Protein AF-A0A2G3K9A7-F1 (afdb_monomer)

pLDDT: mean 75.62, std 24.05, range [20.94, 98.69]

Nearest PDB structures (foldseek):
  7vlz-assembly1_A  TM=7.792E-01  e=1.589E-30  Vibrio harveyi VHJR7
  7xeb-assembly2_B  TM=7.445E-01  e=6.586E-29  Grimontia hollisae
  6gmh-assembly1_Q  TM=1.766E-01  e=2.073E-01  Homo sapiens
  5tqb-assembly1_B  TM=2.317E-01  e=1.807E+00  Thermochaetoides thermophila DSM 1495
  7v6q-assembly1_D  TM=2.581E-01  e=4.115E+00  Homo sapiens

Solvent-accessible surface area (backbone atoms only — not comparable to full-atom values): 52782 Å² total; per-residue (Å²): 139,85,83,88,89,81,84,88,87,86,86,87,86,89,82,91,89,88,83,91,87,87,86,82,85,86,88,84,83,89,85,90,87,90,84,79,89,87,80,89,86,86,86,88,88,88,83,88,84,88,85,85,89,87,87,87,86,86,88,83,90,85,86,85,86,85,89,83,94,75,81,91,71,94,71,97,68,87,75,84,71,48,73,70,53,49,53,46,54,59,56,77,58,62,67,76,78,60,55,59,79,63,55,60,72,49,57,69,68,62,31,51,52,49,50,51,70,49,87,41,67,72,44,58,53,44,43,51,73,71,53,37,59,59,56,45,31,64,75,52,43,38,49,47,24,49,52,42,24,58,51,24,70,65,54,78,30,59,46,88,82,32,55,45,45,45,45,48,53,53,44,30,38,54,49,46,40,76,76,42,95,49,82,81,79,58,68,65,52,54,63,38,39,52,57,15,53,49,43,30,71,67,37,75,35,66,72,53,87,39,56,32,26,10,50,41,44,31,46,46,44,54,42,36,59,73,75,68,37,56,60,84,39,41,71,56,55,44,58,48,44,69,64,60,48,57,60,55,37,64,82,26,74,36,24,30,54,18,47,36,43,54,20,51,53,48,45,52,33,76,81,34,68,69,34,43,56,48,42,71,74,40,64,62,59,59,50,34,44,52,44,47,37,66,74,32,56,85,34,51,97,44,96,60,29,58,42,40,34,35,26,40,52,21,53,36,55,44,38,73,38,80,81,45,28,73,70,43,50,59,55,46,48,49,43,59,70,75,26,29,86,71,67,62,44,19,66,45,20,49,40,35,36,47,29,40,31,67,56,38,50,95,52,13,70,86,71,75,20,74,55,50,59,63,52,46,47,67,69,50,38,68,27,73,46,75,63,47,103,43,31,32,40,38,18,30,76,57,51,70,68,59,50,50,50,52,35,50,52,55,55,49,51,46,37,52,49,31,16,35,77,62,15,29,55,61,94,60,54,63,63,41,76,63,36,35,70,56,30,43,41,34,41,35,27,66,24,64,64,51,32,46,64,38,33,38,57,72,72,65,44,87,55,93,59,66,48,53,63,40,68,75,46,35,89,38,87,69,16,54,24,39,35,38,30,20,25,52,96,79,65,85,74,74,66,97,61,77,77,64,41,44,55,54,59,33,44,47,38,55,53,55,47,49,42,54,35,30,44,49,64,68,61,40,65,75,64,35,65,43,42,20,53,57,38,1,44,16,41,26,68,60,41,56,46,58,49,58,78,30,47,64,52,41,63,64,64,83,68,48,51,50,58,39,51,60,35,49,84,88,42,70,55,26,86,49,47,26,39,36,44,6,21,52,50,43,48,49,36,50,69,76,41,44,71,57,51,47,55,39,40,52,19,33,45,73,53,37,44,68,56,28,46,44,45,55,58,70,69,43,31,64,75,54,25,65,58,49,58,56,43,36,74,70,61,63,66,59,79,83,54,58,42,66,66,18,49,74,43,72,58,72,66,98,60,78,60,69,88,50,88,72,70,43,71,82,60,66,65,52,54,88,43,80,48,41,41,68,44,74,30,34,49,89,48,36,48,28,30,32,46,28,30,42,81,89,38,80,32,74,85,52,70,47,43,28,72,74,51,54,72,90,51,78,68,37,58,38,80,89,73,74,50,46,37,36,38,36,48,40,77,58,76,88,63,94,82,84,94,81,86,83,90,86,89,89,85,87,91,84,90,88,83,86,88,81,91,84,84,87,71,67,61,68,63,51,52,89,41,75,45,28,36,72,42,73,32,28,51,93,65,39,54,30,31,29,44,25,28,46,80,90,38,78,35,61,86,56,69,45,42,25,73,72,47,38,75,92,72,12,20,86,91,47,48,36,61,49,97,83,61,44,40,38,33,24,30,41,81,58,88,85,90,82,93,86,80,88,78,93,84,88,80,90,69,64,77,60,64,63,46,52,87,40,73,45,29,35,72,38,72,39,22,54,95,64,40,76,34,34,31,45,23,26,47,81,85,38,79,37,63,86,59,69,43,40,26,72,75,49,37,72,95,73,10,24,83,90,44,50,37,64,42,96,86,66,44,37,40,34,24,28,87

Mean predicted aligned error: 19.89 Å

Radius of gyration: 38.12 Å; Cα contacts (8 Å, |Δi|>4): 1360; chains: 1; bounding box: 91×110×125 Å

Structure (mmCIF, N/CA/C/O backbone):
data_AF-A0A2G3K9A7-F1
#
_entry.id   AF-A0A2G3K9A7-F1
#
loop_
_atom_site.group_PDB
_atom_site.id
_atom_site.type_symbol
_atom_site.label_atom_id
_atom_site.label_alt_id
_atom_site.label_comp_id
_atom_site.label_asym_id
_atom_site.label_entity_id
_atom_site.label_seq_id
_atom_site.pdbx_PDB_ins_code
_atom_site.Cartn_x
_atom_site.Cartn_y
_atom_site.Cartn_z
_atom_site.occupancy
_atom_site.B_iso_or_equiv
_atom_site.auth_seq_id
_atom_site.auth_comp_id
_atom_site.auth_asym_id
_atom_site.auth_atom_id
_atom_site.pdbx_PDB_model_num
ATOM 1 N N . MET A 1 1 ? -31.534 15.546 52.570 1.00 30.73 1 MET A N 1
ATOM 2 C CA . MET A 1 1 ? -32.754 16.042 53.249 1.00 30.73 1 MET A CA 1
ATOM 3 C C . MET A 1 1 ? -33.125 17.320 52.512 1.00 30.73 1 MET A C 1
ATOM 5 O O . MET A 1 1 ? -32.244 18.155 52.410 1.00 30.73 1 MET A O 1
ATOM 9 N N . GLY A 1 2 ? -34.271 17.537 51.872 1.00 30.39 2 GLY A N 1
ATOM 10 C CA . GLY A 1 2 ? -35.636 16.978 51.908 1.00 30.39 2 GLY A CA 1
ATOM 11 C C . GLY A 1 2 ? -36.551 18.179 51.564 1.00 30.39 2 GLY A C 1
ATOM 12 O O . GLY A 1 2 ? -36.185 19.294 51.914 1.00 30.39 2 GLY A O 1
ATOM 13 N N . ARG A 1 3 ? -37.680 18.094 50.851 1.00 24.80 3 ARG A N 1
ATOM 14 C CA . ARG A 1 3 ? -38.664 17.012 50.652 1.00 24.80 3 ARG A CA 1
ATOM 15 C C . ARG A 1 3 ? -38.977 16.751 49.161 1.00 24.80 3 ARG A C 1
ATOM 17 O O . ARG A 1 3 ? -38.454 17.436 48.289 1.00 24.80 3 ARG A O 1
ATOM 24 N N . LEU A 1 4 ? -39.822 15.748 48.911 1.00 28.19 4 LEU A N 1
ATOM 25 C CA . LEU A 1 4 ? -40.527 15.497 47.646 1.00 28.19 4 LEU A CA 1
ATOM 26 C C . LEU A 1 4 ? -41.823 16.338 47.574 1.00 28.19 4 LEU A C 1
ATOM 28 O O . LEU A 1 4 ? -42.189 16.951 48.577 1.00 28.19 4 LEU A O 1
ATOM 32 N N . ASP A 1 5 ? -42.483 16.338 46.403 1.00 24.70 5 ASP A N 1
ATOM 33 C CA . ASP A 1 5 ? -43.917 15.998 46.173 1.00 24.70 5 ASP A CA 1
ATOM 34 C C . ASP A 1 5 ? -44.473 16.716 44.909 1.00 24.70 5 ASP A C 1
ATOM 36 O O . ASP A 1 5 ? -44.065 17.840 44.634 1.00 24.70 5 ASP A O 1
ATOM 40 N N . LEU A 1 6 ? -45.416 16.199 44.096 1.00 24.73 6 LEU A N 1
ATOM 41 C CA . LEU A 1 6 ? -45.781 14.821 43.692 1.00 24.73 6 LEU A CA 1
ATOM 42 C C . LEU A 1 6 ? -46.757 14.880 42.464 1.00 24.73 6 LEU A C 1
ATOM 44 O O . LEU A 1 6 ? -47.371 15.916 42.244 1.00 24.73 6 LEU A O 1
ATOM 48 N N . ILE A 1 7 ? -46.981 13.753 41.756 1.00 24.89 7 ILE A N 1
ATOM 49 C CA . ILE A 1 7 ? -48.192 13.406 40.940 1.00 24.89 7 ILE A CA 1
ATOM 50 C C . ILE A 1 7 ? -48.496 14.127 39.582 1.00 24.89 7 ILE A C 1
ATOM 52 O O . ILE A 1 7 ? -48.640 15.335 39.527 1.00 24.89 7 ILE A O 1
ATOM 56 N N . CYS A 1 8 ? -48.689 13.294 38.529 1.00 20.97 8 CYS A N 1
ATOM 57 C CA . CYS A 1 8 ? -49.621 13.297 37.353 1.00 20.97 8 CYS A CA 1
ATOM 58 C C . CYS A 1 8 ? -50.022 14.610 36.593 1.00 20.97 8 CYS A C 1
ATOM 60 O O . CYS A 1 8 ? -49.942 15.705 37.116 1.00 20.97 8 CYS A O 1
ATOM 62 N N . CYS A 1 9 ? -50.525 14.611 35.340 1.00 21.78 9 CYS A N 1
ATOM 63 C CA . CYS A 1 9 ? -51.242 13.574 34.569 1.00 21.78 9 CYS A CA 1
ATOM 64 C C . CYS A 1 9 ? -51.160 13.746 33.015 1.00 21.78 9 CYS A C 1
ATOM 66 O O . CYS A 1 9 ? -50.288 14.438 32.501 1.00 21.78 9 CYS A O 1
ATOM 68 N N . ALA A 1 10 ? -52.039 13.059 32.271 1.00 23.17 10 ALA A N 1
ATOM 69 C CA . ALA A 1 10 ? -51.908 12.672 30.857 1.00 23.17 10 ALA A CA 1
ATOM 70 C C . ALA A 1 10 ? -52.479 13.609 29.750 1.00 23.17 10 ALA A C 1
ATOM 72 O O . ALA A 1 10 ? -53.419 14.361 29.976 1.00 23.17 10 ALA A O 1
ATOM 73 N N . ALA A 1 11 ? -52.003 13.345 28.517 1.00 25.02 11 ALA A N 1
ATOM 74 C CA . ALA A 1 11 ? -52.720 13.325 27.218 1.00 25.02 11 ALA A CA 1
ATOM 75 C C . ALA A 1 11 ? -53.018 14.603 26.371 1.00 25.02 11 ALA A C 1
ATOM 77 O O . ALA A 1 11 ? -53.343 15.681 26.849 1.00 25.02 11 ALA A O 1
ATOM 78 N N . PHE A 1 12 ? -52.926 14.380 25.046 1.00 24.86 12 PHE A N 1
ATOM 79 C CA . PHE A 1 12 ? -53.318 15.189 23.861 1.00 24.86 12 PHE A CA 1
ATOM 80 C C . PHE A 1 12 ? -54.860 15.139 23.603 1.00 24.86 12 PHE A C 1
ATOM 82 O O . PHE A 1 12 ? -55.479 14.302 24.265 1.00 24.86 12 PHE A O 1
ATOM 89 N N . PRO A 1 13 ? -55.513 15.891 22.650 1.00 40.19 13 PRO A N 1
ATOM 90 C CA . PRO A 1 13 ? -55.019 16.302 21.304 1.00 40.19 13 PRO A CA 1
ATOM 91 C C . PRO A 1 13 ? -55.563 17.614 20.634 1.00 40.19 13 PRO A C 1
ATOM 93 O O . PRO A 1 13 ? -56.412 18.305 21.180 1.00 40.19 13 PRO A O 1
ATOM 96 N N . ASN A 1 14 ? -55.166 17.836 19.356 1.00 27.23 14 ASN A N 1
ATOM 97 C CA . ASN A 1 14 ? -55.767 18.727 18.316 1.00 27.23 14 ASN A CA 1
ATOM 98 C C . ASN A 1 14 ? -55.571 20.271 18.467 1.00 27.23 14 ASN A C 1
ATOM 100 O O . ASN A 1 14 ? -55.387 20.752 19.573 1.00 27.23 14 ASN A O 1
ATOM 104 N N . ARG A 1 15 ? -55.583 21.124 17.409 1.00 26.80 15 ARG A N 1
ATOM 105 C CA . ARG A 1 15 ? -55.724 20.930 15.934 1.00 26.80 15 ARG A CA 1
ATOM 106 C C . ARG A 1 15 ? -55.096 22.082 15.090 1.00 26.80 15 ARG A C 1
ATOM 108 O O . ARG A 1 15 ? -55.189 23.237 15.470 1.00 26.80 15 ARG A O 1
ATOM 115 N N . THR A 1 16 ? -54.560 21.734 13.910 1.00 27.80 16 THR A N 1
ATOM 116 C CA . THR A 1 16 ? -54.443 22.483 12.616 1.00 27.80 16 THR A CA 1
ATOM 117 C C . THR A 1 16 ? -54.584 24.023 12.505 1.00 27.80 16 THR A C 1
ATOM 119 O O . THR A 1 16 ? -55.682 24.534 12.712 1.00 27.80 16 THR A O 1
ATOM 122 N N . LEU A 1 17 ? -53.553 24.681 11.930 1.00 27.47 17 LEU A N 1
ATOM 123 C CA . LEU A 1 17 ? -53.516 25.687 10.815 1.00 27.47 17 LEU A CA 1
ATOM 124 C C . LEU A 1 17 ? -52.140 26.415 10.869 1.00 27.47 17 LEU A C 1
ATOM 126 O O . LEU A 1 17 ? -51.640 26.646 11.962 1.00 27.47 17 LEU A O 1
ATOM 130 N N . LEU A 1 18 ? -51.391 26.693 9.789 1.00 27.84 18 LEU A N 1
ATOM 131 C CA . LEU A 1 18 ? -51.700 27.523 8.605 1.00 27.84 18 LEU A CA 1
ATOM 132 C C . LEU A 1 18 ? -50.930 27.086 7.319 1.00 27.84 18 LEU A C 1
ATOM 134 O O . LEU A 1 18 ? -50.279 26.045 7.295 1.00 27.84 18 LEU A O 1
ATOM 138 N N . SER A 1 19 ? -51.064 27.867 6.237 1.00 27.53 19 SER A N 1
ATOM 139 C CA . SER A 1 19 ? -50.860 27.469 4.827 1.00 27.53 19 SER A CA 1
ATOM 140 C C . SER A 1 19 ? -49.482 27.752 4.189 1.00 27.53 19 SER A C 1
ATOM 142 O O . SER A 1 19 ? -48.689 28.551 4.676 1.00 27.53 19 SER A O 1
ATOM 144 N N . ASN A 1 20 ? -49.260 27.137 3.017 1.00 26.28 20 ASN A N 1
ATOM 145 C CA . ASN A 1 20 ? -48.106 27.326 2.121 1.00 26.28 20 ASN A CA 1
ATOM 146 C C . ASN A 1 20 ? -47.880 28.783 1.667 1.00 26.28 20 ASN A C 1
ATOM 148 O O . ASN A 1 20 ? -48.836 29.458 1.287 1.00 26.28 20 ASN A O 1
ATOM 152 N N . ILE A 1 21 ? -46.610 29.169 1.482 1.00 25.84 21 ILE A N 1
ATOM 153 C CA . ILE A 1 21 ? -46.180 30.134 0.452 1.00 25.84 21 ILE A CA 1
ATOM 154 C C . ILE A 1 21 ? -44.964 29.551 -0.286 1.00 25.84 21 ILE A C 1
ATOM 156 O O . ILE A 1 21 ? -44.054 29.004 0.333 1.00 25.84 21 ILE A O 1
ATOM 160 N N . VAL A 1 22 ? -44.953 29.678 -1.616 1.00 26.94 22 VAL A N 1
ATOM 161 C CA . VAL A 1 22 ? -43.828 29.334 -2.502 1.00 26.94 22 VAL A CA 1
ATOM 162 C C . VAL A 1 22 ? -43.314 30.622 -3.138 1.00 26.94 22 VAL A C 1
ATOM 164 O O . VAL A 1 22 ? -44.114 31.395 -3.659 1.00 26.94 22 VAL A O 1
ATOM 167 N N . ILE A 1 23 ? -41.995 30.833 -3.160 1.00 26.78 23 ILE A N 1
ATOM 168 C CA . ILE A 1 23 ? -41.354 31.894 -3.953 1.00 26.78 23 ILE A CA 1
ATOM 169 C C . ILE A 1 23 ? -40.204 31.284 -4.762 1.00 26.78 23 ILE A C 1
ATOM 171 O O . ILE A 1 23 ? -39.435 30.468 -4.253 1.00 26.78 23 ILE A O 1
ATOM 175 N N . ARG A 1 24 ? -40.099 31.675 -6.037 1.00 27.41 24 ARG A N 1
ATOM 176 C CA . ARG A 1 24 ? -39.006 31.309 -6.946 1.00 27.41 24 ARG A CA 1
ATOM 177 C C . ARG A 1 24 ? -38.113 32.522 -7.241 1.00 27.41 24 ARG A C 1
ATOM 179 O O . ARG A 1 24 ? -38.629 33.573 -7.589 1.00 27.41 24 ARG A O 1
ATOM 186 N N . SER A 1 25 ? -36.805 32.254 -7.224 1.00 28.78 25 SER A N 1
ATOM 187 C CA . SER A 1 25 ? -35.758 32.742 -8.146 1.00 28.78 25 SER A CA 1
ATOM 188 C C . SER A 1 25 ? -35.370 34.233 -8.261 1.00 28.78 25 SER A C 1
ATOM 190 O O . SER A 1 25 ? -36.178 35.146 -8.175 1.00 28.78 25 SER A O 1
ATOM 192 N N . THR A 1 26 ? -34.097 34.389 -8.665 1.00 31.08 26 THR A N 1
ATOM 193 C CA . THR A 1 26 ? -33.492 35.458 -9.499 1.00 31.08 26 THR A CA 1
ATOM 194 C C . THR A 1 26 ? -33.228 36.862 -8.925 1.00 31.08 26 THR A C 1
ATOM 196 O O . THR A 1 26 ? -34.086 37.733 -8.971 1.00 31.08 26 THR A O 1
ATOM 199 N N . ALA A 1 27 ? -31.938 37.079 -8.616 1.00 29.16 27 ALA A N 1
ATOM 200 C CA . ALA A 1 27 ? -31.017 37.970 -9.357 1.00 29.16 27 ALA A CA 1
ATOM 201 C C . ALA A 1 27 ? -30.499 39.281 -8.702 1.00 29.16 27 ALA A C 1
ATOM 203 O O . ALA A 1 27 ? -31.242 40.125 -8.220 1.00 29.16 27 ALA A O 1
ATOM 204 N N . ASP A 1 28 ? -29.168 39.401 -8.795 1.00 27.97 28 ASP A N 1
ATOM 205 C CA . ASP A 1 28 ? -28.317 40.569 -9.074 1.00 27.97 28 ASP A CA 1
ATOM 206 C C . ASP A 1 28 ? -28.172 41.769 -8.107 1.00 27.97 28 ASP A C 1
ATOM 208 O O . ASP A 1 28 ? -28.838 42.794 -8.173 1.00 27.97 28 ASP A O 1
ATOM 212 N N . MET A 1 29 ? -27.093 41.657 -7.320 1.00 25.91 29 MET A N 1
ATOM 213 C CA . MET A 1 29 ? -25.921 42.555 -7.325 1.00 25.91 29 MET A CA 1
ATOM 214 C C . MET A 1 29 ? -26.053 44.076 -7.056 1.00 25.91 29 MET A C 1
ATOM 216 O O . MET A 1 29 ? -26.286 44.882 -7.946 1.00 25.91 29 MET A O 1
ATOM 220 N N . THR A 1 30 ? -25.484 44.443 -5.899 1.00 25.88 30 THR A N 1
ATOM 221 C CA . THR A 1 30 ? -24.611 45.622 -5.672 1.00 25.88 30 THR A CA 1
ATOM 222 C C . THR A 1 30 ? -25.248 47.015 -5.568 1.00 25.88 30 THR A C 1
ATOM 224 O O . THR A 1 30 ? -25.657 47.601 -6.560 1.00 25.88 30 THR A O 1
ATOM 227 N N . ILE A 1 31 ? -25.096 47.645 -4.394 1.00 27.98 31 ILE A N 1
ATOM 228 C CA . ILE A 1 31 ? -24.400 48.943 -4.260 1.00 27.98 31 ILE A CA 1
ATOM 229 C C . ILE A 1 31 ? -23.931 49.154 -2.809 1.00 27.98 31 ILE A C 1
ATOM 231 O O . ILE A 1 31 ? -24.503 48.624 -1.857 1.00 27.98 31 ILE A O 1
ATOM 235 N N . THR A 1 32 ? -22.825 49.880 -2.653 1.00 25.62 32 THR A N 1
ATOM 236 C CA . THR A 1 32 ? -22.061 50.023 -1.405 1.00 25.62 32 THR A CA 1
ATOM 237 C C . THR A 1 32 ? -22.377 51.340 -0.699 1.00 25.62 32 THR A C 1
ATOM 239 O O . THR A 1 32 ? -22.269 52.375 -1.344 1.00 25.62 32 THR A O 1
ATOM 242 N N . LEU A 1 33 ? -22.606 51.331 0.625 1.00 24.84 33 LEU A N 1
ATOM 243 C CA . LEU A 1 33 ? -21.932 52.241 1.579 1.00 24.84 33 LEU A CA 1
ATOM 244 C C . LEU A 1 33 ? -22.197 51.860 3.053 1.00 24.84 33 LEU A C 1
ATOM 246 O O . LEU A 1 33 ? -23.288 51.431 3.414 1.00 24.84 33 LEU A O 1
ATOM 250 N N . LYS A 1 34 ? -21.193 52.056 3.922 1.00 27.23 34 LYS A N 1
ATOM 251 C CA . LYS A 1 34 ? -21.300 51.929 5.389 1.00 27.23 34 LYS A CA 1
ATOM 252 C C . LYS A 1 34 ? -20.597 53.102 6.079 1.00 27.23 34 LYS A C 1
ATOM 254 O O . LYS A 1 34 ? -19.398 53.284 5.881 1.00 27.23 34 LYS A O 1
ATOM 259 N N . ARG A 1 35 ? -21.334 53.824 6.926 1.00 27.89 35 ARG A N 1
ATOM 260 C CA . ARG A 1 35 ? -20.942 54.671 8.081 1.00 27.89 35 ARG A CA 1
ATOM 261 C C . ARG A 1 35 ? -22.273 55.131 8.729 1.00 27.89 35 ARG A C 1
ATOM 263 O O . ARG A 1 35 ? -23.284 55.138 8.039 1.00 27.89 35 ARG A O 1
ATOM 270 N N . THR A 1 36 ? -22.384 55.404 10.028 1.00 27.52 36 THR A N 1
ATOM 271 C CA . THR A 1 36 ? -21.355 55.831 10.997 1.00 27.52 36 THR A CA 1
ATOM 272 C C . THR A 1 36 ? -21.679 55.336 12.421 1.00 27.52 36 THR A C 1
ATOM 274 O O . THR A 1 36 ? -22.822 55.003 12.696 1.00 27.52 36 THR A O 1
ATOM 277 N N . THR A 1 37 ? -20.667 55.347 13.298 1.00 26.89 37 THR A N 1
ATOM 278 C CA . THR A 1 37 ? -20.719 55.486 14.776 1.00 26.89 37 THR A CA 1
ATOM 279 C C . THR A 1 37 ? -21.684 54.618 15.606 1.00 26.89 37 THR A C 1
ATOM 281 O O . THR A 1 37 ? -22.896 54.787 15.563 1.00 26.89 37 THR A O 1
ATOM 284 N N . LEU A 1 38 ? -21.119 53.823 16.525 1.00 24.33 38 LEU A N 1
ATOM 285 C CA . LEU A 1 38 ? -21.811 53.323 17.720 1.00 24.33 38 LEU A CA 1
ATOM 286 C C . LEU A 1 38 ? -21.051 53.797 18.968 1.00 24.33 38 LEU A C 1
ATOM 288 O O . LEU A 1 38 ? -19.855 53.542 19.087 1.00 24.33 38 LEU A O 1
ATOM 292 N N . ALA A 1 39 ? -21.740 54.479 19.881 1.00 24.41 39 ALA A N 1
ATOM 293 C CA . ALA A 1 39 ? -21.224 54.897 21.184 1.00 24.41 39 ALA A CA 1
ATOM 294 C C . ALA A 1 39 ? -22.385 55.061 22.180 1.00 24.41 39 ALA A C 1
ATOM 296 O O . ALA A 1 39 ? -23.480 55.445 21.786 1.00 24.41 39 ALA A O 1
ATOM 297 N N . CYS A 1 40 ? -22.101 54.797 23.459 1.00 22.20 40 CYS A N 1
ATOM 298 C CA . CYS A 1 40 ? -22.968 54.998 24.627 1.00 22.20 40 CYS A CA 1
ATOM 299 C C . CYS A 1 40 ? -24.363 54.340 24.622 1.00 22.20 40 CYS A C 1
ATOM 301 O O . CYS A 1 40 ? -25.348 54.914 24.169 1.00 22.20 40 CYS A O 1
ATOM 303 N N . LEU A 1 41 ? -24.476 53.246 25.380 1.00 24.89 41 LEU A N 1
ATOM 304 C CA . LEU A 1 41 ? -25.515 53.141 26.408 1.00 24.89 41 LEU A CA 1
ATOM 305 C C . LEU A 1 41 ? -24.933 52.389 27.617 1.00 24.89 41 LEU A C 1
ATOM 307 O O . LEU A 1 41 ? -24.304 51.347 27.458 1.00 24.89 41 LEU A O 1
ATOM 311 N N . MET A 1 42 ? -25.072 52.967 28.812 1.00 26.97 42 MET A N 1
ATOM 312 C CA . MET A 1 42 ? -24.534 52.444 30.077 1.00 26.97 42 MET A CA 1
ATOM 313 C C . MET A 1 42 ? -25.675 51.974 30.982 1.00 26.97 42 MET A C 1
ATOM 315 O O . MET A 1 42 ? -26.720 52.619 30.980 1.00 26.97 42 MET A O 1
ATOM 319 N N . ALA A 1 43 ? -25.430 50.985 31.850 1.00 23.83 43 ALA A N 1
ATOM 320 C CA . ALA A 1 43 ? -25.965 50.994 33.220 1.00 23.83 43 ALA A CA 1
ATOM 321 C C . ALA A 1 43 ? -25.226 50.012 34.154 1.00 23.83 43 ALA A C 1
ATOM 323 O O . ALA A 1 43 ? -25.112 48.821 33.892 1.00 23.83 43 ALA A O 1
ATOM 324 N N . LEU A 1 44 ? -24.745 50.582 35.255 1.00 24.83 44 LEU A N 1
ATOM 325 C CA . LEU A 1 44 ? -24.063 50.017 36.423 1.00 24.83 44 LEU A CA 1
ATOM 326 C C . LEU A 1 44 ? -24.814 48.875 37.151 1.00 24.83 44 LEU A C 1
ATOM 328 O O . LEU A 1 44 ? -26.040 48.821 37.125 1.00 24.83 44 LEU A O 1
ATOM 332 N N . GLY A 1 45 ? -24.076 48.051 37.912 1.00 24.62 45 GLY A N 1
ATOM 333 C CA . GLY A 1 45 ? -24.631 47.045 38.838 1.00 24.62 45 GLY A CA 1
ATOM 334 C C . GLY A 1 45 ? -23.554 46.187 39.524 1.00 24.62 45 GLY A C 1
ATOM 335 O O . GLY A 1 45 ? -23.360 45.032 39.161 1.00 24.62 45 GLY A O 1
ATOM 336 N N . SER A 1 46 ? -22.791 46.764 40.456 1.00 25.98 46 SER A N 1
ATOM 337 C CA . SER A 1 46 ? -21.579 46.173 41.058 1.00 25.98 46 SER A CA 1
ATOM 338 C C . SER A 1 46 ? -21.815 45.399 42.366 1.00 25.98 46 SER A C 1
ATOM 340 O O . SER A 1 46 ? -22.799 45.663 43.052 1.00 25.98 46 SER A O 1
ATOM 342 N N . LEU A 1 47 ? -20.862 44.523 42.754 1.00 24.39 47 LEU A N 1
ATOM 343 C CA . LEU A 1 47 ? -20.100 44.616 44.029 1.00 24.39 47 LEU A CA 1
ATOM 344 C C . LEU A 1 47 ? -19.114 43.437 44.286 1.00 24.39 47 LEU A C 1
ATOM 346 O O . LEU A 1 47 ? -19.551 42.327 44.563 1.00 24.39 47 LEU A O 1
ATOM 350 N N . THR A 1 48 ? -17.806 43.757 44.365 1.00 28.02 48 THR A N 1
ATOM 351 C CA . THR A 1 48 ? -16.748 43.158 45.248 1.00 28.02 48 THR A CA 1
ATOM 352 C C . THR A 1 48 ? -16.365 41.656 45.125 1.00 28.02 48 THR A C 1
ATOM 354 O O . THR A 1 48 ? -17.161 40.839 44.691 1.00 28.02 48 THR A O 1
ATOM 357 N N . SER A 1 49 ? -15.142 41.192 45.450 1.00 25.86 49 SER A N 1
ATOM 358 C CA . SER A 1 49 ? -13.996 41.777 46.197 1.00 25.86 49 SER A CA 1
ATOM 359 C C . SER A 1 49 ? -12.627 41.518 45.527 1.00 25.86 49 SER A C 1
ATOM 361 O O . SER 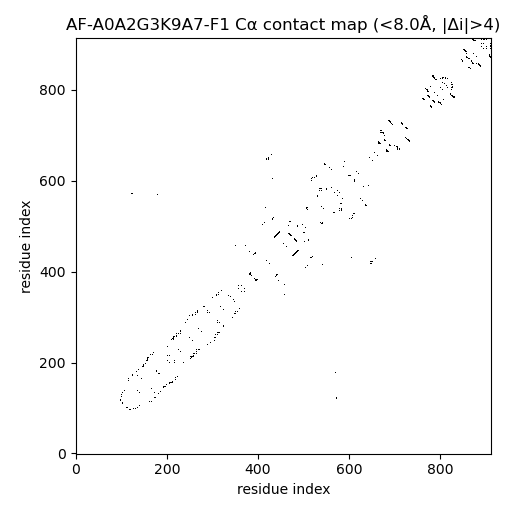A 1 49 ? -12.487 40.603 44.722 1.00 25.86 49 SER A O 1
ATOM 363 N N . ASN A 1 50 ? -11.600 42.287 45.915 1.00 24.05 50 ASN A N 1
ATOM 364 C CA . ASN A 1 50 ? -10.203 42.152 45.457 1.00 24.05 50 ASN A CA 1
ATOM 365 C C . ASN A 1 50 ? -9.400 41.076 46.219 1.00 24.05 50 ASN A C 1
ATOM 367 O O . ASN A 1 50 ? -9.686 40.826 47.388 1.00 24.05 50 ASN A O 1
ATOM 371 N N . LEU A 1 51 ? -8.280 40.621 45.635 1.00 23.66 51 LEU A N 1
ATOM 372 C CA . LEU A 1 51 ? -6.939 40.766 46.242 1.00 23.66 51 LEU A CA 1
ATOM 373 C C . LEU A 1 51 ? -5.825 40.671 45.171 1.00 23.66 51 LEU A C 1
ATOM 375 O O . LEU A 1 51 ? -6.076 40.216 44.059 1.00 23.66 51 LEU A O 1
ATOM 379 N N . ALA A 1 52 ? -4.641 41.219 45.466 1.00 23.23 52 ALA A N 1
ATOM 380 C CA . ALA A 1 52 ? -3.716 41.770 44.463 1.00 23.23 52 ALA A CA 1
ATOM 381 C C . ALA A 1 52 ? -2.555 40.856 44.002 1.00 23.23 52 ALA A C 1
ATOM 383 O O . ALA A 1 52 ? -2.143 39.941 44.711 1.00 23.23 52 ALA A O 1
ATOM 384 N N . LEU A 1 53 ? -1.975 41.204 42.842 1.00 25.95 53 LEU A N 1
ATOM 385 C CA . LEU A 1 53 ? -0.583 40.910 42.460 1.00 25.95 53 LEU A CA 1
ATOM 386 C C . LEU A 1 53 ? 0.356 42.033 42.944 1.00 25.95 53 LEU A C 1
ATOM 388 O O . LEU A 1 53 ? -0.049 43.194 42.943 1.00 25.95 53 LEU A O 1
ATOM 392 N N . ALA A 1 54 ? 1.611 41.678 43.242 1.00 24.17 54 ALA A N 1
ATOM 393 C CA . ALA A 1 54 ? 2.816 42.525 43.353 1.00 24.17 54 ALA A CA 1
ATOM 394 C C . ALA A 1 54 ? 4.035 41.570 43.524 1.00 24.17 54 ALA A C 1
ATOM 396 O O . ALA A 1 54 ? 3.827 40.470 44.037 1.00 24.17 54 ALA A O 1
ATOM 397 N N . ASP A 1 55 ? 5.303 41.836 43.177 1.00 23.22 55 ASP A N 1
ATOM 398 C CA . ASP A 1 55 ? 6.019 42.849 42.355 1.00 23.22 55 ASP A CA 1
ATOM 399 C C . ASP A 1 55 ? 7.417 42.223 42.007 1.00 23.22 55 ASP A C 1
ATOM 401 O O . ASP A 1 55 ? 7.668 41.100 42.448 1.00 23.22 55 ASP A O 1
ATOM 405 N N . VAL A 1 56 ? 8.412 42.743 41.265 1.00 22.38 56 VAL A N 1
ATOM 406 C CA . VAL A 1 56 ? 8.732 44.013 40.563 1.00 22.38 56 VAL A CA 1
ATOM 407 C C . VAL A 1 56 ? 9.500 43.650 39.264 1.00 22.38 56 VAL A C 1
ATOM 409 O O . VAL A 1 56 ? 9.989 42.525 39.149 1.00 22.38 56 VAL A O 1
ATOM 412 N N . GLY A 1 57 ? 9.722 44.578 38.316 1.00 21.94 57 GLY A N 1
ATOM 413 C CA . GLY A 1 57 ? 10.653 44.319 37.192 1.00 21.94 57 GLY A CA 1
ATOM 414 C C . GLY A 1 57 ? 10.780 45.383 36.087 1.00 21.94 57 GLY A C 1
ATOM 415 O O . GLY A 1 57 ? 10.706 45.043 34.910 1.00 21.94 57 GLY A O 1
ATOM 416 N N . LEU A 1 58 ? 10.926 46.663 36.440 1.00 21.11 58 LEU A N 1
ATOM 417 C CA . LEU A 1 58 ? 11.064 47.806 35.509 1.00 21.11 58 LEU A CA 1
ATOM 418 C C . LEU A 1 58 ? 12.521 47.949 34.943 1.00 21.11 58 LEU A C 1
ATOM 420 O O . LEU A 1 58 ? 13.397 47.216 35.394 1.00 21.11 58 LEU A O 1
ATOM 424 N N . PRO A 1 59 ? 12.840 48.896 34.023 1.00 30.58 59 PRO A N 1
ATOM 425 C CA . PRO A 1 59 ? 12.511 48.881 32.583 1.00 30.58 59 PRO A CA 1
ATOM 426 C C . PRO A 1 59 ? 13.712 49.323 31.681 1.00 30.58 59 PRO A C 1
ATOM 428 O O . PRO A 1 59 ? 14.831 49.418 32.166 1.00 30.58 59 PRO A O 1
ATOM 431 N N . GLU A 1 60 ? 13.483 49.620 30.383 1.00 23.97 60 GLU A N 1
ATOM 432 C CA . GLU A 1 60 ? 13.854 50.894 29.687 1.00 23.97 60 GLU A CA 1
ATOM 433 C C . GLU A 1 60 ? 14.180 50.807 28.164 1.00 23.97 60 GLU A C 1
ATOM 435 O O . GLU A 1 60 ? 14.992 50.003 27.727 1.00 23.97 60 GLU A O 1
ATOM 440 N N . ASN A 1 61 ? 13.605 51.767 27.409 1.00 24.31 61 ASN A N 1
ATOM 441 C CA . ASN A 1 61 ? 14.203 52.571 26.312 1.00 24.31 61 ASN A CA 1
ATOM 442 C C . ASN A 1 61 ? 14.631 51.970 24.936 1.00 24.31 61 ASN A C 1
ATOM 444 O O . ASN A 1 61 ? 15.310 50.957 24.874 1.00 24.31 61 ASN A O 1
ATOM 448 N N . THR A 1 62 ? 14.365 52.591 23.759 1.00 21.88 62 THR A N 1
ATOM 449 C CA . THR A 1 62 ? 13.344 53.593 23.311 1.00 21.88 62 THR A CA 1
ATOM 450 C C . THR A 1 62 ? 13.249 53.632 21.748 1.00 21.88 62 THR A C 1
ATOM 452 O O . THR A 1 62 ? 14.132 53.137 21.060 1.00 21.88 62 THR A O 1
ATOM 455 N N . ILE A 1 63 ? 12.233 54.331 21.202 1.00 23.44 63 ILE A N 1
ATOM 456 C CA . ILE A 1 63 ? 12.094 54.915 19.831 1.00 23.44 63 ILE A CA 1
ATOM 457 C C . ILE A 1 63 ? 11.637 54.012 18.648 1.00 23.44 63 ILE A C 1
ATOM 459 O O . ILE A 1 63 ? 12.397 53.347 17.958 1.00 23.44 63 ILE A O 1
ATOM 463 N N . GLN A 1 64 ? 10.330 54.149 18.390 1.00 21.97 64 GLN A N 1
ATOM 464 C CA . GLN A 1 64 ? 9.549 54.191 17.134 1.00 21.97 64 GLN A CA 1
ATOM 465 C C . GLN A 1 64 ? 10.183 54.034 15.730 1.00 21.97 64 GLN A C 1
ATOM 467 O O . GLN A 1 64 ? 11.154 54.701 15.388 1.00 21.97 64 GLN A O 1
ATOM 472 N N . ILE A 1 65 ? 9.376 53.443 14.827 1.00 23.81 65 ILE A N 1
ATOM 473 C CA . ILE A 1 65 ? 9.039 54.025 13.504 1.00 23.81 65 ILE A CA 1
ATOM 474 C C . ILE A 1 65 ? 7.499 54.027 13.328 1.00 23.81 65 ILE A C 1
ATOM 476 O O . ILE A 1 65 ? 6.804 53.172 13.874 1.00 23.81 65 ILE A O 1
ATOM 480 N N . HIS A 1 66 ? 6.954 55.007 12.598 1.00 23.72 66 HIS A N 1
ATOM 481 C CA . HIS A 1 66 ? 5.515 55.190 12.346 1.00 23.72 66 HIS A CA 1
ATOM 482 C C . HIS A 1 66 ? 4.970 54.391 11.138 1.00 23.72 66 HIS A C 1
ATOM 484 O O . HIS A 1 66 ? 5.549 54.429 10.058 1.00 23.72 66 HIS A O 1
ATOM 490 N N . GLY A 1 67 ? 3.746 53.861 11.286 1.00 22.75 67 GLY A N 1
ATOM 491 C CA . GLY A 1 67 ? 2.657 54.053 10.310 1.00 22.75 67 GLY A CA 1
ATOM 492 C C . GLY A 1 67 ? 2.501 53.099 9.111 1.00 22.75 67 GLY A C 1
ATOM 493 O O . GLY A 1 67 ? 3.212 53.218 8.122 1.00 22.75 67 GLY A O 1
ATOM 494 N N . ALA A 1 68 ? 1.425 52.293 9.121 1.00 23.34 68 ALA A N 1
ATOM 495 C CA . ALA A 1 68 ? 0.324 52.355 8.134 1.00 23.34 68 ALA A CA 1
ATOM 496 C C . ALA A 1 68 ? -0.666 51.182 8.303 1.00 23.34 68 ALA A C 1
ATOM 498 O O . ALA A 1 68 ? -0.299 50.021 8.140 1.00 23.34 68 ALA A O 1
ATOM 499 N N . VAL A 1 69 ? -1.953 51.468 8.533 1.00 24.86 69 VAL A N 1
ATOM 500 C CA . VAL A 1 69 ? -3.011 50.444 8.440 1.00 24.86 69 VAL A CA 1
ATOM 501 C C . VAL A 1 69 ? -3.377 50.231 6.970 1.00 24.86 69 VAL A C 1
ATOM 503 O O . VAL A 1 69 ? -3.809 51.172 6.302 1.00 24.86 69 VAL A O 1
ATOM 506 N N . LYS A 1 70 ? -3.275 48.993 6.474 1.00 25.50 70 LYS A N 1
ATOM 507 C CA . LYS A 1 70 ? -3.911 48.568 5.218 1.00 25.50 70 LYS A CA 1
ATOM 508 C C . LYS A 1 70 ? -4.721 47.288 5.406 1.00 25.50 70 LYS A C 1
ATOM 510 O O . LYS A 1 70 ? -4.410 46.440 6.233 1.00 25.50 70 LYS A O 1
ATOM 515 N N . THR A 1 71 ? -5.808 47.227 4.648 1.00 22.92 71 THR A N 1
ATOM 516 C CA . THR A 1 71 ? -6.872 46.222 4.687 1.00 22.92 71 THR A CA 1
ATOM 517 C C . THR A 1 71 ? -6.380 44.798 4.460 1.00 22.92 71 THR A C 1
ATOM 519 O O . THR A 1 71 ? -5.498 44.554 3.638 1.00 22.92 71 THR A O 1
ATOM 522 N N . ALA A 1 72 ? -7.034 43.845 5.127 1.00 27.30 72 ALA A N 1
ATOM 523 C CA . ALA A 1 72 ? -6.808 42.426 4.907 1.00 27.30 72 ALA A CA 1
ATOM 524 C C . ALA A 1 72 ? -7.102 42.027 3.449 1.00 27.30 72 ALA A C 1
ATOM 526 O O . ALA A 1 72 ? -8.223 42.181 2.959 1.00 27.30 72 ALA A O 1
ATOM 527 N N . LYS A 1 73 ? -6.100 41.445 2.790 1.00 22.42 73 LYS A N 1
ATOM 5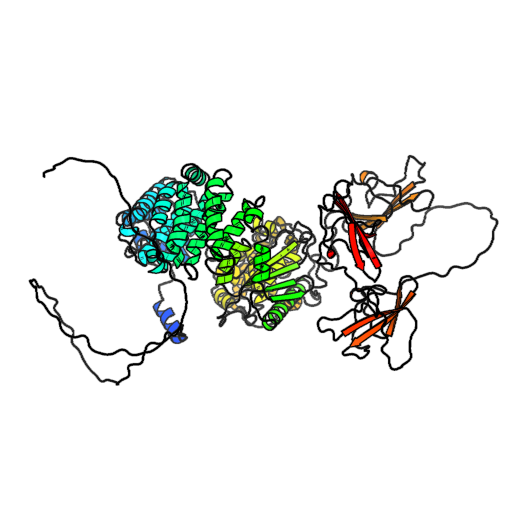28 C CA . LYS A 1 73 ? -6.296 40.433 1.751 1.00 22.42 73 LYS A CA 1
ATOM 529 C C . LYS A 1 73 ? -5.885 39.091 2.340 1.00 22.42 73 LYS A C 1
ATOM 531 O O . LYS A 1 73 ? -4.863 39.010 3.014 1.00 22.42 73 LYS A O 1
ATOM 536 N N . GLN A 1 74 ? -6.662 38.050 2.061 1.00 29.70 74 GLN A N 1
ATOM 537 C CA . GLN A 1 74 ? -6.174 36.685 2.219 1.00 29.70 74 GLN A CA 1
ATOM 538 C C . GLN A 1 74 ? -5.049 36.468 1.205 1.00 29.70 74 GLN A C 1
ATOM 540 O O . GLN A 1 74 ? -5.255 36.671 0.008 1.00 29.70 74 GLN A O 1
ATOM 545 N N . THR A 1 75 ? -3.889 36.033 1.685 1.00 21.03 75 THR A N 1
ATOM 546 C CA . THR A 1 75 ? -2.801 35.538 0.844 1.00 21.03 75 THR A CA 1
ATOM 547 C C . THR A 1 75 ? -2.341 34.220 1.445 1.00 21.03 75 THR A C 1
ATOM 549 O O . THR A 1 75 ? -1.844 34.195 2.568 1.00 21.03 75 THR A O 1
ATOM 552 N N . GLN A 1 76 ? -2.506 33.122 0.711 1.00 27.92 76 GLN A N 1
ATOM 553 C CA . GLN A 1 76 ? -1.787 31.891 1.021 1.00 27.92 76 GLN A CA 1
ATOM 554 C C . GLN A 1 76 ? -0.316 32.123 0.667 1.00 27.92 76 GLN A C 1
ATOM 556 O O . GLN A 1 76 ? 0.044 32.172 -0.507 1.00 27.92 76 GLN A O 1
ATOM 561 N N . GLN A 1 77 ? 0.526 32.297 1.681 1.00 20.94 77 GLN A N 1
ATOM 562 C CA . GLN A 1 77 ? 1.976 32.229 1.547 1.00 20.94 77 GLN A CA 1
ATOM 563 C C . GLN A 1 77 ? 2.510 31.277 2.613 1.00 20.94 77 GLN A C 1
ATOM 565 O O . GLN A 1 77 ? 2.613 31.618 3.787 1.00 20.94 77 GLN A O 1
ATOM 570 N N . SER A 1 78 ? 2.847 30.064 2.183 1.00 24.28 78 SER A N 1
ATOM 571 C CA . SER A 1 78 ? 3.768 29.192 2.903 1.00 24.28 78 SER A CA 1
ATOM 572 C C . SER A 1 78 ? 5.150 29.845 2.864 1.00 24.28 78 SER A C 1
ATOM 574 O O . SER A 1 78 ? 5.831 29.806 1.837 1.00 24.28 78 SER A O 1
ATOM 576 N N . GLU A 1 79 ? 5.537 30.527 3.942 1.00 23.14 79 GLU A N 1
ATOM 577 C CA . GLU A 1 79 ? 6.785 31.289 3.963 1.00 23.14 79 GLU A CA 1
ATOM 578 C C . GLU A 1 79 ? 8.010 30.370 3.846 1.00 23.14 79 GLU A C 1
ATOM 580 O O . GLU A 1 79 ? 8.217 29.451 4.640 1.00 23.14 79 GLU A O 1
ATOM 585 N N . ASN A 1 80 ? 8.853 30.645 2.846 1.00 29.53 80 ASN A N 1
ATOM 586 C CA . ASN A 1 80 ? 10.119 29.947 2.648 1.00 29.53 80 ASN A CA 1
ATOM 587 C C . ASN A 1 80 ? 11.106 30.311 3.769 1.00 29.53 80 ASN A C 1
ATOM 589 O O . ASN A 1 80 ? 11.828 31.308 3.681 1.00 29.53 80 ASN A O 1
ATOM 593 N N . LEU A 1 81 ? 11.164 29.482 4.813 1.00 26.11 81 LEU A N 1
ATOM 594 C CA . LEU A 1 81 ? 12.186 29.576 5.854 1.00 26.11 81 LEU A CA 1
ATOM 595 C C . LEU A 1 81 ? 13.584 29.453 5.235 1.00 26.11 81 LEU A C 1
ATOM 597 O O . LEU A 1 81 ? 13.916 28.453 4.600 1.00 26.11 81 LEU A O 1
ATOM 601 N N . SER A 1 82 ? 14.426 30.469 5.444 1.00 29.16 82 SER A N 1
ATOM 602 C CA . SER A 1 82 ? 15.802 30.449 4.933 1.00 29.16 82 SER A CA 1
ATOM 603 C C . SER A 1 82 ? 16.607 29.269 5.511 1.00 29.16 82 SER A C 1
ATOM 605 O O . SER A 1 82 ? 16.359 28.864 6.652 1.00 29.16 82 SER A O 1
ATOM 607 N N . PRO A 1 83 ? 17.651 28.770 4.820 1.00 31.12 83 PRO A N 1
ATOM 608 C CA . PRO A 1 83 ? 18.493 27.691 5.345 1.00 31.12 83 PRO A CA 1
ATOM 609 C C . PRO A 1 83 ? 19.121 27.987 6.718 1.00 31.12 83 PRO A C 1
ATOM 611 O O . PRO A 1 83 ? 19.324 27.068 7.503 1.00 31.12 83 PRO A O 1
ATOM 614 N N . LYS A 1 84 ? 19.372 29.262 7.062 1.00 29.84 84 LYS A N 1
ATOM 615 C CA . LYS A 1 84 ? 19.823 29.660 8.412 1.00 29.84 84 LYS A CA 1
ATOM 616 C C . LYS A 1 84 ? 18.712 29.608 9.468 1.00 29.84 84 LYS A C 1
ATOM 618 O O . LYS A 1 84 ? 19.016 29.352 10.630 1.00 29.84 84 LYS A O 1
ATOM 623 N N . ALA A 1 85 ? 17.453 29.828 9.088 1.00 27.47 85 ALA A N 1
ATOM 624 C CA . ALA A 1 85 ? 16.308 29.640 9.978 1.00 27.47 85 ALA A CA 1
ATOM 625 C C . ALA A 1 85 ? 16.034 28.145 10.210 1.00 27.47 85 ALA A C 1
ATOM 627 O O . ALA A 1 85 ? 15.889 27.736 11.358 1.00 27.47 85 ALA A O 1
ATOM 628 N N . MET A 1 86 ? 16.088 27.316 9.157 1.00 30.95 86 MET A N 1
ATOM 629 C CA . MET A 1 86 ? 16.049 25.853 9.299 1.00 30.95 86 MET A CA 1
ATOM 630 C C . MET A 1 86 ? 17.207 25.327 10.157 1.00 30.95 86 MET A C 1
ATOM 632 O O . MET A 1 86 ? 16.969 24.537 11.063 1.00 30.95 86 MET A O 1
ATOM 636 N N . ALA A 1 87 ? 18.440 25.798 9.941 1.00 30.89 87 ALA A N 1
ATOM 637 C CA . ALA A 1 87 ? 19.592 25.387 10.746 1.00 30.89 87 ALA A CA 1
ATOM 638 C C . ALA A 1 87 ? 19.471 25.794 12.226 1.00 30.89 87 ALA A C 1
ATOM 640 O O . ALA A 1 87 ? 19.931 25.051 13.087 1.00 30.89 87 ALA A O 1
ATOM 641 N N . ARG A 1 88 ? 18.827 26.930 12.543 1.00 28.16 88 ARG A N 1
ATOM 642 C CA . ARG A 1 88 ? 18.493 27.284 13.934 1.00 28.16 88 ARG A CA 1
ATOM 643 C C . ARG A 1 88 ? 17.373 26.416 14.501 1.00 28.16 88 ARG A C 1
ATOM 645 O O . ARG A 1 88 ? 17.563 25.871 15.575 1.00 28.16 88 ARG A O 1
ATOM 652 N N . MET A 1 89 ? 16.283 26.179 13.768 1.00 29.02 89 MET A N 1
ATOM 653 C CA . MET A 1 89 ? 15.232 25.253 14.219 1.00 29.02 89 MET A CA 1
ATOM 654 C C . MET A 1 89 ? 15.749 23.824 14.438 1.00 29.02 89 MET A C 1
ATOM 656 O O . MET A 1 89 ? 15.309 23.169 15.374 1.00 29.02 89 MET A O 1
ATOM 660 N N . MET A 1 90 ? 16.701 23.348 13.628 1.00 34.38 90 MET A N 1
ATOM 661 C CA . MET A 1 90 ? 17.345 22.040 13.816 1.00 34.38 90 MET A CA 1
ATOM 662 C C . MET A 1 90 ? 18.404 22.024 14.932 1.00 34.38 90 MET A C 1
ATOM 664 O O . MET A 1 90 ? 18.765 20.947 15.399 1.00 34.38 90 MET A O 1
ATOM 668 N N . ALA A 1 91 ? 18.891 23.189 15.373 1.00 30.12 91 ALA A N 1
ATOM 669 C CA . ALA A 1 91 ? 19.731 23.319 16.564 1.00 30.12 91 ALA A CA 1
ATOM 670 C C . ALA A 1 91 ? 18.886 23.424 17.847 1.00 30.12 91 ALA A C 1
ATOM 672 O O . ALA A 1 91 ? 19.218 22.793 18.844 1.00 30.12 91 ALA A O 1
ATOM 673 N N . ASP A 1 92 ? 17.760 24.142 17.808 1.00 27.39 92 ASP A N 1
ATOM 674 C CA . ASP A 1 92 ? 16.796 24.216 18.916 1.00 27.39 92 ASP A CA 1
ATOM 675 C C . ASP A 1 92 ? 15.965 22.921 19.054 1.00 27.39 92 ASP A C 1
ATOM 677 O O . ASP A 1 92 ? 15.412 22.652 20.117 1.00 27.39 92 ASP A O 1
ATOM 681 N N . SER A 1 93 ? 15.925 22.065 18.022 1.00 35.62 93 SER A N 1
ATOM 682 C CA . SER A 1 93 ? 15.402 20.692 18.103 1.00 35.62 93 SER A CA 1
ATOM 683 C C . SER A 1 93 ? 16.465 19.650 18.485 1.00 35.62 93 SER A C 1
ATOM 685 O O . SER A 1 93 ? 16.304 18.472 18.159 1.00 35.62 93 SER A O 1
ATOM 687 N N . ALA A 1 94 ? 17.557 20.050 19.145 1.00 32.91 94 ALA A N 1
ATOM 688 C CA . ALA A 1 94 ? 18.598 19.149 19.650 1.00 32.91 94 ALA A CA 1
ATOM 689 C C . ALA A 1 94 ? 18.168 18.391 20.927 1.00 32.91 94 ALA A C 1
ATOM 691 O O . ALA A 1 94 ? 18.911 18.319 21.906 1.00 32.91 94 ALA A O 1
ATOM 692 N N . ASP A 1 95 ? 16.972 17.797 20.905 1.00 42.91 95 ASP A N 1
ATOM 693 C CA . ASP A 1 95 ? 16.593 16.763 21.867 1.00 42.91 95 ASP A CA 1
ATOM 694 C C . ASP A 1 95 ? 17.506 15.547 21.628 1.00 42.91 95 ASP A C 1
ATOM 696 O O . ASP A 1 95 ? 17.641 15.072 20.494 1.00 42.91 95 ASP A O 1
ATOM 700 N N . THR A 1 96 ? 18.210 15.088 22.667 1.00 46.50 96 THR A N 1
ATOM 701 C CA . THR A 1 96 ? 19.251 14.056 22.529 1.00 46.50 96 THR A CA 1
ATOM 702 C C . THR A 1 96 ? 18.652 12.805 21.881 1.00 46.50 96 THR A C 1
ATOM 704 O O . THR A 1 96 ? 17.705 12.255 22.454 1.00 46.50 96 THR A O 1
ATOM 707 N N . PRO A 1 97 ? 19.193 12.309 20.742 1.00 58.59 97 PRO A N 1
ATOM 708 C CA . PRO A 1 97 ? 18.623 11.175 20.021 1.00 58.59 97 PRO A CA 1
ATOM 709 C C . PRO A 1 97 ? 18.321 10.019 20.967 1.00 58.59 97 PRO A C 1
ATOM 711 O O . PRO A 1 97 ? 19.201 9.594 21.716 1.00 58.59 97 PRO A O 1
ATOM 714 N N . CYS A 1 98 ? 17.070 9.552 20.975 1.00 74.38 98 CYS A N 1
ATOM 715 C CA . CYS A 1 98 ? 16.645 8.618 22.006 1.00 74.38 98 CYS A CA 1
ATOM 716 C C . CYS A 1 98 ? 17.388 7.279 21.898 1.00 74.38 98 CYS A C 1
ATOM 718 O O . CYS A 1 98 ? 17.134 6.481 20.994 1.00 74.38 98 CYS A O 1
ATOM 720 N N . ASP A 1 99 ? 18.293 7.050 22.847 1.00 82.38 99 ASP A N 1
ATOM 721 C CA . ASP A 1 99 ? 19.046 5.815 22.985 1.00 82.38 99 ASP A CA 1
ATOM 722 C C . ASP A 1 99 ? 18.168 4.727 23.619 1.00 82.38 99 ASP A C 1
ATOM 724 O O . ASP A 1 99 ? 17.787 4.788 24.791 1.00 82.38 99 ASP A O 1
ATOM 728 N N . VAL A 1 100 ? 17.854 3.705 22.827 1.00 83.88 100 VAL A N 1
ATOM 729 C CA . VAL A 1 100 ? 17.082 2.537 23.262 1.00 83.88 100 VAL A CA 1
ATOM 730 C C . VAL A 1 100 ? 17.855 1.739 24.320 1.00 83.88 100 VAL A C 1
ATOM 732 O O . VAL A 1 100 ? 17.240 1.219 25.253 1.00 83.88 100 VAL A O 1
ATOM 735 N N . ASP A 1 101 ? 19.190 1.710 24.246 1.00 85.75 101 ASP A N 1
ATOM 736 C CA . ASP A 1 101 ? 20.048 1.036 25.223 1.00 85.75 101 ASP A CA 1
ATOM 737 C C . ASP A 1 101 ? 20.199 1.820 26.531 1.00 85.75 101 ASP A C 1
ATOM 739 O O . ASP A 1 101 ? 20.662 1.258 27.523 1.00 85.75 101 ASP A O 1
ATOM 743 N N . GLU A 1 102 ? 19.783 3.087 26.582 1.00 86.31 102 GLU A N 1
ATOM 744 C CA . GLU A 1 102 ? 19.571 3.823 27.830 1.00 86.31 102 GLU A CA 1
ATOM 745 C C . GLU A 1 102 ? 18.266 3.353 28.501 1.00 86.31 102 GLU A C 1
ATOM 747 O O . GLU A 1 102 ? 18.242 3.076 29.702 1.00 86.31 102 GLU A O 1
ATOM 752 N N . ILE A 1 103 ? 17.184 3.201 27.724 1.00 89.06 103 ILE A N 1
ATOM 753 C CA . ILE A 1 103 ? 15.856 2.814 28.235 1.00 89.06 103 ILE A CA 1
ATOM 754 C C . ILE A 1 103 ? 15.840 1.372 28.755 1.00 89.06 103 ILE A C 1
ATOM 756 O O . ILE A 1 103 ? 15.245 1.115 29.804 1.00 89.06 103 ILE A O 1
ATOM 760 N N . THR A 1 104 ? 16.538 0.436 28.098 1.00 89.88 104 THR A N 1
ATOM 761 C CA . THR A 1 104 ? 16.608 -0.983 28.518 1.00 89.88 104 THR A CA 1
ATOM 762 C C . THR A 1 104 ? 17.152 -1.191 29.938 1.00 89.88 104 THR A C 1
ATOM 764 O O . THR A 1 104 ? 16.983 -2.284 30.490 1.00 89.88 104 THR A O 1
ATOM 767 N N . ARG A 1 105 ? 17.747 -0.164 30.563 1.00 91.31 105 ARG A N 1
ATOM 768 C CA . ARG A 1 105 ? 18.299 -0.184 31.930 1.00 91.31 105 ARG A CA 1
ATOM 769 C C . ARG A 1 105 ? 17.275 0.170 33.017 1.00 91.31 105 ARG A C 1
ATOM 771 O O . ARG A 1 105 ? 17.426 -0.291 34.143 1.00 91.31 105 ARG A O 1
ATOM 778 N N . TYR A 1 106 ? 16.231 0.939 32.702 1.00 92.19 106 TYR A N 1
ATOM 779 C CA . TYR A 1 106 ? 15.253 1.421 33.689 1.00 92.19 106 TYR A CA 1
ATOM 780 C C . TYR A 1 106 ? 14.115 0.422 33.946 1.00 92.19 106 TYR A C 1
ATOM 782 O O . TYR A 1 106 ? 13.714 -0.335 33.060 1.00 92.19 106 TYR A O 1
ATOM 790 N N . ARG A 1 107 ? 13.550 0.426 35.158 1.00 92.31 107 ARG A N 1
ATOM 791 C CA . ARG A 1 107 ? 12.430 -0.442 35.575 1.00 92.31 107 ARG A CA 1
ATOM 792 C C . ARG A 1 107 ? 11.410 0.359 36.390 1.00 92.31 107 ARG A C 1
ATOM 794 O O . ARG A 1 107 ? 11.740 1.428 36.892 1.00 92.31 107 ARG A O 1
ATOM 801 N N . GLY A 1 108 ? 10.184 -0.153 36.530 1.00 92.81 108 GLY A N 1
ATOM 802 C CA . GLY A 1 108 ? 9.154 0.428 37.400 1.00 92.81 108 GLY A CA 1
ATOM 803 C C . GLY A 1 108 ? 8.911 1.929 37.171 1.00 92.81 108 GLY A C 1
ATOM 804 O O . GLY A 1 108 ? 8.693 2.366 36.040 1.00 92.81 108 GLY A O 1
ATOM 805 N N . ARG A 1 109 ? 8.952 2.717 38.257 1.00 94.00 109 ARG A N 1
ATOM 806 C CA . ARG A 1 109 ? 8.743 4.178 38.244 1.00 94.00 109 ARG A CA 1
ATOM 807 C C . ARG A 1 109 ? 9.752 4.917 37.366 1.00 94.00 109 ARG A C 1
ATOM 809 O O . ARG A 1 109 ? 9.338 5.726 36.543 1.00 94.00 109 ARG A O 1
ATOM 816 N N . ASP A 1 110 ? 11.033 4.589 37.473 1.00 94.00 110 ASP A N 1
ATOM 817 C CA . ASP A 1 110 ? 12.100 5.257 36.726 1.00 94.00 110 ASP A CA 1
ATOM 818 C C . ASP A 1 110 ? 11.904 5.093 35.210 1.00 94.00 110 ASP A C 1
ATOM 820 O O . ASP A 1 110 ? 12.137 6.020 34.436 1.00 94.00 110 ASP A O 1
ATOM 824 N N . LEU A 1 111 ? 11.417 3.922 34.773 1.00 93.25 111 LEU A N 1
ATOM 825 C CA . LEU A 1 111 ? 11.079 3.676 33.370 1.00 93.25 111 LEU A CA 1
ATOM 826 C C . LEU A 1 111 ? 9.857 4.486 32.930 1.00 93.25 111 LEU A C 1
ATOM 828 O O . LEU A 1 111 ? 9.894 5.097 31.865 1.00 93.25 111 LEU A O 1
ATOM 832 N N . ILE A 1 112 ? 8.793 4.508 33.738 1.00 94.88 112 ILE A N 1
ATOM 833 C CA . ILE A 1 112 ? 7.598 5.331 33.490 1.00 94.88 112 ILE A CA 1
ATOM 834 C C . ILE A 1 112 ? 8.006 6.797 33.284 1.00 94.88 112 ILE A C 1
ATOM 836 O O . ILE A 1 112 ? 7.606 7.426 32.306 1.00 94.88 112 ILE A O 1
ATOM 840 N N . GLU A 1 113 ? 8.852 7.326 34.166 1.00 93.06 113 GLU A N 1
ATOM 841 C CA . GLU A 1 113 ? 9.327 8.709 34.120 1.00 93.06 113 GLU A CA 1
ATOM 842 C C . GLU A 1 113 ? 10.276 8.954 32.934 1.00 93.06 113 GLU A C 1
ATOM 844 O O . GLU A 1 113 ? 10.211 10.015 32.307 1.00 93.06 113 GLU A O 1
ATOM 849 N N . LYS A 1 114 ? 11.073 7.959 32.517 1.00 90.44 114 LYS A N 1
ATOM 850 C CA . LYS A 1 114 ? 11.885 8.026 31.287 1.00 90.44 114 LYS A CA 1
ATOM 851 C C . LYS A 1 114 ? 11.037 8.067 30.011 1.00 90.44 114 LYS A C 1
ATOM 853 O O . LYS A 1 114 ? 11.311 8.871 29.122 1.00 90.44 114 LYS A O 1
ATOM 858 N N . VAL A 1 115 ? 9.998 7.231 29.937 1.00 90.69 115 VAL A N 1
ATOM 859 C CA . VAL A 1 115 ? 9.050 7.159 28.809 1.00 90.69 115 VAL A CA 1
ATOM 860 C C . VAL A 1 115 ? 8.195 8.426 28.715 1.00 90.69 115 VAL A C 1
ATOM 862 O O . VAL A 1 115 ? 7.866 8.858 27.616 1.00 90.69 115 VAL A O 1
ATOM 865 N N . ILE A 1 116 ? 7.865 9.048 29.849 1.00 91.00 116 ILE A N 1
ATOM 866 C CA . ILE A 1 116 ? 7.151 10.331 29.912 1.00 91.00 116 ILE A CA 1
ATOM 867 C C . ILE A 1 116 ? 8.057 11.507 29.505 1.00 91.00 116 ILE A C 1
ATOM 869 O O . ILE A 1 116 ? 7.622 12.383 28.754 1.00 91.00 116 ILE A O 1
ATOM 873 N N . SER A 1 117 ? 9.311 11.539 29.964 1.00 86.06 117 SER A N 1
ATOM 874 C CA . SER A 1 117 ? 10.199 12.702 29.789 1.00 86.06 117 SER A CA 1
ATOM 875 C C . SER A 1 117 ? 10.794 12.848 28.383 1.00 86.06 117 SER A C 1
ATOM 877 O O . SER A 1 117 ? 10.742 13.946 27.836 1.00 86.06 117 SER A O 1
ATOM 879 N N . LYS A 1 118 ? 11.301 11.778 27.754 1.00 80.62 118 LYS A N 1
ATOM 880 C CA . LYS A 1 118 ? 11.876 11.840 26.389 1.00 80.62 118 LYS A CA 1
ATOM 881 C C . LYS A 1 118 ? 10.837 11.562 25.296 1.00 80.62 118 LYS A C 1
ATOM 883 O O . LYS A 1 118 ? 9.820 10.923 25.560 1.00 80.62 118 LYS A O 1
ATOM 888 N N . GLU A 1 119 ? 11.051 12.022 24.061 1.00 79.88 119 GLU A N 1
ATOM 889 C CA . GLU A 1 119 ? 10.260 11.578 22.897 1.00 79.88 119 GLU A CA 1
ATOM 890 C C . GLU A 1 119 ? 11.004 10.457 22.154 1.00 79.88 119 GLU A C 1
ATOM 892 O O . GLU A 1 119 ? 11.916 10.676 21.363 1.00 79.88 119 GLU A O 1
ATOM 897 N N . CYS A 1 120 ? 10.604 9.220 22.444 1.00 79.31 120 CYS A N 1
ATOM 898 C CA . CYS A 1 120 ? 11.303 8.003 22.018 1.00 79.31 120 CYS A CA 1
ATOM 899 C C . CYS A 1 120 ? 10.471 7.106 21.093 1.00 79.31 120 CYS A C 1
ATOM 901 O O . CYS A 1 120 ? 10.809 5.947 20.863 1.00 79.31 120 CYS A O 1
ATOM 903 N N . ARG A 1 121 ? 9.341 7.616 20.596 1.00 75.56 121 ARG A N 1
ATOM 904 C CA . ARG A 1 121 ? 8.285 6.841 19.931 1.00 75.56 121 ARG A CA 1
ATOM 905 C C . ARG A 1 121 ? 8.805 6.047 18.733 1.00 75.56 121 ARG A C 1
ATOM 907 O O . ARG A 1 121 ? 8.597 4.841 18.674 1.00 75.56 121 ARG A O 1
ATOM 914 N N . GLN A 1 122 ? 9.539 6.689 17.826 1.00 72.38 122 GLN A N 1
ATOM 915 C CA . GLN A 1 122 ? 10.080 6.021 16.634 1.00 72.38 122 GLN A CA 1
ATOM 916 C C . GLN A 1 122 ? 11.130 4.959 17.004 1.00 72.38 122 GLN A C 1
ATOM 918 O O . GLN A 1 122 ? 11.137 3.865 16.447 1.00 72.38 122 GLN A O 1
ATOM 923 N N . GLN A 1 123 ? 11.986 5.254 17.983 1.00 82.12 123 GLN A N 1
ATOM 924 C CA . GLN A 1 123 ? 13.100 4.406 18.407 1.00 82.12 123 GLN A CA 1
ATOM 925 C C . GLN A 1 123 ? 12.641 3.199 19.241 1.00 82.12 123 GLN A C 1
ATOM 927 O O . GLN A 1 123 ? 13.220 2.125 19.128 1.00 82.12 123 GLN A O 1
ATOM 932 N N . ILE A 1 124 ? 11.565 3.336 20.023 1.00 84.81 124 ILE A N 1
ATOM 933 C CA . ILE A 1 124 ? 10.973 2.243 20.811 1.00 84.81 124 ILE A CA 1
ATOM 934 C C . ILE A 1 124 ? 10.235 1.254 19.901 1.00 84.81 124 ILE A C 1
ATOM 936 O O . ILE A 1 124 ? 10.441 0.048 20.030 1.00 84.81 124 ILE A O 1
ATOM 940 N N . PHE A 1 125 ? 9.457 1.725 18.915 1.00 83.06 125 PHE A N 1
ATOM 941 C CA . PHE A 1 125 ? 9.008 0.843 17.825 1.00 83.06 125 PHE A CA 1
ATOM 942 C C . PHE A 1 125 ? 10.222 0.251 17.075 1.00 83.06 125 PHE A C 1
ATOM 944 O O . PHE A 1 125 ? 10.189 -0.918 16.701 1.00 83.06 125 PHE A O 1
ATOM 951 N N . GLY A 1 126 ? 11.306 1.029 16.956 1.00 75.25 126 GLY A N 1
ATOM 952 C CA . GLY A 1 126 ? 12.636 0.688 16.434 1.00 75.25 126 GLY A CA 1
ATOM 953 C C . GLY A 1 126 ? 13.440 -0.406 17.135 1.00 75.25 126 GLY A C 1
ATOM 954 O O . GLY A 1 126 ? 14.424 -0.863 16.555 1.00 75.25 126 GLY A O 1
ATOM 955 N N . ALA A 1 127 ? 13.055 -0.844 18.336 1.00 82.38 127 ALA A N 1
ATOM 956 C CA . ALA A 1 127 ? 13.877 -1.735 19.149 1.00 82.38 127 ALA A CA 1
ATOM 957 C C . ALA A 1 127 ? 14.220 -3.055 18.427 1.00 82.38 127 ALA A C 1
ATOM 959 O O . ALA A 1 127 ? 13.332 -3.763 17.932 1.00 82.38 127 ALA A O 1
ATOM 960 N N . SER A 1 128 ? 15.513 -3.399 18.409 1.00 80.38 128 SER A N 1
ATOM 961 C CA . SER A 1 128 ? 16.012 -4.711 17.970 1.00 80.38 128 SER A CA 1
ATOM 962 C C . SER A 1 128 ? 15.455 -5.832 18.846 1.00 80.38 128 SER A C 1
ATOM 964 O O . SER A 1 128 ? 15.066 -5.590 19.982 1.00 80.38 128 SER A O 1
ATOM 966 N N . ASP A 1 129 ? 15.438 -7.069 18.361 1.00 79.62 129 ASP A N 1
ATOM 967 C CA . ASP A 1 129 ? 14.792 -8.200 19.038 1.00 79.62 129 ASP A CA 1
ATOM 968 C C . ASP A 1 129 ? 15.299 -8.419 20.480 1.00 79.62 129 ASP A C 1
ATOM 970 O O . ASP A 1 129 ? 14.510 -8.730 21.375 1.00 79.62 129 ASP A O 1
ATOM 974 N N . ALA A 1 130 ? 16.587 -8.162 20.740 1.00 85.25 130 ALA A N 1
ATOM 975 C CA . ALA A 1 130 ? 17.171 -8.190 22.083 1.00 85.25 130 ALA A CA 1
ATOM 976 C C . ALA A 1 130 ? 16.655 -7.042 22.976 1.00 85.25 130 ALA A C 1
ATOM 978 O O . ALA A 1 130 ? 16.197 -7.284 24.092 1.00 85.25 130 ALA A O 1
ATOM 979 N N . GLN A 1 131 ? 16.663 -5.801 22.475 1.00 88.69 131 GLN A N 1
ATOM 980 C CA . GLN A 1 131 ? 16.111 -4.637 23.182 1.00 88.69 131 GLN A CA 1
ATOM 981 C C . GLN A 1 131 ? 14.603 -4.804 23.431 1.00 88.69 131 GLN A C 1
ATOM 983 O O . GLN A 1 131 ? 14.126 -4.561 24.535 1.00 88.69 131 GLN A O 1
ATOM 988 N N . ALA A 1 132 ? 13.857 -5.277 22.432 1.00 88.44 132 ALA A N 1
ATOM 989 C CA . ALA A 1 132 ? 12.421 -5.522 22.479 1.00 88.44 132 ALA A CA 1
ATOM 990 C C . ALA A 1 132 ? 12.055 -6.609 23.504 1.00 88.44 132 ALA A C 1
ATOM 992 O O . ALA A 1 132 ? 11.104 -6.432 24.263 1.00 88.44 132 ALA A O 1
ATOM 993 N N . SER A 1 133 ? 12.850 -7.681 23.594 1.00 88.50 133 SER A N 1
ATOM 994 C CA . SER A 1 133 ? 12.690 -8.730 24.615 1.00 88.50 133 SER A CA 1
ATOM 995 C C . SER A 1 133 ? 12.874 -8.211 26.047 1.00 88.50 133 SER A C 1
ATOM 997 O O . SER A 1 133 ? 12.290 -8.766 26.975 1.00 88.50 133 SER A O 1
ATOM 999 N N . ILE A 1 134 ? 13.658 -7.144 26.237 1.00 92.81 134 ILE A N 1
ATOM 1000 C CA . ILE A 1 134 ? 13.879 -6.498 27.540 1.00 92.81 134 ILE A CA 1
ATOM 1001 C C . ILE A 1 134 ? 12.787 -5.457 27.831 1.00 92.81 134 ILE A C 1
ATOM 1003 O O . ILE A 1 134 ? 12.181 -5.477 28.901 1.00 92.81 134 ILE A O 1
ATOM 1007 N N . LEU A 1 135 ? 12.527 -4.551 26.884 1.00 92.19 135 LEU A N 1
ATOM 1008 C CA . LEU A 1 135 ? 11.591 -3.428 27.022 1.00 92.19 135 LEU A CA 1
ATOM 1009 C C . LEU A 1 135 ? 10.135 -3.876 27.134 1.00 92.19 135 LEU A C 1
ATOM 1011 O O . LEU A 1 135 ? 9.365 -3.289 27.895 1.00 92.19 135 LEU A O 1
ATOM 1015 N N . PHE A 1 136 ? 9.760 -4.898 26.368 1.00 94.62 136 PHE A N 1
ATOM 1016 C CA . PHE A 1 136 ? 8.382 -5.361 26.244 1.00 94.62 136 PHE A CA 1
ATOM 1017 C C . PHE A 1 136 ? 8.151 -6.709 26.936 1.00 94.62 136 PHE A C 1
ATOM 1019 O O . PHE A 1 136 ? 7.159 -7.380 26.675 1.00 94.62 136 PHE A O 1
ATOM 1026 N N . HIS A 1 137 ? 9.028 -7.111 27.860 1.00 94.06 137 HIS A N 1
ATOM 1027 C CA . HIS A 1 137 ? 8.736 -8.225 28.762 1.00 94.06 137 HIS A CA 1
ATOM 1028 C C . HIS A 1 137 ? 7.441 -7.942 29.552 1.00 94.06 137 HIS A C 1
ATOM 1030 O O . HIS A 1 137 ? 7.210 -6.804 29.971 1.00 94.06 137 HIS A O 1
ATOM 1036 N N . GLU A 1 138 ? 6.581 -8.946 29.778 1.00 95.19 138 GLU A N 1
ATOM 1037 C CA . GLU A 1 138 ? 5.207 -8.688 30.254 1.00 95.19 138 GLU A CA 1
ATOM 1038 C C . GLU A 1 138 ? 5.156 -7.964 31.609 1.00 95.19 138 GLU A C 1
ATOM 1040 O O . GLU A 1 138 ? 4.295 -7.113 31.811 1.00 95.19 138 GLU A O 1
ATOM 1045 N N . SER A 1 139 ? 6.111 -8.212 32.513 1.00 95.75 139 SER A N 1
ATOM 1046 C CA . SER A 1 139 ? 6.210 -7.471 33.782 1.00 95.75 139 SER A CA 1
ATOM 1047 C C . SER A 1 139 ? 6.409 -5.962 33.587 1.00 95.75 139 SER A C 1
ATOM 1049 O O . SER A 1 139 ? 5.832 -5.170 34.325 1.00 95.75 139 SER A O 1
ATOM 1051 N N . ILE A 1 140 ? 7.177 -5.563 32.571 1.00 96.69 140 ILE A N 1
ATOM 1052 C CA . ILE A 1 140 ? 7.449 -4.162 32.233 1.00 96.69 140 ILE A CA 1
ATOM 1053 C C . ILE A 1 140 ? 6.213 -3.528 31.598 1.00 96.69 140 ILE A C 1
ATOM 1055 O O . ILE A 1 140 ? 5.781 -2.444 31.986 1.00 96.69 140 ILE A O 1
ATOM 1059 N N . MET A 1 141 ? 5.591 -4.254 30.667 1.00 97.44 141 MET A N 1
ATOM 1060 C CA . MET A 1 141 ? 4.332 -3.853 30.043 1.00 97.44 141 MET A CA 1
ATOM 1061 C C . MET A 1 141 ? 3.213 -3.681 31.082 1.00 97.44 141 MET A C 1
ATOM 1063 O O . MET A 1 141 ? 2.418 -2.752 30.965 1.00 97.44 141 MET A O 1
ATOM 1067 N N . LEU A 1 142 ? 3.166 -4.528 32.118 1.00 98.00 142 LEU A N 1
ATOM 1068 C CA . LEU A 1 142 ? 2.209 -4.427 33.222 1.00 98.00 142 LEU A CA 1
ATOM 1069 C C . LEU A 1 142 ? 2.408 -3.154 34.053 1.00 98.00 142 LEU A C 1
ATOM 1071 O O . LEU A 1 142 ? 1.419 -2.512 34.397 1.00 98.00 142 LEU A O 1
ATOM 1075 N N . ASP A 1 143 ? 3.645 -2.746 34.343 1.00 97.75 143 ASP A N 1
ATOM 1076 C CA . ASP A 1 143 ? 3.912 -1.502 35.081 1.00 97.75 143 ASP A CA 1
ATOM 1077 C C . ASP A 1 143 ? 3.496 -0.258 34.280 1.00 97.75 143 ASP A C 1
ATOM 1079 O O . ASP A 1 143 ? 2.805 0.618 34.809 1.00 97.75 143 ASP A O 1
ATOM 1083 N N . ILE A 1 144 ? 3.804 -0.225 32.979 1.00 98.06 144 ILE A N 1
ATOM 1084 C CA . ILE A 1 144 ? 3.329 0.831 32.071 1.00 98.06 144 ILE A CA 1
ATOM 1085 C C . ILE A 1 144 ? 1.790 0.816 31.967 1.00 98.06 144 ILE A C 1
ATOM 1087 O O . ILE A 1 144 ? 1.159 1.873 31.992 1.00 98.06 144 ILE A O 1
ATOM 1091 N N . ALA A 1 145 ? 1.161 -0.364 31.897 1.00 98.38 145 ALA A N 1
ATOM 1092 C CA . ALA A 1 145 ? -0.295 -0.508 31.825 1.00 98.38 145 ALA A CA 1
ATOM 1093 C C . ALA A 1 145 ? -1.007 -0.037 33.103 1.00 98.38 145 ALA A C 1
ATOM 1095 O O . ALA A 1 145 ? -2.056 0.603 33.011 1.00 98.38 145 ALA A O 1
ATOM 1096 N N . ARG A 1 146 ? -0.427 -0.293 34.282 1.00 98.25 146 ARG A N 1
ATOM 1097 C CA . ARG A 1 146 ? -0.933 0.184 35.581 1.00 98.25 146 ARG A CA 1
ATOM 1098 C C . ARG A 1 146 ? -0.901 1.708 35.672 1.00 98.25 146 ARG A C 1
ATOM 1100 O O . ARG A 1 146 ? -1.904 2.309 36.058 1.00 98.25 146 ARG A O 1
ATOM 1107 N N . GLU A 1 147 ? 0.200 2.346 35.271 1.00 98.00 147 GLU A N 1
ATOM 1108 C CA . GLU A 1 147 ? 0.277 3.813 35.259 1.00 98.00 147 GLU A CA 1
ATOM 1109 C C . GLU A 1 147 ? -0.657 4.416 34.202 1.00 98.00 147 GLU A C 1
ATOM 1111 O O . GLU A 1 147 ? -1.398 5.354 34.501 1.00 98.00 147 GLU A O 1
ATOM 1116 N N . TYR A 1 148 ? -0.713 3.832 32.998 1.00 98.25 148 TYR A N 1
ATOM 1117 C CA . TYR A 1 148 ? -1.684 4.221 31.974 1.00 98.25 148 TYR A CA 1
ATOM 1118 C C . TYR A 1 148 ? -3.122 4.160 32.514 1.00 98.25 148 TYR A C 1
ATOM 1120 O O . TYR A 1 148 ? -3.871 5.127 32.379 1.00 98.25 148 TYR A O 1
ATOM 1128 N N . ARG A 1 149 ? -3.498 3.070 33.198 1.00 98.12 149 ARG A N 1
ATOM 1129 C CA . ARG A 1 149 ? -4.807 2.901 33.849 1.00 98.12 149 ARG A CA 1
ATOM 1130 C C . ARG A 1 149 ? -5.054 3.957 34.937 1.00 98.12 149 ARG A C 1
ATOM 1132 O O . ARG A 1 149 ? -6.162 4.489 35.011 1.00 98.12 149 ARG A O 1
ATOM 1139 N N . ARG A 1 150 ? -4.039 4.302 35.743 1.00 97.50 150 ARG A N 1
ATOM 1140 C CA . ARG A 1 150 ? -4.115 5.341 36.791 1.00 97.50 150 ARG A CA 1
ATOM 1141 C C . ARG A 1 150 ? -4.337 6.742 36.210 1.00 97.50 150 ARG A C 1
ATOM 1143 O O . ARG A 1 150 ? -5.170 7.489 36.727 1.00 97.50 150 ARG A O 1
ATOM 1150 N N . LEU A 1 151 ? -3.626 7.097 35.139 1.00 97.38 151 LEU A N 1
ATOM 1151 C CA . LEU A 1 151 ? -3.800 8.375 34.439 1.00 97.38 151 LEU A CA 1
ATOM 1152 C C . LEU A 1 151 ? -5.142 8.427 33.691 1.00 97.38 151 LEU A C 1
ATOM 1154 O O . LEU A 1 151 ? -5.852 9.427 33.775 1.00 97.38 151 LEU A O 1
ATOM 1158 N N . ALA A 1 152 ? -5.534 7.335 33.031 1.00 97.50 152 ALA A N 1
ATOM 1159 C CA . ALA A 1 152 ? -6.799 7.215 32.306 1.00 97.50 152 ALA A CA 1
ATOM 1160 C C . ALA A 1 152 ? -8.033 7.396 33.208 1.00 97.50 152 ALA A C 1
ATOM 1162 O O . ALA A 1 152 ? -9.009 8.018 32.791 1.00 97.50 152 ALA A O 1
ATOM 1163 N N . ALA A 1 153 ? -7.976 6.917 34.456 1.00 96.19 153 ALA A N 1
ATOM 1164 C CA . ALA A 1 153 ? -9.037 7.117 35.446 1.00 96.19 153 ALA A CA 1
ATOM 1165 C C . ALA A 1 153 ? -9.247 8.596 35.839 1.00 96.19 153 ALA A C 1
ATOM 1167 O O . ALA A 1 153 ? -10.334 8.969 36.270 1.00 96.19 153 ALA A O 1
ATOM 1168 N N . ASN A 1 154 ? -8.226 9.440 35.663 1.00 95.06 154 ASN A N 1
ATOM 1169 C CA . ASN A 1 154 ? -8.234 10.866 36.005 1.00 95.06 154 ASN A CA 1
ATOM 1170 C C . ASN A 1 154 ? -8.224 11.761 34.749 1.00 95.06 154 ASN A C 1
ATOM 1172 O O . ASN A 1 154 ? -7.792 12.912 34.795 1.00 95.06 154 ASN A O 1
ATOM 1176 N N . TYR A 1 155 ? -8.663 11.228 33.603 1.00 96.50 155 TYR A N 1
ATOM 1177 C CA . TYR A 1 155 ? -8.467 11.874 32.310 1.00 96.50 155 TYR A CA 1
ATOM 1178 C C . TYR A 1 155 ? -9.188 13.229 32.184 1.00 96.50 155 TYR A C 1
ATOM 1180 O O . TYR A 1 155 ? -10.419 13.313 32.246 1.00 96.50 155 TYR A O 1
ATOM 1188 N N . ASN A 1 156 ? -8.410 14.292 31.956 1.00 94.38 156 ASN A N 1
ATOM 1189 C CA . ASN A 1 156 ? -8.830 15.699 31.995 1.00 94.38 156 ASN A CA 1
ATOM 1190 C C . ASN A 1 156 ? -9.041 16.350 30.610 1.00 94.38 156 ASN A C 1
ATOM 1192 O O . ASN A 1 156 ? -9.345 17.538 30.550 1.00 94.38 156 ASN A O 1
ATOM 1196 N N . SER A 1 157 ? -8.931 15.589 29.511 1.00 93.94 157 SER A N 1
ATOM 1197 C CA . SER A 1 157 ? -8.928 16.048 28.102 1.00 93.94 157 SER A CA 1
ATOM 1198 C C . SER A 1 157 ? -7.669 16.756 27.597 1.00 93.94 157 SER A C 1
ATOM 1200 O O . SER A 1 157 ? -7.662 17.224 26.461 1.00 93.94 157 SER A O 1
ATOM 1202 N N . THR A 1 158 ? -6.594 16.827 28.377 1.00 92.56 158 THR A N 1
ATOM 1203 C CA . THR A 1 158 ? -5.295 17.303 27.882 1.00 92.56 158 THR A CA 1
ATOM 1204 C C . THR A 1 158 ? -4.370 16.111 27.607 1.00 92.56 158 THR A C 1
ATOM 1206 O O . THR A 1 158 ? -4.788 14.950 27.660 1.00 92.56 158 THR A O 1
ATOM 1209 N N . ASN A 1 159 ? -3.111 16.398 27.280 1.00 93.31 159 ASN A N 1
ATOM 1210 C CA . ASN A 1 159 ? -2.021 15.423 27.308 1.00 93.31 159 ASN A CA 1
ATOM 1211 C C . ASN A 1 159 ? -0.871 15.912 28.218 1.00 93.31 159 ASN A C 1
ATOM 1213 O O . ASN A 1 159 ? 0.284 15.553 28.026 1.00 93.31 159 ASN A O 1
ATOM 1217 N N . GLU A 1 160 ? -1.169 16.757 29.215 1.00 94.25 160 GLU A N 1
ATOM 1218 C CA . GLU A 1 160 ? -0.162 17.317 30.139 1.00 94.25 160 GLU A CA 1
ATOM 1219 C C . GLU A 1 160 ? 0.592 16.208 30.888 1.00 94.25 160 GLU A C 1
ATOM 1221 O O . GLU A 1 160 ? 1.801 16.287 31.081 1.00 94.25 160 GLU A O 1
ATOM 1226 N N . THR A 1 161 ? -0.110 15.121 31.219 1.00 94.06 161 THR A N 1
ATOM 1227 C CA . THR A 1 161 ? 0.430 13.920 31.872 1.00 94.06 161 THR A CA 1
ATOM 1228 C C . THR A 1 161 ? 1.228 12.995 30.942 1.00 94.06 161 THR A C 1
ATOM 1230 O O . THR A 1 161 ? 1.666 11.938 31.392 1.00 94.06 161 THR A O 1
ATOM 1233 N N . GLN A 1 162 ? 1.403 13.354 29.661 1.00 94.31 162 GLN A N 1
ATOM 1234 C CA . GLN A 1 162 ? 2.061 12.542 28.621 1.00 94.31 162 GLN A CA 1
ATOM 1235 C C . GLN A 1 162 ? 1.485 11.115 28.509 1.00 94.31 162 GLN A C 1
ATOM 1237 O O . GLN A 1 162 ? 2.197 10.150 28.217 1.00 94.31 162 GLN A O 1
ATOM 1242 N N . ILE A 1 163 ? 0.180 10.960 28.764 1.00 95.88 163 ILE A N 1
ATOM 1243 C CA . ILE A 1 163 ? -0.499 9.658 28.740 1.00 95.88 163 ILE A CA 1
ATOM 1244 C C . ILE A 1 163 ? -0.423 8.999 27.353 1.00 95.88 163 ILE A C 1
ATOM 1246 O O . ILE A 1 163 ? -0.394 7.769 27.272 1.00 95.88 163 ILE A O 1
ATOM 1250 N N . ASP A 1 164 ? -0.320 9.781 26.271 1.00 93.12 164 ASP A N 1
ATOM 1251 C CA . ASP A 1 164 ? -0.114 9.237 24.926 1.00 93.12 164 ASP A CA 1
ATOM 1252 C C . ASP A 1 164 ? 1.219 8.475 24.801 1.00 93.12 164 ASP A C 1
ATOM 1254 O O . ASP A 1 164 ? 1.244 7.419 24.178 1.00 93.12 164 ASP A O 1
ATOM 1258 N N . LYS A 1 165 ? 2.306 8.918 25.448 1.00 93.31 165 LYS A N 1
ATOM 1259 C CA . LYS A 1 165 ? 3.600 8.212 25.412 1.00 93.31 165 LYS A CA 1
ATOM 1260 C C . LYS A 1 165 ? 3.518 6.828 26.055 1.00 93.31 165 LYS A C 1
ATOM 1262 O O . LYS A 1 165 ? 4.075 5.870 25.518 1.00 93.31 165 LYS A O 1
ATOM 1267 N N . LEU A 1 166 ? 2.755 6.686 27.146 1.00 96.00 166 LEU A N 1
ATOM 1268 C CA . LEU A 1 166 ? 2.465 5.372 27.736 1.00 96.00 166 LEU A CA 1
ATOM 1269 C C . LEU A 1 166 ? 1.606 4.509 26.795 1.00 96.00 166 LEU A C 1
ATOM 1271 O O . LEU A 1 166 ? 1.861 3.312 26.659 1.00 96.00 166 LEU A O 1
ATOM 1275 N N . GLN A 1 167 ? 0.624 5.102 26.100 1.00 94.81 167 GLN A N 1
ATOM 1276 C CA . GLN A 1 167 ? -0.142 4.387 25.071 1.00 94.81 167 GLN A CA 1
ATOM 1277 C C . GLN A 1 167 ? 0.755 3.912 23.925 1.00 94.81 167 GLN A C 1
ATOM 1279 O O . GLN A 1 167 ? 0.631 2.764 23.506 1.00 94.81 167 GLN A O 1
ATOM 1284 N N . GLU A 1 168 ? 1.677 4.741 23.438 1.00 90.69 168 GLU A N 1
ATOM 1285 C CA . GLU A 1 168 ? 2.593 4.359 22.364 1.00 90.69 168 GLU A CA 1
ATOM 1286 C C . GLU A 1 168 ? 3.590 3.283 22.798 1.00 90.69 168 GLU A C 1
ATOM 1288 O O . GLU A 1 168 ? 3.844 2.375 22.013 1.00 90.69 168 GLU A O 1
ATOM 1293 N N . TYR A 1 169 ? 4.096 3.313 24.036 1.00 94.88 169 TYR A N 1
ATOM 1294 C CA . TYR A 1 169 ? 4.952 2.245 24.572 1.00 94.88 169 TYR A CA 1
ATOM 1295 C C . TYR A 1 169 ? 4.215 0.897 24.594 1.00 94.88 169 TYR A C 1
ATOM 1297 O O . TYR A 1 169 ? 4.720 -0.116 24.108 1.00 94.88 169 TYR A O 1
ATOM 1305 N N . LEU A 1 170 ? 2.975 0.890 25.092 1.00 96.19 170 LEU A N 1
ATOM 1306 C CA . LEU A 1 170 ? 2.123 -0.301 25.097 1.00 96.19 170 LEU A CA 1
ATOM 1307 C C . LEU A 1 170 ? 1.779 -0.760 23.668 1.00 96.19 170 LEU A C 1
ATOM 1309 O O . LEU A 1 170 ? 1.797 -1.957 23.378 1.00 96.19 170 LEU A O 1
ATOM 1313 N N . ARG A 1 171 ? 1.522 0.177 22.745 1.00 93.25 171 ARG A N 1
ATOM 1314 C CA . ARG A 1 171 ? 1.304 -0.137 21.325 1.00 93.25 171 ARG A CA 1
ATOM 1315 C C . ARG A 1 171 ? 2.560 -0.713 20.674 1.00 93.25 171 ARG A C 1
ATOM 1317 O O . ARG A 1 171 ? 2.418 -1.619 19.859 1.00 93.25 171 ARG A O 1
ATOM 1324 N N . ALA A 1 172 ? 3.752 -0.234 21.030 1.00 90.62 172 ALA A N 1
ATOM 1325 C CA . ALA A 1 172 ? 5.021 -0.765 20.543 1.00 90.62 172 ALA A CA 1
ATOM 1326 C C . ALA A 1 172 ? 5.207 -2.217 20.993 1.00 90.62 172 ALA A C 1
ATOM 1328 O O . ALA A 1 172 ? 5.454 -3.078 20.155 1.00 90.62 172 ALA A O 1
ATOM 1329 N N . GLY A 1 173 ? 4.982 -2.529 22.273 1.00 92.25 173 GLY A N 1
ATOM 1330 C CA . GLY A 1 173 ? 5.105 -3.901 22.770 1.00 92.25 173 GLY A CA 1
ATOM 1331 C C . GLY A 1 173 ? 4.112 -4.883 22.139 1.00 92.25 173 GLY A C 1
ATOM 1332 O O . GLY A 1 173 ? 4.503 -6.000 21.799 1.00 92.25 173 GLY A O 1
ATOM 1333 N N . TYR A 1 174 ? 2.853 -4.485 21.912 1.00 90.88 174 TYR A N 1
ATOM 1334 C CA . TYR A 1 174 ? 1.888 -5.310 21.162 1.00 90.88 174 TYR A CA 1
ATOM 1335 C C . TYR A 1 174 ? 2.213 -5.392 19.657 1.00 90.88 174 TYR A C 1
ATOM 1337 O O . TYR A 1 174 ? 2.011 -6.438 19.045 1.00 90.88 174 TYR A O 1
ATOM 1345 N N . TYR A 1 175 ? 2.764 -4.337 19.050 1.00 86.81 175 TYR A N 1
ATOM 1346 C CA . TYR A 1 175 ? 3.230 -4.363 17.658 1.00 86.81 175 TYR A CA 1
ATOM 1347 C C . TYR A 1 175 ? 4.435 -5.296 17.471 1.00 86.81 175 TYR A C 1
ATOM 1349 O O . TYR A 1 175 ? 4.431 -6.133 16.570 1.00 86.81 175 TYR A O 1
ATOM 1357 N N . ARG A 1 176 ? 5.452 -5.206 18.340 1.00 84.31 176 ARG A N 1
ATOM 1358 C CA . ARG A 1 176 ? 6.641 -6.071 18.283 1.00 84.31 176 ARG A CA 1
ATOM 1359 C C . ARG A 1 176 ? 6.309 -7.521 18.640 1.00 84.31 176 ARG A C 1
ATOM 1361 O O . ARG A 1 176 ? 6.889 -8.407 18.037 1.00 84.31 176 ARG A O 1
ATOM 1368 N N . GLN A 1 177 ? 5.308 -7.787 19.482 1.00 86.69 177 GLN A N 1
ATOM 1369 C CA . GLN A 1 177 ? 4.776 -9.146 19.679 1.00 86.69 177 GLN A CA 1
ATOM 1370 C C . GLN A 1 177 ? 4.121 -9.750 18.429 1.00 86.69 177 GLN A C 1
ATOM 1372 O O . GLN A 1 177 ? 4.190 -10.957 18.231 1.00 86.69 177 GLN A O 1
ATOM 1377 N N . ASN A 1 178 ? 3.477 -8.934 17.595 1.00 73.19 178 ASN A N 1
ATOM 1378 C CA . ASN A 1 178 ? 2.834 -9.414 16.370 1.00 73.19 178 ASN A CA 1
ATOM 1379 C C . ASN A 1 178 ? 3.791 -9.451 15.159 1.00 73.19 178 ASN A C 1
ATOM 1381 O O . ASN A 1 178 ? 3.446 -10.051 14.147 1.00 73.19 178 ASN A O 1
ATOM 1385 N N . THR A 1 179 ? 4.966 -8.811 15.246 1.00 68.25 179 THR A N 1
ATOM 1386 C CA . THR A 1 179 ? 5.973 -8.734 14.160 1.00 68.25 179 THR A CA 1
ATOM 1387 C C . THR A 1 179 ? 7.282 -9.475 14.453 1.00 68.25 179 THR A C 1
ATOM 1389 O O . THR A 1 179 ? 8.087 -9.655 13.544 1.00 68.25 179 THR A O 1
ATOM 1392 N N . LEU A 1 180 ? 7.500 -9.926 15.692 1.00 63.38 180 LEU A N 1
ATOM 1393 C CA . LEU A 1 180 ? 8.629 -10.754 16.129 1.00 63.38 180 LEU A CA 1
ATOM 1394 C C . LEU A 1 180 ? 8.123 -11.979 16.897 1.00 63.38 180 LEU A C 1
ATOM 1396 O O . LEU A 1 180 ? 7.035 -11.961 17.465 1.00 63.38 180 LEU A O 1
ATOM 1400 N N . ASN A 1 181 ? 8.977 -12.992 17.049 1.00 59.94 181 ASN A N 1
ATOM 1401 C CA . ASN A 1 181 ? 8.722 -14.167 17.892 1.00 59.94 181 ASN A CA 1
ATOM 1402 C C . ASN A 1 181 ? 8.863 -13.878 19.410 1.00 59.94 181 ASN A C 1
ATOM 1404 O O . ASN A 1 181 ? 9.453 -14.674 20.141 1.00 59.94 181 ASN A O 1
ATOM 1408 N N . LEU A 1 182 ? 8.352 -12.741 19.903 1.00 77.50 182 LEU A N 1
ATOM 1409 C CA . LEU A 1 182 ? 8.276 -12.485 21.347 1.00 77.50 182 LEU A CA 1
ATOM 1410 C C . LEU A 1 182 ? 7.203 -13.385 21.995 1.00 77.50 182 LEU A C 1
ATOM 1412 O O . LEU A 1 182 ? 6.203 -13.710 21.348 1.00 77.50 182 LEU A O 1
ATOM 1416 N N . PRO A 1 183 ? 7.343 -13.754 23.285 1.00 84.56 183 PRO A N 1
ATOM 1417 C CA . PRO A 1 183 ? 6.297 -14.465 24.014 1.00 84.56 183 PRO A CA 1
ATOM 1418 C C . PRO A 1 183 ? 4.959 -13.721 23.949 1.00 84.56 183 PRO A C 1
ATOM 1420 O O . PRO A 1 183 ? 4.917 -12.502 24.122 1.00 84.56 183 PRO A O 1
ATOM 1423 N N . LYS A 1 184 ? 3.864 -14.455 23.718 1.00 90.69 184 LYS A N 1
ATOM 1424 C CA . LYS A 1 184 ? 2.504 -13.900 23.680 1.00 90.69 184 LYS A CA 1
ATOM 1425 C C . LYS A 1 184 ? 2.066 -13.446 25.075 1.00 90.69 184 LYS A C 1
ATOM 1427 O O . LYS A 1 184 ? 2.178 -14.222 26.021 1.00 90.69 184 LYS A O 1
ATOM 1432 N N . TYR A 1 185 ? 1.505 -12.240 25.187 1.00 94.25 185 TYR A N 1
ATOM 1433 C CA . TYR A 1 185 ? 1.070 -11.702 26.476 1.00 94.25 185 TYR A CA 1
ATOM 1434 C C . TYR A 1 185 ? -0.123 -12.476 27.024 1.00 94.25 185 TYR A C 1
ATOM 1436 O O . TYR A 1 185 ? -1.044 -12.849 26.287 1.00 94.25 185 TYR A O 1
ATOM 1444 N N . SER A 1 186 ? -0.134 -12.658 28.339 1.00 94.69 186 SER A N 1
ATOM 1445 C CA . SER A 1 186 ? -1.282 -13.189 29.051 1.00 94.69 186 SER A CA 1
ATOM 1446 C C . SER A 1 186 ? -2.465 -12.213 29.001 1.00 94.69 186 SER A C 1
ATOM 1448 O O . SER A 1 186 ? -2.335 -11.009 28.750 1.00 94.69 186 SER A O 1
ATOM 1450 N N . ASN A 1 187 ? -3.657 -12.723 29.318 1.00 94.31 187 ASN A N 1
ATOM 1451 C CA . ASN A 1 187 ? -4.833 -11.870 29.484 1.00 94.31 187 ASN A CA 1
ATOM 1452 C C . ASN A 1 187 ? -4.680 -10.871 30.650 1.00 94.31 187 ASN A C 1
ATOM 1454 O O . ASN A 1 187 ? -5.438 -9.909 30.703 1.00 94.31 187 ASN A O 1
ATOM 1458 N N . THR A 1 188 ? -3.702 -11.039 31.550 1.00 96.19 188 THR A N 1
ATOM 1459 C CA . THR A 1 188 ? -3.438 -10.113 32.666 1.00 96.19 188 THR A CA 1
ATOM 1460 C C . THR A 1 188 ? -3.081 -8.718 32.158 1.00 96.19 188 THR A C 1
ATOM 1462 O O . THR A 1 188 ? -3.712 -7.748 32.569 1.00 96.19 188 THR A O 1
ATOM 1465 N N . LEU A 1 189 ? -2.145 -8.607 31.205 1.00 97.00 189 LEU A N 1
ATOM 1466 C CA . LEU A 1 189 ? -1.776 -7.318 30.612 1.00 97.00 189 LEU A CA 1
ATOM 1467 C C . LEU A 1 189 ? -2.966 -6.652 29.907 1.00 97.00 189 LEU A C 1
ATOM 1469 O O . LEU A 1 189 ? -3.259 -5.478 30.137 1.00 97.00 189 LEU A O 1
ATOM 1473 N N . LYS A 1 190 ? -3.709 -7.422 29.104 1.00 95.56 190 LYS A N 1
ATOM 1474 C CA . LYS A 1 190 ? -4.945 -6.960 28.453 1.00 95.56 190 LYS A CA 1
ATOM 1475 C C . LYS A 1 190 ? -5.962 -6.436 29.480 1.00 95.56 190 LYS A C 1
ATOM 1477 O O . LYS A 1 190 ? -6.543 -5.370 29.272 1.00 95.56 190 LYS A O 1
ATOM 1482 N N . ASN A 1 191 ? -6.131 -7.141 30.597 1.00 95.50 191 ASN A N 1
ATOM 1483 C CA . ASN A 1 191 ? -7.054 -6.789 31.676 1.00 95.50 191 ASN A CA 1
ATOM 1484 C C . ASN A 1 191 ? -6.630 -5.549 32.486 1.00 95.50 191 ASN A C 1
ATOM 1486 O O . ASN A 1 191 ? -7.479 -4.979 33.165 1.00 95.50 191 ASN A O 1
ATOM 1490 N N . GLU A 1 192 ? -5.379 -5.086 32.395 1.00 97.31 192 GLU A N 1
ATOM 1491 C CA . GLU A 1 192 ? -4.966 -3.776 32.926 1.00 97.31 192 GLU A CA 1
ATOM 1492 C C . GLU A 1 192 ? -5.245 -2.634 31.934 1.00 97.31 192 GLU A C 1
ATOM 1494 O O . GLU A 1 192 ? -5.762 -1.580 32.315 1.00 97.31 192 GLU A O 1
ATOM 1499 N N . ILE A 1 193 ? -4.975 -2.842 30.639 1.00 98.06 193 ILE A N 1
ATOM 1500 C CA . ILE A 1 193 ? -5.121 -1.791 29.615 1.00 98.06 193 ILE A CA 1
ATOM 1501 C C . ILE A 1 193 ? -6.601 -1.507 29.297 1.00 98.06 193 ILE A C 1
ATOM 1503 O O . ILE A 1 193 ? -7.004 -0.346 29.166 1.00 98.06 193 ILE A O 1
ATOM 1507 N N . VAL A 1 194 ? -7.435 -2.549 29.187 1.00 97.94 194 VAL A N 1
ATOM 1508 C CA . VAL A 1 194 ? -8.848 -2.433 28.772 1.00 97.94 194 VAL A CA 1
ATOM 1509 C C . VAL A 1 194 ? -9.701 -1.570 29.723 1.00 97.94 194 VAL A C 1
ATOM 1511 O O . VAL A 1 194 ? -10.447 -0.724 29.219 1.00 97.94 194 VAL A O 1
ATOM 1514 N N . PRO A 1 195 ? -9.609 -1.685 31.065 1.00 97.69 195 PRO A N 1
ATOM 1515 C CA . PRO A 1 195 ? -10.296 -0.772 31.982 1.00 97.69 195 PRO A CA 1
ATOM 1516 C C . PRO A 1 195 ? -9.853 0.689 31.842 1.00 97.69 195 PRO A C 1
ATOM 1518 O O . PRO A 1 195 ? -10.699 1.579 31.929 1.00 97.69 195 PRO A O 1
ATOM 1521 N N . GLY A 1 196 ? -8.563 0.940 31.580 1.00 97.44 196 GLY A N 1
ATOM 1522 C CA . GLY A 1 196 ? -8.035 2.284 31.321 1.00 97.44 196 GLY A CA 1
ATOM 1523 C C . GLY A 1 196 ? -8.663 2.905 30.072 1.00 97.44 196 GLY A C 1
ATOM 1524 O O . GLY A 1 196 ? -9.310 3.948 30.160 1.00 97.44 196 GLY A O 1
ATOM 1525 N N . LEU A 1 197 ? -8.582 2.204 28.934 1.00 98.00 197 LEU A N 1
ATOM 1526 C CA . LEU A 1 197 ? -9.236 2.602 27.678 1.00 98.00 197 LEU A CA 1
ATOM 1527 C C . LEU A 1 197 ? -10.738 2.863 27.865 1.00 98.00 197 LEU A C 1
ATOM 1529 O O . LEU A 1 197 ? -11.270 3.847 27.352 1.00 98.00 197 LEU A O 1
ATOM 1533 N N . ARG A 1 198 ? -11.434 1.992 28.608 1.00 98.19 198 ARG A N 1
ATOM 1534 C CA . ARG A 1 198 ? -12.874 2.112 28.875 1.00 98.19 198 ARG A CA 1
ATOM 1535 C C . ARG A 1 198 ? -13.196 3.362 29.693 1.00 98.19 198 ARG A C 1
ATOM 1537 O O . ARG A 1 198 ? -14.076 4.124 29.298 1.00 98.19 198 ARG A O 1
ATOM 1544 N N . SER A 1 199 ? -12.488 3.593 30.797 1.00 97.00 199 SER A N 1
ATOM 1545 C CA . SER A 1 199 ? -12.669 4.783 31.639 1.00 97.00 199 SER A CA 1
ATOM 1546 C C . SER A 1 199 ? -12.427 6.071 30.841 1.00 97.00 199 SER A C 1
ATOM 1548 O O . SER A 1 199 ? -13.302 6.935 30.776 1.00 97.00 199 SER A O 1
ATOM 1550 N N . LEU A 1 200 ? -11.304 6.138 30.119 1.00 97.25 200 LEU A N 1
ATOM 1551 C CA . LEU A 1 200 ? -10.924 7.277 29.285 1.00 97.25 200 LEU A CA 1
ATOM 1552 C C . LEU A 1 200 ? -11.989 7.597 28.228 1.00 97.25 200 LEU A C 1
ATOM 1554 O O . LEU A 1 200 ? -12.471 8.726 28.160 1.00 97.25 200 LEU A O 1
ATOM 1558 N N . LEU A 1 201 ? -12.397 6.605 27.431 1.00 97.62 201 LEU A N 1
ATOM 1559 C CA . LEU A 1 201 ? -13.329 6.806 26.317 1.00 97.62 201 LEU A CA 1
ATOM 1560 C C . LEU A 1 201 ? -14.779 7.054 26.759 1.00 97.62 201 LEU A C 1
ATOM 1562 O O . LEU A 1 201 ? -15.541 7.650 25.998 1.00 97.62 201 LEU A O 1
ATOM 1566 N N . THR A 1 202 ? -15.171 6.627 27.963 1.00 96.81 202 THR A N 1
ATOM 1567 C CA . THR A 1 202 ? -16.501 6.929 28.529 1.00 96.81 202 THR A CA 1
ATOM 1568 C C . THR A 1 202 ? -16.557 8.259 29.287 1.00 96.81 202 THR A C 1
ATOM 1570 O O . THR A 1 202 ? -17.641 8.825 29.419 1.00 96.81 202 THR A O 1
ATOM 1573 N N . SER A 1 203 ? -15.417 8.802 29.733 1.00 95.62 203 SER A N 1
ATOM 1574 C CA . SER A 1 203 ? -15.343 10.085 30.445 1.00 95.62 203 SER A CA 1
ATOM 1575 C C . SER A 1 203 ? -15.895 11.248 29.614 1.00 95.62 203 SER A C 1
ATOM 1577 O O . SER A 1 203 ? -15.551 11.401 28.439 1.00 95.62 203 SER A O 1
ATOM 1579 N N . ASN A 1 204 ? -16.677 12.138 30.236 1.00 95.06 204 ASN A N 1
ATOM 1580 C CA . ASN A 1 204 ? -17.180 13.366 29.600 1.00 95.06 204 ASN A CA 1
ATOM 1581 C C . ASN A 1 204 ? -16.052 14.261 29.060 1.00 95.06 204 ASN A C 1
ATOM 1583 O O . ASN A 1 204 ? -16.230 14.928 28.041 1.00 95.06 204 ASN A O 1
ATOM 1587 N N . ASN A 1 205 ? -14.872 14.235 29.687 1.00 96.12 205 ASN A N 1
ATOM 1588 C CA . ASN A 1 205 ? -13.714 14.999 29.229 1.00 96.12 205 ASN A CA 1
ATOM 1589 C C . ASN A 1 205 ? -13.242 14.551 27.837 1.00 96.12 205 ASN A C 1
ATOM 1591 O O . ASN A 1 205 ? -12.845 15.385 27.033 1.00 96.12 205 ASN A O 1
ATOM 1595 N N . SER A 1 206 ? -13.416 13.277 27.477 1.00 96.06 206 SER A N 1
ATOM 1596 C CA . SER A 1 206 ? -13.072 12.758 26.145 1.00 96.06 206 SER A CA 1
ATOM 1597 C C . SER A 1 206 ? -13.976 13.266 25.000 1.00 96.06 206 SER A C 1
ATOM 1599 O O . SER A 1 206 ? -13.848 12.809 23.862 1.00 96.06 206 SER A O 1
ATOM 1601 N N . ARG A 1 207 ? -14.902 14.195 25.286 1.00 94.88 207 ARG A N 1
ATOM 1602 C CA . ARG A 1 207 ? -15.717 14.946 24.312 1.00 94.88 207 ARG A CA 1
ATOM 1603 C C . ARG A 1 207 ? -15.302 16.421 24.178 1.00 94.88 207 ARG A C 1
ATOM 1605 O O . ARG A 1 207 ? -15.881 17.132 23.365 1.00 94.88 207 ARG A O 1
ATOM 1612 N N . ARG A 1 208 ? -14.351 16.906 24.988 1.00 95.81 208 ARG A N 1
ATOM 1613 C CA . ARG A 1 208 ? -13.885 18.303 24.952 1.00 95.81 208 ARG A CA 1
ATOM 1614 C C . ARG A 1 208 ? -13.008 18.555 23.725 1.00 95.81 208 ARG A C 1
ATOM 1616 O O . ARG A 1 208 ? -12.316 17.658 23.248 1.00 95.81 208 ARG A O 1
ATOM 1623 N N . ILE A 1 209 ? -13.017 19.794 23.249 1.00 95.88 209 ILE A N 1
ATOM 1624 C CA . ILE A 1 209 ? -12.153 20.248 22.160 1.00 95.88 209 ILE A CA 1
ATOM 1625 C C . ILE A 1 209 ? -10.788 20.627 22.743 1.00 95.88 209 ILE A C 1
ATOM 1627 O O . ILE A 1 209 ? -10.698 21.541 23.560 1.00 95.88 209 ILE A O 1
ATOM 1631 N N . SER A 1 210 ? -9.743 19.895 22.353 1.00 94.94 210 SER A N 1
ATOM 1632 C CA . SER A 1 210 ? -8.337 20.263 22.559 1.00 94.94 210 SER A CA 1
ATOM 1633 C C . SER A 1 210 ? -7.429 19.420 21.653 1.00 94.94 210 SER A C 1
ATOM 1635 O O . SER A 1 210 ? -7.745 18.264 21.341 1.00 94.94 210 SER A O 1
ATOM 1637 N N . GLN A 1 211 ? -6.256 19.948 21.298 1.00 93.31 211 GLN A N 1
ATOM 1638 C CA . GLN A 1 211 ? -5.220 19.185 20.600 1.00 93.31 211 GLN A CA 1
ATOM 1639 C C . GLN A 1 211 ? -4.826 17.891 21.343 1.00 93.31 211 GLN A C 1
ATOM 1641 O O . GLN A 1 211 ? -4.653 16.837 20.721 1.00 93.31 211 GLN A O 1
ATOM 1646 N N . GLY A 1 212 ? -4.710 17.961 22.675 1.00 95.00 212 GLY A N 1
ATOM 1647 C CA . GLY A 1 212 ? -4.327 16.835 23.533 1.00 95.00 212 GLY A CA 1
ATOM 1648 C C . GLY A 1 212 ? -5.366 15.711 23.554 1.00 95.00 212 GLY A C 1
ATOM 1649 O O . GLY A 1 212 ? -4.997 14.538 23.499 1.00 95.00 212 GLY A O 1
ATOM 1650 N N . ASN A 1 213 ? -6.663 16.041 23.529 1.00 97.06 213 ASN A N 1
ATOM 1651 C CA . ASN A 1 213 ? -7.725 15.038 23.416 1.00 97.06 213 ASN A CA 1
ATOM 1652 C C . ASN A 1 213 ? -7.625 14.282 22.086 1.00 97.06 213 ASN A C 1
ATOM 1654 O O . ASN A 1 213 ? -7.703 13.056 22.064 1.00 97.06 213 ASN A O 1
ATOM 1658 N N . GLY A 1 214 ? -7.328 14.979 20.986 1.00 96.19 214 GLY A N 1
ATOM 1659 C CA . GLY A 1 214 ? -7.110 14.342 19.686 1.00 96.19 214 GLY A CA 1
ATOM 1660 C C . GLY A 1 214 ? -5.936 13.354 19.662 1.00 96.19 214 GLY A C 1
ATOM 1661 O O . GLY A 1 214 ? -6.056 12.264 19.101 1.00 96.19 214 GLY A O 1
ATOM 1662 N N . GLN A 1 215 ? -4.817 13.692 20.314 1.00 93.50 215 GLN A N 1
ATOM 1663 C CA . GLN A 1 215 ? -3.656 12.797 20.440 1.00 93.50 215 GLN A CA 1
ATOM 1664 C C . GLN A 1 215 ? -4.024 11.502 21.185 1.00 93.50 215 GLN A C 1
ATOM 1666 O O . GLN A 1 215 ? -3.845 10.401 20.657 1.00 93.50 215 GLN A O 1
ATOM 1671 N N . VAL A 1 216 ? -4.599 11.635 22.382 1.00 97.44 216 VAL A N 1
ATOM 1672 C CA . VAL A 1 216 ? -4.896 10.509 23.282 1.00 97.44 216 VAL A CA 1
ATOM 1673 C C . VAL A 1 216 ? -6.055 9.647 22.762 1.00 97.44 216 VAL A C 1
ATOM 1675 O O . VAL A 1 216 ? -6.042 8.421 22.897 1.00 97.44 216 VAL A O 1
ATOM 1678 N N . LEU A 1 217 ? -7.049 10.235 22.091 1.00 97.94 217 LEU A N 1
ATOM 1679 C CA . LEU A 1 217 ? -8.104 9.472 21.416 1.00 97.94 217 LEU A CA 1
ATOM 1680 C C . LEU A 1 217 ? -7.558 8.665 20.231 1.00 97.94 217 LEU A C 1
ATOM 1682 O O . LEU A 1 217 ? -7.885 7.485 20.105 1.00 97.94 217 LEU A O 1
ATOM 1686 N N . ALA A 1 218 ? -6.680 9.247 19.407 1.00 95.50 218 ALA A N 1
ATOM 1687 C CA . ALA A 1 218 ? -6.049 8.527 18.300 1.00 95.50 218 ALA A CA 1
ATOM 1688 C C . ALA A 1 218 ? -5.197 7.338 18.790 1.00 95.50 218 ALA A C 1
ATOM 1690 O O . ALA A 1 218 ? -5.275 6.253 18.209 1.00 95.50 218 ALA A O 1
ATOM 1691 N N . GLY A 1 219 ? -4.438 7.506 19.880 1.00 93.38 219 GLY A N 1
ATOM 1692 C CA . GLY A 1 219 ? -3.729 6.408 20.549 1.00 93.38 219 GLY A CA 1
ATOM 1693 C C . GLY A 1 219 ? -4.684 5.322 21.063 1.00 93.38 219 GLY A C 1
ATOM 1694 O O . GLY A 1 219 ? -4.477 4.132 20.810 1.00 93.38 219 GLY A O 1
ATOM 1695 N N . SER A 1 220 ? -5.792 5.731 21.691 1.00 97.50 220 SER A N 1
ATOM 1696 C CA . SER A 1 220 ? -6.822 4.829 22.230 1.00 97.50 220 SER A CA 1
ATOM 1697 C C . SER A 1 220 ? -7.491 3.959 21.157 1.00 97.50 220 SER A C 1
ATOM 1699 O O . SER A 1 220 ? -7.611 2.746 21.338 1.00 97.50 220 SER A O 1
ATOM 1701 N N . TYR A 1 221 ? -7.898 4.533 20.020 1.00 97.25 221 TYR A N 1
ATOM 1702 C CA . TYR A 1 221 ? -8.544 3.771 18.941 1.00 97.25 221 TYR A CA 1
ATOM 1703 C C . TYR A 1 221 ? -7.574 2.793 18.258 1.00 97.25 221 TYR A C 1
ATOM 1705 O O . TYR A 1 221 ? -7.936 1.642 18.005 1.00 97.25 221 TYR A O 1
ATOM 1713 N N . LYS A 1 222 ? -6.309 3.191 18.057 1.00 92.62 222 LYS A N 1
ATOM 1714 C CA . LYS A 1 222 ? -5.251 2.286 17.569 1.00 92.62 222 LYS A CA 1
ATOM 1715 C C . LYS A 1 222 ? -4.985 1.131 18.536 1.00 92.62 222 LYS A C 1
ATOM 1717 O O . LYS A 1 222 ? -4.770 0.004 18.093 1.00 92.62 222 LYS A O 1
ATOM 1722 N N . MET A 1 223 ? -5.031 1.388 19.845 1.00 94.50 223 MET A N 1
ATOM 1723 C CA . MET A 1 223 ? -4.878 0.352 20.868 1.00 94.50 223 MET A CA 1
ATOM 1724 C C . MET A 1 223 ? -6.016 -0.680 20.817 1.00 94.50 223 MET A C 1
ATOM 1726 O O . MET A 1 223 ? -5.744 -1.876 20.851 1.00 94.50 223 MET A O 1
ATOM 1730 N N . ILE A 1 224 ? -7.276 -0.251 20.663 1.00 96.06 224 ILE A N 1
ATOM 1731 C CA . ILE A 1 224 ? -8.429 -1.169 20.536 1.00 96.06 224 ILE A CA 1
ATOM 1732 C C . ILE A 1 224 ? -8.233 -2.148 19.370 1.00 96.06 224 ILE A C 1
ATOM 1734 O O . ILE A 1 224 ? -8.517 -3.339 19.519 1.00 96.06 224 ILE A O 1
ATOM 1738 N N . HIS A 1 225 ? -7.704 -1.677 18.235 1.00 89.12 225 HIS A N 1
ATOM 1739 C CA . HIS A 1 225 ? -7.357 -2.561 17.124 1.00 89.12 225 HIS A CA 1
ATOM 1740 C C . HIS A 1 225 ? -6.225 -3.537 17.490 1.00 89.12 225 HIS A C 1
ATOM 1742 O O . HIS A 1 225 ? -6.399 -4.740 17.296 1.00 89.12 225 HIS A O 1
ATOM 1748 N N . LEU A 1 226 ? -5.098 -3.044 18.018 1.00 89.06 226 LEU A N 1
ATOM 1749 C CA . LEU A 1 226 ? -3.909 -3.857 18.322 1.00 89.06 226 LEU A CA 1
ATOM 1750 C C . LEU A 1 226 ? -4.157 -4.932 19.393 1.00 89.06 226 LEU A C 1
ATOM 1752 O O . LEU A 1 226 ? -3.584 -6.014 19.313 1.00 89.06 226 LEU A O 1
ATOM 1756 N N . LEU A 1 227 ? -5.040 -4.666 20.361 1.00 92.06 227 LEU A N 1
ATOM 1757 C CA . LEU A 1 227 ? -5.455 -5.644 21.373 1.00 92.06 227 LEU A CA 1
ATOM 1758 C C . LEU A 1 227 ? -6.460 -6.689 20.839 1.00 92.06 227 LEU A C 1
ATOM 1760 O O . LEU A 1 227 ? -6.732 -7.674 21.530 1.00 92.06 227 LEU A O 1
ATOM 1764 N N . GLY A 1 228 ? -7.045 -6.478 19.653 1.00 91.25 228 GLY A N 1
ATOM 1765 C CA . GLY A 1 228 ? -8.140 -7.295 19.111 1.00 91.25 228 GLY A CA 1
ATOM 1766 C C . GLY A 1 228 ? -9.501 -7.045 19.779 1.00 91.25 228 GLY A C 1
ATOM 1767 O O . GLY A 1 228 ? -10.369 -7.909 19.753 1.00 91.25 228 GLY A O 1
ATOM 1768 N N . GLU A 1 229 ? -9.704 -5.878 20.396 1.00 95.12 229 GLU A N 1
ATOM 1769 C CA . GLU A 1 229 ? -10.807 -5.613 21.337 1.00 95.12 229 GLU A CA 1
ATOM 1770 C C . GLU A 1 229 ? -12.053 -4.959 20.706 1.00 95.12 229 GLU A C 1
ATOM 1772 O O . GLU A 1 229 ? -12.942 -4.487 21.418 1.00 95.12 229 GLU A O 1
ATOM 1777 N N . ILE A 1 230 ? -12.156 -4.941 19.371 1.00 95.69 230 ILE A N 1
ATOM 1778 C CA . ILE A 1 230 ? -13.247 -4.285 18.621 1.00 95.69 230 ILE A CA 1
ATOM 1779 C C . ILE A 1 230 ? -14.632 -4.738 19.117 1.00 95.69 230 ILE A C 1
ATOM 1781 O O . ILE A 1 230 ? -15.489 -3.896 19.380 1.00 95.69 230 ILE A O 1
ATOM 1785 N N . THR A 1 231 ? -14.833 -6.040 19.343 1.00 96.94 231 THR A N 1
ATOM 1786 C CA . THR A 1 231 ? -16.078 -6.616 19.888 1.00 96.94 231 THR A CA 1
ATOM 1787 C C . THR A 1 231 ? -16.456 -6.019 21.252 1.00 96.94 231 THR A C 1
ATOM 1789 O O . THR A 1 231 ? -17.604 -5.634 21.466 1.00 96.94 231 THR A O 1
ATOM 1792 N N . ASN A 1 232 ? -15.486 -5.875 22.161 1.00 96.19 232 ASN A N 1
ATOM 1793 C CA . ASN A 1 232 ? -15.702 -5.416 23.540 1.00 96.19 232 ASN A CA 1
ATOM 1794 C C . ASN A 1 232 ? -15.834 -3.888 23.664 1.00 96.19 232 ASN A C 1
ATOM 1796 O O . ASN A 1 232 ? -16.341 -3.383 24.676 1.00 96.19 232 ASN A O 1
ATOM 1800 N N . PHE A 1 233 ? -15.380 -3.145 22.652 1.00 97.62 233 PHE A N 1
ATOM 1801 C CA . PHE A 1 233 ? -15.508 -1.689 22.559 1.00 97.62 233 PHE A CA 1
ATOM 1802 C C . PHE A 1 233 ? -16.612 -1.227 21.606 1.00 97.62 233 PHE A C 1
ATOM 1804 O O . PHE A 1 233 ? -16.900 -0.033 21.588 1.00 97.62 233 PHE A O 1
ATOM 1811 N N . LEU A 1 234 ? -17.284 -2.127 20.880 1.00 96.25 234 LEU A N 1
ATOM 1812 C CA . LEU A 1 234 ? -18.320 -1.775 19.904 1.00 96.25 234 LEU A CA 1
ATOM 1813 C C . LEU A 1 234 ? -19.383 -0.795 20.454 1.00 96.25 234 LEU A C 1
ATOM 1815 O O . LEU A 1 234 ? -19.609 0.229 19.807 1.00 96.25 234 LEU A O 1
ATOM 1819 N N . PRO A 1 235 ? -19.952 -0.977 21.669 1.00 96.44 235 PRO A N 1
ATOM 1820 C CA . PRO A 1 235 ? -20.913 -0.018 22.229 1.00 96.44 235 PRO A CA 1
ATOM 1821 C C . PRO A 1 235 ? -20.324 1.382 22.482 1.00 96.44 235 PRO A C 1
ATOM 1823 O O . PRO A 1 235 ? -21.034 2.380 22.386 1.00 96.44 235 PRO A O 1
ATOM 1826 N N . ILE A 1 236 ? -19.022 1.468 22.779 1.00 97.19 236 ILE A N 1
ATOM 1827 C CA . ILE A 1 236 ? -18.298 2.733 22.982 1.00 97.19 236 ILE A CA 1
ATOM 1828 C C . ILE A 1 236 ? -17.990 3.387 21.633 1.00 97.19 236 ILE A C 1
ATOM 1830 O O . ILE A 1 236 ? -18.174 4.591 21.500 1.00 97.19 236 ILE A O 1
ATOM 1834 N N . ILE A 1 237 ? -17.585 2.604 20.626 1.00 95.62 237 ILE A N 1
ATOM 1835 C CA . ILE A 1 237 ? -17.382 3.066 19.242 1.00 95.62 237 ILE A CA 1
ATOM 1836 C C . ILE A 1 237 ? -18.680 3.695 18.714 1.00 95.62 237 ILE A C 1
ATOM 1838 O O . ILE A 1 237 ? -18.662 4.828 18.240 1.00 95.62 237 ILE A O 1
ATOM 1842 N N . LYS A 1 238 ? -19.820 3.019 18.907 1.00 95.31 238 LYS A N 1
ATOM 1843 C CA . LYS A 1 238 ? -21.158 3.528 18.567 1.00 95.31 238 LYS A CA 1
ATOM 1844 C C . LYS A 1 238 ? -21.475 4.845 19.280 1.00 95.31 238 LYS A C 1
ATOM 1846 O O . LYS A 1 238 ? -21.689 5.859 18.626 1.00 95.31 238 LYS A O 1
ATOM 1851 N N . ALA A 1 239 ? -21.400 4.865 20.613 1.00 95.44 239 ALA A N 1
ATOM 1852 C CA . ALA A 1 239 ? -21.681 6.062 21.410 1.00 95.44 239 ALA A CA 1
ATOM 1853 C C . ALA A 1 239 ? -20.724 7.240 21.121 1.00 95.44 239 ALA A C 1
ATOM 1855 O O . ALA A 1 239 ? -21.098 8.398 21.311 1.00 95.44 239 ALA A O 1
ATOM 1856 N N . LYS A 1 240 ? -19.497 6.964 20.658 1.00 95.44 240 LYS A N 1
ATOM 1857 C CA . LYS A 1 240 ? -18.552 7.977 20.170 1.00 95.44 240 LYS A CA 1
ATOM 1858 C C . LYS A 1 240 ? -18.952 8.535 18.810 1.00 95.44 240 LYS A C 1
ATOM 1860 O O . LYS A 1 240 ? -18.886 9.743 18.633 1.00 95.44 240 LYS A O 1
ATOM 1865 N N . MET A 1 241 ? -19.383 7.684 17.885 1.00 92.88 241 MET A N 1
ATOM 1866 C CA . MET A 1 241 ? -19.822 8.096 16.552 1.00 92.88 241 MET A CA 1
ATOM 1867 C C . MET A 1 241 ? -21.161 8.841 16.556 1.00 92.88 241 MET A C 1
ATOM 1869 O O . MET A 1 241 ? -21.283 9.850 15.874 1.00 92.88 241 MET A O 1
ATOM 1873 N N . ASP A 1 242 ? -22.141 8.407 17.354 1.00 92.12 242 ASP A N 1
ATOM 1874 C CA . ASP A 1 242 ? -23.405 9.145 17.526 1.00 92.12 242 ASP A CA 1
ATOM 1875 C C . ASP A 1 242 ? -23.195 10.494 18.247 1.00 92.12 242 ASP A C 1
ATOM 1877 O O . ASP A 1 242 ? -24.022 11.397 18.136 1.00 92.12 242 ASP A O 1
ATOM 1881 N N . GLY A 1 243 ? -22.100 10.629 19.007 1.00 91.56 243 GLY A N 1
ATOM 1882 C CA . GLY A 1 243 ? -21.785 11.799 19.830 1.00 91.56 243 GLY A CA 1
ATOM 1883 C C . GLY A 1 243 ? -20.708 12.742 19.282 1.00 91.56 243 GLY A C 1
ATOM 1884 O O . GLY A 1 243 ? -20.400 13.723 19.962 1.00 91.56 243 GLY A O 1
ATOM 1885 N N . VAL A 1 244 ? -20.111 12.467 18.116 1.00 93.50 244 VAL A N 1
ATOM 1886 C CA . VAL A 1 244 ? -19.112 13.356 17.498 1.00 93.50 244 VAL A CA 1
ATOM 1887 C C . VAL A 1 244 ? -19.802 14.424 16.650 1.00 93.50 244 VAL A C 1
ATOM 1889 O O . VAL A 1 244 ? -20.783 14.154 15.961 1.00 93.50 244 VAL A O 1
ATOM 1892 N N . THR A 1 245 ? -19.298 15.656 16.702 1.00 95.25 245 THR A N 1
ATOM 1893 C CA . THR A 1 245 ? -19.849 16.789 15.949 1.00 95.25 245 THR A CA 1
ATOM 1894 C C . THR A 1 245 ? -18.880 17.260 14.870 1.00 95.25 245 THR A C 1
ATOM 1896 O O . THR A 1 245 ? -17.664 17.117 14.999 1.00 95.25 245 THR A O 1
ATOM 1899 N N . THR A 1 246 ? -19.414 17.893 13.824 1.00 95.19 246 THR A N 1
ATOM 1900 C CA . THR A 1 246 ? -18.615 18.613 12.819 1.00 95.19 246 THR A CA 1
ATOM 1901 C C . THR A 1 246 ? -17.651 19.617 13.455 1.00 95.19 246 THR A C 1
ATOM 1903 O O . THR A 1 246 ? -16.523 19.739 12.989 1.00 95.19 246 THR A O 1
ATOM 1906 N N . GLU A 1 247 ? -18.069 20.306 14.524 1.00 95.56 247 GLU A N 1
ATOM 1907 C CA . GLU A 1 247 ? -17.202 21.230 15.262 1.00 95.56 247 GLU A CA 1
ATOM 1908 C C . GLU A 1 247 ? -16.013 20.484 15.875 1.00 95.56 247 GLU A C 1
ATOM 1910 O O . GLU A 1 247 ? -14.877 20.792 15.544 1.00 95.56 247 GLU A O 1
ATOM 1915 N N . PHE A 1 248 ? -16.262 19.422 16.653 1.00 95.94 248 PHE A N 1
ATOM 1916 C CA . PHE A 1 248 ? -15.209 18.595 17.255 1.00 95.94 248 PHE A CA 1
ATOM 1917 C C . PHE A 1 248 ? -14.191 18.080 16.225 1.00 95.94 248 PHE A C 1
ATOM 1919 O O . PHE A 1 248 ? -13.006 18.002 16.528 1.00 95.94 248 PHE A O 1
ATOM 1926 N N . ILE A 1 249 ? -14.636 17.741 15.012 1.00 95.56 249 ILE A N 1
ATOM 1927 C CA . ILE A 1 249 ? -13.751 17.324 13.916 1.00 95.56 249 ILE A CA 1
ATOM 1928 C C . ILE A 1 249 ? -12.911 18.503 13.396 1.00 95.56 249 ILE A C 1
ATOM 1930 O O . ILE A 1 249 ? -11.726 18.325 13.126 1.00 95.56 249 ILE A O 1
ATOM 1934 N N . ARG A 1 250 ? -13.508 19.693 13.257 1.00 93.50 250 ARG A N 1
ATOM 1935 C CA . ARG A 1 250 ? -12.886 20.876 12.639 1.00 93.50 250 ARG A CA 1
ATOM 1936 C C . ARG A 1 250 ? -11.950 21.669 13.540 1.00 93.50 250 ARG A C 1
ATOM 1938 O O . ARG A 1 250 ? -10.989 22.221 13.015 1.00 93.50 250 ARG A O 1
ATOM 1945 N N . SER A 1 251 ? -12.220 21.780 14.842 1.00 91.38 251 SER A N 1
ATOM 1946 C CA . SER A 1 251 ? -11.498 22.746 15.686 1.00 91.38 251 SER A CA 1
ATOM 1947 C C . SER A 1 251 ? -9.995 22.443 15.811 1.00 91.38 251 SER A C 1
ATOM 1949 O O . SER A 1 251 ? -9.213 23.348 16.080 1.00 91.38 251 SER A O 1
ATOM 1951 N N . GLU A 1 252 ? -9.585 21.178 15.646 1.00 90.00 252 GLU A N 1
ATOM 1952 C CA . GLU A 1 252 ? -8.204 20.708 15.819 1.00 90.00 252 GLU A CA 1
ATOM 1953 C C . GLU A 1 252 ? -7.888 19.552 14.858 1.00 90.00 252 GLU A C 1
ATOM 1955 O O . GLU A 1 252 ? -8.556 18.512 14.880 1.00 90.00 252 GLU A O 1
ATOM 1960 N N . SER A 1 253 ? -6.783 19.642 14.114 1.00 89.56 253 SER A N 1
ATOM 1961 C CA . SER A 1 253 ? -6.335 18.568 13.205 1.00 89.56 253 SER A CA 1
ATOM 1962 C C . SER A 1 253 ? -6.087 17.232 13.922 1.00 89.56 253 SER A C 1
ATOM 1964 O O . SER A 1 253 ? -6.285 16.157 13.354 1.00 89.56 253 SER A O 1
ATOM 1966 N N . ARG A 1 254 ? -5.721 17.266 15.213 1.00 91.25 254 ARG A N 1
ATOM 1967 C CA . ARG A 1 254 ? -5.593 16.057 16.043 1.00 91.25 254 ARG A CA 1
ATOM 1968 C C . ARG A 1 254 ? -6.947 15.406 16.352 1.00 91.25 254 ARG A C 1
ATOM 1970 O O . ARG A 1 254 ? -6.988 14.179 16.444 1.00 91.25 254 ARG A O 1
ATOM 1977 N N . LEU A 1 255 ? -8.032 16.176 16.498 1.00 96.00 255 LEU A N 1
ATOM 1978 C CA . LEU A 1 255 ? -9.381 15.645 16.747 1.00 96.00 255 LEU A CA 1
ATOM 1979 C C . LEU A 1 255 ? -9.975 15.028 15.477 1.00 96.00 255 LEU A C 1
ATOM 1981 O O . LEU A 1 255 ? -10.490 13.908 15.546 1.00 96.00 255 LEU A O 1
ATOM 1985 N N . SER A 1 256 ? -9.803 15.682 14.323 1.00 94.50 256 SER A N 1
ATOM 1986 C CA . SER A 1 256 ? -10.048 15.090 12.998 1.00 94.50 256 SER A CA 1
ATOM 1987 C C . SER A 1 256 ? -9.339 13.740 12.846 1.00 94.50 256 SER A C 1
ATOM 1989 O O . SER A 1 256 ? -9.996 12.707 12.724 1.00 94.50 256 SER A O 1
ATOM 1991 N N . ASN A 1 257 ? -8.012 13.712 13.003 1.00 91.19 257 ASN A N 1
ATOM 1992 C CA . ASN A 1 257 ? -7.199 12.496 12.944 1.00 91.19 257 ASN A CA 1
ATOM 1993 C C . ASN A 1 257 ? -7.673 11.409 13.938 1.00 91.19 257 ASN A C 1
ATOM 1995 O O . ASN A 1 257 ? -7.658 10.222 13.616 1.00 91.19 257 ASN A O 1
ATOM 1999 N N . SER A 1 258 ? -8.151 11.784 15.131 1.00 96.25 258 SER A N 1
ATOM 2000 C CA . SER A 1 258 ? -8.753 10.828 16.074 1.00 96.25 258 SER A CA 1
ATOM 2001 C C . SER A 1 258 ? -10.085 10.252 15.579 1.00 96.25 258 SER A C 1
ATOM 2003 O O . SER A 1 258 ? -10.360 9.071 15.779 1.00 96.25 258 SER A O 1
ATOM 2005 N N . THR A 1 259 ? -10.886 11.059 14.881 1.00 96.25 259 THR A N 1
ATOM 2006 C CA . THR A 1 259 ? -12.180 10.655 14.319 1.00 96.25 259 THR A CA 1
ATOM 2007 C C . THR A 1 259 ? -11.995 9.804 13.060 1.00 96.25 259 THR A C 1
ATOM 2009 O O . THR A 1 259 ? -12.734 8.844 12.862 1.00 96.25 259 THR A O 1
ATOM 2012 N N . TYR A 1 260 ? -10.945 10.057 12.272 1.00 93.69 260 TYR A N 1
ATOM 2013 C CA . TYR A 1 260 ? -10.505 9.165 11.196 1.00 93.69 260 TYR A CA 1
ATOM 2014 C C . TYR A 1 260 ? -10.179 7.757 11.737 1.00 93.69 260 TYR A C 1
ATOM 2016 O O . TYR A 1 260 ? -10.712 6.771 11.235 1.00 93.69 260 TYR A O 1
ATOM 2024 N N . TYR A 1 261 ? -9.418 7.630 12.835 1.00 93.94 261 TYR A N 1
ATOM 2025 C CA . TYR A 1 261 ? -9.157 6.305 13.431 1.00 93.94 261 TYR A CA 1
ATOM 2026 C C . TYR A 1 261 ? -10.393 5.654 14.070 1.00 93.94 261 TYR A C 1
ATOM 2028 O O . TYR A 1 261 ? -10.484 4.426 14.103 1.00 93.94 261 TYR A O 1
ATOM 2036 N N . LEU A 1 262 ? -11.368 6.441 14.535 1.00 95.50 262 LEU A N 1
ATOM 2037 C CA . LEU A 1 262 ? -12.683 5.922 14.924 1.00 95.50 262 LEU A CA 1
ATOM 2038 C C . LEU A 1 262 ? -13.444 5.358 13.707 1.00 95.50 262 LEU A C 1
ATOM 2040 O O . LEU A 1 262 ? -14.080 4.312 13.828 1.00 95.50 262 LEU A O 1
ATOM 2044 N N . ALA A 1 263 ? -13.334 5.997 12.537 1.00 92.81 263 ALA A N 1
ATOM 2045 C CA . ALA A 1 263 ? -13.929 5.518 11.291 1.00 92.81 263 ALA A CA 1
ATOM 2046 C C . ALA A 1 263 ? -13.220 4.266 10.730 1.00 92.81 263 ALA A C 1
ATOM 2048 O O . ALA A 1 263 ? -13.889 3.319 10.312 1.00 92.81 263 ALA A O 1
ATOM 2049 N N . GLU A 1 264 ? -11.886 4.176 10.805 1.00 89.75 264 GLU A N 1
ATOM 2050 C CA . GLU A 1 264 ? -11.154 2.947 10.454 1.00 89.75 264 GLU A CA 1
ATOM 2051 C C . GLU A 1 264 ? -11.626 1.725 11.262 1.00 89.75 264 GLU A C 1
ATOM 2053 O O . GLU A 1 264 ? -11.714 0.619 10.721 1.00 89.75 264 GLU A O 1
ATOM 2058 N N . LEU A 1 265 ? -11.946 1.894 12.555 1.00 92.75 265 LEU A N 1
ATOM 2059 C CA . LEU A 1 265 ? -12.445 0.790 13.385 1.00 92.75 265 LEU A CA 1
ATOM 2060 C C . LEU A 1 265 ? -13.744 0.187 12.827 1.00 92.75 265 LEU A C 1
ATOM 2062 O O . LEU A 1 265 ? -13.923 -1.025 12.944 1.00 92.75 265 LEU A O 1
ATOM 2066 N N . ILE A 1 266 ? -14.597 0.981 12.162 1.00 90.38 266 ILE A N 1
ATOM 2067 C CA . ILE A 1 266 ? -15.813 0.502 11.480 1.00 90.38 266 ILE A CA 1
ATOM 2068 C C . ILE A 1 266 ? -15.448 -0.509 10.394 1.00 90.38 266 ILE A C 1
ATOM 2070 O O . ILE A 1 266 ? -16.015 -1.598 10.323 1.00 90.38 266 ILE A O 1
ATOM 2074 N N . GLN A 1 267 ? -14.483 -0.164 9.540 1.00 88.00 267 GLN A N 1
ATOM 2075 C CA . GLN A 1 267 ? -14.078 -1.012 8.420 1.00 88.00 267 GLN A CA 1
ATOM 2076 C C . GLN A 1 267 ? -13.544 -2.361 8.904 1.00 88.00 267 GLN A C 1
ATOM 2078 O O . GLN A 1 267 ? -13.822 -3.402 8.302 1.00 88.00 267 GLN A O 1
ATOM 2083 N N . ARG A 1 268 ? -12.807 -2.331 10.022 1.00 90.44 268 ARG A N 1
ATOM 2084 C CA . ARG A 1 268 ? -12.197 -3.501 10.660 1.00 90.44 268 ARG A CA 1
ATOM 2085 C C . ARG A 1 268 ? -13.236 -4.441 11.292 1.00 90.44 268 ARG A C 1
ATOM 2087 O O . ARG A 1 268 ? -12.921 -5.618 11.438 1.00 90.44 268 ARG A O 1
ATOM 2094 N N . ILE A 1 269 ? -14.477 -3.996 11.564 1.00 93.06 269 ILE A N 1
ATOM 2095 C CA . ILE A 1 269 ? -15.583 -4.860 12.044 1.00 93.06 269 ILE A CA 1
ATOM 2096 C C . ILE A 1 269 ? -15.762 -6.079 11.137 1.00 93.06 269 ILE A C 1
ATOM 2098 O O . ILE A 1 269 ? -15.922 -7.183 11.646 1.00 93.06 269 ILE A O 1
ATOM 2102 N N . LYS A 1 270 ? -15.689 -5.911 9.807 1.00 90.81 270 LYS A N 1
ATOM 2103 C CA . LYS A 1 270 ? -15.927 -7.010 8.851 1.00 90.81 270 LYS A CA 1
ATOM 2104 C C . LYS A 1 270 ? -14.962 -8.192 9.035 1.00 90.81 270 LYS A C 1
ATOM 2106 O O . LYS A 1 270 ? -15.313 -9.323 8.722 1.00 90.81 270 LYS A O 1
ATOM 2111 N N . ASN A 1 271 ? -13.764 -7.919 9.557 1.00 91.50 271 ASN A N 1
ATOM 2112 C CA . ASN A 1 271 ? -12.705 -8.900 9.792 1.00 91.50 271 ASN A CA 1
ATOM 2113 C C . ASN A 1 271 ? -12.815 -9.564 11.183 1.00 91.50 271 ASN A C 1
ATOM 2115 O O . ASN A 1 271 ? -11.966 -10.379 11.534 1.00 91.50 271 ASN A O 1
ATOM 2119 N N . VAL A 1 272 ? -13.823 -9.207 11.991 1.00 95.25 272 VAL A N 1
ATOM 2120 C CA . VAL A 1 272 ? -14.023 -9.686 13.368 1.00 95.25 272 VAL A CA 1
ATOM 2121 C C . VAL A 1 272 ? -15.413 -10.334 13.476 1.00 95.25 272 VAL A C 1
ATOM 2123 O O . VAL A 1 272 ? -16.399 -9.628 13.709 1.00 95.25 272 VAL A O 1
ATOM 2126 N N . PRO A 1 273 ? -15.530 -11.669 13.312 1.00 95.12 273 PRO A N 1
ATOM 2127 C CA . PRO A 1 273 ? -16.820 -12.362 13.234 1.00 95.12 273 PRO A CA 1
ATOM 2128 C C . PRO A 1 273 ? -17.775 -12.078 14.401 1.00 95.12 273 PRO A C 1
ATOM 2130 O O . PRO A 1 273 ? -18.966 -11.876 14.172 1.00 95.12 273 PRO A O 1
ATOM 2133 N N . ASP A 1 274 ? -17.266 -11.969 15.632 1.00 96.75 274 ASP A N 1
ATOM 2134 C CA . ASP A 1 274 ? -18.089 -11.666 16.811 1.00 96.75 274 ASP A CA 1
ATOM 2135 C C . ASP A 1 274 ? -18.679 -10.249 16.773 1.00 96.75 274 ASP A C 1
ATOM 2137 O O . ASP A 1 274 ? -19.827 -10.036 17.169 1.00 96.75 274 ASP A O 1
ATOM 2141 N N . ALA A 1 275 ? -17.930 -9.274 16.249 1.00 96.12 275 ALA A N 1
ATOM 2142 C CA . ALA A 1 275 ? -18.416 -7.911 16.067 1.00 96.12 275 ALA A CA 1
ATOM 2143 C C . ALA A 1 275 ? -19.477 -7.855 14.953 1.00 96.12 275 ALA A C 1
ATOM 2145 O O . ALA A 1 275 ? -20.525 -7.236 15.144 1.00 96.12 275 ALA A O 1
ATOM 2146 N N . VAL A 1 276 ? -19.279 -8.582 13.843 1.00 95.81 276 VAL A N 1
ATOM 2147 C CA . VAL A 1 276 ? -20.320 -8.772 12.813 1.00 95.81 276 VAL A CA 1
ATOM 2148 C C . VAL A 1 276 ? -21.567 -9.432 13.413 1.00 95.81 276 VAL A C 1
ATOM 2150 O O . VAL A 1 276 ? -22.683 -9.002 13.126 1.00 95.81 276 VAL A O 1
ATOM 2153 N N . ALA A 1 277 ? -21.411 -10.427 14.290 1.00 96.44 277 ALA A N 1
ATOM 2154 C CA . ALA A 1 277 ? -22.525 -11.088 14.968 1.00 96.44 277 ALA A CA 1
ATOM 2155 C C . ALA A 1 277 ? -23.282 -10.160 15.941 1.00 96.44 277 ALA A C 1
ATOM 2157 O O . ALA A 1 277 ? -24.480 -10.351 16.146 1.00 96.44 277 ALA A O 1
ATOM 2158 N N . ILE A 1 278 ? -22.632 -9.137 16.512 1.00 96.56 278 ILE A N 1
ATOM 2159 C CA . ILE A 1 278 ? -23.318 -8.069 17.258 1.00 96.56 278 ILE A CA 1
ATOM 2160 C C . ILE A 1 278 ? -24.096 -7.155 16.300 1.00 96.56 278 ILE A C 1
ATOM 2162 O O . ILE A 1 278 ? -25.281 -6.929 16.534 1.00 96.56 278 ILE A O 1
ATOM 2166 N N . VAL A 1 279 ? -23.492 -6.690 15.198 1.00 96.19 279 VAL A N 1
ATOM 2167 C CA . VAL A 1 279 ? -24.173 -5.828 14.203 1.00 96.19 279 VAL A CA 1
ATOM 2168 C C . VAL A 1 279 ? -25.363 -6.543 13.540 1.00 96.19 279 VAL A C 1
ATOM 2170 O O . VAL A 1 279 ? -26.378 -5.914 13.258 1.00 96.19 279 VAL A O 1
ATOM 2173 N N . LYS A 1 280 ? -25.299 -7.872 13.366 1.00 95.50 280 LYS A N 1
ATOM 2174 C CA . LYS A 1 280 ? -26.431 -8.712 12.920 1.00 95.50 280 LYS A CA 1
ATOM 2175 C C . LYS A 1 280 ? -27.606 -8.751 13.906 1.00 95.50 280 LYS A C 1
ATOM 2177 O O . LYS A 1 280 ? -28.726 -9.008 13.479 1.00 95.50 280 LYS A O 1
ATOM 2182 N N . ARG A 1 281 ? -27.370 -8.519 15.203 1.00 95.81 281 ARG A N 1
ATOM 2183 C CA . ARG A 1 281 ? -28.415 -8.484 16.248 1.00 95.81 281 ARG A CA 1
ATOM 2184 C C . ARG A 1 281 ? -28.914 -7.070 16.557 1.00 95.81 281 ARG A C 1
ATOM 2186 O O . ARG A 1 281 ? -30.053 -6.918 16.978 1.00 95.81 281 ARG A O 1
ATOM 2193 N N . ASP A 1 282 ? -28.082 -6.053 16.344 1.00 96.00 282 ASP A N 1
ATOM 2194 C CA . ASP A 1 282 ? -28.439 -4.639 16.471 1.00 96.00 282 ASP A CA 1
ATOM 2195 C C . ASP A 1 282 ? -28.083 -3.890 15.179 1.00 96.00 282 ASP A C 1
ATOM 2197 O O . ASP A 1 282 ? -26.970 -3.399 14.995 1.00 96.00 282 ASP A O 1
ATOM 2201 N N . THR A 1 283 ? -29.046 -3.743 14.274 1.00 94.31 283 THR A N 1
ATOM 2202 C CA . THR A 1 283 ? -28.799 -3.062 12.993 1.00 94.31 283 THR A CA 1
ATOM 2203 C C . THR A 1 283 ? -28.622 -1.547 13.159 1.00 94.31 283 THR A C 1
ATOM 2205 O O . THR A 1 283 ? -28.197 -0.865 12.225 1.00 94.31 283 THR A O 1
ATOM 2208 N N . SER A 1 284 ? -28.870 -0.983 14.351 1.00 94.81 284 SER A N 1
ATOM 2209 C CA . SER A 1 284 ? -28.691 0.453 14.586 1.00 94.81 284 SER A CA 1
ATOM 2210 C C . SER A 1 284 ? -27.224 0.896 14.646 1.00 94.81 284 SER A C 1
ATOM 2212 O O . SER A 1 284 ? -26.971 2.079 14.446 1.00 94.81 284 SER A O 1
ATOM 2214 N N . TYR A 1 285 ? -26.251 -0.022 14.762 1.00 94.88 285 TYR A N 1
ATOM 2215 C CA . TYR A 1 285 ? -24.842 0.290 14.457 1.00 94.88 285 TYR A CA 1
ATOM 2216 C C . TYR A 1 285 ? -24.675 0.837 13.024 1.00 94.88 285 TYR A C 1
ATOM 2218 O O . TYR A 1 285 ? -23.965 1.817 12.817 1.00 94.88 285 TYR A O 1
ATOM 2226 N N . LEU A 1 286 ? -25.392 0.284 12.035 1.00 94.50 286 LEU A N 1
ATOM 2227 C CA . LEU A 1 286 ? -25.367 0.787 10.651 1.00 94.50 286 LEU A CA 1
ATOM 2228 C C . LEU A 1 286 ? -25.945 2.210 10.558 1.00 94.50 286 LEU A C 1
ATOM 2230 O O . LEU A 1 286 ? -25.459 3.046 9.796 1.00 94.50 286 LEU A O 1
ATOM 2234 N N . LYS A 1 287 ? -26.970 2.502 11.368 1.00 92.38 287 LYS A N 1
ATOM 2235 C CA . LYS A 1 287 ? -27.618 3.821 11.431 1.00 92.38 287 LYS A CA 1
ATOM 2236 C C . LYS A 1 287 ? -26.664 4.859 12.026 1.00 92.38 287 LYS A C 1
ATOM 2238 O O . LYS A 1 287 ? -26.522 5.922 11.439 1.00 92.38 287 LYS A O 1
ATOM 2243 N N . THR A 1 288 ? -25.925 4.519 13.083 1.00 93.00 288 THR A N 1
ATOM 2244 C CA . THR A 1 288 ? -24.825 5.337 13.625 1.00 93.00 288 THR A CA 1
ATOM 2245 C C . THR A 1 288 ? -23.772 5.678 12.560 1.00 93.00 288 THR A C 1
ATOM 2247 O O . THR A 1 288 ? -23.367 6.833 12.434 1.00 93.00 288 THR A O 1
ATOM 2250 N N . PHE A 1 289 ? -23.365 4.709 11.729 1.00 89.62 289 PHE A N 1
ATOM 2251 C CA . PHE A 1 289 ? -22.377 4.951 10.666 1.00 89.62 289 PHE A CA 1
ATOM 2252 C C . PHE A 1 289 ? -22.920 5.883 9.566 1.00 89.62 289 PHE A C 1
ATOM 2254 O O . PHE A 1 289 ? -22.205 6.763 9.091 1.00 89.62 289 PHE A O 1
ATOM 2261 N N . SER A 1 290 ? -24.200 5.746 9.203 1.00 93.69 290 SER A N 1
ATOM 2262 C CA . SER A 1 290 ? -24.886 6.654 8.269 1.00 93.69 290 SER A CA 1
ATOM 2263 C C . SER A 1 290 ? -25.104 8.056 8.858 1.00 93.69 290 SER A C 1
ATOM 2265 O O . SER A 1 290 ? -24.985 9.054 8.146 1.00 93.69 290 SER A O 1
ATOM 2267 N N . ASN A 1 291 ? -25.374 8.149 10.162 1.00 94.12 291 ASN A N 1
ATOM 2268 C CA . ASN A 1 291 ? -25.575 9.412 10.866 1.00 94.12 291 ASN A CA 1
ATOM 2269 C C . ASN A 1 291 ? -24.299 10.258 10.909 1.00 94.12 291 ASN A C 1
ATOM 2271 O O . ASN A 1 291 ? -24.404 11.463 10.719 1.00 94.12 291 ASN A O 1
ATOM 2275 N N . LEU A 1 292 ? -23.108 9.666 11.081 1.00 94.25 292 LEU A N 1
ATOM 2276 C CA . LEU A 1 292 ? -21.845 10.418 10.989 1.00 94.25 292 LEU A CA 1
ATOM 2277 C C . LEU A 1 292 ? -21.730 11.151 9.643 1.00 94.25 292 LEU A C 1
ATOM 2279 O O . LEU A 1 292 ? -21.418 12.340 9.610 1.00 94.25 292 LEU A O 1
ATOM 2283 N N . ILE A 1 293 ? -22.046 10.451 8.550 1.00 94.62 293 ILE A N 1
ATOM 2284 C CA . ILE A 1 293 ? -22.017 10.995 7.188 1.00 94.62 293 ILE A CA 1
ATOM 2285 C C . ILE A 1 293 ? -23.024 12.144 7.047 1.00 94.62 293 ILE A C 1
ATOM 2287 O O . ILE A 1 293 ? -22.643 13.252 6.685 1.00 94.62 293 ILE A O 1
ATOM 2291 N N . ARG A 1 294 ? -24.295 11.901 7.390 1.00 94.00 294 ARG A N 1
ATOM 2292 C CA . ARG A 1 294 ? -25.393 12.871 7.215 1.00 94.00 294 ARG A CA 1
ATOM 2293 C C . ARG A 1 294 ? -25.273 14.091 8.137 1.00 94.00 294 ARG A C 1
ATOM 2295 O O . ARG A 1 294 ? -25.541 15.210 7.717 1.00 94.00 294 ARG A O 1
ATOM 2302 N N . ASN A 1 295 ? -24.824 13.902 9.377 1.00 94.94 295 ASN A N 1
ATOM 2303 C CA . ASN A 1 295 ? -24.661 14.985 10.353 1.00 94.94 295 ASN A CA 1
ATOM 2304 C C . ASN A 1 295 ? -23.397 15.826 10.105 1.00 94.94 295 ASN A C 1
ATOM 2306 O O . ASN A 1 295 ? -23.285 16.916 10.661 1.00 94.94 295 ASN A O 1
ATOM 2310 N N . SER A 1 296 ? -22.452 15.331 9.296 1.00 95.75 296 SER A N 1
ATOM 2311 C CA . SER A 1 296 ? -21.216 16.039 8.937 1.00 95.75 296 SER A CA 1
ATOM 2312 C C . SER A 1 296 ? -21.068 16.297 7.433 1.00 95.75 296 SER A C 1
ATOM 2314 O O . SER A 1 296 ? -19.964 16.573 6.974 1.00 95.75 296 SER A O 1
ATOM 2316 N N . GLU A 1 297 ? -22.179 16.324 6.686 1.00 95.56 297 GLU A N 1
ATOM 2317 C CA . GLU A 1 297 ? -22.269 16.687 5.255 1.00 95.56 297 GLU A CA 1
ATOM 2318 C C . GLU A 1 297 ? -21.502 17.975 4.884 1.00 95.56 297 GLU A C 1
ATOM 2320 O O . GLU A 1 297 ? -21.015 18.119 3.764 1.00 95.56 297 GLU A O 1
ATOM 2325 N N . SER A 1 298 ? -21.330 18.911 5.823 1.00 95.75 298 SER A N 1
ATOM 2326 C CA . SER A 1 298 ? -20.551 20.133 5.581 1.00 95.75 298 SER A CA 1
ATOM 2327 C C . SER A 1 298 ? -19.030 19.925 5.490 1.00 95.75 298 SER A C 1
ATOM 2329 O O . SER A 1 298 ? -18.341 20.872 5.121 1.00 95.75 298 SER A O 1
ATOM 2331 N N . LEU A 1 299 ? -18.487 18.750 5.843 1.00 95.06 299 LEU A N 1
ATOM 2332 C CA . LEU A 1 299 ? -17.063 18.408 5.660 1.00 95.06 299 LEU A CA 1
ATOM 2333 C C . LEU A 1 299 ? -16.719 18.047 4.205 1.00 95.06 299 LEU A C 1
ATOM 2335 O O . LEU A 1 299 ? -15.536 17.993 3.870 1.00 95.06 299 LEU A O 1
ATOM 2339 N N . ILE A 1 300 ? -17.725 17.810 3.359 1.00 94.06 300 ILE A N 1
ATOM 2340 C CA . ILE A 1 300 ? -17.558 17.517 1.932 1.00 94.06 300 ILE A CA 1
ATOM 2341 C C . ILE A 1 300 ? -16.882 18.704 1.232 1.00 94.06 300 ILE A C 1
ATOM 2343 O O . ILE A 1 300 ? -17.237 19.858 1.474 1.00 94.06 300 ILE A O 1
ATOM 2347 N N . GLY A 1 301 ? -15.894 18.422 0.382 1.00 86.81 301 GLY A N 1
ATOM 2348 C CA . GLY A 1 301 ? -15.033 19.433 -0.235 1.00 86.81 301 GLY A CA 1
ATOM 2349 C C . GLY A 1 301 ? -13.981 20.029 0.710 1.00 86.81 301 GLY A C 1
ATOM 2350 O O . GLY A 1 301 ? -13.487 21.125 0.453 1.00 86.81 301 GLY A O 1
ATOM 2351 N N . THR A 1 302 ? -13.644 19.346 1.811 1.00 89.62 302 THR A N 1
ATOM 2352 C CA . THR A 1 302 ? -12.541 19.723 2.714 1.00 89.62 302 THR A CA 1
ATOM 2353 C C . THR A 1 302 ? -11.624 18.532 2.993 1.00 89.62 302 THR A C 1
ATOM 2355 O O . THR A 1 302 ? -12.042 17.385 2.845 1.00 89.62 302 THR A O 1
ATOM 2358 N N . GLU A 1 303 ? -10.412 18.791 3.499 1.00 83.25 303 GLU A N 1
ATOM 2359 C CA . GLU A 1 303 ? -9.425 17.771 3.921 1.00 83.25 303 GLU A CA 1
ATOM 2360 C C . GLU A 1 303 ? -9.999 16.681 4.859 1.00 83.25 303 GLU A C 1
ATOM 2362 O O . GLU A 1 303 ? -9.451 15.587 4.973 1.00 83.25 303 GLU A O 1
ATOM 2367 N N . ASN A 1 304 ? -11.119 16.976 5.529 1.00 90.38 304 ASN A N 1
ATOM 2368 C CA . ASN A 1 304 ? -11.776 16.119 6.510 1.00 90.38 304 ASN A CA 1
ATOM 2369 C C . ASN A 1 304 ? -12.885 15.225 5.910 1.00 90.38 304 ASN A C 1
ATOM 2371 O O . ASN A 1 304 ? -13.472 14.428 6.644 1.00 90.38 304 ASN A O 1
ATOM 2375 N N . GLU A 1 305 ? -13.180 15.315 4.604 1.00 90.69 305 GLU A N 1
ATOM 2376 C CA . GLU A 1 305 ? -14.188 14.463 3.942 1.00 90.69 305 GLU A CA 1
ATOM 2377 C C . GLU A 1 305 ? -13.837 12.967 4.029 1.00 90.69 305 GLU A C 1
ATOM 2379 O O . GLU A 1 305 ? -14.738 12.129 4.082 1.00 90.69 305 GLU A O 1
ATOM 2384 N N . GLU A 1 306 ? -12.548 12.622 4.139 1.00 85.38 306 GLU A N 1
ATOM 2385 C CA . GLU A 1 306 ? -12.079 11.237 4.293 1.00 85.38 306 GLU A CA 1
ATOM 2386 C C . GLU A 1 306 ? -12.779 10.503 5.450 1.00 85.38 306 GLU A C 1
ATOM 2388 O O . GLU A 1 306 ? -13.123 9.334 5.332 1.00 85.38 306 GLU A O 1
ATOM 2393 N N . ILE A 1 307 ? -13.101 11.198 6.547 1.00 92.25 307 ILE A N 1
ATOM 2394 C CA . ILE A 1 307 ? -13.824 10.619 7.693 1.00 92.25 307 ILE A CA 1
ATOM 2395 C C . ILE A 1 307 ? -15.206 10.078 7.271 1.00 92.25 307 ILE A C 1
ATOM 2397 O O . ILE A 1 307 ? -15.667 9.056 7.788 1.00 92.25 307 ILE A O 1
ATOM 2401 N N . LEU A 1 308 ? -15.864 10.740 6.314 1.00 93.69 308 LEU A N 1
ATOM 2402 C CA . LEU A 1 308 ? -17.163 10.333 5.771 1.00 93.69 308 LEU A CA 1
ATOM 2403 C C . LEU A 1 308 ? -17.005 9.202 4.747 1.00 93.69 308 LEU A C 1
ATOM 2405 O O . LEU A 1 308 ? -17.827 8.282 4.705 1.00 93.69 308 LEU A O 1
ATOM 2409 N N . VAL A 1 309 ? -15.933 9.251 3.950 1.00 90.81 309 VAL A N 1
ATOM 2410 C CA . VAL A 1 309 ? -15.558 8.186 3.009 1.00 90.81 309 VAL A CA 1
ATOM 2411 C C . VAL A 1 309 ? -15.293 6.890 3.766 1.00 90.81 309 VAL A C 1
ATOM 2413 O O . VAL A 1 309 ? -15.881 5.872 3.422 1.00 90.81 309 VAL A O 1
ATOM 2416 N N . GLU A 1 310 ? -14.524 6.915 4.853 1.00 88.88 310 GLU A N 1
ATOM 2417 C CA . GLU A 1 310 ? -14.189 5.714 5.627 1.00 88.88 310 GLU A CA 1
ATOM 2418 C C . GLU A 1 310 ? -15.399 5.124 6.368 1.00 88.88 310 GLU A C 1
ATOM 2420 O O . GLU A 1 310 ? -15.542 3.900 6.467 1.00 88.88 310 GLU A O 1
ATOM 2425 N N . ALA A 1 311 ? -16.346 5.968 6.792 1.00 93.44 311 ALA A N 1
ATOM 2426 C CA . ALA A 1 311 ? -17.654 5.513 7.261 1.00 93.44 311 ALA A CA 1
ATOM 2427 C C . ALA A 1 311 ? -18.470 4.835 6.139 1.00 93.44 311 ALA A C 1
ATOM 2429 O O . ALA A 1 311 ? -19.096 3.797 6.374 1.00 93.44 311 ALA A O 1
ATOM 2430 N N . MET A 1 312 ? -18.418 5.355 4.905 1.00 94.62 312 MET A N 1
ATOM 2431 C CA . MET A 1 312 ? -19.049 4.740 3.728 1.00 94.62 312 MET A CA 1
ATOM 2432 C C . MET A 1 312 ? -18.335 3.451 3.283 1.00 94.62 312 MET A C 1
ATOM 2434 O O . MET A 1 312 ? -18.990 2.490 2.878 1.00 94.62 312 MET A O 1
ATOM 2438 N N . VAL A 1 313 ? -17.008 3.367 3.419 1.00 91.38 313 VAL A N 1
ATOM 2439 C CA . VAL A 1 313 ? -16.240 2.132 3.219 1.00 91.38 313 VAL A CA 1
ATOM 2440 C C . VAL A 1 313 ? -16.677 1.077 4.236 1.00 91.38 313 VAL A C 1
ATOM 2442 O O . VAL A 1 313 ? -16.934 -0.066 3.846 1.00 91.38 313 VAL A O 1
ATOM 2445 N N . GLY A 1 314 ? -16.822 1.458 5.509 1.00 91.38 314 GLY A N 1
ATOM 2446 C CA . GLY A 1 314 ? -17.326 0.606 6.587 1.00 91.38 314 GLY A CA 1
ATOM 2447 C C . GLY A 1 314 ? -18.739 0.078 6.326 1.00 91.38 314 GLY A C 1
ATOM 2448 O O . GLY A 1 314 ? -18.955 -1.133 6.360 1.00 91.38 314 GLY A O 1
ATOM 2449 N N . LEU A 1 315 ? -19.679 0.963 5.978 1.00 95.19 315 LEU A N 1
ATOM 2450 C CA . LEU A 1 315 ? -21.045 0.606 5.569 1.00 95.19 315 LEU A CA 1
ATOM 2451 C C . LEU A 1 315 ? -21.062 -0.325 4.354 1.00 95.19 315 LEU A C 1
ATOM 2453 O O . LEU A 1 315 ? -21.650 -1.404 4.401 1.00 95.19 315 LEU A O 1
ATOM 2457 N N . GLY A 1 316 ? -20.380 0.056 3.275 1.00 94.25 316 GLY A N 1
ATOM 2458 C CA . GLY A 1 316 ? -20.347 -0.711 2.035 1.00 94.25 316 GLY A CA 1
ATOM 2459 C C . GLY A 1 316 ? -19.678 -2.078 2.179 1.00 94.25 316 GLY A C 1
ATOM 2460 O O . GLY A 1 316 ? -20.013 -2.995 1.436 1.00 94.25 316 GLY A O 1
ATOM 2461 N N . ASN A 1 317 ? -18.776 -2.254 3.149 1.00 92.88 317 ASN A N 1
ATOM 2462 C CA . ASN A 1 317 ? -18.220 -3.559 3.511 1.00 92.88 317 ASN A CA 1
ATOM 2463 C C . ASN A 1 317 ? -19.261 -4.494 4.160 1.00 92.88 317 ASN A C 1
ATOM 2465 O O . ASN A 1 317 ? -19.136 -5.707 4.030 1.00 92.88 317 ASN A O 1
ATOM 2469 N N . MET A 1 318 ? -20.310 -3.976 4.810 1.00 95.38 318 MET A N 1
ATOM 2470 C CA . MET A 1 318 ? -21.362 -4.812 5.415 1.00 95.38 318 MET A CA 1
ATOM 2471 C C . MET A 1 318 ? -22.288 -5.472 4.374 1.00 95.38 318 MET A C 1
ATOM 2473 O O . MET A 1 318 ? -22.979 -6.430 4.712 1.00 95.38 318 MET A O 1
ATOM 2477 N N . LEU A 1 319 ? -22.263 -5.036 3.104 1.00 95.00 319 LEU A N 1
ATOM 2478 C CA . LEU A 1 319 ? -22.952 -5.709 1.984 1.00 95.00 319 LEU A CA 1
ATOM 2479 C C . LEU A 1 319 ? -22.436 -7.136 1.712 1.00 95.00 319 LEU A C 1
ATOM 2481 O O . LEU A 1 319 ? -23.112 -7.907 1.032 1.00 95.00 319 LEU A O 1
ATOM 2485 N N . GLU A 1 320 ? -21.243 -7.470 2.213 1.00 92.12 320 GLU A N 1
ATOM 2486 C CA . GLU A 1 320 ? -20.620 -8.799 2.135 1.00 92.12 320 GLU A CA 1
ATOM 2487 C C . GLU A 1 320 ? -21.373 -9.838 2.999 1.00 92.12 320 GLU A C 1
ATOM 2489 O O . GLU A 1 320 ? -21.364 -11.029 2.700 1.00 92.12 320 GLU A O 1
ATOM 2494 N N . SER A 1 321 ? -22.104 -9.380 4.025 1.00 93.12 321 SER A N 1
ATOM 2495 C CA . SER A 1 321 ? -23.009 -10.184 4.854 1.00 93.12 321 SER A CA 1
ATOM 2496 C C . SER A 1 321 ? -24.406 -10.238 4.227 1.00 93.12 321 SER A C 1
ATOM 2498 O O . SER A 1 321 ? -25.078 -9.212 4.096 1.00 93.12 321 SER A O 1
ATOM 2500 N N . THR A 1 322 ? -24.873 -11.436 3.865 1.00 91.25 322 THR A N 1
ATOM 2501 C CA . THR A 1 322 ? -26.193 -11.648 3.243 1.00 91.25 322 THR A CA 1
ATOM 2502 C C . THR A 1 322 ? -27.346 -11.198 4.135 1.00 91.25 322 THR A C 1
ATOM 2504 O O . THR A 1 322 ? -28.351 -10.713 3.617 1.00 91.25 322 THR A O 1
ATOM 2507 N N . GLU A 1 323 ? -27.198 -11.304 5.456 1.00 93.69 323 GLU A N 1
ATOM 2508 C CA . GLU A 1 323 ? -28.228 -10.930 6.427 1.00 93.69 323 GLU A CA 1
ATOM 2509 C C . GLU A 1 323 ? -28.278 -9.413 6.664 1.00 93.69 323 GLU A C 1
ATOM 2511 O O . GLU A 1 323 ? -29.358 -8.839 6.761 1.00 93.69 323 GLU A O 1
ATOM 2516 N N . LEU A 1 324 ? -27.121 -8.735 6.690 1.00 95.50 324 LEU A N 1
ATOM 2517 C CA . LEU A 1 324 ? -27.070 -7.269 6.833 1.00 95.50 324 LEU A CA 1
ATOM 2518 C C . LEU A 1 324 ? -27.472 -6.541 5.545 1.00 95.50 324 LEU A C 1
ATOM 2520 O O . LEU A 1 324 ? -27.899 -5.388 5.588 1.00 95.50 324 LEU A O 1
ATOM 2524 N N . LYS A 1 325 ? -27.355 -7.202 4.390 1.00 94.69 325 LYS A N 1
ATOM 2525 C CA . LYS A 1 325 ? -27.557 -6.597 3.071 1.00 94.69 325 LYS A CA 1
ATOM 2526 C C . LYS A 1 325 ? -28.909 -5.894 2.905 1.00 94.69 325 LYS A C 1
ATOM 2528 O O . LYS A 1 325 ? -28.952 -4.849 2.259 1.00 94.69 325 LYS A O 1
ATOM 2533 N N . GLN A 1 326 ? -29.989 -6.405 3.501 1.00 93.12 326 GLN A N 1
ATOM 2534 C CA . GLN A 1 326 ? -31.311 -5.762 3.424 1.00 93.12 326 GLN A CA 1
ATOM 2535 C C . GLN A 1 326 ? -31.378 -4.421 4.177 1.00 93.12 326 GLN A C 1
ATOM 2537 O O . GLN A 1 326 ? -32.042 -3.505 3.704 1.00 93.12 326 GLN A O 1
ATOM 2542 N N . GLU A 1 327 ? -30.643 -4.273 5.282 1.00 95.69 327 GLU A N 1
ATOM 2543 C CA . GLU A 1 327 ? -30.563 -3.032 6.073 1.00 95.69 327 GLU A CA 1
ATOM 2544 C C . GLU A 1 327 ? -29.564 -2.029 5.476 1.00 95.69 327 GLU A C 1
ATOM 2546 O O . GLU A 1 327 ? -29.760 -0.816 5.553 1.00 95.69 327 GLU A O 1
ATOM 2551 N N . VAL A 1 328 ? -28.487 -2.526 4.856 1.00 97.00 328 VAL A N 1
ATOM 2552 C CA . VAL A 1 328 ? -27.437 -1.691 4.252 1.00 97.00 328 VAL A CA 1
ATOM 2553 C C . VAL A 1 328 ? -27.883 -1.116 2.903 1.00 97.00 328 VAL A C 1
ATOM 2555 O O . VAL A 1 328 ? -27.631 0.055 2.631 1.00 97.00 328 VAL A O 1
ATOM 2558 N N . LEU A 1 329 ? -28.573 -1.890 2.052 1.00 96.75 329 LEU A N 1
ATOM 2559 C CA . LEU A 1 329 ? -28.974 -1.440 0.708 1.00 96.75 329 LEU A CA 1
ATOM 2560 C C . LEU A 1 329 ? -29.770 -0.113 0.684 1.00 96.75 329 LEU A C 1
ATOM 2562 O O . LEU A 1 329 ? -29.455 0.716 -0.171 1.00 96.75 329 LEU A O 1
ATOM 2566 N N . PRO A 1 330 ? -30.739 0.156 1.585 1.00 96.50 330 PRO A N 1
ATOM 2567 C CA . PRO A 1 330 ? -31.391 1.464 1.691 1.00 96.50 330 PRO A CA 1
ATOM 2568 C C . PRO A 1 330 ? -30.421 2.621 1.968 1.00 96.50 330 PRO A C 1
ATOM 2570 O O . PRO A 1 330 ? -30.547 3.671 1.345 1.00 96.50 330 PRO A O 1
ATOM 2573 N N . ILE A 1 331 ? -29.423 2.420 2.839 1.00 97.06 331 ILE A N 1
ATOM 2574 C CA . ILE A 1 331 ? -28.410 3.437 3.177 1.00 97.06 331 ILE A CA 1
ATOM 2575 C C . ILE A 1 331 ? -27.548 3.756 1.949 1.00 97.06 331 ILE A C 1
ATOM 2577 O O . ILE A 1 331 ? -27.323 4.921 1.628 1.00 97.06 331 ILE A O 1
ATOM 2581 N N . MET A 1 332 ? -27.117 2.724 1.216 1.00 97.62 332 MET A N 1
ATOM 2582 C CA . MET A 1 332 ? -26.342 2.912 -0.016 1.00 97.62 332 MET A CA 1
ATOM 2583 C C . MET A 1 332 ? -27.168 3.626 -1.101 1.00 97.62 332 MET A C 1
ATOM 2585 O O . MET A 1 332 ? -26.622 4.418 -1.861 1.00 97.62 332 MET A O 1
ATOM 2589 N N . ARG A 1 333 ? -28.485 3.380 -1.168 1.00 97.06 333 ARG A N 1
ATOM 2590 C CA . ARG A 1 333 ? -29.397 4.042 -2.119 1.00 97.06 333 ARG A CA 1
ATOM 2591 C C . ARG A 1 333 ? -29.663 5.509 -1.765 1.00 97.06 333 ARG A C 1
ATOM 2593 O O . ARG A 1 333 ? -29.683 6.321 -2.683 1.00 97.06 333 ARG A O 1
ATOM 2600 N N . ASP A 1 334 ? -29.806 5.863 -0.483 1.00 96.31 334 ASP A N 1
ATOM 2601 C CA . ASP A 1 334 ? -29.845 7.275 -0.054 1.00 96.31 334 ASP A CA 1
ATOM 2602 C C . ASP A 1 334 ? -28.544 7.983 -0.452 1.00 96.31 334 ASP A C 1
ATOM 2604 O O . ASP A 1 334 ? -28.604 9.021 -1.099 1.00 96.31 334 ASP A O 1
ATOM 2608 N N . ALA A 1 335 ? -27.375 7.379 -0.207 1.00 96.56 335 ALA A N 1
ATOM 2609 C CA . ALA A 1 335 ? -26.093 7.953 -0.623 1.00 96.56 335 ALA A CA 1
ATOM 2610 C C . ALA A 1 335 ? -25.983 8.171 -2.148 1.00 96.56 335 ALA A C 1
ATOM 2612 O O . ALA A 1 335 ? -25.509 9.223 -2.576 1.00 96.56 335 ALA A O 1
ATOM 2613 N N . LEU A 1 336 ? -26.462 7.230 -2.975 1.00 97.31 336 LEU A N 1
ATOM 2614 C CA . LEU A 1 336 ? -26.476 7.394 -4.438 1.00 97.31 336 LEU A CA 1
ATOM 2615 C C . LEU A 1 336 ? -27.467 8.457 -4.952 1.00 97.31 336 LEU A C 1
ATOM 2617 O O . LEU A 1 336 ? -27.319 8.899 -6.091 1.00 97.31 336 LEU A O 1
ATOM 2621 N N . ALA A 1 337 ? -28.470 8.838 -4.154 1.00 96.56 337 ALA A N 1
ATOM 2622 C CA . ALA A 1 337 ? -29.464 9.862 -4.494 1.00 96.56 337 ALA A CA 1
ATOM 2623 C C . ALA A 1 337 ? -29.160 11.243 -3.876 1.00 96.56 337 ALA A C 1
ATOM 2625 O O . ALA A 1 337 ? -29.621 12.262 -4.386 1.00 96.56 337 ALA A O 1
ATOM 2626 N N . ARG A 1 338 ? -28.408 11.264 -2.770 1.00 96.38 338 ARG A N 1
ATOM 2627 C CA . ARG A 1 338 ? -27.992 12.439 -1.988 1.00 96.38 338 ARG A CA 1
ATOM 2628 C C . ARG A 1 338 ? -26.748 13.118 -2.556 1.00 96.38 338 ARG A C 1
ATOM 2630 O O . ARG A 1 338 ? -26.664 14.342 -2.549 1.00 96.38 338 ARG A O 1
ATOM 2637 N N . TYR A 1 339 ? -25.798 12.317 -3.023 1.00 95.94 339 TYR A N 1
ATOM 2638 C CA . TYR A 1 339 ? -24.537 12.770 -3.608 1.00 95.94 339 TYR A CA 1
ATOM 2639 C C . TYR A 1 339 ? -24.554 12.585 -5.129 1.00 95.94 339 TYR A C 1
ATOM 2641 O O . TYR A 1 339 ? -25.441 11.923 -5.672 1.00 95.94 339 TYR A O 1
ATOM 2649 N N . SER A 1 340 ? -23.576 13.152 -5.833 1.00 92.81 340 SER A N 1
ATOM 2650 C CA . SER A 1 340 ? -23.469 13.055 -7.292 1.00 92.81 340 SER A CA 1
ATOM 2651 C C . SER A 1 340 ? -22.181 12.361 -7.732 1.00 92.81 340 SER A C 1
ATOM 2653 O O . SER A 1 340 ? -21.132 12.550 -7.138 1.00 92.81 340 SER A O 1
ATOM 2655 N N . PHE A 1 341 ? -22.234 11.588 -8.821 1.00 89.00 341 PHE A N 1
ATOM 2656 C CA . PHE A 1 341 ? -21.064 10.896 -9.395 1.00 89.00 341 PHE A CA 1
ATOM 2657 C C . PHE A 1 341 ? -19.909 11.837 -9.807 1.00 89.00 341 PHE A C 1
ATOM 2659 O O . PHE A 1 341 ? -18.760 11.411 -9.870 1.00 89.00 341 PHE A O 1
ATOM 2666 N N . GLN A 1 342 ? -20.213 13.107 -10.079 1.00 83.25 342 GLN A N 1
ATOM 2667 C CA . GLN A 1 342 ? -19.247 14.202 -10.183 1.00 83.25 342 GLN A CA 1
ATOM 2668 C C . GLN A 1 342 ? -19.840 15.402 -9.437 1.00 83.25 342 GLN A C 1
ATOM 2670 O O . GLN A 1 342 ? -21.013 15.725 -9.659 1.00 83.25 342 GLN A O 1
ATOM 2675 N N . GLY A 1 343 ? -19.078 16.050 -8.553 1.00 87.00 343 GLY A N 1
ATOM 2676 C CA . GLY A 1 343 ? -19.553 17.192 -7.764 1.00 87.00 343 GLY A CA 1
ATOM 2677 C C . GLY A 1 343 ? -19.785 16.860 -6.287 1.00 87.00 343 GLY A C 1
ATOM 2678 O O . GLY A 1 343 ? -18.903 16.330 -5.621 1.00 87.00 343 GLY A O 1
ATOM 2679 N N . TYR A 1 344 ? -20.942 17.240 -5.736 1.00 93.69 344 TYR A N 1
ATOM 2680 C CA . TYR A 1 344 ? -21.165 17.195 -4.289 1.00 93.69 344 TYR A CA 1
ATOM 2681 C C . TYR A 1 344 ? -21.152 15.761 -3.734 1.00 93.69 344 TYR A C 1
ATOM 2683 O O . TYR A 1 344 ? -22.029 14.950 -4.040 1.00 93.69 344 TYR A O 1
ATOM 2691 N N . GLY A 1 345 ? -20.158 15.475 -2.888 1.00 91.69 345 GLY A N 1
ATOM 2692 C CA . GLY A 1 345 ? -19.961 14.179 -2.240 1.00 91.69 345 GLY A CA 1
ATOM 2693 C C . GLY A 1 345 ? -19.548 13.066 -3.201 1.00 91.69 345 GLY A C 1
ATOM 2694 O O . GLY A 1 345 ? -19.850 11.901 -2.931 1.00 91.69 345 GLY A O 1
ATOM 2695 N N . ASP A 1 346 ? -18.894 13.386 -4.324 1.00 89.69 346 ASP A N 1
ATOM 2696 C CA . ASP A 1 346 ? -18.529 12.385 -5.334 1.00 89.69 346 ASP A CA 1
ATOM 2697 C C . ASP A 1 346 ? -17.651 11.255 -4.781 1.00 89.69 346 ASP A C 1
ATOM 2699 O O . ASP A 1 346 ? -17.885 10.091 -5.106 1.00 89.69 346 ASP A O 1
ATOM 2703 N N . ARG A 1 347 ? -16.761 11.545 -3.828 1.00 87.06 347 ARG A N 1
ATOM 2704 C CA . ARG A 1 347 ? -15.993 10.556 -3.049 1.00 87.06 347 ARG A CA 1
ATOM 2705 C C . ARG A 1 347 ? -16.892 9.513 -2.385 1.00 87.06 347 ARG A C 1
ATOM 2707 O O . ARG A 1 347 ? -16.654 8.305 -2.489 1.00 87.06 347 ARG A O 1
ATOM 2714 N N . ILE A 1 348 ? -17.947 9.980 -1.720 1.00 92.81 348 ILE A N 1
ATOM 2715 C CA . ILE A 1 348 ? -18.919 9.153 -0.998 1.00 92.81 348 ILE A CA 1
ATOM 2716 C C . ILE A 1 348 ? -19.791 8.384 -2.000 1.00 92.81 348 ILE A C 1
ATOM 2718 O O . ILE A 1 348 ? -20.009 7.183 -1.823 1.00 92.81 348 ILE A O 1
ATOM 2722 N N . TRP A 1 349 ? -20.225 9.035 -3.087 1.00 95.06 349 TRP A N 1
ATOM 2723 C CA . TRP A 1 349 ? -21.006 8.418 -4.164 1.00 95.06 349 TRP A CA 1
ATOM 2724 C C . TRP A 1 349 ? -20.242 7.285 -4.853 1.00 95.06 349 TRP A C 1
ATOM 2726 O O . TRP A 1 349 ? -20.746 6.170 -4.968 1.00 95.06 349 TRP A O 1
ATOM 2736 N N . ILE A 1 350 ? -19.004 7.549 -5.278 1.00 92.25 350 ILE A N 1
ATOM 2737 C CA . ILE A 1 350 ? -18.121 6.608 -5.976 1.00 92.25 350 ILE A CA 1
ATOM 2738 C C . ILE A 1 350 ? -17.801 5.423 -5.064 1.00 92.25 350 ILE A C 1
ATOM 2740 O O . ILE A 1 350 ? -17.926 4.273 -5.490 1.00 92.25 350 ILE A O 1
ATOM 2744 N N . THR A 1 351 ? -17.501 5.677 -3.787 1.00 91.81 351 THR A N 1
ATOM 2745 C CA . THR A 1 351 ? -17.319 4.620 -2.781 1.00 91.81 351 THR A CA 1
ATOM 2746 C C . THR A 1 351 ? -18.577 3.762 -2.641 1.00 91.81 351 THR A C 1
ATOM 2748 O O . THR A 1 351 ? -18.492 2.535 -2.732 1.00 91.81 351 THR A O 1
ATOM 2751 N N . ALA A 1 352 ? -19.758 4.370 -2.489 1.00 95.56 352 ALA A N 1
ATOM 2752 C CA . ALA A 1 352 ? -21.018 3.639 -2.380 1.00 95.56 352 ALA A CA 1
ATOM 2753 C C . ALA A 1 352 ? -21.304 2.790 -3.633 1.00 95.56 352 ALA A C 1
ATOM 2755 O O . ALA A 1 352 ? -21.608 1.596 -3.533 1.00 95.56 352 ALA A O 1
ATOM 2756 N N . ALA A 1 353 ? -21.136 3.383 -4.816 1.00 95.75 353 ALA A N 1
ATOM 2757 C CA . ALA A 1 353 ? -21.361 2.753 -6.108 1.00 95.75 353 ALA A CA 1
ATOM 2758 C C . ALA A 1 353 ? -20.420 1.569 -6.359 1.00 95.75 353 ALA A C 1
ATOM 2760 O O . ALA A 1 353 ? -20.866 0.518 -6.816 1.00 95.75 353 ALA A O 1
ATOM 2761 N N . LEU A 1 354 ? -19.136 1.692 -6.017 1.00 92.75 354 LEU A N 1
ATOM 2762 C CA . LEU A 1 354 ? -18.150 0.620 -6.176 1.00 92.75 354 LEU A CA 1
ATOM 2763 C C . LEU A 1 354 ? -18.367 -0.521 -5.175 1.00 92.75 354 LEU A C 1
ATOM 2765 O O . LEU A 1 354 ? -18.238 -1.688 -5.549 1.00 92.75 354 LEU A O 1
ATOM 2769 N N . LYS A 1 355 ? -18.772 -0.225 -3.933 1.00 93.31 355 LYS A N 1
ATOM 2770 C CA . LYS A 1 355 ? -19.151 -1.255 -2.948 1.00 93.31 355 LYS A CA 1
ATOM 2771 C C . LYS A 1 355 ? -20.406 -2.017 -3.392 1.00 93.31 355 LYS A C 1
ATOM 2773 O O . LYS A 1 355 ? -20.420 -3.245 -3.314 1.00 93.31 355 LYS A O 1
ATOM 2778 N N . LEU A 1 356 ? -21.407 -1.326 -3.947 1.00 96.31 356 LEU A N 1
ATOM 2779 C CA . LEU A 1 356 ? -22.574 -1.951 -4.584 1.00 96.31 356 LEU A CA 1
ATOM 2780 C C . LEU A 1 356 ? -22.189 -2.778 -5.821 1.00 96.31 356 LEU A C 1
ATOM 2782 O O . LEU A 1 356 ? -22.631 -3.917 -5.953 1.00 96.31 356 LEU A O 1
ATOM 2786 N N . ASN A 1 357 ? -21.326 -2.260 -6.699 1.00 93.81 357 ASN A N 1
ATOM 2787 C CA . ASN A 1 357 ? -20.853 -2.986 -7.882 1.00 93.81 357 ASN A CA 1
ATOM 2788 C C . ASN A 1 357 ? -20.064 -4.255 -7.496 1.00 93.81 357 ASN A C 1
ATOM 2790 O O . ASN A 1 357 ? -20.149 -5.261 -8.193 1.00 93.81 357 ASN A O 1
ATOM 2794 N N . ARG A 1 358 ? -19.337 -4.238 -6.369 1.00 91.12 358 ARG A N 1
ATOM 2795 C CA . ARG A 1 358 ? -18.557 -5.377 -5.855 1.00 91.12 358 ARG A CA 1
ATOM 2796 C C . ARG A 1 358 ? -19.423 -6.427 -5.152 1.00 91.12 358 ARG A C 1
ATOM 2798 O O . ARG A 1 358 ? -19.374 -7.596 -5.521 1.00 91.12 358 ARG A O 1
ATOM 2805 N N . TYR A 1 359 ? -20.219 -6.025 -4.161 1.00 93.38 359 TYR A N 1
ATOM 2806 C CA . TYR A 1 359 ? -20.950 -6.947 -3.276 1.00 93.38 359 TYR A CA 1
ATOM 2807 C C . TYR A 1 359 ? -22.421 -7.176 -3.679 1.00 93.38 359 TYR A C 1
ATOM 2809 O O . TYR A 1 359 ? -23.098 -8.055 -3.140 1.00 93.38 359 TYR A O 1
ATOM 2817 N N . ASP A 1 360 ? -22.942 -6.424 -4.652 1.00 94.81 360 ASP A N 1
ATOM 2818 C CA . ASP A 1 360 ? -24.272 -6.622 -5.238 1.00 94.81 360 ASP A CA 1
ATOM 2819 C C . ASP A 1 360 ? -24.256 -6.610 -6.778 1.00 94.81 360 ASP A C 1
ATOM 2821 O O . ASP A 1 360 ? -25.214 -6.182 -7.420 1.00 94.81 360 ASP A O 1
ATOM 2825 N N . LYS A 1 361 ? -23.174 -7.132 -7.386 1.00 93.25 361 LYS A N 1
ATOM 2826 C CA . LYS A 1 361 ? -22.946 -7.140 -8.847 1.00 93.25 361 LYS A CA 1
ATOM 2827 C C . LYS A 1 361 ? -24.153 -7.619 -9.664 1.00 93.25 361 LYS A C 1
ATOM 2829 O O . LYS A 1 361 ? -24.421 -7.063 -10.720 1.00 93.25 361 LYS A O 1
ATOM 2834 N N . LYS A 1 362 ? -24.918 -8.606 -9.177 1.00 95.06 362 LYS A N 1
ATOM 2835 C CA . LYS A 1 362 ? -26.122 -9.121 -9.865 1.00 95.06 362 LYS A CA 1
ATOM 2836 C C . LYS A 1 362 ? -27.229 -8.068 -10.046 1.00 95.06 362 LYS A C 1
ATOM 2838 O O . LYS A 1 362 ? -28.010 -8.187 -10.981 1.00 95.06 362 LYS A O 1
ATOM 2843 N N . ASN A 1 363 ? -27.271 -7.045 -9.191 1.00 95.62 363 ASN A N 1
ATOM 2844 C CA . ASN A 1 363 ? -28.270 -5.975 -9.193 1.00 95.62 363 ASN A CA 1
ATOM 2845 C C . ASN A 1 363 ? -27.686 -4.605 -9.594 1.00 95.62 363 ASN A C 1
ATOM 2847 O O . ASN A 1 363 ? -28.397 -3.602 -9.519 1.00 95.62 363 ASN A O 1
ATOM 2851 N N . CYS A 1 364 ? -26.420 -4.528 -10.036 1.00 95.69 364 CYS A N 1
ATOM 2852 C CA . CYS A 1 364 ? -25.725 -3.259 -10.312 1.00 95.69 364 CYS A CA 1
ATOM 2853 C C . CYS A 1 364 ? -26.445 -2.346 -11.324 1.00 95.69 364 CYS A C 1
ATOM 2855 O O . CYS A 1 364 ? -26.254 -1.129 -11.309 1.00 95.69 364 CYS A O 1
ATOM 2857 N N . SER A 1 365 ? -27.287 -2.919 -12.188 1.00 96.62 365 SER A N 1
ATOM 2858 C CA . SER A 1 365 ? -28.097 -2.204 -13.177 1.00 96.62 365 SER A CA 1
ATOM 2859 C C . SER A 1 365 ? -29.217 -1.397 -12.523 1.00 96.62 365 SER A C 1
ATOM 2861 O O . SER A 1 365 ? -29.458 -0.263 -12.925 1.00 96.62 365 SER A O 1
ATOM 2863 N N . SER A 1 366 ? -29.834 -1.923 -11.459 1.00 96.25 366 SER A N 1
ATOM 2864 C CA . SER A 1 366 ? -30.890 -1.238 -10.694 1.00 96.25 366 SER A CA 1
ATOM 2865 C C . SER A 1 366 ? -30.399 -0.007 -9.921 1.00 96.25 366 SER A C 1
ATOM 2867 O O . SER A 1 366 ? -31.207 0.814 -9.499 1.00 96.25 366 SER A O 1
ATOM 2869 N N . TYR A 1 367 ? -29.079 0.140 -9.768 1.00 95.44 367 TYR A N 1
ATOM 2870 C CA . TYR A 1 367 ? -28.433 1.300 -9.144 1.00 95.44 367 TYR A CA 1
ATOM 2871 C C . TYR A 1 367 ? -27.718 2.202 -10.162 1.00 95.44 367 TYR A C 1
ATOM 2873 O O . TYR A 1 367 ? -27.190 3.239 -9.780 1.00 95.44 367 TYR A O 1
ATOM 2881 N N . ASN A 1 368 ? -27.661 1.799 -11.439 1.00 94.88 368 ASN A N 1
ATOM 2882 C CA . ASN A 1 368 ? -26.803 2.400 -12.463 1.00 94.88 368 ASN A CA 1
ATOM 2883 C C . ASN A 1 368 ? -25.315 2.487 -12.037 1.00 94.88 368 ASN A C 1
ATOM 2885 O O . ASN A 1 368 ? -24.698 3.554 -12.093 1.00 94.88 368 ASN A O 1
ATOM 2889 N N . VAL A 1 369 ? -24.728 1.362 -11.595 1.00 95.81 369 VAL A N 1
ATOM 2890 C CA . VAL A 1 369 ? -23.319 1.287 -11.132 1.00 95.81 369 VAL A CA 1
ATOM 2891 C C . VAL A 1 369 ? -22.486 0.156 -11.750 1.00 95.81 369 VAL A C 1
ATOM 2893 O O . VAL A 1 369 ? -21.343 -0.032 -11.345 1.00 95.81 369 VAL A O 1
ATOM 2896 N N . CYS A 1 370 ? -23.008 -0.618 -12.710 1.00 94.75 370 CYS A N 1
ATOM 2897 C CA . CYS A 1 370 ? -22.291 -1.782 -13.266 1.00 94.75 370 CYS A CA 1
ATOM 2898 C C . CYS A 1 370 ? -20.904 -1.458 -13.842 1.00 94.75 370 CYS A C 1
ATOM 2900 O O . CYS A 1 370 ? -19.988 -2.276 -13.725 1.00 94.75 370 CYS A O 1
ATOM 2902 N N . ASP A 1 371 ? -20.808 -0.277 -14.441 1.00 92.62 371 ASP A N 1
ATOM 2903 C CA . ASP A 1 371 ? -19.734 0.307 -15.246 1.00 92.62 371 ASP A CA 1
ATOM 2904 C C . ASP A 1 371 ? -19.133 1.567 -14.580 1.00 92.62 371 ASP A C 1
ATOM 2906 O O . ASP A 1 371 ? -18.584 2.443 -15.247 1.00 92.62 371 ASP A O 1
ATOM 2910 N N . VAL A 1 372 ? -19.319 1.732 -13.261 1.00 91.81 372 VAL A N 1
ATOM 2911 C CA . VAL A 1 372 ? -18.939 2.970 -12.554 1.00 91.81 372 VAL A CA 1
ATOM 2912 C C . VAL A 1 372 ? -17.440 3.271 -12.639 1.00 91.81 372 VAL A C 1
ATOM 2914 O O . VAL A 1 372 ? -17.064 4.437 -12.753 1.00 91.81 372 VAL A O 1
ATOM 2917 N N . LYS A 1 373 ? -16.587 2.239 -12.625 1.00 89.94 373 LYS A N 1
ATOM 2918 C CA . LYS A 1 373 ? -15.133 2.397 -12.738 1.00 89.94 373 LYS A CA 1
ATOM 2919 C C . LYS A 1 373 ? -14.764 2.875 -14.142 1.00 89.94 373 LYS A C 1
ATOM 2921 O O . LYS A 1 373 ? -14.022 3.834 -14.291 1.00 89.94 373 LYS A O 1
ATOM 2926 N N . GLU A 1 374 ? -15.356 2.258 -15.152 1.00 90.94 374 GLU A N 1
ATOM 2927 C CA . GLU A 1 374 ? -15.134 2.522 -16.567 1.00 90.94 374 GLU A CA 1
ATOM 2928 C C . GLU A 1 374 ? -15.638 3.924 -16.962 1.00 90.94 374 GLU A C 1
ATOM 2930 O O . GLU A 1 374 ? -14.989 4.634 -17.735 1.00 90.94 374 GLU A O 1
ATOM 2935 N N . ARG A 1 375 ? -16.764 4.371 -16.382 1.00 91.38 375 ARG A N 1
ATOM 2936 C CA . ARG A 1 375 ? -17.233 5.763 -16.483 1.00 91.38 375 ARG A CA 1
ATOM 2937 C C . ARG A 1 375 ? -16.311 6.746 -15.772 1.00 91.38 375 ARG A C 1
ATOM 2939 O O . ARG A 1 375 ? -16.065 7.814 -16.326 1.00 91.38 375 ARG A O 1
ATOM 2946 N N . TRP A 1 376 ? -15.814 6.408 -14.581 1.00 90.69 376 TRP A N 1
ATOM 2947 C CA . TRP A 1 376 ? -14.870 7.252 -13.845 1.00 90.69 376 TRP A CA 1
ATOM 2948 C C . TRP A 1 376 ? -13.562 7.418 -14.627 1.00 90.69 376 TRP A C 1
ATOM 2950 O O . TRP A 1 376 ? -13.153 8.544 -14.893 1.00 90.69 376 TRP A O 1
ATOM 2960 N N . GLU A 1 377 ? -12.971 6.318 -15.101 1.00 90.75 377 GLU A N 1
ATOM 2961 C CA . GLU A 1 377 ? -11.746 6.324 -15.910 1.00 90.75 377 GLU A CA 1
ATOM 2962 C C . GLU A 1 377 ? -11.919 7.196 -17.156 1.00 90.75 377 GLU A C 1
ATOM 2964 O O . GLU A 1 377 ? -11.117 8.095 -17.392 1.00 90.75 377 GLU A O 1
ATOM 2969 N N . LYS A 1 378 ? -13.016 7.015 -17.901 1.00 89.81 378 LYS A N 1
ATOM 2970 C CA . LYS A 1 378 ? -13.310 7.793 -19.113 1.00 89.81 378 LYS A CA 1
ATOM 2971 C C . LYS A 1 378 ? -13.486 9.301 -18.872 1.00 89.81 378 LYS A C 1
ATOM 2973 O O . LYS A 1 378 ? -13.261 10.078 -19.799 1.00 89.81 378 LYS A O 1
ATOM 2978 N N . LEU A 1 379 ? -13.954 9.716 -17.693 1.00 87.69 379 LEU A N 1
ATOM 2979 C CA . LEU A 1 379 ? -14.289 11.119 -17.402 1.00 87.69 379 LEU A CA 1
ATOM 2980 C C . LEU A 1 379 ? -13.225 11.852 -16.580 1.00 87.69 379 LEU A C 1
ATOM 2982 O O . LEU A 1 379 ? -13.180 13.078 -16.638 1.00 87.69 379 LEU A O 1
ATOM 2986 N N . ILE A 1 380 ? -12.381 11.127 -15.842 1.00 88.06 380 ILE A N 1
ATOM 2987 C CA . ILE A 1 380 ? -11.329 11.705 -14.999 1.00 88.06 380 ILE A CA 1
ATOM 2988 C C . ILE A 1 380 ? -9.937 11.517 -15.613 1.00 88.06 380 ILE A C 1
ATOM 2990 O O . ILE A 1 380 ? -9.127 12.436 -15.526 1.00 88.06 380 ILE A O 1
ATOM 2994 N N . LEU A 1 381 ? -9.654 10.403 -16.301 1.00 92.25 381 LEU A N 1
ATOM 2995 C CA . LEU A 1 381 ? -8.387 10.196 -17.020 1.00 92.25 381 LEU A CA 1
ATOM 2996 C C . LEU A 1 381 ? -8.479 10.772 -18.443 1.00 92.25 381 LEU A C 1
ATOM 2998 O O . LEU A 1 381 ? -8.450 10.059 -19.445 1.00 92.25 381 LEU A O 1
ATOM 3002 N N . THR A 1 382 ? -8.656 12.091 -18.512 1.00 90.69 382 THR A N 1
ATOM 3003 C CA . THR A 1 382 ? -8.947 12.855 -19.736 1.00 90.69 382 THR A CA 1
ATOM 3004 C C . THR A 1 382 ? -7.842 12.827 -20.790 1.00 90.69 382 THR A C 1
ATOM 3006 O O . THR A 1 382 ? -8.106 13.127 -21.955 1.00 90.69 382 THR A O 1
ATOM 3009 N N . ASN A 1 383 ? -6.608 12.498 -20.406 1.00 92.38 383 ASN A N 1
ATOM 3010 C CA . ASN A 1 383 ? -5.435 12.558 -21.268 1.00 92.38 383 ASN A CA 1
ATOM 3011 C C . ASN A 1 383 ? -4.744 11.187 -21.286 1.00 92.38 383 ASN A C 1
ATOM 3013 O O . ASN A 1 383 ? -4.636 10.514 -20.266 1.00 92.38 383 ASN A O 1
ATOM 3017 N N . GLN A 1 384 ? -4.284 10.738 -22.455 1.00 92.00 384 GLN A N 1
ATOM 3018 C CA . GLN A 1 384 ? -3.602 9.448 -22.592 1.00 92.00 384 GLN A CA 1
ATOM 3019 C C . GLN A 1 384 ? -2.477 9.516 -23.619 1.00 92.00 384 GLN A C 1
ATOM 3021 O O . GLN A 1 384 ? -2.582 10.243 -24.607 1.00 92.00 384 GLN A O 1
ATOM 3026 N N . ARG A 1 385 ? -1.425 8.719 -23.417 1.00 91.56 385 ARG A N 1
ATOM 3027 C CA . ARG A 1 385 ? -0.307 8.607 -24.359 1.00 91.56 385 ARG A CA 1
ATOM 3028 C C . ARG A 1 385 ? 0.280 7.201 -24.358 1.00 91.56 385 ARG A C 1
ATOM 3030 O O . ARG A 1 385 ? 0.642 6.678 -23.308 1.00 91.56 385 ARG A O 1
ATOM 3037 N N . ASN A 1 386 ? 0.417 6.610 -25.540 1.00 91.56 386 ASN A N 1
ATOM 3038 C CA . ASN A 1 386 ? 1.174 5.372 -25.713 1.00 91.56 386 ASN A CA 1
ATOM 3039 C C . ASN A 1 386 ? 2.669 5.724 -25.761 1.00 91.56 386 ASN A C 1
ATOM 3041 O O . ASN A 1 386 ? 3.081 6.550 -26.575 1.00 91.56 386 ASN A O 1
ATOM 3045 N N . CYS A 1 387 ? 3.471 5.108 -24.897 1.00 88.75 387 CYS A N 1
ATOM 3046 C CA . CYS A 1 387 ? 4.930 5.220 -24.906 1.00 88.75 387 CYS A CA 1
ATOM 3047 C C . CYS A 1 387 ? 5.554 4.114 -25.773 1.00 88.75 387 CYS A C 1
ATOM 3049 O O . CYS A 1 387 ? 6.483 4.364 -26.533 1.00 88.75 387 CYS A O 1
ATOM 3051 N N . ALA A 1 388 ? 4.993 2.905 -25.699 1.00 82.62 388 ALA A N 1
ATOM 3052 C CA . ALA A 1 388 ? 5.337 1.742 -26.516 1.00 82.62 388 ALA A CA 1
ATOM 3053 C C . ALA A 1 388 ? 4.044 0.992 -26.908 1.00 82.62 388 ALA A C 1
ATOM 3055 O O . ALA A 1 388 ? 2.989 1.287 -26.341 1.00 82.62 388 ALA A O 1
ATOM 3056 N N . PRO A 1 389 ? 4.080 -0.006 -27.816 1.00 77.12 389 PRO A N 1
ATOM 3057 C CA . PRO A 1 389 ? 2.891 -0.790 -28.181 1.00 77.12 389 PRO A CA 1
ATOM 3058 C C . PRO A 1 389 ? 2.173 -1.452 -26.990 1.00 77.12 389 PRO A C 1
ATOM 3060 O O . PRO A 1 389 ? 0.974 -1.699 -27.059 1.00 77.12 389 PRO A O 1
ATOM 3063 N N . ASN A 1 390 ? 2.904 -1.709 -25.901 1.00 77.06 390 ASN A N 1
ATOM 3064 C CA . ASN A 1 390 ? 2.435 -2.326 -24.661 1.00 77.06 390 ASN A CA 1
ATOM 3065 C C . ASN A 1 390 ? 2.688 -1.462 -23.403 1.00 77.06 390 ASN A C 1
ATOM 3067 O O . ASN A 1 390 ? 2.633 -1.984 -22.294 1.00 77.06 390 ASN A O 1
ATOM 3071 N N . ILE A 1 391 ? 2.989 -0.165 -23.535 1.00 87.56 391 ILE A N 1
ATOM 3072 C CA . ILE A 1 391 ? 3.163 0.749 -22.389 1.00 87.56 391 ILE A CA 1
ATOM 3073 C C . ILE A 1 391 ? 2.403 2.037 -22.686 1.00 87.56 391 ILE A C 1
ATOM 3075 O O . ILE A 1 391 ? 2.723 2.725 -23.658 1.00 87.56 391 ILE A O 1
ATOM 3079 N N . LYS A 1 392 ? 1.426 2.389 -21.847 1.00 92.94 392 LYS A N 1
ATOM 3080 C CA . LYS A 1 392 ? 0.663 3.638 -21.976 1.00 92.94 392 LYS A CA 1
ATOM 3081 C C . LYS A 1 392 ? 0.443 4.318 -20.628 1.00 92.94 392 LYS A C 1
ATOM 3083 O O . LYS A 1 392 ? 0.284 3.654 -19.606 1.00 92.94 392 LYS A O 1
ATOM 3088 N N . ILE A 1 393 ? 0.380 5.644 -20.661 1.00 93.50 393 ILE A N 1
ATOM 3089 C CA . ILE A 1 393 ? -0.022 6.487 -19.537 1.00 93.50 393 ILE A CA 1
ATOM 3090 C C . ILE A 1 393 ? -1.473 6.924 -19.768 1.00 93.50 393 ILE A C 1
ATOM 3092 O O . ILE A 1 393 ? -1.811 7.395 -20.855 1.00 93.50 393 ILE A O 1
ATOM 3096 N N . LEU A 1 394 ? -2.312 6.771 -18.747 1.00 94.50 394 LEU A N 1
ATOM 3097 C CA . LEU A 1 394 ? -3.662 7.318 -18.623 1.00 94.50 394 LEU A CA 1
ATOM 3098 C C . LEU A 1 394 ? -3.626 8.335 -17.478 1.00 94.50 394 LEU A C 1
ATOM 3100 O O . LEU A 1 394 ? -3.158 8.005 -16.389 1.00 94.50 394 LEU A O 1
ATOM 3104 N N . SER A 1 395 ? -4.064 9.570 -17.702 1.00 93.00 395 SER A N 1
ATOM 3105 C CA . SER A 1 395 ? -3.776 10.672 -16.786 1.00 93.00 395 SER A CA 1
ATOM 3106 C C . SER A 1 395 ? -4.912 11.670 -16.618 1.00 93.00 395 SER A C 1
ATOM 3108 O O . SER A 1 395 ? -5.685 11.970 -17.530 1.00 93.00 395 SER A O 1
ATOM 3110 N N . GLN A 1 396 ? -4.974 12.219 -15.412 1.00 90.88 396 GLN A N 1
ATOM 3111 C CA . GLN A 1 396 ? -5.940 13.222 -15.004 1.00 90.88 396 GLN A CA 1
ATOM 3112 C C . GLN A 1 396 ? -5.408 14.623 -15.331 1.00 90.88 396 GLN A C 1
ATOM 3114 O O . GLN A 1 396 ? -4.626 15.191 -14.574 1.00 90.88 396 GLN A O 1
ATOM 3119 N N . GLY A 1 397 ? -5.804 15.181 -16.478 1.00 82.44 397 GLY A N 1
ATOM 3120 C CA . GLY A 1 397 ? -5.500 16.571 -16.852 1.00 82.44 397 GLY A CA 1
ATOM 3121 C C . GLY A 1 397 ? -4.035 16.905 -17.181 1.00 82.44 397 GLY A C 1
ATOM 3122 O O . GLY A 1 397 ? -3.703 18.085 -17.283 1.00 82.44 397 GLY A O 1
ATOM 3123 N N . PHE A 1 398 ? -3.146 15.920 -17.356 1.00 84.50 398 PHE A N 1
ATOM 3124 C CA . PHE A 1 398 ? -1.753 16.187 -17.747 1.00 84.50 398 PHE A CA 1
ATOM 3125 C C . PHE A 1 398 ? -1.657 16.739 -19.179 1.00 84.50 398 PHE A C 1
ATOM 3127 O O . PHE A 1 398 ? -2.345 16.276 -20.091 1.00 84.50 398 PHE A O 1
ATOM 3134 N N . SER A 1 399 ? -0.724 17.669 -19.399 1.00 86.75 399 SER A N 1
ATOM 3135 C CA . SER A 1 399 ? -0.376 18.150 -20.740 1.00 86.75 399 SER A CA 1
ATOM 3136 C C . SER A 1 399 ? 0.314 17.058 -21.574 1.00 86.75 399 SER A C 1
ATOM 3138 O O . SER A 1 399 ? 1.018 16.199 -21.037 1.00 86.75 399 SER A O 1
ATOM 3140 N N . ASP A 1 400 ? 0.179 17.114 -22.904 1.00 86.88 400 ASP A N 1
ATOM 3141 C CA . ASP A 1 400 ? 0.903 16.191 -23.795 1.00 86.88 400 ASP A CA 1
ATOM 3142 C C . ASP A 1 400 ? 2.431 16.363 -23.700 1.00 86.88 400 ASP A C 1
ATOM 3144 O O . ASP A 1 400 ? 3.170 15.394 -23.849 1.00 86.88 400 ASP A O 1
ATOM 3148 N N . ALA A 1 401 ? 2.920 17.557 -23.345 1.00 86.25 401 ALA A N 1
ATOM 3149 C CA . ALA A 1 401 ? 4.334 17.777 -23.040 1.00 86.25 401 ALA A CA 1
ATOM 3150 C C . ALA A 1 401 ? 4.784 16.967 -21.808 1.00 86.25 401 ALA A C 1
ATOM 3152 O O . ALA A 1 401 ? 5.783 16.250 -21.878 1.00 86.25 401 ALA A O 1
ATOM 3153 N N . ASN A 1 402 ? 4.013 16.995 -20.712 1.00 86.12 402 ASN A N 1
ATOM 3154 C CA . ASN A 1 402 ? 4.328 16.224 -19.506 1.00 86.12 402 ASN A CA 1
ATOM 3155 C C . ASN A 1 402 ? 4.245 14.711 -19.770 1.00 86.12 402 ASN A C 1
ATOM 3157 O O . ASN A 1 402 ? 5.076 13.948 -19.276 1.00 86.12 402 ASN A O 1
ATOM 3161 N N . LEU A 1 403 ? 3.265 14.265 -20.566 1.00 88.19 403 LEU A N 1
ATOM 3162 C CA . LEU A 1 403 ? 3.137 12.861 -20.973 1.00 88.19 403 LEU A CA 1
ATOM 3163 C C . LEU A 1 403 ? 4.246 12.425 -21.937 1.00 88.19 403 LEU A C 1
ATOM 3165 O O . LEU A 1 403 ? 4.704 11.287 -21.862 1.00 88.19 403 LEU A O 1
ATOM 3169 N N . THR A 1 404 ? 4.703 13.316 -22.818 1.00 89.88 404 THR A N 1
ATOM 3170 C CA . THR A 1 404 ? 5.845 13.083 -23.710 1.00 89.88 404 THR A CA 1
ATOM 3171 C C . THR A 1 404 ? 7.121 12.866 -22.908 1.00 89.88 404 THR A C 1
ATOM 3173 O O . THR A 1 404 ? 7.807 11.869 -23.128 1.00 89.88 404 THR A O 1
ATOM 3176 N N . GLU A 1 405 ? 7.397 13.737 -21.938 1.00 87.44 405 GLU A N 1
ATOM 3177 C CA . GLU A 1 405 ? 8.563 13.621 -21.059 1.00 87.44 405 GLU A CA 1
ATOM 3178 C C . GLU A 1 405 ? 8.480 12.384 -20.152 1.00 87.44 405 GLU A C 1
ATOM 3180 O O . GLU A 1 405 ? 9.442 11.627 -20.047 1.00 87.44 405 GLU A O 1
ATOM 3185 N N . SER A 1 406 ? 7.308 12.097 -19.576 1.00 89.00 406 SER A N 1
ATOM 3186 C CA . SER A 1 406 ? 7.104 10.878 -18.779 1.00 89.00 406 SER A CA 1
ATOM 3187 C C . SER A 1 406 ? 7.324 9.611 -19.616 1.00 89.00 406 SER A C 1
ATOM 3189 O O . SER A 1 406 ? 8.010 8.695 -19.174 1.00 89.00 406 SER A O 1
ATOM 3191 N N . CYS A 1 407 ? 6.828 9.562 -20.859 1.00 91.31 407 CYS A N 1
ATOM 3192 C CA . CYS A 1 407 ? 7.127 8.455 -21.772 1.00 91.31 407 CYS A CA 1
ATOM 3193 C C . CYS A 1 407 ? 8.622 8.346 -22.112 1.00 91.31 407 CYS A C 1
ATOM 3195 O O . CYS A 1 407 ? 9.119 7.229 -22.235 1.00 91.31 407 CYS A O 1
ATOM 3197 N N . ARG A 1 408 ? 9.338 9.468 -22.275 1.00 91.00 408 ARG A N 1
ATOM 3198 C CA . ARG A 1 408 ? 10.786 9.470 -22.539 1.00 91.00 408 ARG A CA 1
ATOM 3199 C C . ARG A 1 408 ? 11.548 8.818 -21.381 1.00 91.00 408 ARG A C 1
ATOM 3201 O O . ARG A 1 408 ? 12.313 7.889 -21.618 1.00 91.00 408 ARG A O 1
ATOM 3208 N N . LEU A 1 409 ? 11.266 9.245 -20.149 1.00 89.44 409 LEU A N 1
ATOM 3209 C CA . LEU A 1 409 ? 11.880 8.718 -18.925 1.00 89.44 409 LEU A CA 1
ATOM 3210 C C . LEU A 1 409 ? 11.637 7.207 -18.755 1.00 89.44 409 LEU A C 1
ATOM 3212 O O . LEU A 1 409 ? 12.584 6.458 -18.530 1.00 89.44 409 LEU A O 1
ATOM 3216 N N . LEU A 1 410 ? 10.397 6.736 -18.950 1.00 91.50 410 LEU A N 1
ATOM 3217 C CA . LEU A 1 410 ? 10.063 5.304 -18.875 1.00 91.50 410 LEU A CA 1
ATOM 3218 C C . LEU A 1 410 ? 10.858 4.464 -19.893 1.00 91.50 410 LEU A C 1
ATOM 3220 O O . LEU A 1 410 ? 11.364 3.395 -19.562 1.00 91.50 410 LEU A O 1
ATOM 3224 N N . LEU A 1 411 ? 10.992 4.937 -21.136 1.00 92.25 411 LEU A N 1
ATOM 3225 C CA . LEU A 1 411 ? 11.734 4.219 -22.182 1.00 92.25 411 LEU A CA 1
ATOM 3226 C C . LEU A 1 411 ? 13.254 4.247 -21.954 1.00 92.25 411 LEU A C 1
ATOM 3228 O O . LEU A 1 411 ? 13.942 3.278 -22.287 1.00 92.25 411 LEU A O 1
ATOM 3232 N N . GLU A 1 412 ? 13.780 5.328 -21.378 1.00 92.12 412 GLU A N 1
ATOM 3233 C CA . GLU A 1 412 ? 15.193 5.442 -21.013 1.00 92.12 412 GLU A CA 1
ATOM 3234 C C . GLU A 1 412 ? 15.559 4.523 -19.844 1.00 92.12 412 GLU A C 1
ATOM 3236 O O . GLU A 1 412 ? 16.549 3.803 -19.955 1.00 92.12 412 GLU A O 1
ATOM 3241 N N . GLU A 1 413 ? 14.739 4.435 -18.791 1.00 92.12 413 GLU A N 1
ATOM 3242 C CA . GLU A 1 413 ? 14.958 3.462 -17.710 1.00 92.12 413 GLU A CA 1
ATOM 3243 C C . GLU A 1 413 ? 14.739 2.012 -18.173 1.00 92.12 413 GLU A C 1
ATOM 3245 O O . GLU A 1 413 ? 15.489 1.125 -17.763 1.00 92.12 413 GLU A O 1
ATOM 3250 N N . HIS A 1 414 ? 13.809 1.741 -19.105 1.00 93.50 414 HIS A N 1
ATOM 3251 C CA . HIS A 1 414 ? 13.664 0.398 -19.700 1.00 93.50 414 HIS A CA 1
ATOM 3252 C C . HIS A 1 414 ? 14.963 -0.036 -20.386 1.00 93.50 414 HIS A C 1
ATOM 3254 O O . HIS A 1 414 ? 15.454 -1.146 -20.169 1.00 93.50 414 HIS A O 1
ATOM 3260 N N . ARG A 1 415 ? 15.547 0.869 -21.179 1.00 93.44 415 ARG A N 1
ATOM 3261 C CA . ARG A 1 415 ? 16.828 0.676 -21.864 1.00 93.44 415 ARG A CA 1
ATOM 3262 C C . ARG A 1 415 ? 17.989 0.554 -20.872 1.00 93.44 415 ARG A C 1
ATOM 3264 O O . ARG A 1 415 ? 18.790 -0.367 -21.016 1.00 93.44 415 ARG A O 1
ATOM 3271 N N . LEU A 1 416 ? 18.066 1.427 -19.864 1.00 93.62 416 LEU A N 1
ATOM 3272 C CA . LEU A 1 416 ? 19.090 1.395 -18.812 1.00 93.62 416 LEU A CA 1
ATOM 3273 C C . LEU A 1 416 ? 19.096 0.038 -18.098 1.00 93.62 416 LEU A C 1
ATOM 3275 O O . LEU A 1 416 ? 20.150 -0.584 -17.935 1.00 93.62 416 LEU A O 1
ATOM 3279 N N . PHE A 1 417 ? 17.910 -0.444 -17.726 1.00 94.69 417 PHE A N 1
ATOM 3280 C CA . PHE A 1 417 ? 17.719 -1.717 -17.051 1.00 94.69 417 PHE A CA 1
ATOM 3281 C C . PHE A 1 417 ? 18.161 -2.899 -17.923 1.00 94.69 417 PHE A C 1
ATOM 3283 O O . PHE A 1 417 ? 19.043 -3.658 -17.516 1.00 94.69 417 PHE A O 1
ATOM 3290 N N . THR A 1 418 ? 17.632 -3.056 -19.145 1.00 90.75 418 THR A N 1
ATOM 3291 C CA . THR A 1 418 ? 17.965 -4.237 -19.970 1.00 90.75 418 THR A CA 1
ATOM 3292 C C . THR A 1 418 ? 19.413 -4.237 -20.457 1.00 90.75 418 THR A C 1
ATOM 3294 O O . THR A 1 418 ? 20.019 -5.308 -20.561 1.00 90.75 418 THR A O 1
ATOM 3297 N N . GLN A 1 419 ? 20.010 -3.063 -20.695 1.00 90.00 419 GLN A N 1
ATOM 3298 C CA . GLN A 1 419 ? 21.425 -2.964 -21.053 1.00 90.00 419 GLN A CA 1
ATOM 3299 C C . GLN A 1 419 ? 22.345 -3.283 -19.861 1.00 90.00 419 GLN A C 1
ATOM 3301 O O . GLN A 1 419 ? 23.377 -3.920 -20.062 1.00 90.00 419 GLN A O 1
ATOM 3306 N N . SER A 1 420 ? 21.964 -2.937 -18.626 1.00 90.56 420 SER A N 1
ATOM 3307 C CA . SER A 1 420 ? 22.748 -3.252 -17.415 1.00 90.56 420 SER A CA 1
ATOM 3308 C C . SER A 1 420 ? 22.600 -4.701 -16.939 1.00 90.56 420 SER A C 1
ATOM 3310 O O . SER A 1 420 ? 23.555 -5.301 -16.437 1.00 90.56 420 SER A O 1
ATOM 3312 N N . MET A 1 421 ? 21.398 -5.270 -17.074 1.00 87.50 421 MET A N 1
ATOM 3313 C CA . MET A 1 421 ? 21.106 -6.646 -16.662 1.00 87.50 421 MET A CA 1
ATOM 3314 C C . MET A 1 421 ? 21.601 -7.669 -17.687 1.00 87.50 421 MET A C 1
ATOM 3316 O O . MET A 1 421 ? 22.209 -8.664 -17.304 1.00 87.50 421 MET A O 1
ATOM 3320 N N . PHE A 1 422 ? 21.365 -7.420 -18.980 1.00 83.25 422 PHE A N 1
ATOM 3321 C CA . PHE A 1 422 ? 21.519 -8.426 -20.041 1.00 83.25 422 PHE A CA 1
ATOM 3322 C C . PHE A 1 422 ? 22.479 -8.011 -21.165 1.00 83.25 422 PHE A C 1
ATOM 3324 O O . PHE A 1 422 ? 22.786 -8.818 -22.043 1.00 83.25 422 PHE A O 1
ATOM 3331 N N . GLY A 1 423 ? 22.897 -6.741 -21.195 1.00 82.38 423 GLY A N 1
ATOM 3332 C CA . GLY A 1 423 ? 23.604 -6.152 -22.333 1.00 82.38 423 GLY A CA 1
ATOM 3333 C C . GLY A 1 423 ? 22.725 -5.889 -23.560 1.00 82.38 423 GLY A C 1
ATOM 3334 O O . GLY A 1 423 ? 23.257 -5.513 -24.607 1.00 82.38 423 GLY A O 1
ATOM 3335 N N . LEU A 1 424 ? 21.404 -6.071 -23.442 1.00 82.31 424 LEU A N 1
ATOM 3336 C CA . LEU A 1 424 ? 20.450 -6.103 -24.552 1.00 82.31 424 LEU A CA 1
ATOM 3337 C C . LEU A 1 424 ? 19.575 -4.847 -24.636 1.00 82.31 424 LEU A C 1
ATOM 3339 O O . LEU A 1 424 ? 19.238 -4.210 -23.639 1.00 82.31 424 LEU A O 1
ATOM 3343 N N . GLU A 1 425 ? 19.138 -4.544 -25.856 1.00 82.19 425 GLU A N 1
ATOM 3344 C CA . GLU A 1 425 ? 18.019 -3.632 -26.103 1.00 82.19 425 GLU A CA 1
ATOM 3345 C C . GLU A 1 425 ? 16.695 -4.238 -25.597 1.00 82.19 425 GLU A C 1
ATOM 3347 O O . GLU A 1 425 ? 16.523 -5.458 -25.704 1.00 82.19 425 GLU A O 1
ATOM 3352 N N . PRO A 1 426 ? 15.720 -3.429 -25.137 1.00 82.25 426 PRO A N 1
ATOM 3353 C CA . PRO A 1 426 ? 14.427 -3.923 -24.651 1.00 82.25 426 PRO A CA 1
ATOM 3354 C C . PRO A 1 426 ? 13.680 -4.857 -25.612 1.00 82.25 426 PRO A C 1
ATOM 3356 O O . PRO A 1 426 ? 13.022 -5.796 -25.176 1.00 82.25 426 PRO A O 1
ATOM 3359 N N . SER A 1 427 ? 13.823 -4.642 -26.924 1.00 77.75 427 SER A N 1
ATOM 3360 C CA . SER A 1 427 ? 13.227 -5.466 -27.987 1.00 77.75 427 SER A CA 1
ATOM 3361 C C . SER A 1 427 ? 13.919 -6.816 -28.225 1.00 77.75 427 SER A C 1
ATOM 3363 O O . SER A 1 427 ? 13.443 -7.602 -29.042 1.00 77.75 427 SER A O 1
ATOM 3365 N N . LYS A 1 428 ? 15.037 -7.085 -27.539 1.00 74.12 428 LYS A N 1
ATOM 3366 C CA . LYS A 1 428 ? 15.774 -8.360 -27.566 1.00 74.12 428 LYS A CA 1
ATOM 3367 C C . LYS A 1 428 ? 15.746 -9.105 -26.227 1.00 74.12 428 LYS A C 1
ATOM 3369 O O . LYS A 1 428 ? 16.067 -10.287 -26.197 1.00 74.12 428 LYS A O 1
ATOM 3374 N N . ALA A 1 429 ? 15.407 -8.430 -25.129 1.00 74.44 429 ALA A N 1
ATOM 3375 C CA . ALA A 1 429 ? 15.337 -9.043 -23.807 1.00 74.44 429 ALA A CA 1
ATOM 3376 C C . ALA A 1 429 ? 14.076 -9.918 -23.677 1.00 74.44 429 ALA A C 1
ATOM 3378 O O . ALA A 1 429 ? 12.958 -9.450 -23.899 1.00 74.44 429 ALA A O 1
ATOM 3379 N N . ASN A 1 430 ? 14.251 -11.185 -23.298 1.00 69.38 430 ASN A N 1
ATOM 3380 C CA . ASN A 1 430 ? 13.153 -12.140 -23.156 1.00 69.38 430 ASN A CA 1
ATOM 3381 C C . ASN A 1 430 ? 12.409 -11.952 -21.822 1.00 69.38 430 ASN A C 1
ATOM 3383 O O . ASN A 1 430 ? 12.996 -12.090 -20.752 1.00 69.38 430 ASN A O 1
ATOM 3387 N N . ILE A 1 431 ? 11.105 -11.669 -21.892 1.00 77.69 431 ILE A N 1
ATOM 3388 C CA . ILE A 1 431 ? 10.198 -11.644 -20.732 1.00 77.69 431 ILE A CA 1
ATOM 3389 C C . ILE A 1 431 ? 9.983 -13.071 -20.207 1.00 77.69 431 ILE A C 1
ATOM 3391 O O . ILE A 1 431 ? 9.863 -14.018 -20.985 1.00 77.69 431 ILE A O 1
ATOM 3395 N N . ILE A 1 432 ? 9.867 -13.214 -18.886 1.00 69.69 432 ILE A N 1
ATOM 3396 C CA . ILE A 1 432 ? 9.530 -14.467 -18.207 1.00 69.69 432 ILE A CA 1
ATOM 3397 C C . ILE A 1 432 ? 8.182 -15.013 -18.733 1.00 69.69 432 ILE A C 1
ATOM 3399 O O . ILE A 1 432 ? 7.144 -14.371 -18.532 1.00 69.69 432 ILE A O 1
ATOM 3403 N N . PRO A 1 433 ? 8.139 -16.213 -19.354 1.00 56.72 433 PRO A N 1
ATOM 3404 C CA . PRO A 1 433 ? 6.933 -16.709 -20.026 1.00 56.72 433 PRO A CA 1
ATOM 3405 C C . PRO A 1 433 ? 5.699 -16.867 -19.125 1.00 56.72 433 PRO A C 1
ATOM 3407 O O . PRO A 1 433 ? 4.571 -16.781 -19.604 1.00 56.72 433 PRO A O 1
ATOM 3410 N N . THR A 1 434 ? 5.885 -17.071 -17.816 1.00 57.47 434 THR A N 1
ATOM 3411 C CA . THR A 1 434 ? 4.799 -17.278 -16.840 1.00 57.47 434 THR A CA 1
ATOM 3412 C C . THR A 1 434 ? 4.063 -16.003 -16.415 1.00 57.47 434 THR A C 1
ATOM 3414 O O . THR A 1 434 ? 3.198 -16.093 -15.551 1.00 57.47 434 THR A O 1
ATOM 3417 N N . LYS A 1 435 ? 4.386 -14.832 -16.987 1.00 62.00 435 LYS A N 1
ATOM 3418 C CA . LYS A 1 435 ? 3.779 -13.532 -16.626 1.00 62.00 435 LYS A CA 1
ATOM 3419 C C . LYS A 1 435 ? 2.531 -13.154 -17.426 1.00 62.00 435 LYS A C 1
ATOM 3421 O O . LYS A 1 435 ? 1.837 -12.211 -17.043 1.00 62.00 435 LYS A O 1
ATOM 3426 N N . PHE A 1 436 ? 2.325 -13.792 -18.585 1.00 65.19 436 PHE A N 1
ATOM 3427 C CA . PHE A 1 436 ? 1.294 -13.452 -19.582 1.00 65.19 436 PHE A CA 1
ATOM 3428 C C . PHE A 1 436 ? 1.149 -11.938 -19.877 1.00 65.19 436 PHE A C 1
ATOM 3430 O O . PHE A 1 436 ? 0.059 -11.445 -20.174 1.00 65.19 436 PHE A O 1
ATOM 3437 N N . ASN A 1 437 ? 2.263 -11.202 -19.786 1.00 69.25 437 ASN A N 1
ATOM 3438 C CA . ASN A 1 437 ? 2.298 -9.743 -19.718 1.00 69.25 437 ASN A CA 1
ATOM 3439 C C . ASN A 1 437 ? 1.930 -9.081 -21.056 1.00 69.25 437 ASN A C 1
ATOM 3441 O O . ASN A 1 437 ? 2.762 -8.969 -21.957 1.00 69.25 437 ASN A O 1
ATOM 3445 N N . ALA A 1 438 ? 0.696 -8.592 -21.151 1.00 70.38 438 ALA A N 1
ATOM 3446 C CA . ALA A 1 438 ? 0.192 -7.819 -22.280 1.00 70.38 438 ALA A CA 1
ATOM 3447 C C . ALA A 1 438 ? 0.624 -6.343 -22.245 1.00 70.38 438 ALA A C 1
ATOM 3449 O O . ALA A 1 438 ? 0.580 -5.683 -23.282 1.00 70.38 438 ALA A O 1
ATOM 3450 N N . GLY A 1 439 ? 1.063 -5.822 -21.091 1.00 82.19 439 GLY A N 1
ATOM 3451 C CA . GLY A 1 439 ? 1.632 -4.478 -20.992 1.00 82.19 439 GLY A CA 1
ATOM 3452 C C . GLY A 1 439 ? 1.527 -3.812 -19.622 1.00 82.19 439 GLY A C 1
ATOM 3453 O O . GLY A 1 439 ? 1.130 -4.438 -18.639 1.00 82.19 439 GLY A O 1
ATOM 3454 N N . LEU A 1 440 ? 1.857 -2.518 -19.601 1.00 91.81 440 LEU A N 1
ATOM 3455 C CA . LEU A 1 440 ? 1.743 -1.613 -18.458 1.00 91.81 440 LEU A CA 1
ATOM 3456 C C . LEU A 1 440 ? 0.737 -0.486 -18.734 1.00 91.81 440 LEU A C 1
ATOM 3458 O O . LEU A 1 440 ? 0.831 0.230 -19.736 1.00 91.81 440 LEU A O 1
ATOM 3462 N N . GLU A 1 441 ? -0.176 -0.292 -17.788 1.00 94.50 441 GLU A N 1
ATOM 3463 C CA . GLU A 1 441 ? -1.017 0.896 -17.646 1.00 94.50 441 GLU A CA 1
ATOM 3464 C C . GLU A 1 441 ? -0.497 1.762 -16.491 1.00 94.50 441 GLU A C 1
ATOM 3466 O O . GLU A 1 441 ? -0.624 1.391 -15.325 1.00 94.50 441 GLU A O 1
ATOM 3471 N N . VAL A 1 442 ? 0.078 2.925 -16.806 1.00 94.75 442 VAL A N 1
ATOM 3472 C CA . VAL A 1 442 ? 0.431 3.935 -15.797 1.00 94.75 442 VAL A CA 1
ATOM 3473 C C . VAL A 1 442 ? -0.779 4.838 -15.569 1.00 94.75 442 VAL A C 1
ATOM 3475 O O . VAL A 1 442 ? -1.224 5.506 -16.499 1.00 94.75 442 VAL A O 1
ATOM 3478 N N . ILE A 1 443 ? -1.315 4.867 -14.351 1.00 94.81 443 ILE A N 1
ATOM 3479 C CA . ILE A 1 443 ? -2.445 5.704 -13.938 1.00 94.81 443 ILE A CA 1
ATOM 3480 C C . ILE A 1 443 ? -1.901 6.917 -13.177 1.00 94.81 443 ILE A C 1
ATOM 3482 O O . ILE A 1 443 ? -1.484 6.801 -12.026 1.00 94.81 443 ILE A O 1
ATOM 3486 N N . ALA A 1 444 ? -1.897 8.075 -13.831 1.00 92.62 444 ALA A N 1
ATOM 3487 C CA . ALA A 1 444 ? -1.343 9.327 -13.326 1.00 92.62 444 ALA A CA 1
ATOM 3488 C C . ALA A 1 444 ? -2.445 10.262 -12.792 1.00 92.62 444 ALA A C 1
ATOM 3490 O O . ALA A 1 444 ? -3.129 10.945 -13.560 1.00 92.62 444 ALA A O 1
ATOM 3491 N N . PHE A 1 445 ? -2.609 10.308 -11.471 1.00 91.25 445 PHE A N 1
ATOM 3492 C CA . PHE A 1 445 ? -3.519 11.230 -10.784 1.00 91.25 445 PHE A CA 1
ATOM 3493 C C . PHE A 1 445 ? -2.949 12.659 -10.760 1.00 91.25 445 PHE A C 1
ATOM 3495 O O . PHE A 1 445 ? -1.730 12.853 -10.727 1.00 91.25 445 PHE A O 1
ATOM 3502 N N . LYS A 1 446 ? -3.819 13.679 -10.753 1.00 87.12 446 LYS A N 1
ATOM 3503 C CA . LYS A 1 446 ? -3.391 15.093 -10.827 1.00 87.12 446 LYS A CA 1
ATOM 3504 C C . LYS A 1 446 ? -2.725 15.610 -9.548 1.00 87.12 446 LYS A C 1
ATOM 3506 O O . LYS A 1 446 ? -2.157 16.690 -9.585 1.00 87.12 446 LYS A O 1
ATOM 3511 N N . SER A 1 447 ? -2.847 14.895 -8.429 1.00 83.75 447 SER A N 1
ATOM 3512 C CA . SER A 1 447 ? -2.288 15.283 -7.131 1.00 83.75 447 SER A CA 1
ATOM 3513 C C . SER A 1 447 ? -2.195 14.085 -6.174 1.00 83.75 447 SER A C 1
ATOM 3515 O O . SER A 1 447 ? -2.794 13.029 -6.412 1.00 83.75 447 SER A O 1
ATOM 3517 N N . LEU A 1 448 ? -1.495 14.264 -5.048 1.00 83.69 448 LEU A N 1
ATOM 3518 C CA . LEU A 1 448 ? -1.514 13.323 -3.919 1.00 83.69 448 LEU A CA 1
ATOM 3519 C C . LEU A 1 448 ? -2.906 13.203 -3.262 1.00 83.69 448 LEU A C 1
ATOM 3521 O O . LEU A 1 448 ? -3.218 12.161 -2.683 1.00 83.69 448 LEU A O 1
ATOM 3525 N N . GLU A 1 449 ? -3.742 14.242 -3.328 1.00 79.75 449 GLU A N 1
ATOM 3526 C CA . GLU A 1 449 ? -5.108 14.198 -2.794 1.00 79.75 449 GLU A CA 1
ATOM 3527 C C . GLU A 1 449 ? -5.981 13.271 -3.646 1.00 79.75 449 GLU A C 1
ATOM 3529 O O . GLU A 1 449 ? -6.556 12.323 -3.114 1.00 79.75 449 GLU A O 1
ATOM 3534 N N . ASP A 1 450 ? -5.966 13.441 -4.971 1.00 85.38 450 ASP A N 1
ATOM 3535 C CA . ASP A 1 450 ? -6.669 12.569 -5.919 1.00 85.38 450 ASP A CA 1
ATOM 3536 C C . ASP A 1 450 ? -6.185 11.117 -5.841 1.00 85.38 450 ASP A C 1
ATOM 3538 O O . ASP A 1 450 ? -6.989 10.186 -5.918 1.00 85.38 450 ASP A O 1
ATOM 3542 N N . TYR A 1 451 ? -4.880 10.908 -5.646 1.00 87.94 451 TYR A N 1
ATOM 3543 C CA . TYR A 1 451 ? -4.324 9.572 -5.447 1.00 87.94 451 TYR A CA 1
ATOM 3544 C C . TYR A 1 451 ? -4.932 8.877 -4.225 1.00 87.94 451 TYR A C 1
ATOM 3546 O O . TYR A 1 451 ? -5.370 7.731 -4.329 1.00 87.94 451 TYR A O 1
ATOM 3554 N N . LYS A 1 452 ? -5.027 9.577 -3.087 1.00 80.56 452 LYS A N 1
ATOM 3555 C CA . LYS A 1 452 ? -5.674 9.061 -1.870 1.00 80.56 452 LYS A CA 1
ATOM 3556 C C . LYS A 1 452 ? -7.170 8.832 -2.076 1.00 80.56 452 LYS A C 1
ATOM 3558 O O . LYS A 1 452 ? -7.652 7.727 -1.838 1.00 80.56 452 LYS A O 1
ATOM 3563 N N . GLN A 1 453 ? -7.856 9.850 -2.591 1.00 76.38 453 GLN A N 1
ATOM 3564 C CA . GLN A 1 453 ? -9.294 9.905 -2.854 1.00 76.38 453 GLN A CA 1
ATOM 3565 C C . GLN A 1 453 ? -9.786 8.781 -3.776 1.00 76.38 453 GLN A C 1
ATOM 3567 O O . GLN A 1 453 ? -10.840 8.195 -3.527 1.00 76.38 453 GLN A O 1
ATOM 3572 N N . TYR A 1 454 ? -9.037 8.469 -4.837 1.00 84.12 454 TYR A N 1
ATOM 3573 C CA . TYR A 1 454 ? -9.492 7.564 -5.892 1.00 84.12 454 TYR A CA 1
ATOM 3574 C C . TYR A 1 454 ? -8.715 6.249 -5.982 1.00 84.12 454 TYR A C 1
ATOM 3576 O O . TYR A 1 454 ? -9.295 5.254 -6.415 1.00 84.12 454 TYR A O 1
ATOM 3584 N N . GLY A 1 455 ? -7.453 6.178 -5.547 1.00 86.31 455 GLY A N 1
ATOM 3585 C CA . GLY A 1 455 ? -6.669 4.938 -5.569 1.00 86.31 455 GLY A CA 1
ATOM 3586 C C . GLY A 1 455 ? -7.336 3.817 -4.764 1.00 86.31 455 GLY A C 1
ATOM 3587 O O . GLY A 1 455 ? -7.652 2.751 -5.304 1.00 86.31 455 GLY A O 1
ATOM 3588 N N . GLY A 1 456 ? -7.636 4.084 -3.491 1.00 77.19 456 GLY A N 1
ATOM 3589 C CA . GLY A 1 456 ? -8.301 3.122 -2.606 1.00 77.19 456 GLY A CA 1
ATOM 3590 C C . GLY A 1 456 ? -9.732 2.789 -3.033 1.00 77.19 456 GLY A C 1
ATOM 3591 O O . GLY A 1 456 ? -10.130 1.624 -3.006 1.00 77.19 456 GLY A O 1
ATOM 3592 N N . ALA A 1 457 ? -10.496 3.787 -3.490 1.00 72.75 457 ALA A N 1
ATOM 3593 C CA . ALA A 1 457 ? -11.877 3.594 -3.922 1.00 72.75 457 ALA A CA 1
ATOM 3594 C C . ALA A 1 457 ? -11.974 2.829 -5.256 1.00 72.75 457 ALA A C 1
ATOM 3596 O O . ALA A 1 457 ? -12.550 1.740 -5.301 1.00 72.75 457 ALA A O 1
ATOM 3597 N N . VAL A 1 458 ? -11.406 3.387 -6.332 1.00 84.56 458 VAL A N 1
ATOM 3598 C CA . VAL A 1 458 ? -11.581 2.945 -7.730 1.00 84.56 458 VAL A CA 1
ATOM 3599 C C . VAL A 1 458 ? -10.761 1.697 -8.055 1.00 84.56 458 VAL A C 1
ATOM 3601 O O . VAL A 1 458 ? -11.240 0.823 -8.780 1.00 84.56 458 VAL A O 1
ATOM 3604 N N . TYR A 1 459 ? -9.547 1.590 -7.507 1.00 86.12 459 TYR A N 1
ATOM 3605 C CA . TYR A 1 459 ? -8.599 0.522 -7.845 1.00 86.12 459 TYR A CA 1
ATOM 3606 C C . TYR A 1 459 ? -8.318 -0.450 -6.694 1.00 86.12 459 TYR A C 1
ATOM 3608 O O . TYR A 1 459 ? -7.806 -1.542 -6.934 1.00 86.12 459 TYR A O 1
ATOM 3616 N N . GLY A 1 460 ? -8.690 -0.103 -5.457 1.00 79.56 460 GLY A N 1
ATOM 3617 C CA . GLY A 1 460 ? -8.490 -0.962 -4.287 1.00 79.56 460 GLY A CA 1
ATOM 3618 C C . GLY A 1 460 ? -7.039 -1.048 -3.807 1.00 79.56 460 GLY A C 1
ATOM 3619 O O . GLY A 1 460 ? -6.697 -2.016 -3.129 1.00 79.56 460 GLY A O 1
ATOM 3620 N N . ILE A 1 461 ? -6.194 -0.078 -4.169 1.00 84.94 461 ILE A N 1
ATOM 3621 C CA . ILE A 1 461 ? -4.789 -0.007 -3.742 1.00 84.94 461 ILE A CA 1
ATOM 3622 C C . ILE A 1 461 ? -4.631 0.688 -2.383 1.00 84.94 461 ILE A C 1
ATOM 3624 O O . ILE A 1 461 ? -5.467 1.497 -1.983 1.00 84.94 461 ILE A O 1
ATOM 3628 N N . SER A 1 462 ? -3.519 0.420 -1.694 1.00 81.06 462 SER A N 1
ATOM 3629 C CA . SER A 1 462 ? -3.057 1.298 -0.613 1.00 81.06 462 SER A CA 1
ATOM 3630 C C . SER A 1 462 ? -2.506 2.594 -1.207 1.00 81.06 462 SER A C 1
ATOM 3632 O O . SER A 1 462 ? -1.770 2.552 -2.192 1.00 81.06 462 SER A O 1
ATOM 3634 N N . THR A 1 463 ? -2.836 3.725 -0.588 1.00 80.19 463 THR A N 1
ATOM 3635 C CA . THR A 1 463 ? -2.431 5.078 -1.010 1.00 80.19 463 THR A CA 1
ATOM 3636 C C . THR A 1 463 ? -1.463 5.743 -0.019 1.00 80.19 463 THR A C 1
ATOM 3638 O O . THR A 1 463 ? -1.082 6.901 -0.181 1.00 80.19 463 THR A O 1
ATOM 3641 N N . ASN A 1 464 ? -1.030 5.005 1.012 1.00 78.00 464 ASN A N 1
ATOM 3642 C CA . ASN A 1 464 ? -0.017 5.428 1.984 1.00 78.00 464 ASN A CA 1
ATOM 3643 C C . ASN A 1 464 ? 1.402 5.054 1.505 1.00 78.00 464 ASN A C 1
ATOM 3645 O O . ASN A 1 464 ? 2.111 4.287 2.153 1.00 78.00 464 ASN A O 1
ATOM 3649 N N . ASN A 1 465 ? 1.770 5.535 0.318 1.00 81.44 465 ASN A N 1
ATOM 3650 C CA . ASN A 1 465 ? 3.015 5.239 -0.401 1.00 81.44 465 ASN A CA 1
ATOM 3651 C C . ASN A 1 465 ? 3.307 6.350 -1.436 1.00 81.44 465 ASN A C 1
ATOM 3653 O O . ASN A 1 465 ? 2.548 7.312 -1.564 1.00 81.44 465 ASN A O 1
ATOM 3657 N N . GLY A 1 466 ? 4.424 6.239 -2.162 1.00 77.44 466 GLY A N 1
ATOM 3658 C CA . GLY A 1 466 ? 4.814 7.180 -3.223 1.00 77.44 466 GLY A CA 1
ATOM 3659 C C . GLY A 1 466 ? 4.166 6.914 -4.588 1.00 77.44 466 GLY A C 1
ATOM 3660 O O . GLY A 1 466 ? 4.616 7.469 -5.582 1.00 77.44 466 GLY A O 1
ATOM 3661 N N . GLY A 1 467 ? 3.156 6.052 -4.640 1.00 86.12 467 GLY A N 1
ATOM 3662 C CA . GLY A 1 467 ? 2.795 5.286 -5.828 1.00 86.12 467 GLY A CA 1
ATOM 3663 C C . GLY A 1 467 ? 2.866 3.791 -5.512 1.00 86.12 467 GLY A C 1
ATOM 3664 O O . GLY A 1 467 ? 3.245 3.419 -4.397 1.00 86.12 467 GLY A O 1
ATOM 3665 N N . ILE A 1 468 ? 2.424 2.952 -6.450 1.00 89.31 468 ILE A N 1
ATOM 3666 C CA . ILE A 1 468 ? 2.528 1.490 -6.335 1.00 89.31 468 ILE A CA 1
ATOM 3667 C C . ILE A 1 468 ? 2.368 0.793 -7.689 1.00 89.31 468 ILE A C 1
ATOM 3669 O O . ILE A 1 468 ? 1.475 1.128 -8.474 1.00 89.31 468 ILE A O 1
ATOM 3673 N N . THR A 1 469 ? 3.177 -0.235 -7.923 1.00 91.06 469 THR A N 1
ATOM 3674 C CA . THR A 1 469 ? 3.092 -1.132 -9.080 1.00 91.06 469 THR A CA 1
ATOM 3675 C C . THR A 1 469 ? 2.443 -2.463 -8.703 1.00 91.06 469 THR A C 1
ATOM 3677 O O . THR A 1 469 ? 2.818 -3.119 -7.735 1.00 91.06 469 THR A O 1
ATOM 3680 N N . MET A 1 470 ? 1.435 -2.865 -9.478 1.00 90.19 470 MET A N 1
ATOM 3681 C CA . MET A 1 470 ? 0.563 -4.009 -9.216 1.00 90.19 470 MET A CA 1
ATOM 3682 C C . MET A 1 470 ? 0.598 -4.999 -10.386 1.00 90.19 470 MET A C 1
ATOM 3684 O O . MET A 1 470 ? 0.172 -4.679 -11.499 1.00 90.19 470 MET A O 1
ATOM 3688 N N . GLU A 1 471 ? 1.029 -6.233 -10.105 1.00 85.62 471 GLU A N 1
ATOM 3689 C CA . GLU A 1 471 ? 1.184 -7.314 -11.095 1.00 85.62 471 GLU A CA 1
ATOM 3690 C C . GLU A 1 471 ? -0.149 -7.798 -11.713 1.00 85.62 471 GLU A C 1
ATOM 3692 O O . GLU A 1 471 ? -0.162 -8.377 -12.798 1.00 85.62 471 GLU A O 1
ATOM 3697 N N . GLY A 1 472 ? -1.289 -7.543 -11.063 1.00 84.75 472 GLY A N 1
ATOM 3698 C CA . GLY A 1 472 ? -2.612 -7.877 -11.597 1.00 84.75 472 GLY A CA 1
ATOM 3699 C C . GLY A 1 472 ? -2.961 -9.362 -11.458 1.00 84.75 472 GLY A C 1
ATOM 3700 O O . GLY A 1 472 ? -3.305 -9.825 -10.373 1.00 84.75 472 GLY A O 1
ATOM 3701 N N . SER A 1 473 ? -2.959 -10.104 -12.563 1.00 72.81 473 SER A N 1
ATOM 3702 C CA . SER A 1 473 ? -3.274 -11.541 -12.607 1.00 72.81 473 SER A CA 1
ATOM 3703 C C . SER A 1 473 ? -2.320 -12.255 -13.573 1.00 72.81 473 SER A C 1
ATOM 3705 O O . SER A 1 473 ? -2.703 -12.576 -14.699 1.00 72.81 473 SER A O 1
ATOM 3707 N N . PRO A 1 474 ? -1.058 -12.496 -13.163 1.00 71.12 474 PRO A N 1
ATOM 3708 C CA . PRO A 1 474 ? 0.029 -12.932 -14.049 1.00 71.12 474 PRO A CA 1
ATOM 3709 C C . PRO A 1 474 ? -0.165 -14.336 -14.628 1.00 71.12 474 PRO A C 1
ATOM 3711 O O . PRO A 1 474 ? 0.526 -14.714 -15.563 1.00 71.12 474 PRO A O 1
ATOM 3714 N N . ASN A 1 475 ? -1.120 -15.101 -14.098 1.00 66.00 475 ASN A N 1
ATOM 3715 C CA . ASN A 1 475 ? -1.528 -16.420 -14.571 1.00 66.00 475 ASN A CA 1
ATOM 3716 C C . ASN A 1 475 ? -2.659 -16.390 -15.624 1.00 66.00 475 ASN A C 1
ATOM 3718 O O . ASN A 1 475 ? -3.093 -17.459 -16.053 1.00 66.00 475 ASN A O 1
ATOM 3722 N N . ILE A 1 476 ? -3.138 -15.210 -16.042 1.00 65.69 476 ILE A N 1
ATOM 3723 C CA . ILE A 1 476 ? -4.217 -15.050 -17.030 1.00 65.69 476 ILE A CA 1
ATOM 3724 C C . ILE A 1 476 ? -3.665 -14.434 -18.332 1.00 65.69 476 ILE A C 1
ATOM 3726 O O . ILE A 1 476 ? -3.093 -13.343 -18.291 1.00 65.69 476 ILE A O 1
ATOM 3730 N N . PRO A 1 477 ? -3.864 -15.071 -19.506 1.00 66.12 477 PRO A N 1
ATOM 3731 C CA . PRO A 1 477 ? -3.564 -14.476 -20.809 1.00 66.12 477 PRO A CA 1
ATOM 3732 C C . PRO A 1 477 ? -4.217 -13.099 -20.991 1.00 66.12 477 PRO A C 1
ATOM 3734 O O . PRO A 1 477 ? -5.430 -12.960 -20.847 1.00 66.12 477 PRO A O 1
ATOM 3737 N N . GLY A 1 478 ? -3.414 -12.085 -21.330 1.00 62.81 478 GLY A N 1
ATOM 3738 C CA . GLY A 1 478 ? -3.882 -10.698 -21.437 1.00 62.81 478 GLY A CA 1
ATOM 3739 C C . GLY A 1 478 ? -3.651 -9.846 -20.183 1.00 62.81 478 GLY A C 1
ATOM 3740 O O . GLY A 1 478 ? -4.258 -8.783 -20.064 1.00 62.81 478 GLY A O 1
ATOM 3741 N N . ASN A 1 479 ? -2.801 -10.284 -19.248 1.00 74.19 479 ASN A N 1
ATOM 3742 C CA . ASN A 1 479 ? -2.518 -9.551 -18.017 1.00 74.19 479 ASN A CA 1
ATOM 3743 C C . ASN A 1 479 ? -1.874 -8.178 -18.293 1.00 74.19 479 ASN A C 1
ATOM 3745 O O . ASN A 1 479 ? -0.767 -8.102 -18.827 1.00 74.19 479 ASN A O 1
ATOM 3749 N N . ILE A 1 480 ? -2.551 -7.099 -17.894 1.00 83.19 480 ILE A N 1
ATOM 3750 C CA . ILE A 1 480 ? -2.024 -5.729 -17.932 1.00 83.19 480 ILE A CA 1
ATOM 3751 C C . ILE A 1 480 ? -1.683 -5.323 -16.499 1.00 83.19 480 ILE A C 1
ATOM 3753 O O . ILE A 1 480 ? -2.578 -5.178 -15.660 1.00 83.19 480 ILE A O 1
ATOM 3757 N N . GLN A 1 481 ? -0.392 -5.131 -16.234 1.00 91.00 481 GLN A N 1
ATOM 3758 C CA . GLN A 1 481 ? 0.092 -4.605 -14.959 1.00 91.00 481 GLN A CA 1
ATOM 3759 C C . GLN A 1 481 ? -0.276 -3.125 -14.832 1.00 91.00 481 GLN A C 1
ATOM 3761 O O . GLN A 1 481 ? -0.416 -2.425 -15.840 1.00 91.00 481 GLN A O 1
ATOM 3766 N N . ARG A 1 482 ? -0.437 -2.634 -13.599 1.00 92.81 482 ARG A N 1
ATOM 3767 C CA . ARG A 1 482 ? -0.785 -1.228 -13.347 1.00 92.81 482 ARG A CA 1
ATOM 3768 C C . ARG A 1 482 ? 0.166 -0.568 -12.373 1.00 92.81 482 ARG A C 1
ATOM 3770 O O . ARG A 1 482 ? 0.326 -1.054 -11.261 1.00 92.81 482 ARG A O 1
ATOM 3777 N N . PHE A 1 483 ? 0.731 0.557 -12.785 1.00 93.06 483 PHE A N 1
ATOM 3778 C CA . PHE A 1 483 ? 1.496 1.454 -11.930 1.00 93.06 483 PHE A CA 1
ATOM 3779 C C . PHE A 1 483 ? 0.633 2.687 -11.652 1.00 93.06 483 PHE A C 1
ATOM 3781 O O . PHE A 1 483 ? 0.159 3.334 -12.580 1.00 93.06 483 PHE A O 1
ATOM 3788 N N . TYR A 1 484 ? 0.398 3.005 -10.384 1.00 93.06 484 TYR A N 1
ATOM 3789 C CA . TYR A 1 484 ? -0.369 4.171 -9.958 1.00 93.06 484 TYR A CA 1
ATOM 3790 C C . TYR A 1 484 ? 0.574 5.249 -9.411 1.00 93.06 484 TYR A C 1
ATOM 3792 O O . TYR A 1 484 ? 1.378 4.968 -8.525 1.00 93.06 484 TYR A O 1
ATOM 3800 N N . ALA A 1 485 ? 0.467 6.469 -9.938 1.00 89.81 485 ALA A N 1
ATOM 3801 C CA . ALA A 1 485 ? 1.384 7.588 -9.708 1.00 89.81 485 ALA A CA 1
ATOM 3802 C C . ALA A 1 485 ? 0.623 8.913 -9.551 1.00 89.81 485 ALA A C 1
ATOM 3804 O O . ALA A 1 485 ? -0.526 9.021 -9.978 1.00 89.81 485 ALA A O 1
ATOM 3805 N N . PHE A 1 486 ? 1.263 9.955 -9.018 1.00 87.56 486 PHE A N 1
ATOM 3806 C CA . PHE A 1 486 ? 0.645 11.281 -8.895 1.00 87.56 486 PHE A CA 1
ATOM 3807 C C . PHE A 1 486 ? 1.585 12.436 -9.238 1.00 87.56 486 PHE A C 1
ATOM 3809 O O . PHE A 1 486 ? 2.801 12.349 -9.041 1.00 87.56 486 PHE A O 1
ATOM 3816 N N . HIS A 1 487 ? 1.012 13.537 -9.740 1.00 82.56 487 HIS A N 1
ATOM 3817 C CA . HIS A 1 487 ? 1.725 14.812 -9.799 1.00 82.56 487 HIS A CA 1
ATOM 3818 C C . HIS A 1 487 ? 2.020 15.319 -8.385 1.00 82.56 487 HIS A C 1
ATOM 3820 O O . HIS A 1 487 ? 1.250 15.078 -7.452 1.00 82.56 487 HIS A O 1
ATOM 3826 N N . LYS A 1 488 ? 3.133 16.035 -8.235 1.00 70.62 488 LYS A N 1
ATOM 3827 C CA . LYS A 1 488 ? 3.544 16.640 -6.972 1.00 70.62 488 LYS A CA 1
ATOM 3828 C C . LYS A 1 488 ? 4.084 18.031 -7.260 1.00 70.62 488 LYS A C 1
ATOM 3830 O O . LYS A 1 488 ? 5.198 18.175 -7.755 1.00 70.62 488 LYS A O 1
ATOM 3835 N N . ASP A 1 489 ? 3.274 19.023 -6.935 1.00 54.75 489 ASP A N 1
ATOM 3836 C CA . ASP A 1 489 ? 3.422 20.408 -7.383 1.00 54.75 489 ASP A CA 1
ATOM 3837 C C . ASP A 1 489 ? 4.705 21.088 -6.846 1.00 54.75 489 ASP A C 1
ATOM 3839 O O . ASP A 1 489 ? 5.280 21.948 -7.508 1.00 54.75 489 ASP A O 1
ATOM 3843 N N . ASP A 1 490 ? 5.220 20.632 -5.694 1.00 52.16 490 ASP A N 1
ATOM 3844 C CA . ASP A 1 490 ? 6.319 21.265 -4.943 1.00 52.16 490 ASP A CA 1
ATOM 3845 C C . ASP A 1 490 ? 7.685 20.526 -5.004 1.00 52.16 490 ASP A C 1
ATOM 3847 O O . ASP A 1 490 ? 8.436 20.502 -4.020 1.00 52.16 490 ASP A O 1
ATOM 3851 N N . ILE A 1 491 ? 8.066 19.890 -6.125 1.00 49.59 491 ILE A N 1
ATOM 3852 C CA . ILE A 1 491 ? 9.397 19.239 -6.243 1.00 49.59 491 ILE A CA 1
ATOM 3853 C C . ILE A 1 491 ? 10.529 20.275 -6.417 1.00 49.59 491 ILE A C 1
ATOM 3855 O O . ILE A 1 491 ? 11.056 20.525 -7.506 1.00 49.59 491 ILE A O 1
ATOM 3859 N N . THR A 1 492 ? 10.970 20.823 -5.284 1.00 41.34 492 THR A N 1
ATOM 3860 C CA . THR A 1 492 ? 12.273 21.495 -5.122 1.00 41.34 492 THR A CA 1
ATOM 3861 C C . THR A 1 492 ? 13.412 20.509 -4.838 1.00 41.34 492 THR A C 1
ATOM 3863 O O . THR A 1 492 ? 14.572 20.832 -5.083 1.00 41.34 492 THR A O 1
ATOM 3866 N N . SER A 1 493 ? 13.098 19.299 -4.358 1.00 42.38 493 SER A N 1
ATOM 3867 C CA . SER A 1 493 ? 14.061 18.234 -4.048 1.00 42.38 493 SER A CA 1
ATOM 3868 C C . SER A 1 493 ? 13.529 16.844 -4.431 1.00 42.38 493 SER A C 1
ATOM 3870 O O . SER A 1 493 ? 12.375 16.502 -4.171 1.00 42.38 493 SER A O 1
ATOM 3872 N N . GLY A 1 494 ? 14.386 16.055 -5.080 1.00 46.72 494 GLY A N 1
ATOM 3873 C CA . GLY A 1 494 ? 14.103 14.753 -5.693 1.00 46.72 494 GLY A CA 1
ATOM 3874 C C . GLY A 1 494 ? 15.354 14.243 -6.430 1.00 46.72 494 GLY A C 1
ATOM 3875 O O . GLY A 1 494 ? 16.441 14.784 -6.193 1.00 46.72 494 GLY A O 1
ATOM 3876 N N . PRO A 1 495 ? 15.247 13.236 -7.317 1.00 50.91 495 PRO A N 1
ATOM 3877 C CA . PRO A 1 495 ? 16.307 12.932 -8.277 1.00 50.91 495 PRO A CA 1
ATOM 3878 C C . PRO A 1 495 ? 16.604 14.140 -9.188 1.00 50.91 495 PRO A C 1
ATOM 3880 O O . PRO A 1 495 ? 15.852 15.114 -9.242 1.00 50.91 495 PRO A O 1
ATOM 3883 N N . VAL A 1 496 ? 17.725 14.092 -9.916 1.00 48.72 496 VAL A N 1
ATOM 3884 C CA . VAL A 1 496 ? 18.058 15.132 -10.915 1.00 48.72 496 VAL A CA 1
ATOM 3885 C C . VAL A 1 496 ? 17.175 14.995 -12.170 1.00 48.72 496 VAL A C 1
ATOM 3887 O O . VAL A 1 496 ? 16.918 15.987 -12.850 1.00 48.72 496 VAL A O 1
ATOM 3890 N N . GLY A 1 497 ? 16.676 13.784 -12.442 1.00 54.06 497 GLY A N 1
ATOM 3891 C CA . GLY A 1 497 ? 15.567 13.526 -13.362 1.00 54.06 497 GLY A CA 1
ATOM 3892 C C . GLY A 1 497 ? 14.200 13.656 -12.678 1.00 54.06 497 GLY A C 1
ATOM 3893 O O . GLY A 1 497 ? 14.109 13.653 -11.455 1.00 54.06 497 GLY A O 1
ATOM 3894 N N . ASN A 1 498 ? 13.151 13.760 -13.499 1.00 56.25 498 ASN A N 1
ATOM 3895 C CA . ASN A 1 498 ? 11.736 13.675 -13.122 1.00 56.25 498 ASN A CA 1
ATOM 3896 C C . ASN A 1 498 ? 11.223 14.628 -12.012 1.00 56.25 498 ASN A C 1
ATOM 3898 O O . ASN A 1 498 ? 11.304 14.370 -10.811 1.00 56.25 498 ASN A O 1
ATOM 3902 N N . LYS A 1 499 ? 10.526 15.684 -12.448 1.00 62.12 499 LYS A N 1
ATOM 3903 C CA . LYS A 1 499 ? 9.694 16.556 -11.594 1.00 62.12 499 LYS A CA 1
ATOM 3904 C C . LYS A 1 499 ? 8.192 16.446 -11.901 1.00 62.12 499 LYS A C 1
ATOM 3906 O O . LYS A 1 499 ? 7.438 17.355 -11.576 1.00 62.12 499 LYS A O 1
ATOM 3911 N N . LEU A 1 500 ? 7.762 15.394 -12.603 1.00 72.56 500 LEU A N 1
ATOM 3912 C CA . LEU A 1 500 ? 6.429 15.327 -13.219 1.00 72.56 500 LEU A CA 1
ATOM 3913 C C . LEU A 1 500 ? 5.513 14.270 -12.607 1.00 72.56 500 LEU A C 1
ATOM 3915 O O . LEU A 1 500 ? 4.313 14.512 -12.498 1.00 72.56 500 LEU A O 1
ATOM 3919 N N . LEU A 1 501 ? 6.049 13.119 -12.209 1.00 78.94 501 LEU A N 1
ATOM 3920 C CA . LEU A 1 501 ? 5.286 12.055 -11.560 1.00 78.94 501 LEU A CA 1
ATOM 3921 C C . LEU A 1 501 ? 6.126 11.475 -10.429 1.00 78.94 501 LEU A C 1
ATOM 3923 O O . LEU A 1 501 ? 7.216 10.956 -10.664 1.00 78.94 501 LEU A O 1
ATOM 3927 N N . TRP A 1 502 ? 5.643 11.592 -9.192 1.00 78.06 502 TRP A N 1
ATOM 3928 C CA . TRP A 1 502 ? 6.380 11.107 -8.027 1.00 78.06 502 TRP A CA 1
ATOM 3929 C C . TRP A 1 502 ? 6.650 9.597 -8.174 1.00 78.06 502 TRP A C 1
ATOM 3931 O O . TRP A 1 502 ? 5.786 8.846 -8.624 1.00 78.06 502 TRP A O 1
ATOM 3941 N N . ASN A 1 503 ? 7.892 9.192 -7.891 1.00 77.31 503 ASN A N 1
ATOM 3942 C CA . ASN A 1 503 ? 8.430 7.835 -8.054 1.00 77.31 503 ASN A CA 1
ATOM 3943 C C . ASN A 1 503 ? 8.307 7.175 -9.457 1.00 77.31 503 ASN A C 1
ATOM 3945 O O . ASN A 1 503 ? 8.482 5.963 -9.543 1.00 77.31 503 ASN A O 1
ATOM 3949 N N . LEU A 1 504 ? 8.087 7.924 -10.557 1.00 87.50 504 LEU A N 1
ATOM 3950 C CA . LEU A 1 504 ? 7.921 7.362 -11.922 1.00 87.50 504 LEU A CA 1
ATOM 3951 C C . LEU A 1 504 ? 8.968 6.304 -12.308 1.00 87.50 504 LEU A C 1
ATOM 3953 O O . LEU A 1 504 ? 8.611 5.227 -12.775 1.00 87.50 504 LEU A O 1
ATOM 3957 N N . GLU A 1 505 ? 10.249 6.631 -12.140 1.00 88.88 505 GLU A N 1
ATOM 3958 C CA . GLU A 1 505 ? 11.370 5.765 -12.522 1.00 88.88 505 GLU A CA 1
ATOM 3959 C C . GLU A 1 505 ? 11.463 4.556 -11.577 1.00 88.88 505 GLU A C 1
ATOM 3961 O O . GLU A 1 505 ? 11.452 3.420 -12.040 1.00 88.88 505 GLU A O 1
ATOM 3966 N N . HIS A 1 506 ? 11.432 4.790 -10.260 1.00 91.06 506 HIS A N 1
ATOM 3967 C CA . HIS A 1 506 ? 11.482 3.761 -9.211 1.00 91.06 506 HIS A CA 1
ATOM 3968 C C . HIS A 1 506 ? 10.401 2.683 -9.402 1.00 91.06 506 HIS A C 1
ATOM 3970 O O . HIS A 1 506 ? 10.698 1.492 -9.459 1.00 91.06 506 HIS A O 1
ATOM 3976 N N . GLU A 1 507 ? 9.145 3.092 -9.565 1.00 91.31 507 GLU A N 1
ATOM 3977 C CA . GLU A 1 507 ? 8.019 2.171 -9.750 1.00 91.31 507 GLU A CA 1
ATOM 3978 C C . GLU A 1 507 ? 8.068 1.449 -11.101 1.00 91.31 507 GLU A C 1
ATOM 3980 O O . GLU A 1 507 ? 7.734 0.268 -11.208 1.00 91.31 507 GLU A O 1
ATOM 3985 N N . PHE A 1 508 ? 8.568 2.112 -12.145 1.00 93.81 508 PHE A N 1
ATOM 3986 C CA . PHE A 1 508 ? 8.783 1.447 -13.421 1.00 93.81 508 PHE A CA 1
ATOM 3987 C C . PHE A 1 508 ? 9.872 0.363 -13.351 1.00 93.81 508 PHE A C 1
ATOM 3989 O O . PHE A 1 508 ? 9.751 -0.652 -14.042 1.00 93.81 508 PHE A O 1
ATOM 3996 N N . ILE A 1 509 ? 10.879 0.508 -12.479 1.00 95.25 509 ILE A N 1
ATOM 3997 C CA . ILE A 1 509 ? 11.849 -0.561 -12.205 1.00 95.25 509 ILE A CA 1
ATOM 3998 C C . ILE A 1 509 ? 11.178 -1.774 -11.553 1.00 95.25 509 ILE A C 1
ATOM 4000 O O . ILE A 1 509 ? 11.453 -2.889 -11.994 1.00 95.25 509 ILE A O 1
ATOM 4004 N N . HIS A 1 510 ? 10.226 -1.595 -10.624 1.00 94.88 510 HIS A N 1
ATOM 4005 C CA . HIS A 1 510 ? 9.422 -2.720 -10.110 1.00 94.88 510 HIS A CA 1
ATOM 4006 C C . HIS A 1 510 ? 8.686 -3.456 -11.245 1.00 94.88 510 HIS A C 1
ATOM 4008 O O . HIS A 1 510 ? 8.667 -4.686 -11.263 1.00 94.88 510 HIS A O 1
ATOM 4014 N N . TYR A 1 511 ? 8.148 -2.744 -12.247 1.00 94.44 511 TYR A N 1
ATOM 4015 C CA . TYR A 1 511 ? 7.545 -3.377 -13.433 1.00 94.44 511 TYR A CA 1
ATOM 4016 C C . TYR A 1 511 ? 8.565 -4.138 -14.301 1.00 94.44 511 TYR A C 1
ATOM 4018 O O . TYR A 1 511 ? 8.313 -5.302 -14.636 1.00 94.44 511 TYR A O 1
ATOM 4026 N N . VAL A 1 512 ? 9.697 -3.527 -14.687 1.00 94.56 512 VAL A N 1
ATOM 4027 C CA . VAL A 1 512 ? 10.660 -4.204 -15.582 1.00 94.56 512 VAL A CA 1
ATOM 4028 C C . VAL A 1 512 ? 11.399 -5.351 -14.890 1.00 94.56 512 VAL A C 1
ATOM 4030 O O . VAL A 1 512 ? 11.583 -6.407 -15.496 1.00 94.56 512 VAL A O 1
ATOM 4033 N N . ASP A 1 513 ? 11.746 -5.216 -13.611 1.00 94.75 513 ASP A N 1
ATOM 4034 C CA . ASP A 1 513 ? 12.348 -6.303 -12.837 1.00 94.75 513 ASP A CA 1
ATOM 4035 C C . ASP A 1 513 ? 11.356 -7.469 -12.689 1.00 94.75 513 ASP A C 1
ATOM 4037 O O . ASP A 1 513 ? 11.712 -8.625 -12.941 1.00 94.75 513 ASP A O 1
ATOM 4041 N N . ASN A 1 514 ? 10.072 -7.177 -12.433 1.00 91.94 514 ASN A N 1
ATOM 4042 C CA . ASN A 1 514 ? 9.025 -8.194 -12.351 1.00 91.94 514 ASN A CA 1
ATOM 4043 C C . ASN A 1 514 ? 8.854 -9.024 -13.642 1.00 91.94 514 ASN A C 1
ATOM 4045 O O . ASN A 1 514 ? 8.670 -10.242 -13.563 1.00 91.94 514 ASN A O 1
ATOM 4049 N N . ILE A 1 515 ? 8.914 -8.405 -14.830 1.00 88.56 515 ILE A N 1
ATOM 4050 C CA . ILE A 1 515 ? 8.749 -9.134 -16.105 1.00 88.56 515 ILE A CA 1
ATOM 4051 C C . ILE A 1 515 ? 10.008 -9.877 -16.565 1.00 88.56 515 ILE A C 1
ATOM 4053 O O . ILE A 1 515 ? 9.872 -10.837 -17.322 1.00 88.56 515 ILE A O 1
ATOM 4057 N N . TYR A 1 51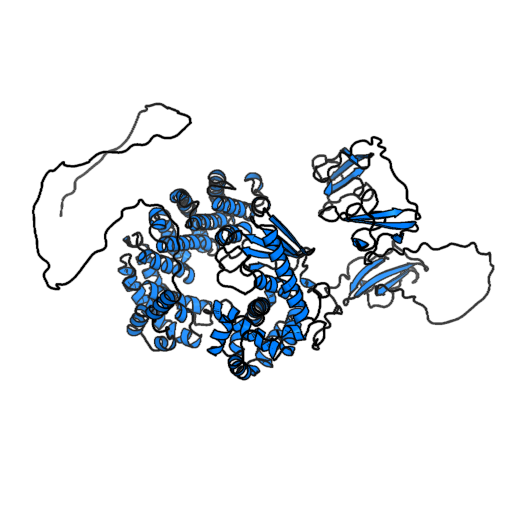6 ? 11.208 -9.465 -16.143 1.00 88.50 516 TYR A N 1
ATOM 4058 C CA . TYR A 1 516 ? 12.465 -10.056 -16.624 1.00 88.50 516 TYR A CA 1
ATOM 4059 C C . TYR A 1 516 ? 13.159 -10.991 -15.623 1.00 88.50 516 TYR A C 1
ATOM 4061 O O . TYR A 1 516 ? 13.811 -11.942 -16.049 1.00 88.50 516 TYR A O 1
ATOM 4069 N N . ASN A 1 517 ? 13.040 -10.753 -14.313 1.00 90.06 517 ASN A N 1
ATOM 4070 C CA . ASN A 1 517 ? 13.833 -11.462 -13.304 1.00 90.06 517 ASN A CA 1
ATOM 4071 C C . ASN A 1 517 ? 13.029 -12.363 -12.354 1.00 90.06 517 ASN A C 1
ATOM 4073 O O . ASN A 1 517 ? 13.628 -13.235 -11.732 1.00 90.06 517 ASN A O 1
ATOM 4077 N N . PHE A 1 518 ? 11.704 -12.230 -12.254 1.00 88.44 518 PHE A N 1
ATOM 4078 C CA . PHE A 1 518 ? 10.886 -13.036 -11.336 1.00 88.44 518 PHE A CA 1
ATOM 4079 C C . PHE A 1 518 ? 10.024 -14.069 -12.061 1.00 88.44 518 PHE A C 1
ATOM 4081 O O . PHE A 1 518 ? 9.215 -13.702 -12.903 1.00 88.44 518 PHE A O 1
ATOM 4088 N N . LYS A 1 519 ? 10.056 -15.346 -11.659 1.00 84.38 519 LYS A N 1
ATOM 4089 C CA . LYS A 1 519 ? 9.043 -16.337 -12.090 1.00 84.38 519 LYS A CA 1
ATOM 4090 C C . LYS A 1 519 ? 7.632 -15.979 -11.614 1.00 84.38 519 LYS A C 1
ATOM 4092 O O . LYS A 1 519 ? 6.667 -16.058 -12.374 1.00 84.38 519 LYS A O 1
ATOM 4097 N N . SER A 1 520 ? 7.554 -15.572 -10.351 1.00 85.62 520 SER A N 1
ATOM 4098 C CA . SER A 1 520 ? 6.378 -15.131 -9.599 1.00 85.62 520 SER A CA 1
ATOM 4099 C C . SER A 1 520 ? 6.858 -14.090 -8.585 1.00 85.62 520 SER A C 1
ATOM 4101 O O . SER A 1 520 ? 7.886 -14.309 -7.936 1.00 85.62 520 SER A O 1
ATOM 4103 N N . TYR A 1 521 ? 6.176 -12.945 -8.492 1.00 86.19 521 TYR A N 1
ATOM 4104 C CA . TYR A 1 521 ? 6.552 -11.885 -7.548 1.00 86.19 521 TYR A CA 1
ATOM 4105 C C . TYR A 1 521 ? 6.099 -12.260 -6.135 1.00 86.19 521 TYR A C 1
ATOM 4107 O O . TYR A 1 521 ? 6.895 -12.290 -5.200 1.00 86.19 521 TYR A O 1
ATOM 4115 N N . ALA A 1 522 ? 4.831 -12.668 -6.009 1.00 85.94 522 ALA A N 1
ATOM 4116 C CA . ALA A 1 522 ? 4.227 -13.102 -4.753 1.00 85.94 522 ALA A CA 1
ATOM 4117 C C . ALA A 1 522 ? 5.011 -14.242 -4.081 1.00 85.94 522 ALA A C 1
ATOM 4119 O O . ALA A 1 522 ? 5.289 -14.166 -2.886 1.00 85.94 522 ALA A O 1
ATOM 4120 N N . ASP A 1 523 ? 5.429 -15.267 -4.831 1.00 88.00 523 ASP A N 1
ATOM 4121 C CA . ASP A 1 523 ? 6.199 -16.374 -4.249 1.00 88.00 523 ASP A CA 1
ATOM 4122 C C . ASP A 1 523 ? 7.605 -15.942 -3.812 1.00 88.00 523 ASP A C 1
ATOM 4124 O O . ASP A 1 523 ? 8.119 -16.477 -2.831 1.00 88.00 523 ASP A O 1
ATOM 4128 N N . ALA A 1 524 ? 8.208 -14.943 -4.464 1.00 89.62 524 ALA A N 1
ATOM 4129 C CA . ALA A 1 524 ? 9.490 -14.392 -4.032 1.00 89.62 524 ALA A CA 1
ATOM 4130 C C . ALA A 1 524 ? 9.353 -13.623 -2.710 1.00 89.62 524 ALA A C 1
ATOM 4132 O O . ALA A 1 524 ? 10.127 -13.858 -1.784 1.00 89.62 524 ALA A O 1
ATOM 4133 N N . THR A 1 525 ? 8.335 -12.768 -2.592 1.00 87.56 525 THR A N 1
ATOM 4134 C CA . THR A 1 525 ? 8.035 -12.017 -1.362 1.00 87.56 525 THR A CA 1
ATOM 4135 C C . THR A 1 525 ? 7.650 -12.939 -0.203 1.00 87.56 525 THR A C 1
ATOM 4137 O O . THR A 1 525 ? 8.053 -12.696 0.932 1.00 87.56 525 THR A O 1
ATOM 4140 N N . ASN A 1 526 ? 6.914 -14.020 -0.479 1.00 86.19 526 ASN A N 1
ATOM 4141 C CA . ASN A 1 526 ? 6.470 -14.975 0.540 1.00 86.19 526 ASN A CA 1
ATOM 4142 C C . ASN A 1 526 ? 7.585 -15.919 1.028 1.00 86.19 526 ASN A C 1
ATOM 4144 O O . ASN A 1 526 ? 7.541 -16.350 2.179 1.00 86.19 526 ASN A O 1
ATOM 4148 N N . ASN A 1 527 ? 8.557 -16.273 0.175 1.00 88.44 527 ASN A N 1
ATOM 4149 C CA . ASN A 1 527 ? 9.539 -17.328 0.470 1.00 88.44 527 ASN A CA 1
ATOM 4150 C C . ASN A 1 527 ? 10.997 -16.841 0.596 1.00 88.44 527 ASN A C 1
ATOM 4152 O O . ASN A 1 527 ? 11.850 -17.637 0.991 1.00 88.44 527 ASN A O 1
ATOM 4156 N N . SER A 1 528 ? 11.316 -15.579 0.288 1.00 90.81 528 SER A N 1
ATOM 4157 C CA . SER A 1 528 ? 12.698 -15.069 0.278 1.00 90.81 528 SER A CA 1
ATOM 4158 C C . SER A 1 528 ? 12.864 -13.705 0.942 1.00 90.81 528 SER A C 1
ATOM 4160 O O . SER A 1 528 ? 11.970 -12.861 0.941 1.00 90.81 528 SER A O 1
ATOM 4162 N N . LYS A 1 529 ? 14.072 -13.435 1.454 1.00 88.44 529 LYS A N 1
ATOM 4163 C CA . LYS A 1 529 ? 14.472 -12.086 1.889 1.00 88.44 529 LYS A CA 1
ATOM 4164 C C . LYS A 1 529 ? 14.838 -11.230 0.674 1.00 88.44 529 LYS A C 1
ATOM 4166 O O . LYS A 1 529 ? 16.001 -11.098 0.314 1.00 88.44 529 LYS A O 1
ATOM 4171 N N . ILE A 1 530 ? 13.809 -10.702 0.013 1.00 94.00 530 ILE A N 1
ATOM 4172 C CA . ILE A 1 530 ? 13.905 -10.066 -1.311 1.00 94.00 530 ILE A CA 1
ATOM 4173 C C . ILE A 1 530 ? 13.833 -8.526 -1.287 1.00 94.00 530 ILE A C 1
ATOM 4175 O O . ILE A 1 530 ? 14.264 -7.878 -2.236 1.00 94.00 530 ILE A O 1
ATOM 4179 N N . VAL A 1 531 ? 13.358 -7.913 -0.194 1.00 94.25 531 VAL A N 1
ATOM 4180 C CA . VAL A 1 531 ? 13.091 -6.457 -0.121 1.00 94.25 531 VAL A CA 1
ATOM 4181 C C . VAL A 1 531 ? 14.348 -5.602 -0.340 1.00 94.25 531 VAL A C 1
ATOM 4183 O O . VAL A 1 531 ? 14.265 -4.522 -0.918 1.00 94.25 531 VAL A O 1
ATOM 4186 N N . TRP A 1 532 ? 15.528 -6.097 0.056 1.00 96.44 532 TRP A N 1
ATOM 4187 C CA . TRP A 1 532 ? 16.811 -5.428 -0.211 1.00 96.44 532 TRP A CA 1
ATOM 4188 C C . TRP A 1 532 ? 17.100 -5.272 -1.710 1.00 96.44 532 TRP A C 1
ATOM 4190 O O . TRP A 1 532 ? 17.745 -4.304 -2.104 1.00 96.44 532 TRP A O 1
ATOM 4200 N N . TRP A 1 533 ? 16.632 -6.227 -2.519 1.00 97.44 533 TRP A N 1
ATOM 4201 C CA . TRP A 1 533 ? 16.785 -6.226 -3.964 1.00 97.44 533 TRP A CA 1
ATOM 4202 C C . TRP A 1 533 ? 15.681 -5.403 -4.622 1.00 97.44 533 TRP A C 1
ATOM 4204 O O . TRP A 1 533 ? 16.009 -4.502 -5.376 1.00 97.44 533 TRP A O 1
ATOM 4214 N N . MET A 1 534 ? 14.405 -5.653 -4.304 1.00 95.75 534 MET A N 1
ATOM 4215 C CA . MET A 1 534 ? 13.272 -4.929 -4.907 1.00 95.75 534 MET A CA 1
ATOM 4216 C C . MET A 1 534 ? 13.411 -3.408 -4.732 1.00 95.75 534 MET A C 1
ATOM 4218 O O . MET A 1 534 ? 13.551 -2.679 -5.712 1.00 95.75 534 MET A O 1
ATOM 4222 N N . GLU A 1 535 ? 13.472 -2.921 -3.489 1.00 95.50 535 GLU A N 1
ATOM 4223 C CA . GLU A 1 535 ? 13.591 -1.478 -3.226 1.00 95.50 535 GLU A CA 1
ATOM 4224 C C . GLU A 1 535 ? 14.983 -0.939 -3.578 1.00 95.50 535 GLU A C 1
ATOM 4226 O O . GLU A 1 535 ? 15.125 0.171 -4.093 1.00 95.50 535 GLU A O 1
ATOM 4231 N N . GLY A 1 536 ? 16.030 -1.738 -3.342 1.00 97.62 536 GLY A N 1
ATOM 4232 C CA . GLY A 1 536 ? 17.407 -1.337 -3.615 1.00 97.62 536 GLY A CA 1
ATOM 4233 C C . GLY A 1 536 ? 17.729 -1.213 -5.103 1.00 97.62 536 GLY A C 1
ATOM 4234 O O . GLY A 1 536 ? 18.500 -0.332 -5.478 1.00 97.62 536 GLY A O 1
ATOM 4235 N N . ALA A 1 537 ? 17.137 -2.049 -5.960 1.00 97.25 537 ALA A N 1
ATOM 4236 C CA . ALA A 1 537 ? 17.273 -1.966 -7.409 1.00 97.25 537 ALA A CA 1
ATOM 4237 C C . ALA A 1 537 ? 16.436 -0.812 -7.965 1.00 97.25 537 ALA A C 1
ATOM 4239 O O . ALA A 1 537 ? 16.961 -0.032 -8.757 1.00 97.25 537 ALA A O 1
ATOM 4240 N N . ALA A 1 538 ? 15.196 -0.635 -7.500 1.00 95.62 538 ALA A N 1
ATOM 4241 C CA . ALA A 1 538 ? 14.365 0.506 -7.877 1.00 95.62 538 ALA A CA 1
ATOM 4242 C C . ALA A 1 538 ? 15.049 1.851 -7.567 1.00 95.62 538 ALA A C 1
ATOM 4244 O O . ALA A 1 538 ? 15.118 2.735 -8.426 1.00 95.62 538 ALA A O 1
ATOM 4245 N N . GLU A 1 539 ? 15.668 1.981 -6.390 1.00 94.50 539 GLU A N 1
ATOM 4246 C CA . GLU A 1 539 ? 16.517 3.126 -6.048 1.00 94.50 539 GLU A CA 1
ATOM 4247 C C . GLU A 1 539 ? 17.821 3.185 -6.870 1.00 94.50 539 GLU A C 1
ATOM 4249 O O . GLU A 1 539 ? 18.195 4.262 -7.338 1.00 94.50 539 GLU A O 1
ATOM 4254 N N . TYR A 1 540 ? 18.543 2.070 -7.052 1.00 96.38 540 TYR A N 1
ATOM 4255 C CA . TYR A 1 540 ? 19.842 2.076 -7.743 1.00 96.38 540 TYR A CA 1
ATOM 4256 C C . TYR A 1 540 ? 19.726 2.411 -9.228 1.00 96.38 540 TYR A C 1
ATOM 4258 O O . TYR A 1 540 ? 20.530 3.193 -9.731 1.00 96.38 540 TYR A O 1
ATOM 4266 N N . PHE A 1 541 ? 18.714 1.896 -9.923 1.00 94.75 541 PHE A N 1
ATOM 4267 C CA . PHE A 1 541 ? 18.472 2.261 -11.315 1.00 94.75 541 PHE A CA 1
ATOM 4268 C C . PHE A 1 541 ? 17.994 3.709 -11.432 1.00 94.75 541 PHE A C 1
ATOM 4270 O O . PHE A 1 541 ? 18.616 4.464 -12.173 1.00 94.75 541 PHE A O 1
ATOM 4277 N N . THR A 1 542 ? 17.048 4.166 -10.601 1.00 91.00 542 THR A N 1
ATOM 4278 C CA . THR A 1 542 ? 16.606 5.577 -10.576 1.00 91.00 542 THR A CA 1
ATOM 4279 C C . THR A 1 542 ? 17.774 6.549 -10.366 1.00 91.00 542 THR A C 1
ATOM 4281 O O . THR A 1 542 ? 18.037 7.419 -11.201 1.00 91.00 542 THR A O 1
ATOM 4284 N N . TYR A 1 543 ? 18.522 6.400 -9.269 1.00 90.94 543 TYR A N 1
ATOM 4285 C CA . TYR A 1 543 ? 19.553 7.366 -8.876 1.00 90.94 543 TYR A CA 1
ATOM 4286 C C . TYR A 1 543 ? 20.932 7.112 -9.503 1.00 90.94 543 TYR A C 1
ATOM 4288 O O . TYR A 1 543 ? 21.781 8.009 -9.463 1.00 90.94 543 TYR A O 1
ATOM 4296 N N . LYS A 1 544 ? 21.183 5.930 -10.082 1.00 93.94 544 LYS A N 1
ATOM 4297 C CA . LYS A 1 544 ? 22.494 5.497 -10.600 1.00 93.94 544 LYS A CA 1
ATOM 4298 C C . LYS A 1 544 ? 23.578 5.655 -9.520 1.00 93.94 544 LYS A C 1
ATOM 4300 O O . LYS A 1 544 ? 23.526 4.973 -8.502 1.00 93.94 544 LYS A O 1
ATOM 4305 N N . ASN A 1 545 ? 24.525 6.583 -9.671 1.00 95.12 545 ASN A N 1
ATOM 4306 C CA . ASN A 1 545 ? 25.536 6.860 -8.638 1.00 95.12 545 ASN A CA 1
ATOM 4307 C C . ASN A 1 545 ? 25.188 8.063 -7.726 1.00 95.12 545 ASN A C 1
ATOM 4309 O O . ASN A 1 545 ? 25.949 8.379 -6.812 1.00 95.12 545 ASN A O 1
ATOM 4313 N N . ASN A 1 546 ? 24.063 8.749 -7.947 1.00 91.88 546 ASN A N 1
ATOM 4314 C CA . ASN A 1 546 ? 23.825 10.119 -7.474 1.00 91.88 546 ASN A CA 1
ATOM 4315 C C . ASN A 1 546 ? 22.851 10.254 -6.281 1.00 91.88 546 ASN A C 1
ATOM 4317 O O . ASN A 1 546 ? 22.335 11.343 -6.037 1.00 91.88 546 ASN A O 1
ATOM 4321 N N . ASN A 1 547 ? 22.613 9.194 -5.497 1.00 91.88 547 ASN A N 1
ATOM 4322 C CA . ASN A 1 547 ? 21.827 9.294 -4.255 1.00 91.88 547 ASN A CA 1
ATOM 4323 C C . ASN A 1 547 ? 22.691 9.813 -3.082 1.00 91.88 547 ASN A C 1
ATOM 4325 O O . ASN A 1 547 ? 23.175 9.037 -2.252 1.00 91.88 547 ASN A O 1
ATOM 4329 N N . THR A 1 548 ? 22.903 11.133 -3.013 1.00 91.50 548 THR A N 1
ATOM 4330 C CA . THR A 1 548 ? 23.692 11.783 -1.944 1.00 91.50 548 THR A CA 1
ATOM 4331 C C . THR A 1 548 ? 23.167 11.433 -0.549 1.00 91.50 548 THR A C 1
ATOM 4333 O O . THR A 1 548 ? 23.940 11.049 0.324 1.00 91.50 548 THR A O 1
ATOM 4336 N N . ALA A 1 549 ? 21.845 11.472 -0.356 1.00 87.56 549 ALA A N 1
ATOM 4337 C CA . ALA A 1 549 ? 21.211 11.235 0.941 1.00 87.56 549 ALA A CA 1
ATOM 4338 C C . ALA A 1 549 ? 21.313 9.775 1.424 1.00 87.56 549 ALA A C 1
ATOM 4340 O O . ALA A 1 549 ? 21.161 9.516 2.621 1.00 87.56 549 ALA A O 1
ATOM 4341 N N . ALA A 1 550 ? 21.543 8.816 0.521 1.00 93.50 550 ALA A N 1
ATOM 4342 C CA . ALA A 1 550 ? 21.928 7.455 0.882 1.00 93.50 550 ALA A CA 1
ATOM 4343 C C . ALA A 1 550 ? 23.421 7.376 1.236 1.00 93.50 550 ALA A C 1
ATOM 4345 O O . ALA A 1 550 ? 23.762 6.803 2.266 1.00 93.50 550 ALA A O 1
ATOM 4346 N N . ILE A 1 551 ? 24.302 8.006 0.450 1.00 96.00 551 ILE A N 1
ATOM 4347 C CA . ILE A 1 551 ? 25.757 8.035 0.696 1.00 96.00 551 ILE A CA 1
ATOM 4348 C C . ILE A 1 551 ? 26.088 8.647 2.068 1.00 96.00 551 ILE A C 1
ATOM 4350 O O . ILE A 1 551 ? 26.843 8.048 2.830 1.00 96.00 551 ILE A O 1
ATOM 4354 N N . GLU A 1 552 ? 25.483 9.783 2.425 1.00 91.94 552 GLU A N 1
ATOM 4355 C CA . GLU A 1 552 ? 25.659 10.457 3.726 1.00 91.94 552 GLU A CA 1
ATOM 4356 C C . GLU A 1 552 ? 25.243 9.586 4.922 1.00 91.94 552 GLU A C 1
ATOM 4358 O O . GLU A 1 552 ? 25.858 9.642 5.988 1.00 91.94 552 GLU A O 1
ATOM 4363 N N . ILE A 1 553 ? 24.207 8.759 4.755 1.00 89.62 553 ILE A N 1
ATOM 4364 C CA . ILE A 1 553 ? 23.784 7.781 5.765 1.00 89.62 553 ILE A CA 1
ATOM 4365 C C . ILE A 1 553 ? 24.729 6.571 5.766 1.00 89.62 553 ILE A C 1
ATOM 4367 O O . ILE A 1 553 ? 25.095 6.092 6.837 1.00 89.62 553 ILE A O 1
ATOM 4371 N N . GLY A 1 554 ? 25.218 6.152 4.598 1.00 92.69 554 GLY A N 1
ATOM 4372 C CA . GLY A 1 554 ? 26.247 5.125 4.442 1.00 92.69 554 GLY A CA 1
ATOM 4373 C C . GLY A 1 554 ? 27.543 5.442 5.194 1.00 92.69 554 GLY A C 1
ATOM 4374 O O . GLY A 1 554 ? 28.077 4.567 5.876 1.00 92.69 554 GLY A O 1
ATOM 4375 N N . LYS A 1 555 ? 28.000 6.705 5.182 1.00 92.75 555 LYS A N 1
ATOM 4376 C CA . LYS A 1 555 ? 29.169 7.161 5.969 1.00 92.75 555 LYS A CA 1
ATOM 4377 C C . LYS A 1 555 ? 29.025 6.923 7.480 1.00 92.75 555 LYS A C 1
ATOM 4379 O O . LYS A 1 555 ? 30.033 6.857 8.174 1.00 92.75 555 LYS A O 1
ATOM 4384 N N . LYS A 1 556 ? 27.800 6.756 7.999 1.00 91.12 556 LYS A N 1
ATOM 4385 C CA . LYS A 1 556 ? 27.537 6.443 9.418 1.00 91.12 556 LYS A CA 1
ATOM 4386 C C . LYS A 1 556 ? 27.744 4.965 9.767 1.00 91.12 556 LYS A C 1
ATOM 4388 O O . LYS A 1 556 ? 27.657 4.621 10.941 1.00 91.12 556 LYS A O 1
ATOM 4393 N N . LYS A 1 557 ? 27.983 4.096 8.770 1.00 91.19 557 LYS A N 1
ATOM 4394 C CA . LYS A 1 557 ? 28.333 2.667 8.917 1.00 91.19 557 LYS A CA 1
ATOM 4395 C C . LYS A 1 557 ? 27.405 1.867 9.847 1.00 91.19 557 LYS A C 1
ATOM 4397 O O . LYS A 1 557 ? 27.830 0.924 10.505 1.00 91.19 557 LYS A O 1
ATOM 4402 N N . THR A 1 558 ? 26.127 2.247 9.893 1.00 89.06 558 THR A N 1
ATOM 4403 C CA . THR A 1 558 ? 25.151 1.768 10.886 1.00 89.06 558 THR A CA 1
ATOM 4404 C C . THR A 1 558 ? 24.795 0.287 10.737 1.00 89.06 558 THR A C 1
ATOM 4406 O O . THR A 1 558 ? 24.481 -0.352 11.738 1.00 89.06 558 THR A O 1
ATOM 4409 N N . TYR A 1 559 ? 24.857 -0.268 9.521 1.00 92.19 559 TYR A N 1
ATOM 4410 C CA . TYR A 1 559 ? 24.517 -1.668 9.251 1.00 92.19 559 TYR A CA 1
ATOM 4411 C C . TYR A 1 559 ? 25.587 -2.369 8.398 1.00 92.19 559 TYR A C 1
ATOM 4413 O O . TYR A 1 559 ? 26.057 -1.784 7.418 1.00 92.19 559 TYR A O 1
ATOM 4421 N N . PRO A 1 560 ? 25.945 -3.630 8.714 1.00 95.88 560 PRO A N 1
ATOM 4422 C CA . PRO A 1 560 ? 26.672 -4.498 7.795 1.00 95.88 560 PRO A CA 1
ATOM 4423 C C . PRO A 1 560 ? 25.750 -4.967 6.656 1.00 95.88 560 PRO A C 1
ATOM 4425 O O . PRO A 1 560 ? 24.522 -4.960 6.788 1.00 95.88 560 PRO A O 1
ATOM 4428 N N . LEU A 1 561 ? 26.332 -5.408 5.541 1.00 98.25 561 LEU A N 1
ATOM 4429 C CA . LEU A 1 561 ? 25.598 -5.796 4.331 1.00 98.25 561 LEU A CA 1
ATOM 4430 C C . LEU A 1 561 ? 24.620 -6.955 4.595 1.00 98.25 561 LEU A C 1
ATOM 4432 O O . LEU A 1 561 ? 23.467 -6.914 4.164 1.00 98.25 561 LEU A O 1
ATOM 4436 N N . SER A 1 562 ? 25.044 -7.928 5.400 1.00 97.06 562 SER A N 1
ATOM 4437 C CA . SER A 1 562 ? 24.252 -9.067 5.875 1.00 97.06 562 SER A CA 1
ATOM 4438 C C . SER A 1 562 ? 22.990 -8.685 6.658 1.00 97.06 562 SER A C 1
ATOM 4440 O O . SER A 1 562 ? 22.025 -9.450 6.676 1.00 97.06 562 SER A O 1
ATOM 4442 N N . THR A 1 563 ? 22.944 -7.499 7.276 1.00 93.62 563 THR A N 1
ATOM 4443 C CA . THR A 1 563 ? 21.720 -6.961 7.898 1.00 93.62 563 THR A CA 1
ATOM 4444 C C . THR A 1 563 ? 20.762 -6.395 6.853 1.00 93.62 563 THR A C 1
ATOM 4446 O O . THR A 1 563 ? 19.551 -6.556 6.986 1.00 93.62 563 THR A O 1
ATOM 4449 N N . ILE A 1 564 ? 21.286 -5.774 5.793 1.00 97.12 564 ILE A N 1
ATOM 4450 C CA . ILE A 1 564 ? 20.482 -5.201 4.703 1.00 97.12 564 ILE A CA 1
ATOM 4451 C C . ILE A 1 564 ? 19.831 -6.328 3.890 1.00 97.12 564 ILE A C 1
ATOM 4453 O O . ILE A 1 564 ? 18.640 -6.265 3.599 1.00 97.12 564 ILE A O 1
ATOM 4457 N N . PHE A 1 565 ? 20.558 -7.418 3.620 1.00 96.94 565 PHE A N 1
ATOM 4458 C CA . PHE A 1 565 ? 20.016 -8.617 2.961 1.00 96.94 565 PHE A CA 1
ATOM 4459 C C . PHE A 1 565 ? 18.820 -9.260 3.685 1.00 96.94 565 PHE A C 1
ATOM 4461 O O . PHE A 1 565 ? 18.104 -10.049 3.077 1.00 96.94 565 PHE A O 1
ATOM 4468 N N . GLN A 1 566 ? 18.573 -8.932 4.958 1.00 91.81 566 GLN A N 1
ATOM 4469 C CA . GLN A 1 566 ? 17.469 -9.477 5.757 1.00 91.81 566 GLN A CA 1
ATOM 4470 C C . GLN A 1 566 ? 16.248 -8.541 5.867 1.00 91.81 566 GLN A C 1
ATOM 4472 O O . GLN A 1 566 ? 15.291 -8.889 6.566 1.00 91.81 566 GLN A O 1
ATOM 4477 N N . ASN A 1 567 ? 16.261 -7.393 5.173 1.00 90.12 567 ASN A N 1
ATOM 4478 C CA . ASN A 1 567 ? 15.191 -6.387 5.168 1.00 90.12 567 ASN A CA 1
ATOM 4479 C C . ASN A 1 567 ? 13.776 -6.973 4.960 1.00 90.12 567 ASN A C 1
ATOM 4481 O O . ASN A 1 567 ? 13.569 -7.880 4.150 1.00 90.12 567 ASN A O 1
ATOM 4485 N N . THR A 1 568 ? 12.792 -6.382 5.645 1.00 86.00 568 THR A N 1
ATOM 4486 C CA . THR A 1 568 ? 11.346 -6.606 5.460 1.00 86.00 568 THR A CA 1
ATOM 4487 C C . THR A 1 568 ? 10.587 -5.290 5.639 1.00 86.00 568 THR A C 1
ATOM 4489 O O . THR A 1 568 ? 11.062 -4.396 6.334 1.00 86.00 568 THR A O 1
ATOM 4492 N N . TYR A 1 569 ? 9.389 -5.161 5.063 1.00 81.00 569 TYR A N 1
ATOM 4493 C CA . TYR A 1 569 ? 8.577 -3.944 5.215 1.00 81.00 569 TYR A CA 1
ATOM 4494 C C . TYR A 1 569 ? 8.086 -3.706 6.654 1.00 81.00 569 TYR A C 1
ATOM 4496 O O . TYR A 1 569 ? 7.874 -2.563 7.045 1.00 81.00 569 TYR A O 1
ATOM 4504 N N . ASP A 1 570 ? 7.956 -4.763 7.460 1.00 75.44 570 ASP A N 1
ATOM 4505 C CA . ASP A 1 570 ? 7.535 -4.687 8.869 1.00 75.44 570 ASP A CA 1
ATOM 4506 C C . ASP A 1 570 ? 8.625 -4.134 9.805 1.00 75.44 570 ASP A C 1
ATOM 4508 O O . ASP A 1 570 ? 8.366 -3.871 10.988 1.00 75.44 570 ASP A O 1
ATOM 4512 N N . MET A 1 571 ? 9.860 -3.983 9.302 1.00 75.69 571 MET A N 1
ATOM 4513 C CA . MET A 1 571 ? 10.974 -3.470 10.091 1.00 75.69 571 MET A CA 1
ATOM 4514 C C . MET A 1 571 ? 10.784 -1.969 10.377 1.00 75.69 571 MET A C 1
ATOM 4516 O O . MET A 1 571 ? 10.370 -1.218 9.493 1.00 75.69 571 MET A O 1
ATOM 4520 N N . PRO A 1 572 ? 11.082 -1.475 11.589 1.00 56.09 572 PRO A N 1
ATOM 4521 C CA . PRO A 1 572 ? 10.576 -0.163 12.001 1.00 56.09 572 PRO A CA 1
ATOM 4522 C C . PRO A 1 572 ? 11.192 1.013 11.229 1.00 56.09 572 PRO A C 1
ATOM 4524 O O . PRO A 1 572 ? 10.556 2.046 11.043 1.00 56.09 572 PRO A O 1
ATOM 4527 N N . ASP A 1 573 ? 12.430 0.850 10.763 1.00 76.31 573 ASP A N 1
ATOM 4528 C CA . ASP A 1 573 ? 13.193 1.823 9.985 1.00 76.31 573 ASP A CA 1
ATOM 4529 C C . ASP A 1 573 ? 13.174 1.531 8.472 1.00 76.31 573 ASP A C 1
ATOM 4531 O O . ASP A 1 573 ? 14.067 1.987 7.754 1.00 76.31 573 ASP A O 1
ATOM 4535 N N . TYR A 1 574 ? 12.175 0.793 7.957 1.00 80.44 574 TYR A N 1
ATOM 4536 C CA . TYR A 1 574 ? 12.121 0.368 6.546 1.00 80.44 574 TYR A CA 1
ATOM 4537 C C . TYR A 1 574 ? 12.312 1.529 5.548 1.00 80.44 574 TYR A C 1
ATOM 4539 O O . TYR A 1 574 ? 13.019 1.369 4.555 1.00 80.44 574 TYR A O 1
ATOM 4547 N N . LEU A 1 575 ? 11.780 2.724 5.849 1.00 81.00 575 LEU A N 1
ATOM 4548 C CA . LEU A 1 575 ? 11.941 3.948 5.044 1.00 81.00 575 LEU A CA 1
ATOM 4549 C C . LEU A 1 575 ? 13.409 4.365 4.829 1.00 81.00 575 LEU A C 1
ATOM 4551 O O . LEU A 1 575 ? 13.722 5.055 3.862 1.00 81.00 575 LEU A O 1
ATOM 4555 N N . VAL A 1 576 ? 14.317 3.955 5.716 1.00 85.81 576 VAL A N 1
ATOM 4556 C CA . VAL A 1 576 ? 15.762 4.179 5.582 1.00 85.81 576 VAL A CA 1
ATOM 4557 C C . VAL A 1 576 ? 16.469 2.896 5.146 1.00 85.81 576 VAL A C 1
ATOM 4559 O O . VAL A 1 576 ? 17.348 2.958 4.285 1.00 85.81 576 VAL A O 1
ATOM 4562 N N . ARG A 1 577 ? 16.104 1.729 5.696 1.00 88.88 577 ARG A N 1
ATOM 4563 C CA . ARG A 1 577 ? 16.842 0.485 5.431 1.00 88.88 577 ARG A CA 1
ATOM 4564 C C . ARG A 1 577 ? 16.510 -0.182 4.099 1.00 88.88 577 ARG A C 1
ATOM 4566 O O . ARG A 1 577 ? 17.421 -0.701 3.459 1.00 88.88 577 ARG A O 1
ATOM 4573 N N . CYS A 1 578 ? 15.257 -0.137 3.651 1.00 91.50 578 CYS A N 1
ATOM 4574 C CA . CYS A 1 578 ? 14.859 -0.724 2.370 1.00 91.50 578 CYS A CA 1
ATOM 4575 C C . CYS A 1 578 ? 15.339 0.139 1.200 1.00 91.50 578 CYS A C 1
ATOM 4577 O O . CYS A 1 578 ? 16.066 -0.354 0.348 1.00 91.50 578 CYS A O 1
ATOM 4579 N N . TYR A 1 579 ? 15.036 1.438 1.219 1.00 92.69 579 TYR A N 1
ATOM 4580 C CA . TYR A 1 579 ? 15.390 2.356 0.133 1.00 92.69 579 TYR A CA 1
ATOM 4581 C C . TYR A 1 579 ? 16.885 2.721 0.146 1.00 92.69 579 TYR A C 1
ATOM 4583 O O . TYR A 1 579 ? 17.652 2.310 -0.721 1.00 92.69 579 TYR A O 1
ATOM 4591 N N . LYS A 1 580 ? 17.352 3.446 1.173 1.00 94.56 580 LYS A N 1
ATOM 4592 C CA . LYS A 1 580 ? 18.704 4.036 1.169 1.00 94.56 580 LYS A CA 1
ATOM 4593 C C . LYS A 1 580 ? 19.817 3.017 1.404 1.00 94.56 580 LYS A C 1
ATOM 4595 O O . LYS A 1 580 ? 20.837 3.064 0.721 1.00 94.56 580 LYS A O 1
ATOM 4600 N N . TRP A 1 581 ? 19.641 2.090 2.346 1.00 98.00 581 TRP A N 1
ATOM 4601 C CA . TRP A 1 581 ? 20.618 1.009 2.529 1.00 98.00 581 TRP A CA 1
ATOM 4602 C C . TRP A 1 581 ? 20.492 -0.078 1.452 1.00 98.00 581 TRP A C 1
ATOM 4604 O O . TRP A 1 581 ? 21.521 -0.614 1.049 1.00 98.00 581 TRP A O 1
ATOM 4614 N N . GLY A 1 582 ? 19.296 -0.336 0.904 1.00 98.06 582 GLY A N 1
ATOM 4615 C CA . GLY A 1 582 ? 19.127 -1.181 -0.286 1.00 98.06 582 GLY A CA 1
ATOM 4616 C C . GLY A 1 582 ? 19.876 -0.633 -1.502 1.00 98.06 582 GLY A C 1
ATOM 4617 O O . GLY A 1 582 ? 20.648 -1.370 -2.108 1.00 98.06 582 GLY A O 1
ATOM 4618 N N . TYR A 1 583 ? 19.758 0.670 -1.794 1.00 98.38 583 TYR A N 1
ATOM 4619 C CA . TYR A 1 583 ? 20.564 1.361 -2.813 1.00 98.38 583 TYR A CA 1
ATOM 4620 C C . TYR A 1 583 ? 22.066 1.114 -2.617 1.00 98.38 583 TYR A C 1
ATOM 4622 O O . TYR A 1 583 ? 22.761 0.748 -3.562 1.00 98.38 583 TYR A O 1
ATOM 4630 N N . LEU A 1 584 ? 22.577 1.283 -1.388 1.00 98.69 584 LEU A N 1
ATOM 4631 C CA . LEU A 1 584 ? 23.997 1.066 -1.086 1.00 98.69 584 LEU A CA 1
ATOM 4632 C C . LEU A 1 584 ? 24.404 -0.399 -1.293 1.00 98.69 584 LEU A C 1
ATOM 4634 O O . LEU A 1 584 ? 25.458 -0.653 -1.872 1.00 98.69 584 LEU A O 1
ATOM 4638 N N . ALA A 1 585 ? 23.574 -1.349 -0.855 1.00 98.62 585 ALA A N 1
ATOM 4639 C CA . ALA A 1 585 ? 23.819 -2.779 -1.009 1.00 98.62 585 ALA A CA 1
ATOM 4640 C C . ALA A 1 585 ? 23.819 -3.211 -2.482 1.00 98.62 585 ALA A C 1
ATOM 4642 O O . ALA A 1 585 ? 24.768 -3.851 -2.933 1.00 98.62 585 ALA A O 1
ATOM 4643 N N . VAL A 1 586 ? 22.800 -2.823 -3.255 1.00 98.44 586 VAL A N 1
ATOM 4644 C CA . VAL A 1 586 ? 22.708 -3.135 -4.687 1.00 98.44 586 VAL A CA 1
ATOM 4645 C C . VAL A 1 586 ? 23.850 -2.466 -5.453 1.00 98.44 586 VAL A C 1
ATOM 4647 O O . VAL A 1 586 ? 24.536 -3.150 -6.212 1.00 98.44 586 VAL A O 1
ATOM 4650 N N . ARG A 1 587 ? 24.151 -1.186 -5.192 1.00 98.00 587 ARG A N 1
ATOM 4651 C CA . ARG A 1 587 ? 25.288 -0.485 -5.810 1.00 98.00 587 ARG A CA 1
ATOM 4652 C C . ARG A 1 587 ? 26.625 -1.171 -5.519 1.00 98.00 587 ARG A C 1
ATOM 4654 O O . ARG A 1 587 ? 27.391 -1.406 -6.449 1.00 98.00 587 ARG A O 1
ATOM 4661 N N . PHE A 1 588 ? 26.901 -1.521 -4.262 1.00 98.38 588 PHE A N 1
ATOM 4662 C CA . PHE A 1 588 ? 28.112 -2.255 -3.881 1.00 98.38 588 PHE A CA 1
ATOM 4663 C C . PHE A 1 588 ? 28.209 -3.601 -4.611 1.00 98.38 588 PHE A C 1
ATOM 4665 O O . PHE A 1 588 ? 29.240 -3.911 -5.211 1.00 98.38 588 PHE A O 1
ATOM 4672 N N . MET A 1 589 ? 27.122 -4.376 -4.625 1.00 97.88 589 MET A N 1
ATOM 4673 C CA . MET A 1 589 ? 27.085 -5.673 -5.300 1.00 97.88 589 MET A CA 1
ATOM 4674 C C . MET A 1 589 ? 27.239 -5.538 -6.826 1.00 97.88 589 MET A C 1
ATOM 4676 O O . MET A 1 589 ? 27.879 -6.390 -7.433 1.00 97.88 589 MET A O 1
ATOM 4680 N N . PHE A 1 590 ? 26.754 -4.463 -7.459 1.00 95.12 590 PHE A N 1
ATOM 4681 C CA . PHE A 1 590 ? 27.018 -4.172 -8.878 1.00 95.12 590 PHE A CA 1
ATOM 4682 C C . PHE A 1 590 ? 28.464 -3.718 -9.142 1.00 95.12 590 PHE A C 1
ATOM 4684 O O . PHE A 1 590 ? 29.055 -4.113 -10.146 1.00 95.12 590 PHE A O 1
ATOM 4691 N N . GLU A 1 591 ? 29.052 -2.900 -8.262 1.00 95.00 591 GLU A N 1
ATOM 4692 C CA . GLU A 1 591 ? 30.432 -2.419 -8.406 1.00 95.00 591 GLU A CA 1
ATOM 4693 C C . GLU A 1 591 ? 31.482 -3.524 -8.186 1.00 95.00 591 GLU A C 1
ATOM 4695 O O . GLU A 1 591 ? 32.539 -3.475 -8.831 1.00 95.00 591 GLU A O 1
ATOM 4700 N N . ARG A 1 592 ? 31.202 -4.485 -7.286 1.00 95.69 592 ARG A N 1
ATOM 4701 C CA . ARG A 1 592 ? 32.166 -5.476 -6.763 1.00 95.69 592 ARG A CA 1
ATOM 4702 C C . ARG A 1 592 ? 31.825 -6.946 -7.033 1.00 95.69 592 ARG A C 1
ATOM 4704 O O . ARG A 1 592 ? 32.727 -7.704 -7.368 1.00 95.69 592 ARG A O 1
ATOM 4711 N N . HIS A 1 593 ? 30.555 -7.346 -6.927 1.00 94.94 593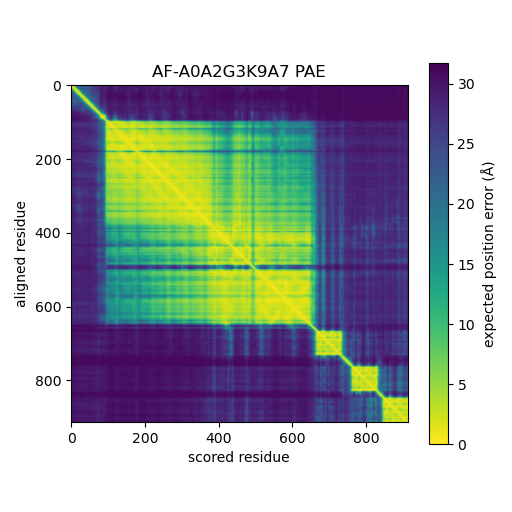 HIS A N 1
ATOM 4712 C CA . HIS A 1 593 ? 30.129 -8.758 -6.826 1.00 94.94 593 HIS A CA 1
ATOM 4713 C C . HIS A 1 593 ? 29.018 -9.135 -7.823 1.00 94.94 593 HIS A C 1
ATOM 4715 O O . HIS A 1 593 ? 28.095 -9.891 -7.503 1.00 94.94 593 HIS A O 1
ATOM 4721 N N . ARG A 1 594 ? 29.094 -8.613 -9.058 1.00 90.56 594 ARG A N 1
ATOM 4722 C CA . ARG A 1 594 ? 28.067 -8.795 -10.106 1.00 90.56 594 ARG A CA 1
ATOM 4723 C C . ARG A 1 594 ? 27.731 -10.267 -10.370 1.00 90.56 594 ARG A C 1
ATOM 4725 O O . ARG A 1 594 ? 26.563 -10.587 -10.584 1.00 90.56 594 ARG A O 1
ATOM 4732 N N . ASP A 1 595 ? 28.719 -11.157 -10.311 1.00 85.38 595 ASP A N 1
ATOM 4733 C CA . ASP A 1 595 ? 28.526 -12.596 -10.530 1.00 85.38 595 ASP A CA 1
ATOM 4734 C C . ASP A 1 595 ? 27.590 -13.226 -9.489 1.00 85.38 595 ASP A C 1
ATOM 4736 O O . ASP A 1 595 ? 26.887 -14.190 -9.793 1.00 85.38 595 ASP A O 1
ATOM 4740 N N . ASN A 1 596 ? 27.534 -12.681 -8.268 1.00 92.31 596 ASN A N 1
ATOM 4741 C CA . ASN A 1 596 ? 26.562 -13.105 -7.266 1.00 92.31 596 ASN A CA 1
ATOM 4742 C C . ASN A 1 596 ? 25.166 -12.534 -7.534 1.00 92.31 596 ASN A C 1
ATOM 4744 O O . ASN A 1 596 ? 24.189 -13.224 -7.256 1.00 92.31 596 ASN A O 1
ATOM 4748 N N . ILE A 1 597 ? 25.058 -11.338 -8.129 1.00 92.62 597 ILE A N 1
ATOM 4749 C CA . ILE A 1 597 ? 23.772 -10.831 -8.631 1.00 92.62 597 ILE A CA 1
ATOM 4750 C C . ILE A 1 597 ? 23.230 -11.776 -9.711 1.00 92.62 597 ILE A C 1
ATOM 4752 O O . ILE A 1 597 ? 22.095 -12.212 -9.581 1.00 92.62 597 ILE A O 1
ATOM 4756 N N . GLU A 1 598 ? 24.013 -12.183 -10.721 1.00 86.81 598 GLU A N 1
ATOM 4757 C CA . GLU A 1 598 ? 23.491 -13.128 -11.731 1.00 86.81 598 GLU A CA 1
ATOM 4758 C C . GLU A 1 598 ? 23.121 -14.500 -11.149 1.00 86.81 598 GLU A C 1
ATOM 4760 O O . GLU A 1 598 ? 22.114 -15.069 -11.559 1.00 86.81 598 GLU A O 1
ATOM 4765 N N . GLN A 1 599 ? 23.858 -15.016 -10.158 1.00 85.88 599 GLN A N 1
ATOM 4766 C CA . GLN A 1 599 ? 23.469 -16.252 -9.460 1.00 85.88 599 GLN A CA 1
ATOM 4767 C C . GLN A 1 599 ? 22.116 -16.106 -8.741 1.00 85.88 599 GLN A C 1
ATOM 4769 O O . GLN A 1 599 ? 21.254 -16.977 -8.859 1.00 85.88 599 GLN A O 1
ATOM 4774 N N . LEU A 1 600 ? 21.902 -14.990 -8.036 1.00 92.31 600 LEU A N 1
ATOM 4775 C CA . LEU A 1 600 ? 20.638 -14.690 -7.359 1.00 92.31 600 LEU A CA 1
ATOM 4776 C C . LEU A 1 600 ? 19.491 -14.483 -8.361 1.00 92.31 600 LEU A C 1
ATOM 4778 O O . LEU A 1 600 ? 18.413 -15.049 -8.185 1.00 92.31 600 LEU A O 1
ATOM 4782 N N . LEU A 1 601 ? 19.715 -13.733 -9.442 1.00 90.75 601 LEU A N 1
ATOM 4783 C CA . LEU A 1 601 ? 18.699 -13.497 -10.467 1.00 90.75 601 LEU A CA 1
ATOM 4784 C C . LEU A 1 601 ? 18.361 -14.773 -11.251 1.00 90.75 601 LEU A C 1
ATOM 4786 O O . LEU A 1 601 ? 17.190 -15.016 -11.518 1.00 90.75 601 LEU A O 1
ATOM 4790 N N . ALA A 1 602 ? 19.324 -15.649 -11.553 1.00 83.94 602 ALA A N 1
ATOM 4791 C CA . ALA A 1 602 ? 19.050 -16.956 -12.160 1.00 83.94 602 ALA A CA 1
ATOM 4792 C C . ALA A 1 602 ? 18.134 -17.833 -11.281 1.00 83.94 602 ALA A C 1
ATOM 4794 O O . ALA A 1 602 ? 17.248 -18.522 -11.800 1.00 83.94 602 ALA A O 1
ATOM 4795 N N . ALA A 1 603 ? 18.281 -17.758 -9.954 1.00 83.44 603 ALA A N 1
ATOM 4796 C CA . ALA A 1 603 ? 17.383 -18.415 -9.009 1.00 83.44 603 ALA A CA 1
ATOM 4797 C C . ALA A 1 603 ? 15.970 -17.787 -9.016 1.00 83.44 603 ALA A C 1
ATOM 4799 O O . ALA A 1 603 ? 14.981 -18.517 -9.053 1.00 83.44 603 ALA A O 1
ATOM 4800 N N . LEU A 1 604 ? 15.837 -16.454 -9.089 1.00 88.94 604 LEU A N 1
ATOM 4801 C CA . LEU A 1 604 ? 14.523 -15.786 -9.187 1.00 88.94 604 LEU A CA 1
ATOM 4802 C C . LEU A 1 604 ? 13.812 -16.050 -10.528 1.00 88.94 604 LEU A C 1
ATOM 4804 O O . LEU A 1 604 ? 12.603 -16.308 -10.539 1.00 88.94 604 LEU A O 1
ATOM 4808 N N . ARG A 1 605 ? 14.559 -16.062 -11.643 1.00 85.12 605 ARG A N 1
ATOM 4809 C CA . ARG A 1 605 ? 14.061 -16.355 -13.002 1.00 85.12 605 ARG A CA 1
ATOM 4810 C C . ARG A 1 605 ? 13.547 -17.792 -13.106 1.00 85.12 605 ARG A C 1
ATOM 4812 O O . ARG A 1 605 ? 12.494 -18.038 -13.689 1.00 85.12 605 ARG A O 1
ATOM 4819 N N . SER A 1 606 ? 14.262 -18.746 -12.505 1.00 80.44 606 SER A N 1
ATOM 4820 C CA . SER A 1 606 ? 13.847 -20.158 -12.438 1.00 80.44 606 SER A CA 1
ATOM 4821 C C . SER A 1 606 ? 12.815 -20.449 -11.337 1.00 80.44 606 SER A C 1
ATOM 4823 O O . SER A 1 606 ? 12.128 -21.476 -11.399 1.00 80.44 606 SER A O 1
ATOM 4825 N N . GLY A 1 607 ? 12.638 -19.528 -10.381 1.00 85.44 607 GLY A N 1
ATOM 4826 C CA . GLY A 1 607 ? 11.763 -19.649 -9.211 1.00 85.44 607 GLY A CA 1
ATOM 4827 C C . GLY A 1 607 ? 12.275 -20.620 -8.149 1.00 85.44 607 GLY A C 1
ATOM 4828 O O . GLY A 1 607 ? 11.469 -21.155 -7.389 1.00 85.44 607 GLY A O 1
ATOM 4829 N N . ASP A 1 608 ? 13.583 -20.875 -8.100 1.00 88.38 608 ASP A N 1
ATOM 4830 C CA . ASP A 1 608 ? 14.201 -21.614 -7.002 1.00 88.38 608 ASP A CA 1
ATOM 4831 C C . ASP A 1 608 ? 14.524 -20.661 -5.843 1.00 88.38 608 ASP A C 1
ATOM 4833 O O . ASP A 1 608 ? 15.655 -20.229 -5.611 1.00 88.38 608 ASP A O 1
ATOM 4837 N N . TYR A 1 609 ? 13.481 -20.312 -5.092 1.00 91.56 609 TYR A N 1
ATOM 4838 C CA . TYR A 1 609 ? 13.590 -19.458 -3.909 1.00 91.56 609 TYR A CA 1
ATOM 4839 C C . TYR A 1 609 ? 14.438 -20.100 -2.796 1.00 91.56 609 TYR A C 1
ATOM 4841 O O . TYR A 1 609 ? 15.025 -19.395 -1.975 1.00 91.56 609 TYR A O 1
ATOM 4849 N N . LYS A 1 610 ? 14.575 -21.434 -2.782 1.00 91.00 610 LYS A N 1
ATOM 4850 C CA . LYS A 1 610 ? 15.453 -22.140 -1.842 1.00 91.00 610 LYS A CA 1
ATOM 4851 C C . LYS A 1 610 ? 16.921 -21.899 -2.197 1.00 91.00 610 LYS A C 1
ATOM 4853 O O . LYS A 1 610 ? 17.709 -21.581 -1.308 1.00 91.00 610 LYS A O 1
ATOM 4858 N N . GLU A 1 611 ? 17.271 -21.994 -3.475 1.00 91.81 611 GLU A N 1
ATOM 4859 C CA . GLU A 1 611 ? 18.615 -21.703 -3.972 1.00 91.81 611 GLU A CA 1
ATOM 4860 C C . GLU A 1 611 ? 18.957 -20.211 -3.855 1.00 91.81 611 GLU A C 1
ATOM 4862 O O . GLU A 1 611 ? 20.044 -19.881 -3.384 1.00 91.81 611 GLU A O 1
ATOM 4867 N N . TYR A 1 612 ? 18.012 -19.303 -4.142 1.00 95.62 612 TYR A N 1
ATOM 4868 C CA . TYR A 1 612 ? 18.171 -17.865 -3.874 1.00 95.62 612 TYR A CA 1
ATOM 4869 C C . TYR A 1 612 ? 18.580 -17.610 -2.415 1.00 95.62 612 TYR A C 1
ATOM 4871 O O . TYR A 1 612 ? 19.597 -16.966 -2.151 1.00 95.62 612 TYR A O 1
ATOM 4879 N N . ASN A 1 613 ? 17.829 -18.165 -1.456 1.00 93.25 613 ASN A N 1
ATOM 4880 C CA . ASN A 1 613 ? 18.136 -18.014 -0.034 1.00 93.25 613 ASN A CA 1
ATOM 4881 C C . ASN A 1 613 ? 19.459 -18.704 0.352 1.00 93.25 613 ASN A C 1
ATOM 4883 O O . ASN A 1 613 ? 20.199 -18.164 1.173 1.00 93.25 613 ASN A O 1
ATOM 4887 N N . ARG A 1 614 ? 19.812 -19.852 -0.251 1.00 94.88 614 ARG A N 1
ATOM 4888 C CA . ARG A 1 614 ? 21.116 -20.510 -0.035 1.00 94.88 614 ARG A CA 1
ATOM 4889 C C . ARG A 1 614 ? 22.272 -19.617 -0.493 1.00 94.88 614 ARG A C 1
ATOM 4891 O O . ARG A 1 614 ? 23.262 -19.488 0.228 1.00 94.88 614 ARG A O 1
ATOM 4898 N N . ILE A 1 615 ? 22.158 -18.997 -1.666 1.00 94.56 615 ILE A N 1
ATOM 4899 C CA . ILE A 1 615 ? 23.177 -18.083 -2.189 1.00 94.56 615 ILE A CA 1
ATOM 4900 C C . ILE A 1 615 ? 23.274 -16.850 -1.279 1.00 94.56 615 ILE A C 1
ATOM 4902 O O . ILE A 1 615 ? 24.361 -16.537 -0.794 1.00 94.56 615 ILE A O 1
ATOM 4906 N N . LEU A 1 616 ? 22.146 -16.196 -0.985 1.00 97.06 616 LEU A N 1
ATOM 4907 C CA . LEU A 1 616 ? 22.107 -14.953 -0.213 1.00 97.06 616 LEU A CA 1
ATOM 4908 C C . LEU A 1 616 ? 22.605 -15.132 1.229 1.00 97.06 616 LEU A C 1
ATOM 4910 O O . LEU A 1 616 ? 23.464 -14.380 1.685 1.00 97.06 616 LEU A O 1
ATOM 4914 N N . LEU A 1 617 ? 22.088 -16.131 1.947 1.00 90.94 617 LEU A N 1
ATOM 4915 C CA . LEU A 1 617 ? 22.294 -16.264 3.392 1.00 90.94 617 LEU A CA 1
ATOM 4916 C C . LEU A 1 617 ? 23.498 -17.147 3.753 1.00 90.94 617 LEU A C 1
ATOM 4918 O O . LEU A 1 617 ? 24.158 -16.876 4.753 1.00 90.94 617 LEU A O 1
ATOM 4922 N N . ASN A 1 618 ? 23.824 -18.162 2.938 1.00 91.75 618 ASN A N 1
ATOM 4923 C CA . ASN A 1 618 ? 24.852 -19.157 3.285 1.00 91.75 618 ASN A CA 1
ATOM 4924 C C . ASN A 1 618 ? 26.138 -19.022 2.450 1.00 91.75 618 ASN A C 1
ATOM 4926 O O . ASN A 1 618 ? 27.229 -19.265 2.960 1.00 91.75 618 ASN A O 1
ATOM 4930 N N . GLN A 1 619 ? 26.039 -18.675 1.161 1.00 92.88 619 GLN A N 1
ATOM 4931 C CA . GLN A 1 619 ? 27.212 -18.540 0.282 1.00 92.88 619 GLN A CA 1
ATOM 4932 C C . GLN A 1 619 ? 27.842 -17.147 0.384 1.00 92.88 619 GLN A C 1
ATOM 4934 O O . GLN A 1 619 ? 29.069 -17.028 0.494 1.00 92.88 619 GLN A O 1
ATOM 4939 N N . ILE A 1 620 ? 26.996 -16.114 0.355 1.00 96.75 620 ILE A N 1
ATOM 4940 C CA . ILE A 1 620 ? 27.355 -14.724 0.623 1.00 96.75 620 ILE A CA 1
ATOM 4941 C C . ILE A 1 620 ? 27.355 -14.507 2.141 1.00 96.75 620 ILE A C 1
ATOM 4943 O O . ILE A 1 620 ? 28.428 -14.394 2.730 1.00 96.75 620 ILE A O 1
ATOM 4947 N N . GLY A 1 621 ? 26.184 -14.510 2.788 1.00 93.81 621 GLY A N 1
ATOM 4948 C CA . GLY A 1 621 ? 26.066 -14.330 4.236 1.00 93.81 621 GLY A CA 1
ATOM 4949 C C . GLY A 1 621 ? 26.765 -13.052 4.711 1.00 93.81 621 GLY A C 1
ATOM 4950 O O . GLY A 1 621 ? 26.473 -11.962 4.226 1.00 93.81 621 GLY A O 1
ATOM 4951 N N . THR A 1 622 ? 27.725 -13.195 5.627 1.00 97.56 622 THR A N 1
ATOM 4952 C CA . THR A 1 622 ? 28.549 -12.097 6.171 1.00 97.56 622 THR A CA 1
ATOM 4953 C C . THR A 1 622 ? 29.856 -11.840 5.404 1.00 97.56 622 THR A C 1
ATOM 4955 O O . THR A 1 622 ? 30.610 -10.931 5.755 1.00 97.56 622 THR A O 1
ATOM 4958 N N . ARG A 1 623 ? 30.155 -12.609 4.341 1.00 97.88 623 ARG A N 1
ATOM 4959 C CA . ARG A 1 623 ? 31.456 -12.620 3.630 1.00 97.88 623 ARG A CA 1
ATOM 4960 C C . ARG A 1 623 ? 31.949 -11.235 3.204 1.00 97.88 623 ARG A C 1
ATOM 4962 O O . ARG A 1 623 ? 33.152 -10.988 3.236 1.00 97.88 623 ARG A O 1
ATOM 4969 N N . TYR A 1 624 ? 31.036 -10.355 2.800 1.00 98.56 624 TYR A N 1
ATOM 4970 C CA . TYR A 1 624 ? 31.360 -9.025 2.279 1.00 98.56 624 TYR A CA 1
ATOM 4971 C C . TYR A 1 624 ? 31.109 -7.887 3.277 1.00 98.56 624 TYR A C 1
ATOM 4973 O O . TYR A 1 624 ? 31.279 -6.731 2.908 1.00 98.56 624 TYR A O 1
ATOM 4981 N N . ASP A 1 625 ? 30.758 -8.168 4.537 1.00 98.56 625 ASP A N 1
ATOM 4982 C CA . ASP A 1 625 ? 30.440 -7.123 5.525 1.00 98.56 625 ASP A CA 1
ATOM 4983 C C . ASP A 1 625 ? 31.621 -6.177 5.789 1.00 98.56 625 ASP A C 1
ATOM 4985 O O . ASP A 1 625 ? 31.440 -4.963 5.891 1.00 98.56 625 ASP A O 1
ATOM 4989 N N . SER A 1 626 ? 32.838 -6.728 5.842 1.00 98.44 626 SER A N 1
ATOM 4990 C CA . SER A 1 626 ? 34.074 -5.953 6.009 1.00 98.44 626 SER A CA 1
ATOM 4991 C C . SER A 1 626 ? 34.403 -5.118 4.763 1.00 98.44 626 SER A C 1
ATOM 4993 O O . SER A 1 626 ? 34.662 -3.920 4.872 1.00 98.44 626 SER A O 1
ATOM 4995 N N . GLU A 1 627 ? 34.308 -5.707 3.561 1.00 98.62 627 GLU A N 1
ATOM 4996 C CA . GLU A 1 627 ? 34.557 -4.972 2.311 1.00 98.62 627 GLU A CA 1
ATOM 4997 C C . GLU A 1 627 ? 33.518 -3.866 2.096 1.00 98.62 627 GLU A C 1
ATOM 4999 O O . GLU A 1 627 ? 33.885 -2.755 1.725 1.00 98.62 627 GLU A O 1
ATOM 5004 N N . PHE A 1 628 ? 32.240 -4.129 2.385 1.00 98.69 628 PHE A N 1
ATOM 5005 C CA . PHE A 1 628 ? 31.181 -3.124 2.347 1.00 98.69 628 PHE A CA 1
ATOM 5006 C C . PHE A 1 628 ? 31.480 -1.978 3.319 1.00 98.69 628 PHE A C 1
ATOM 5008 O O . PHE A 1 628 ? 31.404 -0.815 2.930 1.00 98.69 628 PHE A O 1
ATOM 5015 N N . ASN A 1 629 ? 31.909 -2.279 4.551 1.00 98.50 629 ASN A N 1
ATOM 5016 C CA . ASN A 1 629 ? 32.287 -1.259 5.530 1.00 98.50 629 ASN A CA 1
ATOM 5017 C C . ASN A 1 629 ? 33.426 -0.350 5.028 1.00 98.50 629 ASN A C 1
ATOM 5019 O O . ASN A 1 629 ? 33.326 0.868 5.170 1.00 98.50 629 ASN A O 1
ATOM 5023 N N . SER A 1 630 ? 34.466 -0.906 4.397 1.00 98.50 630 SER A N 1
ATOM 5024 C CA . SER A 1 630 ? 35.542 -0.115 3.773 1.00 98.50 630 SER A CA 1
ATOM 5025 C C . SER A 1 630 ? 35.092 0.610 2.498 1.00 98.50 630 SER A C 1
ATOM 5027 O O . SER A 1 630 ? 35.491 1.745 2.246 1.00 98.50 630 SER A O 1
ATOM 5029 N N . TRP A 1 631 ? 34.230 -0.004 1.685 1.00 98.44 631 TRP A N 1
ATOM 5030 C CA . TRP A 1 631 ? 33.675 0.621 0.484 1.00 98.44 631 TRP A CA 1
ATOM 5031 C C . TRP A 1 631 ? 32.845 1.862 0.827 1.00 98.44 631 TRP A C 1
ATOM 5033 O O . TRP A 1 631 ? 32.951 2.869 0.123 1.00 98.44 631 TRP A O 1
ATOM 5043 N N . LEU A 1 632 ? 32.108 1.846 1.945 1.00 98.25 632 LEU A N 1
ATOM 5044 C CA . LEU A 1 632 ? 31.362 3.004 2.443 1.00 98.25 632 LEU A CA 1
ATOM 5045 C C . LEU A 1 632 ? 32.256 4.227 2.711 1.00 98.25 632 LEU A C 1
ATOM 5047 O O . LEU A 1 632 ? 31.790 5.347 2.512 1.00 98.25 632 LEU A O 1
ATOM 5051 N N . ASP A 1 633 ? 33.538 4.068 3.062 1.00 97.25 633 ASP A N 1
ATOM 5052 C CA . ASP A 1 633 ? 34.471 5.207 3.152 1.00 97.25 633 ASP A CA 1
ATOM 5053 C C . ASP A 1 633 ? 34.716 5.838 1.772 1.00 97.25 633 ASP A C 1
ATOM 5055 O O . ASP A 1 633 ? 34.751 7.063 1.633 1.00 97.25 633 ASP A O 1
ATOM 5059 N N . THR A 1 634 ? 34.793 5.006 0.730 1.00 95.25 634 THR A N 1
ATOM 5060 C CA . THR A 1 634 ? 35.151 5.399 -0.645 1.00 95.25 634 THR A CA 1
ATOM 5061 C C . THR A 1 634 ? 33.975 5.836 -1.526 1.00 95.25 634 THR A C 1
ATOM 5063 O O . THR A 1 634 ? 34.181 6.616 -2.457 1.00 95.25 634 THR A O 1
ATOM 5066 N N . VAL A 1 635 ? 32.746 5.376 -1.252 1.00 95.31 635 VAL A N 1
ATOM 5067 C CA . VAL A 1 635 ? 31.579 5.654 -2.111 1.00 95.31 635 VAL A CA 1
ATOM 5068 C C . VAL A 1 635 ? 31.227 7.144 -2.130 1.00 95.31 635 VAL A C 1
ATOM 5070 O O . VAL A 1 635 ? 31.161 7.796 -1.088 1.00 95.31 635 VAL A O 1
ATOM 5073 N N . ASN A 1 636 ? 31.000 7.678 -3.328 1.00 94.69 636 ASN A N 1
ATOM 5074 C CA . ASN A 1 636 ? 30.669 9.077 -3.597 1.00 94.69 636 ASN A CA 1
ATOM 5075 C C . ASN A 1 636 ? 29.705 9.176 -4.800 1.00 94.69 636 ASN A C 1
ATOM 5077 O O . ASN A 1 636 ? 29.379 8.165 -5.438 1.00 94.69 636 ASN A O 1
ATOM 5081 N N . THR A 1 637 ? 29.222 10.386 -5.087 1.00 93.38 637 THR A N 1
ATOM 5082 C CA . THR A 1 637 ? 28.415 10.690 -6.280 1.00 93.38 637 THR A CA 1
ATOM 5083 C C . THR A 1 637 ? 29.276 10.784 -7.545 1.00 93.38 637 THR A C 1
ATOM 5085 O O . THR A 1 637 ? 30.497 10.932 -7.471 1.00 93.38 637 THR A O 1
ATOM 5088 N N . GLY A 1 638 ? 28.651 10.677 -8.723 1.00 87.62 638 GLY A N 1
ATOM 5089 C CA . GLY A 1 638 ? 29.356 10.662 -10.008 1.00 87.62 638 GLY A CA 1
ATOM 5090 C C . GLY A 1 638 ? 30.126 9.364 -10.298 1.00 87.62 638 GLY A C 1
ATOM 5091 O O . GLY A 1 638 ? 29.856 8.311 -9.719 1.00 87.62 638 GLY A O 1
ATOM 5092 N N . GLY A 1 639 ? 31.070 9.438 -11.242 1.00 86.25 639 GLY A N 1
ATOM 5093 C CA . GLY A 1 639 ? 31.776 8.274 -11.796 1.00 86.25 639 GLY A CA 1
ATOM 5094 C C . GLY A 1 639 ? 30.915 7.421 -12.742 1.00 86.25 639 GLY A C 1
ATOM 5095 O O . GLY A 1 639 ? 29.713 7.641 -12.867 1.00 86.25 639 GLY A O 1
ATOM 5096 N N . THR A 1 640 ? 31.542 6.450 -13.411 1.00 87.94 640 THR A N 1
ATOM 5097 C CA . THR A 1 640 ? 30.881 5.493 -14.322 1.00 87.94 640 THR A CA 1
ATOM 5098 C C . THR A 1 640 ? 29.815 4.683 -13.579 1.00 87.94 640 THR A C 1
ATOM 5100 O O . THR A 1 640 ? 30.070 4.191 -12.475 1.00 87.94 640 THR A O 1
ATOM 5103 N N . PHE A 1 641 ? 28.635 4.501 -14.171 1.00 92.06 641 PHE A N 1
ATOM 5104 C CA . PHE A 1 641 ? 27.596 3.644 -13.596 1.00 92.06 641 PHE A CA 1
ATOM 5105 C C . PHE A 1 641 ? 27.967 2.174 -13.844 1.00 92.06 641 PHE A C 1
ATOM 5107 O O . PHE A 1 641 ? 28.297 1.785 -14.962 1.00 92.06 641 PHE A O 1
ATOM 5114 N N . ALA A 1 642 ? 27.954 1.327 -12.809 1.00 89.69 642 ALA A N 1
ATOM 5115 C CA . ALA A 1 642 ? 28.510 -0.027 -12.921 1.00 89.69 642 ALA A CA 1
ATOM 5116 C C . ALA A 1 642 ? 27.770 -0.912 -13.948 1.00 89.69 642 ALA A C 1
ATOM 5118 O O . ALA A 1 642 ? 28.393 -1.789 -14.551 1.00 89.69 642 ALA A O 1
ATOM 5119 N N . GLY A 1 643 ? 26.486 -0.632 -14.209 1.00 84.38 643 GLY A N 1
ATOM 5120 C CA . GLY A 1 643 ? 25.697 -1.260 -15.274 1.00 84.38 643 GLY A CA 1
ATOM 5121 C C . GLY A 1 643 ? 26.250 -1.037 -16.691 1.00 84.38 643 GLY A C 1
ATOM 5122 O O . GLY A 1 643 ? 26.149 -1.929 -17.532 1.00 84.38 643 GLY A O 1
ATOM 5123 N N . GLU A 1 644 ? 26.942 0.082 -16.945 1.00 85.94 644 GLU A N 1
ATOM 5124 C CA . GLU A 1 644 ? 27.501 0.437 -18.264 1.00 85.94 644 GLU A CA 1
ATOM 5125 C C . GLU A 1 644 ? 28.545 -0.577 -18.759 1.00 85.94 644 GLU A C 1
ATOM 5127 O O . GLU A 1 644 ? 28.742 -0.747 -19.964 1.00 85.94 644 GLU A O 1
ATOM 5132 N N . ARG A 1 645 ? 29.174 -1.324 -17.839 1.00 84.62 645 ARG A N 1
ATOM 5133 C CA . ARG A 1 645 ? 30.147 -2.389 -18.148 1.00 84.62 645 ARG A CA 1
ATOM 5134 C C . ARG A 1 645 ? 29.543 -3.565 -18.929 1.00 84.62 645 ARG A C 1
ATOM 5136 O O . ARG A 1 645 ? 30.296 -4.336 -19.526 1.00 84.62 645 ARG A O 1
ATOM 5143 N N . TYR A 1 646 ? 28.218 -3.712 -18.927 1.00 75.69 646 TYR A N 1
ATOM 5144 C CA . TYR A 1 646 ? 27.499 -4.833 -19.547 1.00 75.69 646 TYR A CA 1
ATOM 5145 C C . TYR A 1 646 ? 26.894 -4.470 -20.912 1.00 75.69 646 TYR A C 1
ATOM 5147 O O . TYR A 1 646 ? 26.503 -5.361 -21.666 1.00 75.69 646 TYR A O 1
ATOM 5155 N N . TYR A 1 647 ? 26.883 -3.183 -21.281 1.00 78.12 647 TYR A N 1
ATOM 5156 C CA . TYR A 1 647 ? 26.223 -2.682 -22.489 1.00 78.12 647 TYR A CA 1
ATOM 5157 C C . TYR A 1 647 ? 26.783 -3.338 -23.763 1.00 78.12 647 TYR A C 1
ATOM 5159 O O . TYR A 1 647 ? 27.995 -3.366 -23.999 1.00 78.12 647 TYR A O 1
ATOM 5167 N N . GLY A 1 648 ? 25.889 -3.863 -24.607 1.00 63.16 648 GLY A N 1
ATOM 5168 C CA . GLY A 1 648 ? 26.264 -4.609 -25.811 1.00 63.16 648 GLY A CA 1
ATOM 5169 C C . GLY A 1 648 ? 26.831 -6.005 -25.529 1.00 63.16 648 GLY A C 1
ATOM 5170 O O . GLY A 1 648 ? 27.670 -6.473 -26.294 1.00 63.16 648 GLY A O 1
ATOM 5171 N N . GLY A 1 649 ? 26.433 -6.639 -24.419 1.00 59.56 649 GLY A N 1
ATOM 5172 C CA . GLY A 1 649 ? 26.747 -8.035 -24.071 1.00 59.56 649 GLY A CA 1
ATOM 5173 C C . GLY A 1 649 ? 28.194 -8.299 -23.635 1.00 59.56 649 GLY A C 1
ATOM 5174 O O . GLY A 1 649 ? 28.584 -9.451 -23.449 1.00 59.56 649 GLY A O 1
ATOM 5175 N N . ARG A 1 650 ? 29.007 -7.247 -23.467 1.00 48.47 650 ARG A N 1
ATOM 5176 C CA . ARG A 1 650 ? 30.480 -7.330 -23.365 1.00 48.47 650 ARG A CA 1
ATOM 5177 C C . ARG A 1 650 ? 31.013 -8.094 -22.150 1.00 48.47 650 ARG A C 1
ATOM 5179 O O . ARG A 1 650 ? 32.180 -8.465 -22.155 1.00 48.47 650 ARG A O 1
ATOM 5186 N N . ASN A 1 651 ? 30.184 -8.311 -21.130 1.00 48.81 651 ASN A N 1
ATOM 5187 C CA . ASN A 1 651 ? 30.535 -9.027 -19.902 1.00 48.81 651 ASN A CA 1
ATOM 5188 C C . ASN A 1 651 ? 29.374 -9.916 -19.412 1.00 48.81 651 ASN A C 1
ATOM 5190 O O . ASN A 1 651 ? 29.097 -9.961 -18.215 1.00 48.81 651 ASN A O 1
ATOM 5194 N N . ASN A 1 652 ? 28.664 -10.604 -20.314 1.00 44.91 652 ASN A N 1
ATOM 5195 C CA . ASN A 1 652 ? 27.621 -11.552 -19.905 1.00 44.91 652 ASN A CA 1
ATOM 5196 C C . ASN A 1 652 ? 28.251 -12.742 -19.156 1.00 44.91 652 ASN A C 1
ATOM 5198 O O . ASN A 1 652 ? 28.769 -13.685 -19.758 1.00 44.91 652 ASN A O 1
ATOM 5202 N N . ALA A 1 653 ? 28.225 -12.662 -17.822 1.00 36.81 653 ALA A N 1
ATOM 5203 C CA . ALA A 1 653 ? 28.668 -13.715 -16.918 1.00 36.81 653 ALA A CA 1
ATOM 5204 C C . ALA A 1 653 ? 27.906 -15.023 -17.195 1.00 36.81 653 ALA A C 1
ATOM 5206 O O . ALA A 1 653 ? 26.781 -15.016 -17.697 1.00 36.81 653 ALA A O 1
ATOM 5207 N N . LYS A 1 654 ? 28.525 -16.168 -16.881 1.00 41.62 654 LYS A N 1
ATOM 5208 C CA . LYS A 1 654 ? 28.006 -17.507 -17.213 1.00 41.62 654 LYS A CA 1
ATOM 5209 C C . LYS A 1 654 ? 26.724 -17.838 -16.423 1.00 41.62 654 LYS A C 1
ATOM 5211 O O . LYS A 1 654 ? 26.793 -18.534 -15.415 1.00 41.62 654 LYS A O 1
ATOM 5216 N N . GLY A 1 655 ? 25.566 -17.365 -16.885 1.00 36.50 655 GLY A N 1
ATOM 5217 C CA . GLY A 1 655 ? 24.296 -17.480 -16.162 1.00 36.50 655 GLY A CA 1
ATOM 5218 C C . GLY A 1 655 ? 23.057 -17.363 -17.051 1.00 36.50 655 GLY A C 1
ATOM 5219 O O . GLY A 1 655 ? 22.385 -16.341 -17.029 1.00 36.50 655 GLY A O 1
ATOM 5220 N N . ILE A 1 656 ? 22.732 -18.455 -17.756 1.00 39.22 656 ILE A N 1
ATOM 5221 C CA . ILE A 1 656 ? 21.569 -18.622 -18.652 1.00 39.22 656 ILE A CA 1
ATOM 5222 C C . ILE A 1 656 ? 21.604 -17.685 -19.875 1.00 39.22 656 ILE A C 1
ATOM 5224 O O . ILE A 1 656 ? 21.726 -16.467 -19.794 1.00 39.22 656 ILE A O 1
ATOM 5228 N N . ASP A 1 657 ? 21.514 -18.291 -21.054 1.00 41.38 657 ASP A N 1
ATOM 5229 C CA . ASP A 1 657 ? 21.679 -17.624 -22.342 1.00 41.38 657 ASP A CA 1
ATOM 5230 C C . ASP A 1 657 ? 20.441 -16.776 -22.684 1.00 41.38 657 ASP A C 1
ATOM 5232 O O . ASP A 1 657 ? 19.512 -17.257 -23.316 1.00 41.38 657 ASP A O 1
ATOM 5236 N N . ASN A 1 658 ? 20.395 -15.512 -22.249 1.00 43.69 658 ASN A N 1
ATOM 5237 C CA . ASN A 1 658 ? 19.225 -14.646 -22.466 1.00 43.69 658 ASN A CA 1
ATOM 5238 C C . ASN A 1 658 ? 18.930 -14.341 -23.955 1.00 43.69 658 ASN A C 1
ATOM 5240 O O . ASN A 1 658 ? 17.865 -13.797 -24.253 1.00 43.69 658 ASN A O 1
ATOM 5244 N N . GLU A 1 659 ? 19.820 -14.717 -24.886 1.00 36.59 659 GLU A N 1
ATOM 5245 C CA . GLU A 1 659 ? 19.574 -14.693 -26.337 1.00 36.59 659 GLU A CA 1
ATOM 5246 C C . GLU A 1 659 ? 18.971 -16.008 -26.879 1.00 36.59 659 GLU A C 1
ATOM 5248 O O . GLU A 1 659 ? 18.415 -16.008 -27.979 1.00 36.59 659 GLU A O 1
ATOM 5253 N N . LYS A 1 660 ? 19.037 -17.125 -26.136 1.00 36.09 660 LYS A N 1
ATOM 5254 C CA . LYS A 1 660 ? 18.456 -18.425 -26.520 1.00 36.09 660 LYS A CA 1
ATOM 5255 C C . LYS A 1 660 ? 17.384 -18.871 -25.532 1.00 36.09 660 LYS A C 1
ATOM 5257 O O . LYS A 1 660 ? 17.640 -19.075 -24.352 1.00 36.09 660 LYS A O 1
ATOM 5262 N N . SER A 1 661 ? 16.185 -19.138 -26.039 1.00 32.06 661 SER A N 1
ATOM 5263 C CA . SER A 1 661 ? 15.085 -19.707 -25.257 1.00 32.06 661 SER A CA 1
ATOM 5264 C C . SER A 1 661 ? 15.487 -21.022 -24.570 1.00 32.06 661 SER A C 1
ATOM 5266 O O . SER A 1 661 ? 15.557 -22.071 -25.215 1.00 32.06 661 SER A O 1
ATOM 5268 N N . GLY A 1 662 ? 15.717 -20.969 -23.253 1.00 30.14 662 GLY A N 1
ATOM 5269 C CA . GLY A 1 662 ? 15.806 -22.157 -22.404 1.00 30.14 662 GLY A CA 1
ATOM 5270 C C . GLY A 1 662 ? 14.502 -22.968 -22.468 1.00 30.14 662 GLY A C 1
ATOM 5271 O O . GLY A 1 662 ? 13.435 -22.388 -22.692 1.00 30.14 662 GLY A O 1
ATOM 5272 N N . PRO A 1 663 ? 14.554 -24.304 -22.325 1.00 35.19 663 PRO A N 1
ATOM 5273 C CA . PRO A 1 663 ? 13.445 -25.152 -22.734 1.00 35.19 663 PRO A CA 1
ATOM 5274 C C . PRO A 1 663 ? 12.193 -24.990 -21.861 1.00 35.19 663 PRO A C 1
ATOM 5276 O O . PRO A 1 663 ? 12.174 -25.322 -20.678 1.00 35.19 663 PRO A O 1
ATOM 5279 N N . SER A 1 664 ? 11.098 -24.634 -22.534 1.00 43.06 664 SER A N 1
ATOM 5280 C CA . SER A 1 664 ? 9.692 -24.765 -22.120 1.00 43.06 664 SER A CA 1
ATOM 5281 C C . SER A 1 664 ? 9.166 -23.823 -21.025 1.00 43.06 664 SER A C 1
ATOM 5283 O O . SER A 1 664 ? 9.279 -24.072 -19.826 1.00 43.06 664 SER A O 1
ATOM 5285 N N . GLY A 1 665 ? 8.321 -22.881 -21.465 1.00 44.62 665 GLY A N 1
ATOM 5286 C CA . GLY A 1 665 ? 6.987 -22.795 -20.859 1.00 44.62 665 GLY A CA 1
ATOM 5287 C C . GLY A 1 665 ? 6.239 -24.129 -21.039 1.00 44.62 665 GLY A C 1
ATOM 5288 O O . GLY A 1 665 ? 6.623 -24.937 -21.883 1.00 44.62 665 GLY A O 1
ATOM 5289 N N . LYS A 1 666 ? 5.214 -24.399 -20.218 1.00 43.19 666 LYS A N 1
ATOM 5290 C CA . LYS A 1 666 ? 4.542 -25.715 -20.163 1.00 43.19 666 LYS A CA 1
ATOM 5291 C C . LYS A 1 666 ? 4.202 -26.270 -21.553 1.00 43.19 666 LYS A C 1
ATOM 5293 O O . LYS A 1 666 ? 3.764 -25.530 -22.429 1.00 43.19 666 LYS A O 1
ATOM 5298 N N . THR A 1 667 ? 4.359 -27.584 -21.705 1.00 51.53 667 THR A N 1
ATOM 5299 C CA . THR A 1 667 ? 3.940 -28.293 -22.916 1.00 51.53 667 THR A CA 1
ATOM 5300 C C . THR A 1 667 ? 2.459 -28.046 -23.220 1.00 51.53 667 THR A C 1
ATOM 5302 O O . THR A 1 667 ? 1.643 -27.981 -22.303 1.00 51.53 667 THR A O 1
ATOM 5305 N N . THR A 1 668 ? 2.131 -27.904 -24.506 1.00 65.56 668 THR A N 1
ATOM 5306 C CA . THR A 1 668 ? 0.749 -27.844 -25.022 1.00 65.56 668 THR A CA 1
ATOM 5307 C C . THR A 1 668 ? 0.349 -29.154 -25.711 1.00 65.56 668 THR A C 1
ATOM 5309 O O . THR A 1 668 ? -0.611 -29.193 -26.479 1.00 65.56 668 THR A O 1
ATOM 5312 N N . PHE A 1 669 ? 1.141 -30.207 -25.501 1.00 71.50 669 PHE A N 1
ATOM 5313 C CA . PHE A 1 669 ? 0.823 -31.574 -25.872 1.00 71.50 669 PHE A CA 1
ATOM 5314 C C . PHE A 1 669 ? 0.194 -32.260 -24.657 1.00 71.50 669 PHE A C 1
ATOM 5316 O O . PHE A 1 669 ? 0.803 -32.316 -23.587 1.00 71.50 669 PHE A O 1
ATOM 5323 N N . GLU A 1 670 ? -1.011 -32.788 -24.831 1.00 67.62 670 GLU A N 1
ATOM 5324 C CA . GLU A 1 670 ? -1.791 -33.463 -23.799 1.00 67.62 670 GLU A CA 1
ATOM 5325 C C . GLU A 1 670 ? -2.092 -34.895 -24.256 1.00 67.62 670 GLU A C 1
ATOM 5327 O O . GLU A 1 670 ? -2.441 -35.138 -25.410 1.00 67.62 670 GLU A O 1
ATOM 5332 N N . ALA A 1 671 ? -1.922 -35.876 -23.366 1.00 65.38 671 ALA A N 1
ATOM 5333 C CA . ALA A 1 671 ? -1.972 -37.288 -23.754 1.00 65.38 671 ALA A CA 1
ATOM 5334 C C . ALA A 1 671 ? -3.380 -37.767 -24.163 1.00 65.38 671 ALA A C 1
ATOM 5336 O O . ALA A 1 671 ? -3.504 -38.698 -24.955 1.00 65.38 671 ALA A O 1
ATOM 5337 N N . GLU A 1 672 ? -4.436 -37.146 -23.642 1.00 67.25 672 GLU A N 1
ATOM 5338 C CA . GLU A 1 672 ? -5.825 -37.574 -23.871 1.00 67.25 672 GLU A CA 1
ATOM 5339 C C . GLU A 1 672 ? -6.506 -36.826 -25.032 1.00 67.25 672 GLU A C 1
ATOM 5341 O O . GLU A 1 672 ? -7.594 -37.213 -25.463 1.00 67.25 672 GLU A O 1
ATOM 5346 N N . GLU A 1 673 ? -5.854 -35.797 -25.584 1.00 73.38 673 GLU A N 1
ATOM 5347 C CA . GLU A 1 673 ? -6.379 -34.997 -26.693 1.00 73.38 673 GLU A CA 1
ATOM 5348 C C . GLU A 1 673 ? -6.152 -35.626 -28.074 1.00 73.38 673 GLU A C 1
ATOM 5350 O O . GLU A 1 673 ? -5.289 -36.493 -28.264 1.00 73.38 673 GLU A O 1
ATOM 5355 N N . LYS A 1 674 ? -6.953 -35.176 -29.050 1.00 78.56 674 LYS A N 1
ATOM 5356 C CA . LYS A 1 674 ? -6.876 -35.613 -30.455 1.00 78.56 674 LYS A CA 1
ATOM 5357 C C . LYS A 1 674 ? -6.072 -34.638 -31.305 1.00 78.56 674 LYS A C 1
ATOM 5359 O O . LYS A 1 674 ? -6.390 -33.453 -31.345 1.00 78.56 674 LYS A O 1
ATOM 5364 N N . TYR A 1 675 ? -5.132 -35.169 -32.083 1.00 75.06 675 TYR A N 1
ATOM 5365 C CA . TYR A 1 675 ? -4.297 -34.391 -32.997 1.00 75.06 675 TYR A CA 1
ATOM 5366 C C . TYR A 1 675 ? -4.447 -34.849 -34.450 1.00 75.06 675 TYR A C 1
ATOM 5368 O O . TYR A 1 675 ? -4.437 -36.047 -34.749 1.00 75.06 675 TYR A O 1
ATOM 5376 N N . PHE A 1 676 ? -4.563 -33.875 -35.350 1.00 85.94 676 PHE A N 1
ATOM 5377 C CA . PHE A 1 676 ? -4.763 -34.018 -36.789 1.00 85.94 676 PHE A CA 1
ATOM 5378 C C . PHE A 1 676 ? -3.505 -33.610 -37.576 1.00 85.94 676 PHE A C 1
ATOM 5380 O O . PHE A 1 676 ? -2.589 -32.956 -37.073 1.00 85.94 676 PHE A O 1
ATOM 5387 N N . ASN A 1 677 ? -3.444 -33.993 -38.853 1.00 72.25 677 ASN A N 1
ATOM 5388 C CA . ASN A 1 677 ? -2.322 -33.644 -39.724 1.00 72.25 677 ASN A CA 1
ATOM 5389 C C . ASN A 1 677 ? -2.183 -32.122 -39.916 1.00 72.25 677 ASN A C 1
ATOM 5391 O O . ASN A 1 677 ? -3.024 -31.493 -40.560 1.00 72.25 677 ASN A O 1
ATOM 5395 N N . GLY A 1 678 ? -1.056 -31.571 -39.468 1.00 67.88 678 GLY A N 1
ATOM 5396 C CA . GLY A 1 678 ? -0.716 -30.152 -39.548 1.00 67.88 678 GLY A CA 1
ATOM 5397 C C . GLY A 1 678 ? -0.724 -29.426 -38.201 1.00 67.88 678 GLY A C 1
ATOM 5398 O O . GLY A 1 678 ? -0.146 -28.335 -38.137 1.00 67.88 678 GLY A O 1
ATOM 5399 N N . ASP A 1 679 ? -1.303 -30.024 -37.154 1.00 69.31 679 ASP A N 1
ATOM 5400 C CA . ASP A 1 679 ? -1.353 -29.463 -35.798 1.00 69.31 679 ASP A CA 1
ATOM 5401 C C . ASP A 1 679 ? 0.047 -29.238 -35.217 1.00 69.31 679 ASP A C 1
ATOM 5403 O O . ASP A 1 679 ? 0.996 -29.955 -35.545 1.00 69.31 679 ASP A O 1
ATOM 5407 N N . VAL A 1 680 ? 0.176 -28.237 -34.342 1.00 71.25 680 VAL A N 1
ATOM 5408 C CA . VAL A 1 680 ? 1.445 -27.845 -33.711 1.00 71.25 680 VAL A CA 1
ATOM 5409 C C . VAL A 1 680 ? 1.301 -27.847 -32.197 1.00 71.25 680 VAL A C 1
ATOM 5411 O O . VAL A 1 680 ? 0.399 -27.208 -31.659 1.00 71.25 680 VAL A O 1
ATOM 5414 N N . VAL A 1 681 ? 2.231 -28.511 -31.514 1.00 63.28 681 VAL A N 1
ATOM 5415 C CA . VAL A 1 681 ? 2.316 -28.549 -30.048 1.00 63.28 681 VAL A CA 1
ATOM 5416 C C . VAL A 1 681 ? 3.700 -28.125 -29.572 1.00 63.28 681 VAL A C 1
ATOM 5418 O O . VAL A 1 681 ? 4.704 -28.400 -30.229 1.00 63.28 681 VAL A O 1
ATOM 5421 N N . MET A 1 682 ? 3.772 -27.491 -28.403 1.00 59.88 682 MET A N 1
ATOM 5422 C CA . MET A 1 682 ? 5.037 -27.248 -27.712 1.00 59.88 682 MET A CA 1
ATOM 5423 C C . MET A 1 682 ? 5.362 -28.433 -26.798 1.00 59.88 682 MET A C 1
ATOM 5425 O O . MET A 1 682 ? 4.531 -28.820 -25.978 1.00 59.88 682 MET A O 1
ATOM 5429 N N . TYR A 1 683 ? 6.569 -28.988 -26.890 1.00 60.88 683 TYR A N 1
ATOM 5430 C CA . TYR A 1 683 ? 7.063 -30.087 -26.050 1.00 60.88 683 TYR A CA 1
ATOM 5431 C C . TYR A 1 683 ? 8.577 -29.918 -25.845 1.00 60.88 683 TYR A C 1
ATOM 5433 O O . TYR A 1 683 ? 9.274 -29.561 -26.788 1.00 60.88 683 TYR A O 1
ATOM 5441 N N . ASP A 1 684 ? 9.091 -30.097 -24.621 1.00 54.28 684 ASP A N 1
ATOM 5442 C CA . ASP A 1 684 ? 10.513 -29.852 -24.276 1.00 54.28 684 ASP A CA 1
ATOM 5443 C C . ASP A 1 684 ? 11.082 -28.532 -24.869 1.00 54.28 684 ASP A C 1
ATOM 5445 O O . ASP A 1 684 ? 12.155 -28.468 -25.476 1.00 54.28 684 ASP A O 1
ATOM 5449 N N . GLY A 1 685 ? 10.283 -27.464 -24.777 1.00 49.91 685 GLY A N 1
ATOM 5450 C CA . GLY A 1 685 ? 10.630 -26.121 -25.244 1.00 49.91 685 GLY A CA 1
ATOM 5451 C C . GLY A 1 685 ? 10.712 -25.919 -26.752 1.00 49.91 685 GLY A C 1
ATOM 5452 O O . GLY A 1 685 ? 11.120 -24.842 -27.179 1.00 49.91 685 GLY A O 1
ATOM 5453 N N . LYS A 1 686 ? 10.337 -26.916 -27.555 1.00 56.50 686 LYS A N 1
ATOM 5454 C CA . LYS A 1 686 ? 10.365 -26.863 -29.020 1.00 56.50 686 LYS A CA 1
ATOM 5455 C C . LYS A 1 686 ? 8.955 -27.049 -29.564 1.00 56.50 686 LYS A C 1
ATOM 5457 O O . LYS A 1 686 ? 8.140 -27.755 -28.971 1.00 56.50 686 LYS A O 1
ATOM 5462 N N . ASN A 1 687 ? 8.675 -26.435 -30.707 1.00 66.88 687 ASN A N 1
ATOM 5463 C CA . ASN A 1 687 ? 7.446 -26.707 -31.440 1.00 66.88 687 ASN A CA 1
ATOM 5464 C C . ASN A 1 687 ? 7.628 -27.979 -32.271 1.00 66.88 687 ASN A C 1
ATOM 5466 O O . ASN A 1 687 ? 8.656 -28.164 -32.923 1.00 66.88 687 ASN A O 1
ATOM 5470 N N . TYR A 1 688 ? 6.616 -28.835 -32.269 1.00 73.50 688 TYR A N 1
ATOM 5471 C CA . TYR A 1 688 ? 6.534 -30.022 -33.106 1.00 73.50 688 TYR A CA 1
ATOM 5472 C C . TYR A 1 688 ? 5.248 -29.969 -33.915 1.00 73.50 688 TYR A C 1
ATOM 5474 O O . TYR A 1 688 ? 4.179 -29.716 -33.361 1.00 73.50 688 TYR A O 1
ATOM 5482 N N . ARG A 1 689 ? 5.348 -30.244 -35.215 1.00 84.94 689 ARG A N 1
ATOM 5483 C CA . ARG A 1 689 ? 4.207 -30.355 -36.120 1.00 84.94 689 ARG A CA 1
ATOM 5484 C C . ARG A 1 689 ? 3.889 -31.818 -36.393 1.00 84.94 689 ARG A C 1
ATOM 5486 O O . ARG A 1 689 ? 4.798 -32.596 -36.685 1.00 84.94 689 ARG A O 1
ATOM 5493 N N . LEU A 1 690 ? 2.616 -32.192 -36.321 1.00 87.19 690 LEU A N 1
ATOM 5494 C CA . LEU A 1 690 ? 2.175 -33.543 -36.642 1.00 87.19 690 LEU A CA 1
ATOM 5495 C C . LEU A 1 690 ? 2.037 -33.727 -38.156 1.00 87.19 690 LEU A C 1
ATOM 5497 O O . LEU A 1 690 ? 1.294 -33.002 -38.816 1.00 87.19 690 LEU A O 1
ATOM 5501 N N . SER A 1 691 ? 2.714 -34.735 -38.694 1.00 86.88 691 SER A N 1
ATOM 5502 C CA . SER A 1 691 ? 2.517 -35.242 -40.050 1.00 86.88 691 SER A CA 1
ATOM 5503 C C . SER A 1 691 ? 1.802 -36.590 -39.973 1.00 86.88 691 SER A C 1
ATOM 5505 O O . SER A 1 691 ? 2.336 -37.525 -39.375 1.00 86.88 691 SER A O 1
ATOM 5507 N N . ILE A 1 692 ? 0.606 -36.704 -40.559 1.00 86.56 692 ILE A N 1
ATOM 5508 C CA . ILE A 1 692 ? -0.110 -37.978 -40.725 1.00 86.56 692 ILE A CA 1
ATOM 5509 C C . ILE A 1 692 ? -0.231 -38.268 -42.215 1.00 86.56 692 ILE A C 1
ATOM 5511 O O . ILE A 1 692 ? -0.802 -37.490 -42.983 1.00 86.56 692 ILE A O 1
ATOM 5515 N N . VAL A 1 693 ? 0.307 -39.412 -42.621 1.00 87.38 693 VAL A N 1
ATOM 5516 C CA . VAL A 1 693 ? 0.435 -39.827 -44.014 1.00 87.38 693 VAL A CA 1
ATOM 5517 C C . VAL A 1 693 ? -0.181 -41.213 -44.172 1.00 87.38 693 VAL A C 1
ATOM 5519 O O . VAL A 1 693 ? 0.253 -42.155 -43.514 1.00 87.38 693 VAL A O 1
ATOM 5522 N N . SER A 1 694 ? -1.159 -41.352 -45.067 1.00 86.25 694 SER A N 1
ATOM 5523 C CA . SER A 1 694 ? -1.742 -42.642 -45.463 1.00 86.25 694 SER A CA 1
ATOM 5524 C C . SER A 1 694 ? -1.364 -42.936 -46.912 1.00 86.25 694 SER A C 1
ATOM 5526 O O . SER A 1 694 ? -1.539 -42.077 -47.777 1.00 86.25 694 SER A O 1
ATOM 5528 N N . ASP A 1 695 ? -0.814 -44.123 -47.183 1.00 85.62 695 ASP A N 1
ATOM 5529 C CA . ASP A 1 695 ? -0.402 -44.556 -48.533 1.00 85.62 695 ASP A CA 1
ATOM 5530 C C . ASP A 1 695 ? 0.471 -43.511 -49.275 1.00 85.62 695 ASP A C 1
ATOM 5532 O O . ASP A 1 695 ? 0.341 -43.261 -50.475 1.00 85.62 695 ASP A O 1
ATOM 5536 N N . GLY A 1 696 ? 1.371 -42.861 -48.525 1.00 74.94 696 GLY A N 1
ATOM 5537 C CA . GLY A 1 696 ? 2.312 -41.855 -49.031 1.00 74.94 696 GLY A CA 1
ATOM 5538 C C . GLY A 1 696 ? 1.736 -40.450 -49.258 1.00 74.94 696 GLY A C 1
ATOM 5539 O O . GLY A 1 696 ? 2.457 -39.591 -49.764 1.00 74.94 696 GLY A O 1
ATOM 5540 N N . LYS A 1 697 ? 0.473 -40.180 -48.891 1.00 75.88 697 LYS A N 1
ATOM 5541 C CA . LYS A 1 697 ? -0.174 -38.861 -49.039 1.00 75.88 697 LYS A CA 1
ATOM 5542 C C . LYS A 1 697 ? -0.637 -38.286 -47.690 1.00 75.88 697 LYS A C 1
ATOM 5544 O O . LYS A 1 697 ? -1.085 -39.061 -46.845 1.00 75.88 697 LYS A O 1
ATOM 5549 N N . PRO A 1 698 ? -0.571 -36.955 -47.470 1.00 79.81 698 PRO A N 1
ATOM 5550 C CA . PRO A 1 698 ? -1.089 -36.332 -46.250 1.00 79.81 698 PRO A CA 1
ATOM 5551 C C . PRO A 1 698 ? -2.578 -36.632 -46.044 1.00 79.81 698 PRO A C 1
ATOM 5553 O O . PRO A 1 698 ? -3.366 -36.509 -46.984 1.00 79.81 698 PRO A O 1
ATOM 5556 N N . ASN A 1 699 ? -2.964 -36.998 -44.822 1.00 79.50 699 ASN A N 1
ATOM 5557 C CA . ASN A 1 699 ? -4.338 -37.349 -44.471 1.00 79.50 699 ASN A CA 1
ATOM 5558 C C . ASN A 1 699 ? -4.909 -36.347 -43.444 1.00 79.50 699 ASN A C 1
ATOM 5560 O O . ASN A 1 699 ? -4.649 -36.493 -42.251 1.00 79.50 699 ASN A O 1
ATOM 5564 N N . PRO A 1 700 ? -5.688 -35.333 -43.875 1.00 70.06 700 PRO A N 1
ATOM 5565 C CA . PRO A 1 700 ? -6.219 -34.294 -42.987 1.00 70.06 700 PRO A CA 1
ATOM 5566 C C . PRO A 1 700 ? -7.412 -34.747 -42.130 1.00 70.06 700 PRO A C 1
ATOM 5568 O O . PRO A 1 700 ? -7.834 -34.011 -41.247 1.00 70.06 700 PRO A O 1
ATOM 5571 N N . THR A 1 701 ? -7.984 -35.926 -42.398 1.00 72.06 701 THR A N 1
ATOM 5572 C CA . THR A 1 701 ? -9.183 -36.439 -41.706 1.00 72.06 701 THR A CA 1
ATOM 5573 C C . THR A 1 701 ? -8.888 -37.525 -40.673 1.00 72.06 701 THR A C 1
ATOM 5575 O O . THR A 1 701 ? -9.742 -37.820 -39.839 1.00 72.06 701 THR A O 1
ATOM 5578 N N . PHE A 1 702 ? -7.701 -38.131 -40.724 1.00 74.44 702 PHE A N 1
ATOM 5579 C CA . PHE A 1 702 ? -7.235 -39.067 -39.704 1.00 74.44 702 PHE A CA 1
ATOM 5580 C C . PHE A 1 702 ? -6.704 -38.291 -38.491 1.00 74.44 702 PHE A C 1
ATOM 5582 O O . PHE A 1 702 ? -6.152 -37.202 -38.645 1.00 74.44 702 PHE A O 1
ATOM 5589 N N . TYR A 1 703 ? -6.848 -38.865 -37.298 1.00 82.81 703 TYR A N 1
ATOM 5590 C CA . TYR A 1 703 ? -6.295 -38.324 -36.058 1.00 82.81 703 TYR A CA 1
ATOM 5591 C C . TYR A 1 703 ? -5.597 -39.428 -35.258 1.00 82.81 703 TYR A C 1
ATOM 5593 O O . TYR A 1 703 ? -5.910 -40.608 -35.415 1.00 82.81 703 TYR A O 1
ATOM 5601 N N . ILE A 1 704 ? -4.689 -39.033 -34.371 1.00 81.06 704 ILE A N 1
ATOM 5602 C CA . ILE A 1 704 ? -4.161 -39.880 -33.289 1.00 81.06 704 ILE A CA 1
ATOM 5603 C C . ILE A 1 704 ? -4.529 -39.261 -31.938 1.00 81.06 704 ILE A C 1
ATOM 5605 O O . ILE A 1 704 ? -4.821 -38.063 -31.878 1.00 81.06 704 ILE A O 1
ATOM 5609 N N . TYR A 1 705 ? -4.505 -40.041 -30.858 1.00 78.19 705 TYR A N 1
ATOM 5610 C CA . TYR A 1 705 ? -4.465 -39.461 -29.515 1.00 78.19 705 TYR A CA 1
ATOM 5611 C C . TYR A 1 705 ? -3.014 -39.185 -29.098 1.00 78.19 705 TYR A C 1
ATOM 5613 O O . TYR A 1 705 ? -2.096 -39.861 -29.562 1.00 78.19 705 TYR A O 1
ATOM 5621 N N . GLY A 1 706 ? -2.778 -38.233 -28.191 1.00 70.38 706 GLY A N 1
ATOM 5622 C CA . GLY A 1 706 ? -1.425 -37.979 -27.669 1.00 70.38 706 GLY A CA 1
ATOM 5623 C C . GLY A 1 706 ? -0.769 -39.232 -27.058 1.00 70.38 706 GLY A C 1
ATOM 5624 O O . GLY A 1 706 ? 0.403 -39.513 -27.300 1.00 70.38 706 GLY A O 1
ATOM 5625 N N . VAL A 1 707 ? -1.543 -40.050 -26.342 1.00 70.06 707 VAL A N 1
ATOM 5626 C CA . VAL A 1 707 ? -1.113 -41.325 -25.739 1.00 70.06 707 VAL A CA 1
ATOM 5627 C C . VAL A 1 707 ? -0.576 -42.337 -26.764 1.00 70.06 707 VAL A C 1
ATOM 5629 O O . VAL A 1 707 ? 0.282 -43.148 -26.416 1.00 70.06 707 VAL A O 1
ATOM 5632 N N . ASP A 1 708 ? -1.006 -42.265 -28.028 1.00 73.75 708 ASP A N 1
ATOM 5633 C CA . ASP A 1 708 ? -0.493 -43.124 -29.099 1.00 73.75 708 ASP A CA 1
ATOM 5634 C C . ASP A 1 708 ? 0.939 -42.742 -29.526 1.00 73.75 708 ASP A C 1
ATOM 5636 O O . ASP A 1 708 ? 1.730 -43.622 -29.881 1.00 73.75 708 ASP A O 1
ATOM 5640 N N . ALA A 1 709 ? 1.294 -41.448 -29.501 1.00 73.88 709 ALA A N 1
ATOM 5641 C CA . ALA A 1 709 ? 2.618 -40.960 -29.896 1.00 73.88 709 ALA A CA 1
ATOM 5642 C C . ALA A 1 709 ? 2.974 -39.586 -29.297 1.00 73.88 709 ALA A C 1
ATOM 5644 O O . ALA A 1 709 ? 2.385 -38.564 -29.659 1.00 73.88 709 ALA A O 1
ATOM 5645 N N . ALA A 1 710 ? 4.025 -39.543 -28.471 1.00 78.06 710 ALA A N 1
ATOM 5646 C CA . ALA A 1 710 ? 4.613 -38.299 -27.970 1.00 78.06 710 ALA A CA 1
ATOM 5647 C C . ALA A 1 710 ? 5.609 -37.668 -28.970 1.00 78.06 710 ALA A C 1
ATOM 5649 O O . ALA A 1 710 ? 6.172 -38.389 -29.800 1.00 78.06 710 ALA A O 1
ATOM 5650 N N . PRO A 1 711 ? 5.899 -36.352 -28.892 1.00 78.38 711 PRO A N 1
ATOM 5651 C CA . PRO A 1 711 ? 6.679 -35.667 -29.928 1.00 78.38 711 PRO A CA 1
ATOM 5652 C C . PRO A 1 711 ? 8.146 -36.093 -30.090 1.00 78.38 711 PRO A C 1
ATOM 5654 O O . PRO A 1 711 ? 8.761 -35.812 -31.116 1.00 78.38 711 PRO A O 1
ATOM 5657 N N . THR A 1 712 ? 8.710 -36.801 -29.111 1.00 75.00 712 THR A N 1
ATOM 5658 C CA . THR A 1 712 ? 10.068 -37.375 -29.151 1.00 75.00 712 THR A CA 1
ATOM 5659 C C . THR A 1 712 ? 10.100 -38.876 -29.470 1.00 75.00 712 THR A C 1
ATOM 5661 O O . THR A 1 712 ? 11.176 -39.473 -29.474 1.00 75.00 712 THR A O 1
ATOM 5664 N N . HIS A 1 713 ? 8.951 -39.512 -29.729 1.00 77.38 713 HIS A N 1
ATOM 5665 C CA . HIS A 1 713 ? 8.869 -40.945 -30.028 1.00 77.38 713 HIS A CA 1
ATOM 5666 C C . HIS A 1 713 ? 9.101 -41.259 -31.524 1.00 77.38 713 HIS A C 1
ATOM 5668 O O . HIS A 1 713 ? 8.933 -40.389 -32.382 1.00 77.38 713 HIS A O 1
ATOM 5674 N N . PRO A 1 714 ? 9.458 -42.514 -31.871 1.00 76.31 714 PRO A N 1
ATOM 5675 C CA . PRO A 1 714 ? 9.449 -42.987 -33.255 1.00 76.31 714 PRO A CA 1
ATOM 5676 C C . PRO A 1 714 ? 8.069 -42.847 -33.915 1.00 76.31 714 PRO A C 1
ATOM 5678 O O . PRO A 1 714 ? 7.043 -42.872 -33.238 1.00 76.31 714 PRO A O 1
ATOM 5681 N N . ALA A 1 715 ? 8.046 -42.765 -35.249 1.00 83.19 715 ALA A N 1
ATOM 5682 C CA . ALA A 1 715 ? 6.812 -42.657 -36.026 1.00 83.19 715 ALA A CA 1
ATOM 5683 C C . ALA A 1 715 ? 5.826 -43.804 -35.722 1.00 83.19 715 ALA A C 1
ATOM 5685 O O . ALA A 1 715 ? 6.136 -44.983 -35.923 1.00 83.19 715 ALA A O 1
ATOM 5686 N N . TRP A 1 716 ? 4.624 -43.443 -35.276 1.00 90.50 716 TRP A N 1
ATOM 5687 C CA . TRP A 1 716 ? 3.527 -44.364 -35.003 1.00 90.50 716 TRP A CA 1
ATOM 5688 C C . TRP A 1 716 ? 2.966 -44.942 -36.300 1.00 90.50 716 TRP A C 1
ATOM 5690 O O . TRP A 1 716 ? 2.952 -44.284 -37.343 1.00 90.50 716 TRP A O 1
ATOM 5700 N N . ARG A 1 717 ? 2.490 -46.187 -36.235 1.00 90.69 717 ARG A N 1
ATOM 5701 C CA . ARG A 1 717 ? 1.910 -46.906 -37.373 1.00 90.69 717 ARG A CA 1
ATOM 5702 C C . ARG A 1 717 ? 0.599 -47.562 -36.976 1.00 90.69 717 ARG A C 1
ATOM 5704 O O . ARG A 1 717 ? 0.548 -48.335 -36.020 1.00 90.69 717 ARG A O 1
ATOM 5711 N N . SER A 1 718 ? -0.434 -47.297 -37.765 1.00 85.06 718 SER A N 1
ATOM 5712 C CA . SER A 1 718 ? -1.764 -47.872 -37.589 1.00 85.06 718 SER A CA 1
ATOM 5713 C C . SER A 1 718 ? -1.729 -49.393 -37.743 1.00 85.06 718 SER A C 1
ATOM 5715 O O . SER A 1 718 ? -1.487 -49.927 -38.825 1.00 85.06 718 SER A O 1
ATOM 5717 N N . LYS A 1 719 ? -2.018 -50.122 -36.661 1.00 80.38 719 LYS A N 1
ATOM 5718 C CA . LYS A 1 719 ? -2.174 -51.587 -36.715 1.00 80.38 719 LYS A CA 1
ATOM 5719 C C . LYS A 1 719 ? -3.458 -52.020 -37.435 1.00 80.38 719 LYS A C 1
ATOM 5721 O O . LYS A 1 719 ? -3.558 -53.175 -37.827 1.00 80.38 719 LYS A O 1
ATOM 5726 N N . GLN A 1 720 ? -4.423 -51.113 -37.611 1.00 75.62 720 GLN A N 1
ATOM 5727 C CA . GLN A 1 720 ? -5.741 -51.414 -38.181 1.00 75.62 720 GLN A CA 1
ATOM 5728 C C . GLN A 1 720 ? -5.735 -51.459 -39.717 1.00 75.62 720 GLN A C 1
ATOM 5730 O O . GLN A 1 720 ? -6.491 -52.227 -40.302 1.00 75.62 720 GLN A O 1
ATOM 5735 N N . ASP A 1 721 ? -4.865 -50.684 -40.377 1.00 81.44 721 ASP A N 1
ATOM 5736 C CA . ASP A 1 721 ? -4.733 -50.680 -41.845 1.00 81.44 721 ASP A CA 1
ATOM 5737 C C . ASP A 1 721 ? -3.526 -51.476 -42.378 1.00 81.44 721 ASP A C 1
ATOM 5739 O O . ASP A 1 721 ? -3.363 -51.591 -43.597 1.00 81.44 721 ASP A O 1
ATOM 5743 N N . GLY A 1 722 ? -2.718 -52.063 -41.488 1.00 79.12 722 GLY A N 1
ATOM 5744 C CA . GLY A 1 722 ? -1.496 -52.800 -41.832 1.00 79.12 722 GLY A CA 1
ATOM 5745 C C . GLY A 1 722 ? -0.222 -51.944 -41.850 1.00 79.12 722 GLY A C 1
ATOM 5746 O O . GLY A 1 722 ? 0.778 -52.356 -42.431 1.00 79.12 722 GLY A O 1
ATOM 5747 N N . GLY A 1 723 ? -0.236 -50.762 -41.229 1.00 78.06 723 GLY A N 1
ATOM 5748 C CA . GLY A 1 723 ? 0.909 -49.849 -41.146 1.00 78.06 723 GLY A CA 1
ATOM 5749 C C . GLY A 1 723 ? 1.057 -48.910 -42.347 1.00 78.06 723 GLY A C 1
ATOM 5750 O O . GLY A 1 723 ? 2.139 -48.340 -42.532 1.00 78.06 723 GLY A O 1
ATOM 5751 N N . ARG A 1 724 ? -0.017 -48.759 -43.137 1.00 81.19 724 ARG A N 1
ATOM 5752 C CA . ARG A 1 724 ? -0.150 -47.844 -44.283 1.00 81.19 724 ARG A CA 1
ATOM 5753 C C . ARG A 1 724 ? -0.402 -46.405 -43.850 1.00 81.19 724 ARG A C 1
ATOM 5755 O O . ARG A 1 724 ? 0.047 -45.494 -44.543 1.00 81.19 724 ARG A O 1
ATOM 5762 N N . THR A 1 725 ? -1.064 -46.200 -42.709 1.00 87.81 725 THR A N 1
ATOM 5763 C CA . THR A 1 725 ? -1.104 -44.892 -42.041 1.00 87.81 725 THR A CA 1
ATOM 5764 C C . THR A 1 725 ? 0.043 -44.776 -41.045 1.00 87.81 725 THR A C 1
ATOM 5766 O O . THR A 1 725 ? 0.200 -45.607 -40.144 1.00 87.81 725 THR A O 1
ATOM 5769 N N . VAL A 1 726 ? 0.839 -43.723 -41.215 1.00 87.38 726 VAL A N 1
ATOM 5770 C CA . VAL A 1 726 ? 2.004 -43.379 -40.400 1.00 87.38 726 VAL A CA 1
ATOM 5771 C C . VAL A 1 726 ? 1.804 -41.975 -39.842 1.00 87.38 726 VAL A C 1
ATOM 5773 O O . VAL A 1 726 ? 1.483 -41.059 -40.597 1.00 87.38 726 VAL A O 1
ATOM 5776 N N . ALA A 1 727 ? 2.009 -41.800 -38.539 1.00 88.94 727 ALA A N 1
ATOM 5777 C CA . ALA A 1 727 ? 1.946 -40.504 -37.873 1.00 88.94 727 ALA A CA 1
ATOM 5778 C C . ALA A 1 727 ? 3.295 -40.191 -37.214 1.00 88.94 727 ALA A C 1
ATOM 5780 O O . ALA A 1 727 ? 3.846 -41.022 -36.490 1.00 88.94 727 ALA A O 1
ATOM 5781 N N . GLN A 1 728 ? 3.846 -39.005 -37.464 1.00 87.25 728 GLN A N 1
ATOM 5782 C CA . GLN A 1 728 ? 5.115 -38.572 -36.889 1.00 87.25 728 GLN A CA 1
ATOM 5783 C C . GLN A 1 728 ? 5.085 -37.085 -36.540 1.00 87.25 728 GLN A C 1
ATOM 5785 O O . GLN A 1 728 ? 4.783 -36.239 -37.381 1.00 87.25 728 GLN A O 1
ATOM 5790 N N . TRP A 1 729 ? 5.470 -36.773 -35.307 1.00 87.75 729 TRP A N 1
ATOM 5791 C CA . TRP A 1 729 ? 5.811 -35.420 -34.888 1.00 87.75 729 TRP A CA 1
ATOM 5792 C C . TRP A 1 729 ? 7.197 -35.040 -35.418 1.00 87.75 729 TRP A C 1
ATOM 5794 O O . TRP A 1 729 ? 8.160 -35.794 -35.266 1.00 87.75 729 TRP A O 1
ATOM 5804 N N . VAL A 1 730 ? 7.310 -33.867 -36.038 1.00 80.62 730 VAL A N 1
ATOM 5805 C CA . VAL A 1 730 ? 8.560 -33.345 -36.608 1.00 80.62 730 VAL A CA 1
ATOM 5806 C C . VAL A 1 730 ? 8.861 -31.985 -35.987 1.00 80.62 730 VAL A C 1
ATOM 5808 O O . VAL A 1 730 ? 7.959 -31.163 -35.845 1.00 80.62 730 VAL A O 1
ATOM 5811 N N . LEU A 1 731 ? 10.122 -31.745 -35.614 1.00 66.06 731 LEU A N 1
ATOM 5812 C CA . LEU A 1 731 ? 10.585 -30.466 -35.062 1.00 66.06 731 LEU A CA 1
ATOM 5813 C C . LEU A 1 731 ? 10.315 -29.314 -36.041 1.00 66.06 731 LEU A C 1
ATOM 5815 O O . LEU A 1 731 ? 10.917 -29.252 -37.114 1.00 66.06 731 LEU A O 1
ATOM 5819 N N . ASP A 1 732 ? 9.444 -28.383 -35.654 1.00 67.06 732 ASP A N 1
ATOM 5820 C CA . ASP A 1 732 ? 9.055 -27.232 -36.469 1.00 67.06 732 ASP A CA 1
ATOM 5821 C C . ASP A 1 732 ? 10.054 -26.076 -36.285 1.00 67.06 732 ASP A C 1
ATOM 5823 O O . ASP A 1 732 ? 9.758 -25.015 -35.735 1.00 67.06 732 ASP A O 1
ATOM 5827 N N . ASN A 1 733 ? 11.291 -26.325 -36.720 1.00 43.34 733 ASN A N 1
ATOM 5828 C CA . ASN A 1 733 ? 12.432 -25.413 -36.589 1.00 43.34 733 ASN A CA 1
ATOM 5829 C C . ASN A 1 733 ? 12.436 -24.277 -37.640 1.00 43.34 733 ASN A C 1
ATOM 5831 O O . ASN A 1 733 ? 13.475 -23.660 -37.869 1.00 43.34 733 ASN A O 1
ATOM 5835 N N . GLY A 1 734 ? 11.324 -24.037 -38.347 1.00 47.88 734 G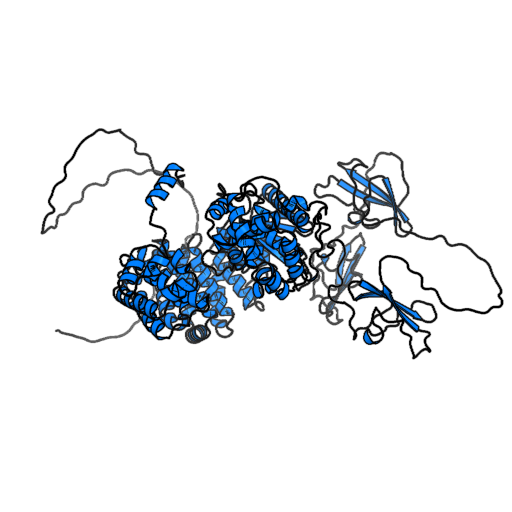LY A N 1
ATOM 5836 C CA . GLY A 1 734 ? 11.239 -23.038 -39.424 1.00 47.88 734 GLY A CA 1
ATOM 5837 C C . GLY A 1 734 ? 12.113 -23.323 -40.659 1.00 47.88 734 GLY A C 1
ATOM 5838 O O . GLY A 1 734 ? 12.262 -22.451 -41.513 1.00 47.88 734 GLY A O 1
ATOM 5839 N N . GLY A 1 735 ? 12.696 -24.523 -40.766 1.00 30.47 735 GLY A N 1
ATOM 5840 C CA . GLY A 1 735 ? 13.614 -24.922 -41.835 1.00 30.47 735 GLY A CA 1
ATOM 5841 C C . GLY A 1 735 ? 13.255 -26.285 -42.427 1.00 30.47 735 GLY A C 1
ATOM 5842 O O . GLY A 1 735 ? 12.924 -27.225 -41.706 1.00 30.47 735 GLY A O 1
ATOM 5843 N N . THR A 1 736 ? 13.326 -26.401 -43.753 1.00 38.66 736 THR A N 1
ATOM 5844 C CA . THR A 1 736 ? 12.986 -27.626 -44.492 1.00 38.66 736 THR A CA 1
ATOM 5845 C C . THR A 1 736 ? 13.934 -28.777 -44.157 1.00 38.66 736 THR A C 1
ATOM 5847 O O . THR A 1 736 ? 15.142 -28.651 -44.355 1.00 38.66 736 THR A O 1
ATOM 5850 N N . THR A 1 737 ? 13.393 -29.928 -43.753 1.00 24.58 737 THR A N 1
ATOM 5851 C CA . THR A 1 737 ? 14.144 -31.190 -43.647 1.00 24.58 737 THR A CA 1
ATOM 5852 C C . THR A 1 737 ? 13.414 -32.324 -44.368 1.00 24.58 737 THR A C 1
ATOM 5854 O O . THR A 1 737 ? 12.215 -32.527 -44.191 1.00 24.58 737 THR A O 1
ATOM 5857 N N . THR A 1 738 ? 14.149 -33.057 -45.208 1.00 26.03 738 THR A N 1
ATOM 5858 C CA . THR A 1 738 ? 13.640 -34.191 -45.995 1.00 26.03 738 THR A CA 1
ATOM 5859 C C . THR A 1 738 ? 14.023 -35.512 -45.316 1.00 26.03 738 THR A C 1
ATOM 5861 O O . THR A 1 738 ? 15.212 -35.718 -45.066 1.00 26.03 738 THR A O 1
ATOM 5864 N N . PRO A 1 739 ? 13.080 -36.433 -45.043 1.00 26.59 739 PRO A N 1
ATOM 5865 C CA . PRO A 1 739 ? 13.393 -37.744 -44.477 1.00 26.59 739 PRO A CA 1
ATOM 5866 C C . PRO A 1 739 ? 13.635 -38.806 -45.565 1.00 26.59 739 PRO A C 1
ATOM 5868 O O . PRO A 1 739 ? 12.698 -39.239 -46.230 1.00 26.59 739 PRO A O 1
ATOM 5871 N N . THR A 1 740 ? 14.875 -39.287 -45.698 1.00 23.77 740 THR A N 1
ATOM 5872 C CA . THR A 1 740 ? 15.262 -40.440 -46.545 1.00 23.77 740 THR A CA 1
ATOM 5873 C C . THR A 1 740 ? 16.629 -40.979 -46.117 1.00 23.77 740 THR A C 1
ATOM 5875 O O . THR A 1 740 ? 17.507 -40.169 -45.842 1.00 23.77 740 THR A O 1
ATOM 5878 N N . THR A 1 741 ? 16.960 -42.277 -46.122 1.00 25.86 741 THR A N 1
ATOM 5879 C CA . THR A 1 741 ? 16.212 -43.562 -46.025 1.00 25.86 741 THR A CA 1
ATOM 5880 C C . THR A 1 741 ? 17.273 -44.669 -45.928 1.00 25.86 741 THR A C 1
ATOM 5882 O O . THR A 1 741 ? 18.355 -44.500 -46.489 1.00 25.86 741 THR A O 1
ATOM 5885 N N . THR A 1 742 ? 16.972 -45.823 -45.325 1.00 22.61 742 THR A N 1
ATOM 5886 C CA . THR A 1 742 ? 17.912 -46.964 -45.296 1.00 22.61 742 THR A CA 1
ATOM 5887 C C . THR A 1 742 ? 17.412 -48.140 -46.142 1.00 22.61 742 THR A C 1
ATOM 5889 O O . THR A 1 742 ? 16.220 -48.428 -46.168 1.00 22.61 742 THR A O 1
ATOM 5892 N N . THR A 1 743 ? 18.362 -48.857 -46.752 1.00 24.95 743 THR A N 1
ATOM 5893 C CA . THR A 1 743 ? 18.262 -50.155 -47.464 1.00 24.95 743 THR A CA 1
ATOM 5894 C C . THR A 1 743 ? 17.600 -50.240 -48.855 1.00 24.95 743 THR A C 1
ATOM 5896 O O . THR A 1 743 ? 16.576 -49.643 -49.166 1.00 24.95 743 THR A O 1
ATOM 5899 N N . THR A 1 744 ? 18.277 -51.038 -49.681 1.00 23.62 744 THR A N 1
ATOM 5900 C CA . THR A 1 744 ? 18.073 -51.488 -51.073 1.00 23.62 744 THR A CA 1
ATOM 5901 C C . THR A 1 744 ? 17.459 -52.911 -51.111 1.00 23.62 744 THR A C 1
ATOM 5903 O O . THR A 1 744 ? 17.231 -53.469 -50.038 1.00 23.62 744 THR A O 1
ATOM 5906 N N . PRO A 1 745 ? 17.321 -53.610 -52.268 1.00 40.12 745 PRO A N 1
ATOM 5907 C CA . PRO A 1 745 ? 17.139 -53.180 -53.673 1.00 40.12 745 PRO A CA 1
ATOM 5908 C C . PRO A 1 745 ? 16.009 -53.944 -54.424 1.00 40.12 745 PRO A C 1
ATOM 5910 O O . PRO A 1 745 ? 15.730 -55.091 -54.095 1.00 40.12 745 PRO A O 1
ATOM 5913 N N . THR A 1 746 ? 15.472 -53.404 -55.535 1.00 23.31 746 THR A N 1
ATOM 5914 C CA . THR A 1 746 ? 15.378 -54.082 -56.870 1.00 23.31 746 THR A CA 1
ATOM 5915 C C . THR A 1 746 ? 14.631 -53.251 -57.937 1.00 23.31 746 THR A C 1
ATOM 5917 O O . THR A 1 746 ? 13.854 -52.350 -57.638 1.00 23.31 746 THR A O 1
ATOM 5920 N N . LYS A 1 747 ? 14.908 -53.566 -59.211 1.00 23.84 747 LYS A N 1
ATOM 5921 C CA . 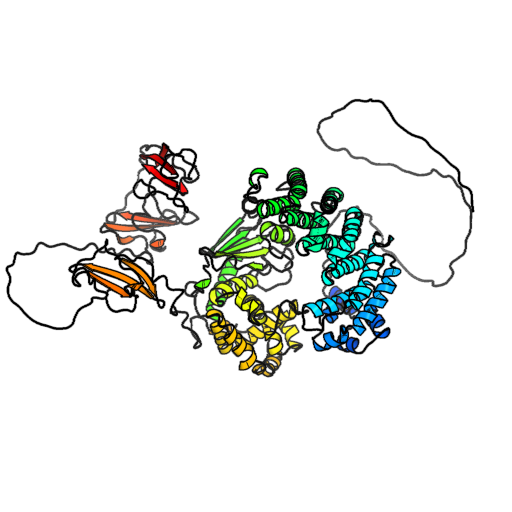LYS A 1 747 ? 14.219 -53.160 -60.462 1.00 23.84 747 LYS A CA 1
ATOM 5922 C C . LYS A 1 747 ? 13.608 -54.465 -61.079 1.00 23.84 747 LYS A C 1
ATOM 5924 O O . LYS A 1 747 ? 14.011 -55.520 -60.587 1.00 23.84 747 LYS A O 1
ATOM 5929 N N . PRO A 1 748 ? 12.758 -54.481 -62.144 1.00 29.53 748 PRO A N 1
ATOM 5930 C CA . PRO A 1 748 ? 12.759 -53.511 -63.245 1.00 29.53 748 PRO A CA 1
ATOM 5931 C C . PRO A 1 748 ? 11.417 -53.078 -63.899 1.00 29.53 748 PRO A C 1
ATOM 5933 O O . PRO A 1 748 ? 10.387 -53.738 -63.842 1.00 29.53 748 PRO A O 1
ATOM 5936 N N . THR A 1 749 ? 11.584 -52.041 -64.734 1.00 23.30 749 THR A N 1
ATOM 5937 C CA . THR A 1 749 ? 10.875 -51.715 -65.998 1.00 23.30 749 THR A CA 1
ATOM 5938 C C . THR A 1 749 ? 9.576 -50.894 -66.013 1.00 23.30 749 THR A C 1
ATOM 5940 O O . THR A 1 749 ? 8.766 -50.892 -65.097 1.00 23.30 749 THR A O 1
ATOM 5943 N N . THR A 1 750 ? 9.474 -50.123 -67.102 1.00 27.06 750 THR A N 1
ATOM 5944 C CA . THR A 1 750 ? 8.593 -48.969 -67.362 1.00 27.06 750 THR A CA 1
ATOM 5945 C C . THR A 1 750 ? 7.573 -49.310 -68.469 1.00 27.06 750 THR A C 1
ATOM 5947 O O . THR A 1 750 ? 7.723 -50.341 -69.125 1.00 27.06 750 THR A O 1
ATOM 5950 N N . PRO A 1 751 ? 6.575 -48.448 -68.748 1.00 27.73 751 PRO A N 1
ATOM 5951 C CA . PRO A 1 751 ? 6.747 -47.523 -69.882 1.00 27.73 751 PRO A CA 1
ATOM 5952 C C . PRO A 1 751 ? 6.276 -46.077 -69.621 1.00 27.73 751 PRO A C 1
ATOM 5954 O O . PRO A 1 751 ? 5.605 -45.772 -68.639 1.00 27.73 751 PRO A O 1
ATOM 5957 N N . THR A 1 752 ? 6.688 -45.168 -70.507 1.00 25.53 752 THR A N 1
ATOM 5958 C CA . THR A 1 752 ? 6.700 -43.705 -70.316 1.00 25.53 752 THR A CA 1
ATOM 5959 C C . THR A 1 752 ? 5.664 -42.965 -71.176 1.00 25.53 752 THR A C 1
ATOM 5961 O O . THR A 1 752 ? 5.368 -43.392 -72.289 1.00 25.53 752 THR A O 1
ATOM 5964 N N . LYS A 1 753 ? 5.231 -41.767 -70.746 1.00 23.30 753 LYS A N 1
ATOM 5965 C CA . LYS A 1 753 ? 4.755 -40.697 -71.653 1.00 23.30 753 LYS A CA 1
ATOM 5966 C C . LYS A 1 753 ? 5.179 -39.303 -71.124 1.00 23.30 753 LYS A C 1
ATOM 5968 O O . LYS A 1 753 ? 5.238 -39.160 -69.903 1.00 23.30 753 LYS A O 1
ATOM 5973 N N . PRO A 1 754 ? 5.531 -38.305 -71.970 1.00 28.06 754 PRO A N 1
ATOM 5974 C CA . PRO A 1 754 ? 6.313 -37.145 -71.513 1.00 28.06 754 PRO A CA 1
ATOM 5975 C C . PRO A 1 754 ? 5.526 -35.899 -71.061 1.00 28.06 754 PRO A C 1
ATOM 5977 O O . PRO A 1 754 ? 4.488 -35.558 -71.618 1.00 28.06 754 PRO A O 1
ATOM 5980 N N . THR A 1 755 ? 6.129 -35.213 -70.086 1.00 28.38 755 THR A N 1
ATOM 5981 C CA . THR A 1 755 ? 6.253 -33.752 -69.863 1.00 28.38 755 THR A CA 1
ATOM 5982 C C . THR A 1 755 ? 5.419 -32.736 -70.667 1.00 28.38 755 THR A C 1
ATOM 5984 O O . THR A 1 755 ? 5.588 -32.609 -71.878 1.00 28.38 755 THR A O 1
ATOM 5987 N N . THR A 1 756 ? 4.779 -31.828 -69.918 1.00 23.50 756 THR A N 1
ATOM 5988 C CA . THR A 1 756 ? 4.549 -30.401 -70.251 1.00 23.50 756 THR A CA 1
ATOM 5989 C C . THR A 1 756 ? 4.788 -29.590 -68.952 1.00 23.50 756 THR A C 1
ATOM 5991 O O . THR A 1 756 ? 4.487 -30.127 -67.883 1.00 23.50 756 THR A O 1
ATOM 5994 N N . PRO A 1 757 ? 5.399 -28.383 -68.962 1.00 32.91 757 PRO A N 1
ATOM 5995 C CA . PRO A 1 757 ? 5.960 -27.775 -67.743 1.00 32.91 757 PRO A CA 1
ATOM 5996 C C . PRO A 1 757 ? 4.974 -26.929 -66.916 1.00 32.91 757 PRO A C 1
ATOM 5998 O O . PRO A 1 757 ? 4.001 -26.395 -67.442 1.00 32.91 757 PRO A O 1
ATOM 6001 N N . THR A 1 758 ? 5.301 -26.724 -65.631 1.00 27.78 758 THR A N 1
ATOM 6002 C CA . THR A 1 758 ? 4.589 -25.804 -64.719 1.00 27.78 758 THR A CA 1
ATOM 6003 C C . THR A 1 758 ? 5.585 -24.947 -63.933 1.00 27.78 758 THR A C 1
ATOM 6005 O O . THR A 1 758 ? 6.490 -25.481 -63.294 1.00 27.78 758 THR A O 1
ATOM 6008 N N . THR A 1 759 ? 5.413 -23.625 -63.972 1.00 27.80 759 THR A N 1
ATOM 6009 C CA . THR A 1 759 ? 6.282 -22.627 -63.315 1.00 27.80 759 THR A CA 1
ATOM 6010 C C . THR A 1 759 ? 5.765 -22.300 -61.900 1.00 27.80 759 THR A C 1
ATOM 6012 O O . THR A 1 759 ? 4.548 -22.218 -61.724 1.00 27.80 759 THR A O 1
ATOM 6015 N N . PRO A 1 760 ? 6.629 -22.119 -60.879 1.00 39.62 760 PRO A N 1
ATOM 6016 C CA . PRO A 1 760 ? 6.192 -21.922 -59.493 1.00 39.62 760 PRO A CA 1
ATOM 6017 C C . PRO A 1 760 ? 5.756 -20.481 -59.172 1.00 39.62 760 PRO A C 1
ATOM 6019 O O . PRO A 1 760 ? 6.222 -19.522 -59.779 1.00 39.62 760 PRO A O 1
ATOM 6022 N N . SER A 1 761 ? 4.921 -20.338 -58.137 1.00 38.03 761 SER A N 1
ATOM 6023 C CA . SER A 1 761 ? 4.509 -19.055 -57.546 1.00 38.03 761 SER A CA 1
ATOM 6024 C C . SER A 1 761 ? 5.140 -18.872 -56.158 1.00 38.03 761 SER A C 1
ATOM 6026 O O . SER A 1 761 ? 4.530 -19.218 -55.144 1.00 38.03 761 SER A O 1
ATOM 6028 N N . SER A 1 762 ? 6.352 -18.321 -56.095 1.00 50.97 762 SER A N 1
ATOM 6029 C CA . SER A 1 762 ? 6.998 -17.913 -54.839 1.00 50.97 762 SER A CA 1
ATOM 6030 C C . SER A 1 762 ? 6.616 -16.479 -54.448 1.00 50.97 762 SER A C 1
ATOM 6032 O O . SER A 1 762 ? 6.639 -15.569 -55.270 1.00 50.97 762 SER A O 1
ATOM 6034 N N . SER A 1 763 ? 6.289 -16.262 -53.172 1.00 61.62 763 SER A N 1
ATOM 6035 C CA . SER A 1 763 ? 6.158 -14.917 -52.595 1.00 61.62 763 SER A CA 1
ATOM 6036 C C . SER A 1 763 ? 7.538 -14.392 -52.193 1.00 61.62 763 SER A C 1
ATOM 6038 O O . SER A 1 763 ? 8.288 -15.113 -51.538 1.00 61.62 763 SER A O 1
ATOM 6040 N N . THR A 1 764 ? 7.861 -13.146 -52.542 1.00 75.81 764 THR A N 1
ATOM 6041 C CA . THR A 1 764 ? 9.085 -12.445 -52.104 1.00 75.81 764 THR A CA 1
ATOM 6042 C C . THR A 1 764 ? 8.810 -11.333 -51.086 1.00 75.81 764 THR A C 1
ATOM 6044 O O . THR A 1 764 ? 9.747 -10.770 -50.523 1.00 75.81 764 THR A O 1
ATOM 6047 N N . PHE A 1 765 ? 7.539 -11.031 -50.802 1.00 69.94 765 PHE A N 1
ATOM 6048 C CA . PHE A 1 765 ? 7.155 -10.155 -49.695 1.00 69.94 765 PHE A CA 1
ATOM 6049 C C . PHE A 1 765 ? 7.416 -10.811 -48.328 1.00 69.94 765 PHE A C 1
ATOM 6051 O O . PHE A 1 765 ? 7.087 -11.982 -48.122 1.00 69.94 765 PHE A O 1
ATOM 6058 N N . VAL A 1 766 ? 7.966 -10.038 -47.385 1.00 66.44 766 VAL A N 1
ATOM 6059 C CA . VAL A 1 766 ? 8.339 -10.468 -46.029 1.00 66.44 766 VAL A CA 1
ATOM 6060 C C . VAL A 1 766 ? 7.879 -9.416 -45.014 1.00 66.44 766 VAL A C 1
ATOM 6062 O O . VAL A 1 766 ? 8.359 -8.286 -45.029 1.00 66.44 766 VAL A O 1
ATOM 6065 N N . ASN A 1 767 ? 7.002 -9.794 -44.076 1.00 52.06 767 ASN A N 1
ATOM 6066 C CA . ASN A 1 767 ? 6.426 -8.875 -43.077 1.00 52.06 767 ASN A CA 1
ATOM 6067 C C . ASN A 1 767 ? 7.472 -8.061 -42.290 1.00 52.06 767 ASN A C 1
ATOM 6069 O O . ASN A 1 767 ? 7.250 -6.889 -42.000 1.00 52.06 767 ASN A O 1
ATOM 6073 N N . ASN A 1 768 ? 8.614 -8.660 -41.950 1.00 57.56 768 ASN A N 1
ATOM 6074 C CA . ASN A 1 768 ? 9.632 -8.014 -41.114 1.00 57.56 768 ASN A CA 1
ATOM 6075 C C . ASN A 1 768 ? 10.704 -7.257 -41.923 1.00 57.56 768 ASN A C 1
ATOM 6077 O O . ASN A 1 768 ? 11.634 -6.711 -41.332 1.00 57.56 768 ASN A O 1
ATOM 6081 N N . ALA A 1 769 ? 10.590 -7.206 -43.255 1.00 56.41 769 ALA A N 1
ATOM 6082 C CA . ALA A 1 769 ? 11.451 -6.379 -44.096 1.00 56.41 769 ALA A CA 1
ATOM 6083 C C . ALA A 1 769 ? 10.970 -4.917 -44.123 1.00 56.41 769 ALA A C 1
ATOM 6085 O O . ALA A 1 769 ? 9.786 -4.630 -43.924 1.00 56.41 769 ALA A O 1
ATOM 6086 N N . GLN A 1 770 ? 11.902 -3.998 -44.380 1.00 69.19 770 GLN A N 1
ATOM 6087 C CA . GLN A 1 770 ? 11.610 -2.592 -44.660 1.00 69.19 770 GLN A CA 1
ATOM 6088 C C . GLN A 1 770 ? 11.512 -2.359 -46.166 1.00 69.19 770 GLN A C 1
ATOM 6090 O O . GLN A 1 770 ? 12.377 -2.816 -46.908 1.00 69.19 770 GLN A O 1
ATOM 6095 N N . TYR A 1 771 ? 10.507 -1.590 -46.576 1.00 76.12 771 TYR A N 1
ATOM 6096 C CA . TYR A 1 771 ? 10.231 -1.218 -47.958 1.00 76.12 771 TYR A CA 1
ATOM 6097 C C . TYR A 1 771 ? 10.189 0.309 -48.124 1.00 76.12 771 TYR A C 1
ATOM 6099 O O . TYR A 1 771 ? 9.757 1.040 -47.228 1.00 76.12 771 TYR A O 1
ATOM 6107 N N . ARG A 1 772 ? 10.656 0.798 -49.272 1.00 86.44 772 ARG A N 1
ATOM 6108 C CA . ARG A 1 772 ? 10.780 2.211 -49.671 1.00 86.44 772 ARG A CA 1
ATOM 6109 C C . ARG A 1 772 ? 10.015 2.460 -50.973 1.00 86.44 772 ARG A C 1
ATOM 6111 O O . ARG A 1 772 ? 9.655 1.521 -51.677 1.00 86.44 772 ARG A O 1
ATOM 6118 N N . HIS A 1 773 ? 9.751 3.726 -51.305 1.00 86.81 773 HIS A N 1
ATOM 6119 C CA . HIS A 1 773 ? 9.104 4.069 -52.577 1.00 86.81 773 HIS A CA 1
ATOM 6120 C C . HIS A 1 773 ? 9.894 3.490 -53.767 1.00 86.81 773 HIS A C 1
ATOM 6122 O O . HIS A 1 773 ? 11.070 3.808 -53.930 1.00 86.81 773 HIS A O 1
ATOM 6128 N N . GLY A 1 774 ? 9.239 2.680 -54.599 1.00 77.75 774 GLY A N 1
ATOM 6129 C CA . GLY A 1 774 ? 9.825 1.990 -55.751 1.00 77.75 774 GLY A CA 1
ATOM 6130 C C . GLY A 1 774 ? 10.139 0.504 -55.532 1.00 77.75 774 GLY A C 1
ATOM 6131 O O . GLY A 1 774 ? 10.316 -0.206 -56.521 1.00 77.75 774 GLY A O 1
ATOM 6132 N N . ASP A 1 775 ? 10.165 0.008 -54.290 1.00 85.75 775 ASP A N 1
ATOM 6133 C CA . ASP A 1 775 ? 10.476 -1.402 -54.015 1.00 85.75 775 ASP A CA 1
ATOM 6134 C C . ASP A 1 775 ? 9.396 -2.344 -54.572 1.00 85.75 775 ASP A C 1
ATOM 6136 O O . ASP A 1 775 ? 8.204 -2.027 -54.559 1.00 85.75 775 ASP A O 1
ATOM 6140 N N . GLN A 1 776 ? 9.800 -3.527 -55.045 1.00 87.94 776 GLN A N 1
ATOM 6141 C CA . GLN A 1 776 ? 8.905 -4.497 -55.684 1.00 87.94 776 GLN A CA 1
ATOM 6142 C C . GLN A 1 776 ? 8.893 -5.847 -54.966 1.00 87.94 776 GLN A C 1
ATOM 6144 O O . GLN A 1 776 ? 9.936 -6.350 -54.547 1.00 87.94 776 GLN A O 1
ATOM 6149 N N . VAL A 1 777 ? 7.715 -6.469 -54.887 1.00 81.81 777 VAL A N 1
ATOM 6150 C CA . VAL A 1 777 ? 7.536 -7.820 -54.335 1.00 81.81 777 VAL A CA 1
ATOM 6151 C C . VAL A 1 777 ? 6.548 -8.648 -55.148 1.00 81.81 777 VAL A C 1
ATOM 6153 O O . VAL A 1 777 ? 5.580 -8.128 -55.703 1.00 81.81 777 VAL A O 1
ATOM 6156 N N . VAL A 1 778 ? 6.755 -9.964 -55.140 1.00 75.88 778 VAL A N 1
ATOM 6157 C CA . VAL A 1 778 ? 5.718 -10.942 -55.467 1.00 75.88 778 VAL A CA 1
ATOM 6158 C C . VAL A 1 778 ? 4.966 -11.272 -54.180 1.00 75.88 778 VAL A C 1
ATOM 6160 O O . VAL A 1 778 ? 5.592 -11.603 -53.172 1.00 75.88 778 VAL A O 1
ATOM 6163 N N . PHE A 1 779 ? 3.637 -11.235 -54.202 1.00 68.69 779 PHE A N 1
ATOM 6164 C CA . PHE A 1 779 ? 2.789 -11.742 -53.120 1.00 68.69 779 PHE A CA 1
ATOM 6165 C C . PHE A 1 779 ? 1.585 -12.472 -53.722 1.00 68.69 779 PHE A C 1
ATOM 6167 O O . PHE A 1 779 ? 0.954 -11.970 -54.650 1.00 68.69 779 PHE A O 1
ATOM 6174 N N . ASN A 1 780 ? 1.296 -13.688 -53.246 1.00 72.81 780 ASN A N 1
ATOM 6175 C CA . ASN A 1 780 ? 0.256 -14.572 -53.800 1.00 72.81 780 ASN A CA 1
ATOM 6176 C C . ASN A 1 780 ? 0.285 -14.688 -55.345 1.00 72.81 780 ASN A C 1
ATOM 6178 O O . ASN A 1 780 ? -0.754 -14.671 -56.003 1.00 72.81 780 ASN A O 1
ATOM 6182 N N . GLY A 1 781 ? 1.490 -14.762 -55.925 1.00 66.50 781 GLY A N 1
ATOM 6183 C CA . GLY A 1 781 ? 1.706 -14.892 -57.371 1.00 66.50 781 GLY A CA 1
ATOM 6184 C C . GLY A 1 781 ? 1.516 -13.611 -58.193 1.00 66.50 781 GLY A C 1
ATOM 6185 O O . GLY A 1 781 ? 1.524 -13.684 -59.420 1.00 66.50 781 GLY A O 1
ATOM 6186 N N . ARG A 1 782 ? 1.347 -12.441 -57.558 1.00 69.38 782 ARG A N 1
ATOM 6187 C CA . ARG A 1 782 ? 1.180 -11.143 -58.236 1.00 69.38 782 ARG A CA 1
ATOM 6188 C C . ARG A 1 782 ? 2.268 -10.145 -57.855 1.00 69.38 782 ARG A C 1
ATOM 6190 O O . ARG A 1 782 ? 2.760 -10.173 -56.730 1.00 69.38 782 ARG A O 1
ATOM 6197 N N . ASN A 1 783 ? 2.604 -9.253 -58.786 1.00 78.81 783 ASN A N 1
ATOM 6198 C CA . ASN A 1 783 ? 3.623 -8.219 -58.604 1.00 78.81 783 ASN A CA 1
ATOM 6199 C C . ASN A 1 783 ? 3.016 -6.934 -58.032 1.00 78.81 783 ASN A C 1
ATOM 6201 O O . ASN A 1 783 ? 2.080 -6.380 -58.614 1.00 78.81 783 ASN A O 1
ATOM 6205 N N . TYR A 1 784 ? 3.609 -6.434 -56.950 1.00 83.31 784 TYR A N 1
ATOM 6206 C CA . TYR A 1 784 ? 3.252 -5.164 -56.328 1.00 83.31 784 TYR A CA 1
ATOM 6207 C C . TYR A 1 784 ? 4.462 -4.234 -56.247 1.00 83.31 784 TYR A C 1
ATOM 6209 O O . TYR A 1 784 ? 5.559 -4.673 -55.898 1.00 83.31 784 TYR A O 1
ATOM 6217 N N . ALA A 1 785 ? 4.243 -2.948 -56.518 1.00 87.81 785 ALA A N 1
ATOM 6218 C CA . ALA A 1 785 ? 5.207 -1.874 -56.295 1.00 87.81 785 ALA A CA 1
ATOM 6219 C C . ALA A 1 785 ? 4.804 -1.042 -55.067 1.00 87.81 785 ALA A C 1
ATOM 6221 O O . ALA A 1 785 ? 3.621 -0.737 -54.876 1.00 87.81 785 ALA A O 1
ATOM 6222 N N . PHE A 1 786 ? 5.776 -0.678 -54.231 1.00 91.88 786 PHE A N 1
ATOM 6223 C CA . PHE A 1 786 ? 5.546 0.091 -53.015 1.00 91.88 786 PHE A CA 1
ATOM 6224 C C . PHE A 1 786 ? 5.633 1.592 -53.270 1.00 91.88 786 PHE A C 1
ATOM 6226 O O . PHE A 1 786 ? 6.575 2.090 -53.883 1.00 91.88 786 PHE A O 1
ATOM 6233 N N . ASN A 1 787 ? 4.670 2.335 -52.740 1.00 87.00 787 ASN A N 1
ATOM 6234 C CA . ASN A 1 787 ? 4.644 3.786 -52.772 1.00 87.00 787 ASN A CA 1
ATOM 6235 C C . ASN A 1 787 ? 4.786 4.316 -51.347 1.00 87.00 787 ASN A C 1
ATOM 6237 O O . ASN A 1 787 ? 3.994 3.961 -50.479 1.00 87.00 787 ASN A O 1
ATOM 6241 N N . VAL A 1 788 ? 5.748 5.214 -51.122 1.00 86.00 788 VAL A N 1
ATOM 6242 C CA . VAL A 1 788 ? 5.804 6.079 -49.932 1.00 86.00 788 VAL A CA 1
ATOM 6243 C C . VAL A 1 788 ? 5.773 7.536 -50.383 1.00 86.00 788 VAL A C 1
ATOM 6245 O O . VAL A 1 788 ? 6.495 7.920 -51.306 1.00 86.00 788 VAL A O 1
ATOM 6248 N N . ILE A 1 789 ? 4.915 8.329 -49.749 1.00 80.38 789 ILE A N 1
ATOM 6249 C CA . ILE A 1 789 ? 4.681 9.751 -50.000 1.00 80.38 789 ILE A CA 1
ATOM 6250 C C . ILE A 1 789 ? 4.840 10.484 -48.664 1.00 80.38 789 ILE A C 1
ATOM 6252 O O . ILE A 1 789 ? 4.231 10.081 -47.676 1.00 80.38 789 ILE A O 1
ATOM 6256 N N . LEU A 1 790 ? 5.634 11.554 -48.638 1.00 73.94 790 LEU A N 1
ATOM 6257 C CA . LEU A 1 790 ? 5.811 12.468 -47.508 1.00 73.94 790 LEU A CA 1
ATOM 6258 C C . LEU A 1 790 ? 5.432 13.885 -47.954 1.00 73.94 790 LEU A C 1
ATOM 6260 O O . LEU A 1 790 ? 5.923 14.354 -48.980 1.00 73.94 790 LEU A O 1
ATOM 6264 N N . ASP A 1 791 ? 4.551 14.556 -47.210 1.00 77.38 791 ASP A N 1
ATOM 6265 C CA . ASP A 1 791 ? 4.083 15.925 -47.496 1.00 77.38 791 ASP A CA 1
ATOM 6266 C C . ASP A 1 791 ? 3.606 16.110 -48.957 1.00 77.38 791 ASP A C 1
ATOM 6268 O O . ASP A 1 791 ? 3.876 17.113 -49.620 1.00 77.38 791 ASP A O 1
ATOM 6272 N N . GLY A 1 792 ? 2.921 15.091 -49.491 1.00 77.12 792 GLY A N 1
ATOM 6273 C CA . GLY A 1 792 ? 2.401 15.067 -50.863 1.00 77.12 792 GLY A CA 1
ATOM 6274 C C . GLY A 1 792 ? 3.423 14.736 -51.962 1.00 77.12 792 GLY A C 1
ATOM 6275 O O . GLY A 1 792 ? 3.051 14.733 -53.133 1.00 77.12 792 GLY A O 1
ATOM 6276 N N . LYS A 1 793 ? 4.686 14.431 -51.628 1.00 70.06 793 LYS A N 1
ATOM 6277 C CA . LYS A 1 793 ? 5.742 14.067 -52.593 1.00 70.06 793 LYS A CA 1
ATOM 6278 C C . LYS A 1 793 ? 6.276 12.654 -52.348 1.00 70.06 793 LYS A C 1
ATOM 6280 O O . LYS A 1 793 ? 6.527 12.271 -51.209 1.00 70.06 793 LYS A O 1
ATOM 6285 N N . SER A 1 794 ? 6.486 11.881 -53.411 1.00 84.00 794 SER A N 1
ATOM 6286 C CA . SER A 1 794 ? 7.128 10.560 -53.331 1.00 84.00 794 SER A CA 1
ATOM 6287 C C . SER A 1 794 ? 8.519 10.645 -52.696 1.00 84.00 794 SER A C 1
ATOM 6289 O O . SER A 1 794 ? 9.290 11.541 -53.042 1.00 84.00 794 SER A O 1
ATOM 6291 N N . THR A 1 795 ? 8.869 9.716 -51.799 1.00 67.56 795 THR A N 1
ATOM 6292 C CA . THR A 1 795 ? 10.203 9.689 -51.174 1.00 67.56 795 THR A CA 1
ATOM 6293 C C . THR A 1 795 ? 10.755 8.282 -50.953 1.00 67.56 795 THR A C 1
ATOM 6295 O O . THR A 1 795 ? 10.086 7.398 -50.424 1.00 67.56 795 THR A O 1
ATOM 6298 N N . THR A 1 796 ? 12.027 8.090 -51.304 1.00 73.69 796 THR A N 1
ATOM 6299 C CA . THR A 1 796 ? 12.797 6.870 -51.020 1.00 73.69 796 THR A CA 1
ATOM 6300 C C . THR A 1 796 ? 13.453 6.892 -49.635 1.00 73.69 796 THR A C 1
ATOM 6302 O O . THR A 1 796 ? 13.861 5.843 -49.134 1.00 73.69 796 THR A O 1
ATOM 6305 N N . SER A 1 797 ? 13.565 8.059 -48.985 1.00 65.44 797 SER A N 1
ATOM 6306 C CA . SER A 1 797 ? 14.312 8.204 -47.726 1.00 65.44 797 SER A CA 1
ATOM 6307 C C . SER A 1 797 ? 13.602 7.586 -46.518 1.00 65.44 797 SER A C 1
ATOM 6309 O O . SER A 1 797 ? 14.276 7.169 -45.575 1.00 65.44 797 SER A O 1
ATOM 6311 N N . TYR A 1 798 ? 12.274 7.448 -46.573 1.00 61.88 798 TYR A N 1
ATOM 6312 C CA . TYR A 1 798 ? 11.430 6.971 -45.476 1.00 61.88 798 TYR A CA 1
ATOM 6313 C C . TYR A 1 798 ? 11.026 5.491 -45.675 1.00 61.88 798 TYR A C 1
ATOM 6315 O O . TYR A 1 798 ? 10.212 5.206 -46.555 1.00 61.88 798 TYR A O 1
ATOM 6323 N N . PRO A 1 799 ? 11.581 4.534 -44.903 1.00 68.06 799 PRO A N 1
ATOM 6324 C CA . PRO A 1 799 ? 11.196 3.126 -44.977 1.00 68.06 799 PRO A CA 1
ATOM 6325 C C . PRO A 1 799 ? 9.955 2.817 -44.124 1.00 68.06 799 PRO A C 1
ATOM 6327 O O . PRO A 1 799 ? 9.764 3.393 -43.055 1.00 68.06 799 PRO A O 1
ATOM 6330 N N . ILE A 1 800 ? 9.153 1.844 -44.556 1.00 68.06 800 ILE A N 1
ATOM 6331 C CA . ILE A 1 800 ? 7.995 1.300 -43.829 1.00 68.06 800 ILE A CA 1
ATOM 6332 C C . ILE A 1 800 ? 8.156 -0.221 -43.733 1.00 68.06 800 ILE A C 1
ATOM 6334 O O . ILE A 1 800 ? 8.546 -0.859 -44.706 1.00 68.06 800 ILE A O 1
ATOM 6338 N N . PHE A 1 801 ? 7.861 -0.828 -42.583 1.00 63.75 801 PHE A N 1
ATOM 6339 C CA . PHE A 1 801 ? 7.884 -2.290 -42.459 1.00 63.75 801 PHE A CA 1
ATOM 6340 C C . PHE A 1 801 ? 6.689 -2.937 -43.173 1.00 63.75 801 PHE A C 1
ATOM 6342 O O . PHE A 1 801 ? 5.571 -2.426 -43.092 1.00 63.75 801 PHE A O 1
ATOM 6349 N N . GLY A 1 802 ? 6.888 -4.099 -43.803 1.00 48.25 802 GLY A N 1
ATOM 6350 C CA . GLY A 1 802 ? 5.806 -4.842 -44.464 1.00 48.25 802 GLY A CA 1
ATOM 6351 C C . GLY A 1 802 ? 4.627 -5.160 -43.532 1.00 48.25 802 GLY A C 1
ATOM 6352 O O . GLY A 1 802 ? 3.472 -5.052 -43.925 1.00 48.25 802 GLY A O 1
ATOM 6353 N N . SER A 1 803 ? 4.901 -5.444 -42.259 1.00 57.59 803 SER A N 1
ATOM 6354 C CA . SER A 1 803 ? 3.908 -5.650 -41.195 1.00 57.59 803 SER A CA 1
ATOM 6355 C C . SER A 1 803 ? 3.048 -4.417 -40.884 1.00 57.59 803 SER A C 1
ATOM 6357 O O . SER A 1 803 ? 1.966 -4.553 -40.323 1.00 57.59 803 SER A O 1
ATOM 6359 N N . THR A 1 804 ? 3.519 -3.219 -41.242 1.00 55.38 804 THR A N 1
ATOM 6360 C CA . THR A 1 804 ? 2.794 -1.944 -41.092 1.00 55.38 804 THR A CA 1
ATOM 6361 C C . THR A 1 804 ? 1.921 -1.640 -42.311 1.00 55.38 804 THR A C 1
ATOM 6363 O O . THR A 1 804 ? 0.894 -0.977 -42.191 1.00 55.38 804 THR A O 1
ATOM 6366 N N . CYS A 1 805 ? 2.323 -2.120 -43.489 1.00 62.06 805 CYS A N 1
ATOM 6367 C CA . CYS A 1 805 ? 1.623 -1.915 -44.749 1.00 62.06 805 CYS A CA 1
ATOM 6368 C C . CYS A 1 805 ? 1.964 -3.073 -45.702 1.00 62.06 805 CYS A C 1
ATOM 6370 O O . CYS A 1 805 ? 3.037 -3.086 -46.308 1.00 62.06 805 CYS A O 1
ATOM 6372 N N . ALA A 1 806 ? 1.065 -4.056 -45.813 1.00 74.19 806 ALA A N 1
ATOM 6373 C CA . ALA A 1 806 ? 1.257 -5.280 -46.598 1.00 74.19 806 ALA A CA 1
ATOM 6374 C C . ALA A 1 806 ? 0.474 -5.248 -47.928 1.00 74.19 806 ALA A C 1
ATOM 6376 O O . ALA A 1 806 ? -0.541 -4.549 -48.015 1.00 74.19 806 ALA A O 1
ATOM 6377 N N . PRO A 1 807 ? 0.888 -6.001 -48.966 1.00 67.81 807 PRO A N 1
ATOM 6378 C CA . PRO A 1 807 ? 0.124 -6.114 -50.205 1.00 67.81 807 PRO A CA 1
ATOM 6379 C C . PRO A 1 807 ? -1.300 -6.637 -49.968 1.00 67.81 807 PRO A C 1
ATOM 6381 O O . PRO A 1 807 ? -1.573 -7.329 -48.988 1.00 67.81 807 PRO A O 1
ATOM 6384 N N . VAL A 1 808 ? -2.214 -6.324 -50.892 1.00 70.69 808 VAL A N 1
ATOM 6385 C CA . VAL A 1 808 ? -3.669 -6.591 -50.817 1.00 70.69 808 VAL A CA 1
ATOM 6386 C C . VAL A 1 808 ? -4.409 -5.807 -49.719 1.00 70.69 808 VAL A C 1
ATOM 6388 O O . VAL A 1 808 ? -5.480 -5.276 -50.001 1.00 70.69 808 VAL A O 1
ATOM 6391 N N . THR A 1 809 ? -3.877 -5.687 -48.499 1.00 58.31 809 THR A N 1
ATOM 6392 C CA . THR A 1 809 ? -4.552 -4.974 -47.394 1.00 58.31 809 THR A CA 1
ATOM 6393 C C . THR A 1 809 ? -4.225 -3.483 -47.339 1.00 58.31 809 THR A C 1
ATOM 6395 O O . THR A 1 809 ? -5.110 -2.687 -47.044 1.00 58.31 809 THR A O 1
ATOM 6398 N N . CYS A 1 810 ? -2.991 -3.092 -47.661 1.00 69.06 810 CYS A N 1
ATOM 6399 C CA . CYS A 1 810 ? -2.539 -1.703 -47.686 1.00 69.06 810 CYS A CA 1
ATOM 6400 C C . CYS A 1 810 ? -2.366 -1.237 -49.140 1.00 69.06 810 CYS A C 1
ATOM 6402 O O . CYS A 1 810 ? -1.358 -1.530 -49.786 1.00 69.06 810 CYS A O 1
ATOM 6404 N N . THR A 1 811 ? -3.373 -0.545 -49.675 1.00 82.62 811 THR A N 1
ATOM 6405 C CA . THR A 1 811 ? -3.506 -0.213 -51.111 1.00 82.62 811 THR A CA 1
ATOM 6406 C C . THR A 1 811 ? -3.719 1.284 -51.331 1.00 82.62 811 THR A C 1
ATOM 6408 O O . THR A 1 811 ? -3.942 2.022 -50.379 1.00 82.62 811 THR A O 1
ATOM 6411 N N . SER A 1 812 ? -3.677 1.770 -52.574 1.00 68.50 812 SER A N 1
ATOM 6412 C CA . SER A 1 812 ? -3.935 3.190 -52.886 1.00 68.50 812 SER A CA 1
ATOM 6413 C C . SER A 1 812 ? -5.282 3.705 -52.347 1.00 68.50 812 SER A C 1
ATOM 6415 O O . SER A 1 812 ? -5.394 4.883 -52.008 1.00 68.50 812 SER A O 1
ATOM 6417 N N . TYR A 1 813 ? -6.278 2.821 -52.218 1.00 58.72 813 TYR A N 1
ATOM 6418 C CA . TYR A 1 813 ? -7.609 3.102 -51.664 1.00 58.72 813 TYR A CA 1
ATOM 6419 C C . TYR A 1 813 ? -7.694 2.945 -50.136 1.00 58.72 813 TYR A C 1
ATOM 6421 O O . TYR A 1 813 ? -8.563 3.541 -49.505 1.00 58.72 813 TYR A O 1
ATOM 6429 N N . SER A 1 814 ? -6.792 2.165 -49.533 1.00 61.38 814 SER A N 1
ATOM 6430 C CA . SER A 1 814 ? -6.657 1.998 -48.080 1.00 61.38 814 SER A CA 1
ATOM 6431 C C . SER A 1 814 ? -5.174 2.077 -47.686 1.00 61.38 814 SER A C 1
ATOM 6433 O O . SER A 1 814 ? -4.548 1.053 -47.400 1.00 61.38 814 SER A O 1
ATOM 6435 N N . PRO A 1 815 ? -4.559 3.271 -47.772 1.00 70.62 815 PRO A N 1
ATOM 6436 C CA . PRO A 1 815 ? -3.137 3.427 -47.521 1.00 70.62 815 PRO A CA 1
ATOM 6437 C C . PRO A 1 815 ? -2.860 3.504 -46.020 1.00 70.62 815 PRO A C 1
ATOM 6439 O O . PRO A 1 815 ? -3.646 4.072 -45.256 1.00 70.62 815 PRO A O 1
ATOM 6442 N N . PHE A 1 816 ? -1.688 3.030 -45.605 1.00 79.06 816 PHE A N 1
ATOM 6443 C CA . PHE A 1 816 ? -1.150 3.367 -44.296 1.00 79.06 816 PHE A CA 1
ATOM 6444 C C . PHE A 1 816 ? -0.948 4.884 -44.215 1.00 79.06 816 PHE A C 1
ATOM 6446 O O . PHE A 1 816 ? -0.431 5.506 -45.149 1.00 79.06 816 PHE A O 1
ATOM 6453 N N . ARG A 1 817 ? -1.338 5.471 -43.082 1.00 76.44 817 ARG A N 1
ATOM 6454 C CA . ARG A 1 817 ? -1.024 6.852 -42.711 1.00 76.44 817 ARG A CA 1
ATOM 6455 C C . ARG A 1 817 ? -0.415 6.871 -41.319 1.00 76.44 817 ARG A C 1
ATOM 6457 O O . ARG A 1 817 ? -0.889 6.168 -40.427 1.00 76.44 817 ARG A O 1
ATOM 6464 N N . ASN A 1 818 ? 0.612 7.690 -41.127 1.00 58.78 818 ASN A N 1
ATOM 6465 C CA . ASN A 1 818 ? 1.112 7.999 -39.790 1.00 58.78 818 ASN A CA 1
ATOM 6466 C C . ASN A 1 818 ? 0.161 8.978 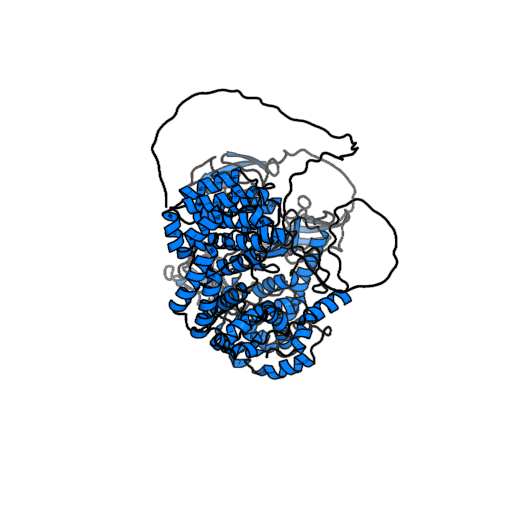-39.061 1.00 58.78 818 ASN A C 1
ATOM 6468 O O . ASN A 1 818 ? -0.771 9.529 -39.644 1.00 58.78 818 ASN A O 1
ATOM 6472 N N . SER A 1 819 ? 0.397 9.205 -37.767 1.00 53.16 819 SER A N 1
ATOM 6473 C CA . SER A 1 819 ? -0.526 9.931 -36.878 1.00 53.16 819 SER A CA 1
ATOM 6474 C C . SER A 1 819 ? -0.746 11.415 -37.201 1.00 53.16 819 SER A C 1
ATOM 6476 O O . SER A 1 819 ? -1.736 11.977 -36.745 1.00 53.16 819 SER A O 1
ATOM 6478 N N . ASP A 1 820 ? 0.142 12.051 -37.972 1.00 55.69 820 ASP A N 1
ATOM 6479 C CA . ASP A 1 820 ? -0.019 13.431 -38.463 1.00 55.69 820 ASP A CA 1
ATOM 6480 C C . ASP A 1 820 ? -0.490 13.502 -39.935 1.00 55.69 820 ASP A C 1
ATOM 6482 O O . ASP A 1 820 ? -0.623 14.588 -40.494 1.00 55.69 820 ASP A O 1
ATOM 6486 N N . ASN A 1 821 ? -0.783 12.348 -40.553 1.00 68.06 821 ASN A N 1
ATOM 6487 C CA . ASN A 1 821 ? -1.138 12.151 -41.966 1.00 68.06 821 ASN A CA 1
ATOM 6488 C C . ASN A 1 821 ? -0.088 12.596 -43.005 1.00 68.06 821 ASN A C 1
ATOM 6490 O O . ASN A 1 821 ? -0.374 12.518 -44.204 1.00 68.06 821 ASN A O 1
ATOM 6494 N N . ARG A 1 822 ? 1.113 13.031 -42.595 1.00 70.56 822 ARG A N 1
ATOM 6495 C CA . ARG A 1 822 ? 2.154 13.529 -43.512 1.00 70.56 822 ARG A CA 1
ATOM 6496 C C . AR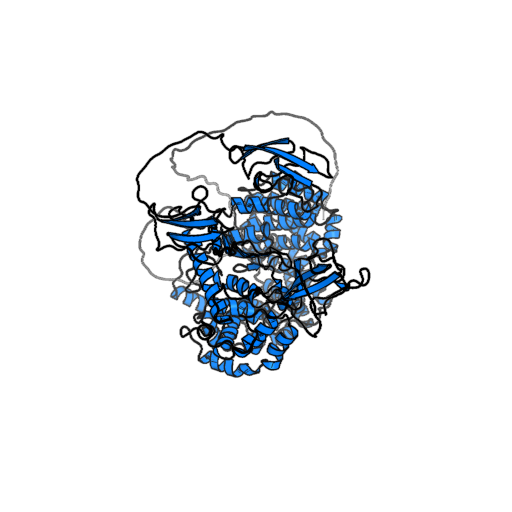G A 1 822 ? 2.811 12.421 -44.321 1.00 70.56 822 ARG A C 1
ATOM 6498 O O . ARG A 1 822 ? 3.199 12.666 -45.461 1.00 70.56 822 ARG A O 1
ATOM 6505 N N . VAL A 1 823 ? 2.924 11.220 -43.753 1.00 68.94 823 VAL A N 1
ATOM 6506 C CA . VAL A 1 823 ? 3.383 10.011 -44.445 1.00 68.94 823 VAL A CA 1
ATOM 6507 C C . VAL A 1 823 ? 2.175 9.186 -44.869 1.00 68.94 823 VAL A C 1
ATOM 6509 O O . VAL A 1 823 ? 1.358 8.790 -44.038 1.00 68.94 823 VAL A O 1
ATOM 6512 N N . GLN A 1 824 ? 2.106 8.876 -46.160 1.00 85.69 824 GLN A N 1
ATOM 6513 C CA . GLN A 1 824 ? 1.156 7.941 -46.753 1.00 85.69 824 GLN A CA 1
ATOM 6514 C C . GLN A 1 824 ? 1.933 6.839 -47.480 1.00 85.69 824 GLN A C 1
ATOM 6516 O O . GLN A 1 824 ? 2.807 7.149 -48.290 1.00 85.69 824 GLN A O 1
ATOM 6521 N N . SER A 1 825 ? 1.609 5.565 -47.251 1.00 82.81 825 SER A N 1
ATOM 6522 C CA . SER A 1 825 ? 2.201 4.460 -48.018 1.00 82.81 825 SER A CA 1
ATOM 6523 C C . SER A 1 825 ? 1.210 3.363 -48.391 1.00 82.81 825 SER A C 1
ATOM 6525 O O . SER A 1 825 ? 0.178 3.193 -47.745 1.00 82.81 825 SER A O 1
ATOM 6527 N N . TYR A 1 826 ? 1.489 2.670 -49.496 1.00 88.75 826 TYR A N 1
ATOM 6528 C CA . TYR A 1 826 ? 0.641 1.609 -50.039 1.00 88.75 826 TYR A CA 1
ATOM 6529 C C . TYR A 1 826 ? 1.357 0.755 -51.087 1.00 88.75 826 TYR A C 1
ATOM 6531 O O . TYR A 1 826 ? 2.292 1.203 -51.748 1.00 88.75 826 TYR A O 1
ATOM 6539 N N . TRP A 1 827 ? 0.848 -0.455 -51.301 1.00 88.12 827 TRP A N 1
ATOM 6540 C CA . TRP A 1 827 ? 1.183 -1.295 -52.447 1.00 88.12 827 TRP A CA 1
ATOM 6541 C C . TRP A 1 827 ? 0.219 -1.050 -53.609 1.00 88.12 827 TRP A C 1
ATOM 6543 O O . TRP A 1 827 ? -0.983 -0.854 -53.412 1.00 88.12 827 TRP A O 1
ATOM 6553 N N . GLN A 1 828 ? 0.739 -1.097 -54.832 1.00 85.12 828 GLN A N 1
ATOM 6554 C CA . GLN A 1 828 ? -0.041 -1.022 -56.065 1.00 85.12 828 GLN A CA 1
ATOM 6555 C C . GLN A 1 828 ? 0.259 -2.242 -56.941 1.00 85.12 828 GLN A C 1
ATOM 6557 O O . GLN A 1 828 ? 1.421 -2.585 -57.144 1.00 85.12 828 GLN A O 1
ATOM 6562 N N . GLU A 1 829 ? -0.787 -2.914 -57.422 1.00 82.19 829 GLU A N 1
ATOM 6563 C CA . GLU A 1 829 ? -0.689 -4.099 -58.285 1.00 82.19 829 GLU A CA 1
ATOM 6564 C C . GLU A 1 829 ? -0.462 -3.649 -59.742 1.00 82.19 829 GLU A C 1
ATOM 6566 O O . GLU A 1 829 ? -1.269 -2.888 -60.278 1.00 82.19 829 GLU A O 1
ATOM 6571 N N . GLY A 1 830 ? 0.638 -4.077 -60.374 1.00 66.12 830 GLY A N 1
ATOM 6572 C CA . GLY A 1 830 ? 1.025 -3.644 -61.730 1.00 66.12 830 GLY A CA 1
ATOM 6573 C C . GLY A 1 830 ? 2.429 -3.024 -61.837 1.00 66.12 830 GLY A C 1
ATOM 6574 O O . GLY A 1 830 ? 3.087 -2.757 -60.835 1.00 66.12 830 GLY A O 1
ATOM 6575 N N . GLN A 1 831 ? 2.915 -2.858 -63.074 1.00 45.97 831 GLN A N 1
ATOM 6576 C CA . GLN A 1 831 ? 4.292 -2.431 -63.394 1.00 45.97 831 GLN A CA 1
ATOM 6577 C C . GLN A 1 831 ? 4.483 -0.898 -63.477 1.00 45.97 831 GLN A C 1
ATOM 6579 O O . GLN A 1 831 ? 3.535 -0.130 -63.333 1.00 45.97 831 GLN A O 1
ATOM 6584 N N . VAL A 1 832 ? 5.742 -0.467 -63.625 1.00 37.22 832 VAL A N 1
ATOM 6585 C CA . VAL A 1 832 ? 6.257 0.832 -63.138 1.00 37.22 832 VAL A CA 1
ATOM 6586 C C . VAL A 1 832 ? 6.471 1.893 -64.237 1.00 37.22 832 VAL A C 1
ATOM 6588 O O . VAL A 1 832 ? 6.728 1.566 -65.390 1.00 37.22 832 VAL A O 1
ATOM 6591 N N . ALA A 1 833 ? 6.512 3.156 -63.787 1.00 33.78 833 ALA A N 1
ATOM 6592 C CA . ALA A 1 833 ? 7.125 4.347 -64.399 1.00 33.78 833 ALA A CA 1
ATOM 6593 C C . ALA A 1 833 ? 6.337 5.123 -65.476 1.00 33.78 833 ALA A C 1
ATOM 6595 O O . ALA A 1 833 ? 5.829 4.580 -66.449 1.00 33.78 833 ALA A O 1
ATOM 6596 N N . GLY A 1 834 ? 6.327 6.453 -65.308 1.00 27.38 834 GLY A N 1
ATOM 6597 C CA . GLY A 1 834 ? 5.749 7.434 -66.233 1.00 27.38 834 GLY A CA 1
ATOM 6598 C C . GLY A 1 834 ? 5.157 8.628 -65.477 1.00 27.38 834 GLY A C 1
ATOM 6599 O O . GLY A 1 834 ? 4.253 8.455 -64.665 1.00 27.38 834 GLY A O 1
ATOM 6600 N N . GLY A 1 835 ? 5.674 9.839 -65.705 1.00 33.41 835 GLY A N 1
ATOM 6601 C CA . GLY A 1 835 ? 5.122 11.064 -65.112 1.00 33.41 835 GLY A CA 1
ATOM 6602 C C . GLY A 1 835 ? 3.955 11.622 -65.933 1.00 33.41 835 GLY A C 1
ATOM 6603 O O . GLY A 1 835 ? 4.019 11.623 -67.159 1.00 33.41 835 GLY A O 1
ATOM 6604 N N . GLY A 1 836 ? 2.913 12.129 -65.270 1.00 23.95 836 GLY A N 1
ATOM 6605 C CA . GLY A 1 836 ? 1.743 12.732 -65.916 1.00 23.95 836 GLY A CA 1
ATOM 6606 C C . GLY A 1 836 ? 0.841 13.468 -64.922 1.00 23.95 836 GLY A C 1
ATOM 6607 O O . GLY A 1 836 ? 0.868 13.186 -63.725 1.00 23.95 836 GLY A O 1
ATOM 6608 N N . THR A 1 837 ? 0.073 14.441 -65.412 1.00 27.88 837 THR A N 1
ATOM 6609 C CA . THR A 1 837 ? -0.720 15.386 -64.606 1.00 27.88 837 THR A CA 1
ATOM 6610 C C . THR A 1 837 ? -2.226 15.129 -64.711 1.00 27.88 837 THR A C 1
ATOM 6612 O O . THR A 1 837 ? -2.699 14.740 -65.773 1.00 27.88 837 THR A O 1
ATOM 6615 N N . SER A 1 838 ? -2.958 15.462 -63.634 1.00 26.88 838 SER A N 1
ATOM 6616 C CA . SER A 1 838 ? -4.435 15.529 -63.543 1.00 26.88 838 SER A CA 1
ATOM 6617 C C . SER A 1 838 ? -5.177 14.188 -63.808 1.00 26.88 838 SER A C 1
ATOM 6619 O O . SER A 1 838 ? -4.557 13.177 -64.103 1.00 26.88 838 SER A O 1
ATOM 6621 N N . THR A 1 839 ? -6.490 14.027 -63.591 1.00 24.44 839 THR A N 1
ATOM 6622 C CA . THR A 1 839 ? -7.562 14.986 -63.246 1.00 24.44 839 THR A CA 1
ATOM 6623 C C . THR A 1 839 ? -8.594 14.333 -62.310 1.00 24.44 839 THR A C 1
ATOM 6625 O O . THR A 1 839 ? -8.649 13.113 -62.180 1.00 24.44 839 THR A O 1
ATOM 6628 N N . SER A 1 840 ? -9.445 15.140 -61.678 1.00 37.72 840 SER A N 1
ATOM 6629 C CA . SER A 1 840 ? -10.628 14.692 -60.932 1.00 37.72 840 SER A CA 1
ATOM 6630 C C . SER A 1 840 ? -11.669 13.973 -61.806 1.00 37.72 840 SER A C 1
ATOM 6632 O O . SER A 1 840 ? -12.009 14.473 -62.877 1.00 37.72 840 SER A O 1
ATOM 6634 N N . GLY A 1 841 ? -12.283 12.905 -61.293 1.00 24.53 841 GLY A N 1
ATOM 6635 C CA . GLY A 1 841 ? -13.524 12.337 -61.832 1.00 24.53 841 GLY A CA 1
ATOM 6636 C C . GLY A 1 841 ? -14.245 11.500 -60.773 1.00 24.53 841 GLY A C 1
ATOM 6637 O O . GLY A 1 841 ? -13.643 10.601 -60.193 1.00 24.53 841 GLY A O 1
ATOM 6638 N N . GLY A 1 842 ? -15.507 11.822 -60.482 1.00 33.97 842 GLY A N 1
ATOM 6639 C CA . GLY A 1 842 ? -16.310 11.140 -59.463 1.00 33.97 842 GLY A CA 1
ATOM 6640 C C . GLY A 1 842 ? -17.531 10.440 -60.056 1.00 33.97 842 GLY A C 1
ATOM 6641 O O . GLY A 1 842 ? -18.176 10.974 -60.954 1.00 33.97 842 GLY A O 1
ATOM 6642 N N . THR A 1 843 ? -17.882 9.280 -59.504 1.00 26.50 843 THR A N 1
ATOM 6643 C CA . THR A 1 843 ? -19.157 8.586 -59.749 1.00 26.50 843 THR A CA 1
ATOM 6644 C C . THR A 1 843 ? -19.739 8.113 -58.423 1.00 26.50 843 THR A C 1
ATOM 6646 O O . THR A 1 843 ? -19.013 7.603 -57.571 1.00 26.50 843 THR A O 1
ATOM 6649 N N . THR A 1 844 ? -21.044 8.294 -58.233 1.00 39.97 844 THR A N 1
ATOM 6650 C CA . THR A 1 844 ? -21.735 8.030 -56.965 1.00 39.97 844 THR A CA 1
ATOM 6651 C C . THR A 1 844 ? -21.971 6.536 -56.739 1.00 39.97 844 THR A C 1
ATOM 6653 O O . THR A 1 844 ? -22.856 5.951 -57.364 1.00 39.97 844 THR A O 1
ATOM 6656 N N . SER A 1 845 ? -21.238 5.929 -55.806 1.00 37.88 845 SER A N 1
ATOM 6657 C CA . SER A 1 845 ? -21.672 4.695 -55.144 1.00 37.88 845 SER A CA 1
ATOM 6658 C C . SER A 1 845 ? -22.707 5.001 -54.055 1.00 37.88 845 SER A C 1
ATOM 6660 O O . SER A 1 845 ? -22.774 6.116 -53.533 1.00 37.88 845 SER A O 1
ATOM 6662 N N . SER A 1 846 ? -23.523 4.007 -53.700 1.00 44.34 846 SER A N 1
ATOM 6663 C CA . SER A 1 846 ? -24.384 4.067 -52.516 1.00 44.34 846 SER A CA 1
ATOM 6664 C C . SER A 1 846 ? -23.531 4.306 -51.268 1.00 44.34 846 SER A C 1
ATOM 6666 O O . SER A 1 846 ? -22.511 3.647 -51.073 1.00 44.34 846 SER A O 1
ATOM 6668 N N . ALA A 1 847 ? -23.933 5.265 -50.431 1.00 54.94 847 ALA A N 1
ATOM 6669 C CA . ALA A 1 847 ? -23.207 5.575 -49.206 1.00 54.94 847 ALA A CA 1
ATOM 6670 C C . ALA A 1 847 ? -23.246 4.372 -48.250 1.00 54.94 847 ALA A C 1
ATOM 6672 O O . ALA A 1 847 ? -24.327 3.905 -47.881 1.00 54.94 847 ALA A O 1
ATOM 6673 N N . ASP A 1 848 ? -22.069 3.885 -47.853 1.00 68.69 848 ASP A N 1
ATOM 6674 C CA . ASP A 1 848 ? -21.938 2.797 -46.887 1.00 68.69 848 ASP A CA 1
ATOM 6675 C C . ASP A 1 848 ? -22.596 3.195 -45.556 1.00 68.69 848 ASP A C 1
ATOM 6677 O O . ASP A 1 848 ? -22.242 4.197 -44.932 1.00 68.69 848 ASP A O 1
ATOM 6681 N N . SER A 1 849 ? -23.567 2.393 -45.121 1.00 75.81 849 SER A N 1
ATOM 6682 C CA . SER A 1 849 ? -24.324 2.576 -43.877 1.00 75.81 849 SER A CA 1
ATOM 6683 C C . SER A 1 849 ? -23.866 1.636 -42.757 1.00 75.81 849 SER A C 1
ATOM 6685 O O . SER A 1 849 ? -24.500 1.558 -41.700 1.00 75.81 849 SER A O 1
ATOM 6687 N N . PHE A 1 850 ? -22.767 0.911 -42.975 1.00 80.31 850 PHE A N 1
ATOM 6688 C CA . PHE A 1 850 ? -22.170 0.038 -41.976 1.00 80.31 850 PHE A CA 1
ATOM 6689 C C . PHE A 1 850 ? -21.285 0.808 -40.995 1.00 80.31 850 PHE A C 1
ATOM 6691 O O . PHE A 1 850 ? -20.330 1.484 -41.376 1.00 80.31 850 PHE A O 1
ATOM 6698 N N . ASN A 1 851 ? -21.580 0.670 -39.703 1.00 66.25 851 ASN A N 1
ATOM 6699 C CA . ASN A 1 851 ? -20.881 1.356 -38.629 1.00 66.25 851 ASN A CA 1
ATOM 6700 C C . ASN A 1 851 ? -20.469 0.357 -37.542 1.00 66.25 851 ASN A C 1
ATOM 6702 O O . ASN A 1 851 ? -21.304 -0.221 -36.849 1.00 66.25 851 ASN A O 1
ATOM 6706 N N . ILE A 1 852 ? -19.160 0.207 -37.328 1.00 58.44 852 ILE A N 1
ATOM 6707 C CA . ILE A 1 852 ? -18.604 -0.722 -36.332 1.00 58.44 852 ILE A CA 1
ATOM 6708 C C . ILE A 1 852 ? -19.039 -0.429 -34.882 1.00 58.44 852 ILE A C 1
ATOM 6710 O O . ILE A 1 852 ? -18.939 -1.311 -34.030 1.00 58.44 852 ILE A O 1
ATOM 6714 N N . ARG A 1 853 ? -19.536 0.782 -34.589 1.00 55.94 853 ARG A N 1
ATOM 6715 C CA . ARG A 1 853 ? -20.057 1.187 -33.269 1.00 55.94 853 ARG A CA 1
ATOM 6716 C C . ARG A 1 853 ? -21.582 1.074 -33.146 1.00 55.94 853 ARG A C 1
ATOM 6718 O O . ARG A 1 853 ? -22.108 1.310 -32.063 1.00 55.94 853 ARG A O 1
ATOM 6725 N N . GLN A 1 854 ? -22.292 0.720 -34.216 1.00 65.94 854 GLN A N 1
ATOM 6726 C CA . GLN A 1 854 ? -23.731 0.457 -34.185 1.00 65.94 854 GLN A CA 1
ATOM 6727 C C . GLN A 1 854 ? -24.008 -0.997 -33.778 1.00 65.94 854 GLN A C 1
ATOM 6729 O O . GLN A 1 854 ? -23.223 -1.894 -34.090 1.00 65.94 854 GLN A O 1
ATOM 6734 N N . GLN A 1 855 ? -25.126 -1.222 -33.080 1.00 73.94 855 GLN A N 1
ATOM 6735 C CA . GLN A 1 855 ? -25.675 -2.559 -32.853 1.00 73.94 855 GLN A CA 1
ATOM 6736 C C . GLN A 1 855 ? -26.631 -2.960 -33.979 1.00 73.94 855 GLN A C 1
ATOM 6738 O O . GLN A 1 855 ? -27.479 -2.164 -34.381 1.00 73.94 855 GLN A O 1
ATOM 6743 N N . TYR A 1 856 ? -26.521 -4.213 -34.406 1.00 81.88 856 TYR A N 1
ATOM 6744 C CA . TYR A 1 856 ? -27.367 -4.873 -35.394 1.00 81.88 856 TYR A CA 1
ATOM 6745 C C . TYR A 1 856 ? -27.965 -6.159 -34.793 1.00 81.88 856 TYR A C 1
ATOM 6747 O O . TYR A 1 856 ? -27.388 -6.763 -33.884 1.00 81.88 856 TYR A O 1
ATOM 6755 N N . ARG A 1 857 ? -29.141 -6.563 -35.267 1.00 89.31 857 ARG A N 1
ATOM 6756 C CA . ARG A 1 857 ? -29.954 -7.698 -34.795 1.00 89.31 857 ARG A CA 1
ATOM 6757 C C . ARG A 1 857 ? -30.292 -8.634 -35.957 1.00 89.31 857 ARG A C 1
ATOM 6759 O O . ARG A 1 857 ? -30.013 -8.330 -37.113 1.00 89.31 857 ARG A O 1
ATOM 6766 N N . ASP A 1 858 ? -30.902 -9.779 -35.652 1.00 93.62 858 ASP A N 1
ATOM 6767 C CA . ASP A 1 858 ? -31.401 -10.687 -36.689 1.00 93.62 858 ASP A CA 1
ATOM 6768 C C . ASP A 1 858 ? -32.297 -9.949 -37.701 1.00 93.62 858 ASP A C 1
ATOM 6770 O O . ASP A 1 858 ? -33.227 -9.243 -37.317 1.00 93.62 858 ASP A O 1
ATOM 6774 N N . GLN A 1 859 ? -32.009 -10.153 -38.984 1.00 92.31 859 GLN A N 1
ATOM 6775 C CA . GLN A 1 859 ? -32.639 -9.551 -40.161 1.00 92.31 859 GLN A CA 1
ATOM 6776 C C . GLN A 1 859 ? -32.349 -8.062 -40.440 1.00 92.31 859 GLN A C 1
ATOM 6778 O O . GLN A 1 859 ? -32.798 -7.579 -41.487 1.00 92.31 859 GLN A O 1
ATOM 6783 N N . ASP A 1 860 ? -31.556 -7.360 -39.619 1.00 92.12 860 ASP A N 1
ATOM 6784 C CA . ASP A 1 860 ? -31.104 -5.990 -39.922 1.00 92.12 860 ASP A CA 1
ATOM 6785 C C . ASP A 1 860 ? -30.263 -5.941 -41.210 1.00 92.12 860 ASP A C 1
ATOM 6787 O O . ASP A 1 860 ? -29.576 -6.903 -41.565 1.00 92.12 860 ASP A O 1
ATOM 6791 N N . GLN A 1 861 ? -30.294 -4.803 -41.912 1.00 92.75 861 GLN A N 1
ATOM 6792 C CA . GLN A 1 861 ? -29.559 -4.597 -43.165 1.00 92.75 861 GLN A CA 1
ATOM 6793 C C . GLN A 1 861 ? -28.585 -3.425 -43.097 1.00 92.75 861 GLN A C 1
ATOM 6795 O O . GLN A 1 861 ? -28.792 -2.456 -42.369 1.00 92.75 861 GLN A O 1
ATOM 6800 N N . THR A 1 862 ? -27.524 -3.508 -43.897 1.00 86.06 862 THR A N 1
ATOM 6801 C CA . THR A 1 862 ? -26.484 -2.479 -43.976 1.00 86.06 862 THR A CA 1
ATOM 6802 C C . THR A 1 862 ? -25.819 -2.464 -45.353 1.00 86.06 862 THR A C 1
ATOM 6804 O O . THR A 1 862 ? -25.847 -3.475 -46.053 1.00 86.06 862 THR A O 1
ATOM 6807 N N . VAL A 1 863 ? -25.219 -1.338 -45.743 1.00 80.25 863 VAL A N 1
ATOM 6808 C CA . VAL A 1 863 ? -24.428 -1.207 -46.977 1.00 80.25 863 VAL A CA 1
ATOM 6809 C C . VAL A 1 863 ? -22.947 -1.117 -46.613 1.00 80.25 863 VAL A C 1
ATOM 6811 O O . VAL A 1 863 ? -22.569 -0.285 -45.788 1.00 80.25 863 VAL A O 1
ATOM 6814 N N . SER A 1 864 ? -22.121 -1.980 -47.207 1.00 77.00 864 SER A N 1
ATOM 6815 C CA . SER A 1 864 ? -20.664 -1.980 -47.038 1.00 77.00 864 SER A CA 1
ATOM 6816 C C . SER A 1 864 ? -19.963 -2.335 -48.354 1.00 77.00 864 SER A C 1
ATOM 6818 O O . SER A 1 864 ? -20.346 -3.293 -49.030 1.00 77.00 864 SER A O 1
ATOM 6820 N N . GLY A 1 865 ? -18.960 -1.557 -48.761 1.00 72.56 865 GLY A N 1
ATOM 6821 C CA . GLY A 1 865 ? -18.346 -1.664 -50.085 1.00 72.56 865 GLY A CA 1
ATOM 6822 C C . GLY A 1 865 ? -19.356 -1.487 -51.228 1.00 72.56 865 GLY A C 1
ATOM 6823 O O . GLY A 1 865 ? -19.237 -2.156 -52.254 1.00 72.56 865 GLY A O 1
ATOM 6824 N N . GLY A 1 866 ? -20.401 -0.674 -51.027 1.00 73.25 866 GLY A N 1
ATOM 6825 C CA . GLY A 1 866 ? -21.497 -0.488 -51.985 1.00 73.25 866 GLY A CA 1
ATOM 6826 C C . GLY A 1 866 ? -22.436 -1.694 -52.159 1.00 73.25 866 GLY A C 1
ATOM 6827 O O . GLY A 1 866 ? -23.323 -1.651 -53.011 1.00 73.25 866 GLY A O 1
ATOM 6828 N N . ARG A 1 867 ? -22.278 -2.769 -51.371 1.00 72.81 867 ARG A N 1
ATOM 6829 C CA . ARG A 1 867 ? -23.168 -3.944 -51.370 1.00 72.81 867 ARG A CA 1
ATOM 6830 C C . ARG A 1 867 ? -24.065 -3.944 -50.138 1.00 72.81 867 ARG A C 1
ATOM 6832 O O . ARG A 1 867 ? -23.596 -3.670 -49.036 1.00 72.81 867 ARG A O 1
ATOM 6839 N N . THR A 1 868 ? -25.337 -4.285 -50.320 1.00 86.88 868 THR A N 1
ATOM 6840 C CA . THR A 1 868 ? -26.284 -4.465 -49.212 1.00 86.88 868 THR A CA 1
ATOM 6841 C C . THR A 1 868 ? -26.188 -5.883 -48.665 1.00 86.88 868 THR A C 1
ATOM 6843 O O . THR A 1 868 ? -26.362 -6.831 -49.423 1.00 86.88 868 THR A O 1
ATOM 6846 N N . TYR A 1 869 ? -25.996 -6.010 -47.354 1.00 87.38 869 TYR A N 1
ATOM 6847 C CA . TYR A 1 869 ? -25.993 -7.278 -46.623 1.00 87.38 869 TYR A CA 1
ATOM 6848 C C . TYR A 1 869 ? -27.145 -7.333 -45.612 1.00 87.38 869 TYR A C 1
ATOM 6850 O O . TYR A 1 869 ? -27.646 -6.290 -45.176 1.00 87.38 869 TYR A O 1
ATOM 6858 N N . ARG A 1 870 ? -27.539 -8.542 -45.202 1.00 94.31 870 ARG A N 1
ATOM 6859 C CA . ARG A 1 870 ? -28.470 -8.814 -44.097 1.00 94.31 870 ARG A CA 1
ATOM 6860 C C . ARG A 1 870 ? -27.790 -9.656 -43.016 1.00 94.31 870 ARG A C 1
ATOM 6862 O O . ARG A 1 870 ? -27.175 -10.675 -43.319 1.00 94.31 870 ARG A O 1
ATOM 6869 N N . LEU A 1 871 ? -27.921 -9.256 -41.753 1.00 94.38 871 LEU A N 1
ATOM 6870 C CA . LEU A 1 871 ? -27.428 -10.029 -40.614 1.00 94.38 871 LEU A CA 1
ATOM 6871 C C . LEU A 1 871 ? -28.411 -11.160 -40.285 1.00 94.38 871 LEU A C 1
ATOM 6873 O O . LEU A 1 871 ? -29.611 -10.931 -40.163 1.00 94.38 871 LEU A O 1
ATOM 6877 N N . THR A 1 872 ? -27.907 -12.371 -40.077 1.00 93.69 872 THR A N 1
ATOM 6878 C CA . THR A 1 872 ? -28.624 -13.439 -39.368 1.00 93.69 872 THR A CA 1
ATOM 6879 C C . THR A 1 872 ? -28.048 -13.571 -37.963 1.00 93.69 872 THR A C 1
ATOM 6881 O O . THR A 1 872 ? -26.827 -13.620 -37.820 1.00 93.69 872 THR A O 1
ATOM 6884 N N . VAL A 1 873 ? -28.897 -13.677 -36.935 1.00 90.69 873 VAL A N 1
ATOM 6885 C CA . VAL A 1 873 ? -28.474 -13.970 -35.549 1.00 90.69 873 VAL A CA 1
ATOM 6886 C C . VAL A 1 873 ? -29.301 -15.113 -34.969 1.00 90.69 873 VAL A C 1
ATOM 6888 O O . VAL A 1 873 ? -30.531 -15.050 -34.933 1.00 90.69 873 VAL A O 1
ATOM 6891 N N . LYS A 1 874 ? -28.621 -16.152 -34.478 1.00 85.25 874 LYS A N 1
ATOM 6892 C CA . LYS A 1 874 ? -29.211 -17.345 -33.861 1.00 85.25 874 LYS A CA 1
ATOM 6893 C C . LYS A 1 874 ? -28.680 -17.535 -32.442 1.00 85.25 874 LYS A C 1
ATOM 6895 O O . LYS A 1 874 ? -27.496 -17.339 -32.198 1.00 85.25 874 LYS A O 1
ATOM 6900 N N . VAL A 1 875 ? -29.536 -17.970 -31.521 1.00 81.00 875 VAL A N 1
ATOM 6901 C CA . VAL A 1 875 ? -29.159 -18.423 -30.172 1.00 81.00 875 VAL A CA 1
ATOM 6902 C C . VAL A 1 875 ? -29.777 -19.799 -29.942 1.00 81.00 875 VAL A C 1
ATOM 6904 O O . VAL A 1 875 ? -30.938 -20.019 -30.283 1.00 81.00 875 VAL A O 1
ATOM 6907 N N . ASP A 1 876 ? -28.983 -20.747 -29.441 1.00 81.06 876 ASP A N 1
ATOM 6908 C CA . ASP A 1 876 ? -29.335 -22.172 -29.337 1.00 81.06 876 ASP A CA 1
ATOM 6909 C C . ASP A 1 876 ? -29.878 -22.735 -30.674 1.00 81.06 876 ASP A C 1
ATOM 6911 O O . ASP A 1 876 ? -30.861 -23.475 -30.733 1.00 81.06 876 ASP A O 1
ATOM 6915 N N . GLY A 1 877 ? -29.263 -22.302 -31.783 1.00 82.44 877 GLY A N 1
ATOM 6916 C CA . GLY A 1 877 ? -29.638 -22.655 -33.158 1.00 82.44 877 GLY A CA 1
ATOM 6917 C C . GLY A 1 877 ? -30.873 -21.938 -33.727 1.00 82.44 877 GLY A C 1
ATOM 6918 O O . GLY A 1 877 ? -31.141 -22.070 -34.921 1.00 82.44 877 GLY A O 1
ATOM 6919 N N . ARG A 1 878 ? -31.613 -21.157 -32.926 1.00 82.31 878 ARG A N 1
ATOM 6920 C CA . ARG A 1 878 ? -32.870 -20.495 -33.325 1.00 82.31 878 ARG A CA 1
ATOM 6921 C C . ARG A 1 878 ? -32.679 -18.998 -33.570 1.00 82.31 878 ARG A C 1
ATOM 6923 O O . ARG A 1 878 ? -32.069 -18.318 -32.752 1.00 82.31 878 ARG A O 1
ATOM 6930 N N . ASN A 1 879 ? -33.234 -18.480 -34.666 1.00 88.88 879 ASN A N 1
ATOM 6931 C CA . ASN A 1 879 ? -33.214 -17.050 -34.998 1.00 88.88 879 ASN A CA 1
ATOM 6932 C C . ASN A 1 879 ? -33.792 -16.179 -33.865 1.00 88.88 879 ASN A C 1
ATOM 6934 O O . ASN A 1 879 ? -34.815 -16.535 -33.273 1.00 88.88 879 ASN A O 1
ATOM 6938 N N . THR A 1 880 ? -33.159 -15.041 -33.555 1.00 72.44 880 THR A N 1
ATOM 6939 C CA . THR A 1 880 ? -33.661 -14.120 -32.520 1.00 72.44 880 THR A CA 1
ATOM 6940 C C . THR A 1 880 ? -33.186 -12.674 -32.676 1.00 72.44 880 THR A C 1
ATOM 6942 O O . THR A 1 880 ? -32.001 -12.356 -32.613 1.00 72.44 880 THR A O 1
ATOM 6945 N N . THR A 1 881 ? -34.142 -11.746 -32.743 1.00 76.56 881 THR A N 1
ATOM 6946 C CA . THR A 1 881 ? -33.892 -10.294 -32.717 1.00 76.56 881 THR A CA 1
ATOM 6947 C C . THR A 1 881 ? -33.473 -9.776 -31.335 1.00 76.56 881 THR A C 1
ATOM 6949 O O . THR A 1 881 ? -33.029 -8.632 -31.203 1.00 76.56 881 THR A O 1
ATOM 6952 N N . LYS A 1 882 ? -33.599 -10.590 -30.274 1.00 69.81 882 LYS A N 1
ATOM 6953 C CA . LYS A 1 882 ? -33.326 -10.164 -28.889 1.00 69.81 882 LYS A CA 1
ATOM 6954 C C . LYS A 1 882 ? -31.833 -10.060 -28.561 1.00 69.81 882 LYS A C 1
ATOM 6956 O O . LYS A 1 882 ? -31.506 -9.386 -27.589 1.00 69.81 882 LYS A O 1
ATOM 6961 N N . PHE A 1 883 ? -30.953 -10.657 -29.366 1.00 70.06 883 PHE A N 1
ATOM 6962 C CA . PHE A 1 883 ? -29.499 -10.642 -29.174 1.00 70.06 883 PHE A CA 1
ATOM 6963 C C . PHE A 1 883 ? -28.829 -9.659 -30.159 1.00 70.06 883 PHE A C 1
ATOM 6965 O O . PHE A 1 883 ? -28.666 -9.999 -31.330 1.00 70.06 883 PHE A O 1
ATOM 6972 N N . PRO A 1 884 ? -28.494 -8.422 -29.742 1.00 65.75 884 PRO A N 1
ATOM 6973 C CA . PRO A 1 884 ? -27.797 -7.464 -30.594 1.00 65.75 884 PRO A CA 1
ATOM 6974 C C . PRO A 1 884 ? -26.282 -7.697 -30.595 1.00 65.75 884 PRO A C 1
ATOM 6976 O O . PRO A 1 884 ? -25.694 -8.021 -29.564 1.00 65.75 884 PRO A O 1
ATOM 6979 N N . LEU A 1 885 ? -25.638 -7.429 -31.728 1.00 62.28 885 LEU A N 1
ATOM 6980 C CA . LEU A 1 885 ? -24.186 -7.469 -31.898 1.00 62.28 885 LEU A CA 1
ATOM 6981 C C . LEU A 1 885 ? -23.671 -6.147 -32.458 1.00 62.28 885 LEU A C 1
ATOM 6983 O O . LEU A 1 885 ? -24.281 -5.564 -33.350 1.00 62.28 885 LEU A O 1
ATOM 6987 N N . TYR A 1 886 ? -22.538 -5.668 -31.946 1.00 68.56 886 TYR A N 1
ATOM 6988 C CA . TYR A 1 886 ? -21.869 -4.502 -32.517 1.00 68.56 886 TYR A CA 1
ATOM 6989 C C . TYR A 1 886 ? -21.210 -4.861 -33.854 1.00 68.56 886 TYR A C 1
ATOM 6991 O O . TYR A 1 886 ? -20.601 -5.925 -33.974 1.00 68.56 886 TYR A O 1
ATOM 6999 N N . GLY A 1 887 ? -21.261 -3.960 -34.839 1.00 49.72 887 GLY A N 1
ATOM 7000 C CA . GLY A 1 887 ? -20.631 -4.186 -36.147 1.00 49.72 887 GLY A CA 1
ATOM 7001 C C . GLY A 1 887 ? -19.129 -4.502 -36.055 1.00 49.72 887 GLY A C 1
ATOM 7002 O O . GLY A 1 887 ? -18.622 -5.335 -36.796 1.00 49.72 887 GLY A O 1
ATOM 7003 N N . GLY A 1 888 ? -18.414 -3.921 -35.087 1.00 54.53 888 GLY A N 1
ATOM 7004 C CA . GLY A 1 888 ? -17.001 -4.227 -34.829 1.00 54.53 888 GLY A CA 1
ATOM 7005 C C . GLY A 1 888 ? -16.732 -5.651 -34.318 1.00 54.53 888 GLY A C 1
ATOM 7006 O O . GLY A 1 888 ? -15.587 -6.088 -34.335 1.00 54.53 888 GLY A O 1
ATOM 7007 N N . THR A 1 889 ? -17.762 -6.379 -33.879 1.00 57.88 889 THR A N 1
ATOM 7008 C CA . THR A 1 889 ? -17.690 -7.794 -33.474 1.00 57.88 889 THR A CA 1
ATOM 7009 C C . THR A 1 889 ? -17.979 -8.744 -34.643 1.00 57.88 889 THR A C 1
ATOM 7011 O O . THR A 1 889 ? -17.497 -9.872 -34.654 1.00 57.88 889 THR A O 1
ATOM 7014 N N . CYS A 1 890 ? -18.766 -8.300 -35.626 1.00 62.66 890 CYS A N 1
ATOM 7015 C CA . CYS A 1 890 ? -19.170 -9.079 -36.794 1.00 62.66 890 CYS A CA 1
ATOM 7016 C C . CYS A 1 890 ? -19.428 -8.122 -37.968 1.00 62.66 890 CYS A C 1
ATOM 7018 O O . CYS A 1 890 ? -20.481 -7.484 -38.029 1.00 62.66 890 CYS A O 1
ATOM 7020 N N . ALA A 1 891 ? -18.468 -8.006 -38.892 1.00 76.31 891 ALA A N 1
ATOM 7021 C CA . ALA A 1 891 ? -18.529 -7.092 -40.037 1.00 76.31 891 ALA A CA 1
ATOM 7022 C C . ALA A 1 891 ? -18.760 -7.843 -41.365 1.00 76.31 891 ALA A C 1
ATOM 7024 O O . ALA A 1 891 ? -18.241 -8.951 -41.510 1.00 76.31 891 ALA A O 1
ATOM 7025 N N . PRO A 1 892 ? -19.468 -7.268 -42.361 1.00 73.94 892 PRO A N 1
ATOM 7026 C CA . PRO A 1 892 ? -19.879 -8.004 -43.563 1.00 73.94 892 PRO A CA 1
ATOM 7027 C C . PRO A 1 892 ? -18.758 -8.687 -44.357 1.00 73.94 892 PRO A C 1
ATOM 7029 O O . PRO A 1 892 ? -18.957 -9.775 -44.887 1.00 73.94 892 PRO A O 1
ATOM 7032 N N . ALA A 1 893 ? -17.567 -8.085 -44.412 1.00 67.00 893 ALA A N 1
ATOM 7033 C CA . ALA A 1 893 ? -16.429 -8.626 -45.160 1.00 67.00 893 ALA A CA 1
ATOM 7034 C C . ALA A 1 893 ? -15.678 -9.774 -44.450 1.00 67.00 893 ALA A C 1
ATOM 7036 O O . ALA A 1 893 ? -14.858 -10.435 -45.083 1.00 67.00 893 ALA A O 1
ATOM 7037 N N . SER A 1 894 ? -15.915 -10.002 -43.152 1.00 57.81 894 SER A N 1
ATOM 7038 C CA . SER A 1 894 ? -15.157 -10.963 -42.327 1.00 57.81 894 SER A CA 1
ATOM 7039 C C . SER A 1 894 ? -16.017 -11.922 -41.497 1.00 57.81 894 SER A C 1
ATOM 7041 O O . SER A 1 894 ? -15.504 -12.931 -41.024 1.00 57.81 894 SER A O 1
ATOM 7043 N N . CYS A 1 895 ? -17.306 -11.626 -41.327 1.00 68.56 895 CYS A N 1
ATOM 7044 C CA . CYS A 1 895 ? -18.261 -12.395 -40.536 1.00 68.56 895 CYS A CA 1
ATOM 7045 C C . CYS A 1 895 ? -19.393 -12.887 -41.449 1.00 68.56 895 CYS A C 1
ATOM 7047 O O . CYS A 1 895 ? -20.441 -12.247 -41.565 1.00 68.56 895 CYS A O 1
ATOM 7049 N N . THR A 1 896 ? -19.152 -13.991 -42.152 1.00 83.75 896 THR A N 1
ATOM 7050 C CA . THR A 1 896 ? -20.009 -14.520 -43.229 1.00 83.75 896 THR A CA 1
ATOM 7051 C C . THR A 1 896 ? -20.609 -15.872 -42.845 1.00 83.75 896 THR A C 1
ATOM 7053 O O . THR A 1 896 ? -20.216 -16.473 -41.850 1.00 83.75 896 THR A O 1
ATOM 7056 N N . ALA A 1 897 ? -21.561 -16.399 -43.620 1.00 70.50 897 ALA A N 1
ATOM 7057 C CA . ALA A 1 897 ? -22.193 -17.687 -43.302 1.00 70.50 897 ALA A CA 1
ATOM 7058 C C . ALA A 1 897 ? -21.211 -18.883 -43.218 1.00 70.50 897 ALA A C 1
ATOM 7060 O O . ALA A 1 897 ? -21.527 -19.880 -42.572 1.00 70.50 897 ALA A O 1
ATOM 7061 N N . SER A 1 898 ? -20.031 -18.788 -43.843 1.00 68.19 898 SER A N 1
ATOM 7062 C CA . SER A 1 898 ? -18.943 -19.774 -43.744 1.00 68.19 898 SER A CA 1
ATOM 7063 C C . SER A 1 898 ? -17.915 -19.467 -42.647 1.00 68.19 898 SER A C 1
ATOM 7065 O O . SER A 1 898 ? -17.169 -20.363 -42.259 1.00 68.19 898 SER A O 1
ATOM 7067 N N . VAL A 1 899 ? -17.881 -18.235 -42.130 1.00 69.12 899 VAL A N 1
ATOM 7068 C CA . VAL A 1 899 ? -17.041 -17.800 -41.000 1.00 69.12 899 VAL A CA 1
ATOM 7069 C C . VAL A 1 899 ? -17.903 -16.953 -40.048 1.00 69.12 899 VAL A C 1
ATOM 7071 O O . VAL A 1 899 ? -17.768 -15.727 -40.008 1.00 69.12 899 VAL A O 1
ATOM 7074 N N . PRO A 1 900 ? -18.864 -17.567 -39.332 1.00 75.88 900 PRO A N 1
ATOM 7075 C CA . PRO A 1 900 ? -19.769 -16.830 -38.465 1.00 75.88 900 PRO A CA 1
ATOM 7076 C C . PRO A 1 900 ? -19.060 -16.366 -37.190 1.00 75.88 900 PRO A C 1
ATOM 7078 O O . PRO A 1 900 ? -18.186 -17.051 -36.656 1.00 75.88 900 PRO A O 1
ATOM 7081 N N . PHE A 1 901 ? -19.513 -15.244 -36.633 1.00 76.00 901 PHE A N 1
ATOM 7082 C CA . PHE A 1 901 ? -19.285 -14.946 -35.224 1.00 76.00 901 PHE A CA 1
ATOM 7083 C C . PHE A 1 901 ? -19.908 -16.059 -34.372 1.00 76.00 901 PHE A C 1
ATOM 7085 O O . PHE A 1 901 ? -21.036 -16.487 -34.628 1.00 76.00 901 PHE A O 1
ATOM 7092 N N . VAL A 1 902 ? -19.190 -16.483 -33.333 1.00 70.56 902 VAL A N 1
ATOM 7093 C CA . VAL A 1 902 ? -19.645 -17.442 -32.323 1.00 70.56 902 VAL A CA 1
ATOM 7094 C C . VAL A 1 902 ? -19.323 -16.861 -30.946 1.00 70.56 902 VAL A C 1
ATOM 7096 O O . VAL A 1 902 ? -18.200 -16.411 -30.714 1.00 70.56 902 VAL A O 1
ATOM 7099 N N . SER A 1 903 ? -20.289 -16.849 -30.026 1.00 56.62 903 SER A N 1
ATOM 7100 C CA . SER A 1 903 ? -20.062 -16.393 -28.648 1.00 56.62 903 SER A CA 1
ATOM 7101 C C . SER A 1 903 ? -19.138 -17.340 -27.873 1.00 56.62 903 SER A C 1
ATOM 7103 O O . SER A 1 903 ? -18.991 -18.514 -28.211 1.00 56.62 903 SER A O 1
ATOM 7105 N N . SER A 1 904 ? -18.521 -16.851 -26.794 1.00 49.75 904 SER A N 1
ATOM 7106 C CA . SER A 1 904 ? -17.581 -17.635 -25.974 1.00 49.75 904 SER A CA 1
ATOM 7107 C C . SER A 1 904 ? -18.211 -18.859 -25.294 1.00 49.75 904 SER A C 1
ATOM 7109 O O . SER A 1 904 ? -17.521 -19.847 -25.068 1.00 49.75 904 SER A O 1
ATOM 7111 N N . ASP A 1 905 ? -19.520 -18.832 -25.030 1.00 54.09 905 ASP A N 1
ATOM 7112 C CA . ASP A 1 905 ? -20.310 -19.980 -24.559 1.00 54.09 905 ASP A CA 1
ATOM 7113 C C . ASP A 1 905 ? -20.784 -20.915 -25.695 1.00 54.09 905 ASP A C 1
ATOM 7115 O O . ASP A 1 905 ? -21.447 -21.917 -25.437 1.00 54.09 905 ASP A O 1
ATOM 7119 N N . ARG A 1 906 ? -20.453 -20.589 -26.954 1.00 58.59 906 ARG A N 1
ATOM 7120 C CA . ARG A 1 906 ? -20.846 -21.265 -28.205 1.00 58.59 906 ARG A CA 1
ATOM 7121 C C . ARG A 1 906 ? -22.355 -21.355 -28.477 1.00 58.59 906 ARG A C 1
ATOM 7123 O O . ARG A 1 906 ? -22.760 -22.059 -29.400 1.00 58.59 906 ARG A O 1
ATOM 7130 N N . ARG A 1 907 ? -23.193 -20.630 -27.727 1.00 68.62 907 ARG A N 1
ATOM 7131 C CA . ARG A 1 907 ? -24.663 -20.681 -27.867 1.00 68.62 907 ARG A CA 1
ATOM 7132 C C . ARG A 1 907 ? -25.217 -19.711 -28.901 1.00 68.62 907 ARG A C 1
ATOM 7134 O O . ARG A 1 907 ? -26.248 -19.998 -29.505 1.00 68.62 907 ARG A O 1
ATOM 7141 N N . SER A 1 908 ? -24.555 -18.576 -29.104 1.00 66.12 908 SER A N 1
ATOM 7142 C CA . SER A 1 908 ? -24.973 -17.532 -30.042 1.00 66.12 908 SER A CA 1
ATOM 7143 C C . SER A 1 908 ? -24.088 -17.555 -31.281 1.00 66.12 908 SER A C 1
ATOM 7145 O O . SER A 1 908 ? -22.863 -17.594 -31.165 1.00 66.12 908 SER A O 1
ATOM 7147 N N . THR A 1 909 ? -24.692 -17.494 -32.465 1.00 86.50 909 THR A N 1
ATOM 7148 C CA . THR A 1 909 ? -23.986 -17.382 -33.745 1.00 86.50 909 THR A CA 1
ATOM 7149 C C . THR A 1 909 ? -24.580 -16.272 -34.601 1.00 86.50 909 THR A C 1
ATOM 7151 O O . THR A 1 909 ? -25.785 -16.017 -34.558 1.00 86.50 909 THR A O 1
ATOM 7154 N N . ALA A 1 910 ? -23.742 -15.586 -35.376 1.00 84.12 910 ALA A N 1
ATOM 7155 C CA . ALA A 1 910 ? -24.194 -14.525 -36.270 1.00 84.12 910 ALA A CA 1
ATOM 7156 C C . ALA A 1 910 ? -23.322 -14.393 -37.516 1.00 84.12 910 ALA A C 1
ATOM 7158 O O . ALA A 1 910 ? -22.130 -14.684 -37.475 1.00 84.12 910 ALA A O 1
ATOM 7159 N N . TYR A 1 911 ? -23.918 -13.947 -38.617 1.00 91.50 911 TYR A N 1
ATOM 7160 C CA . TYR A 1 911 ? -23.220 -13.741 -39.883 1.00 91.50 911 TYR A CA 1
ATOM 7161 C C . TYR A 1 911 ? -24.004 -12.837 -40.831 1.00 91.50 911 TYR A C 1
ATOM 7163 O O . TYR A 1 911 ? -25.235 -12.831 -40.821 1.00 91.50 911 TYR A O 1
ATOM 7171 N N . TRP A 1 912 ? -23.292 -12.127 -41.698 1.00 88.75 912 TRP A N 1
ATOM 7172 C CA . TRP A 1 912 ? -23.866 -11.395 -42.821 1.00 88.75 912 TRP A CA 1
ATOM 7173 C C . TRP A 1 912 ? -23.990 -12.291 -44.066 1.00 88.75 912 TRP A C 1
ATOM 7175 O O . TRP A 1 912 ? -23.181 -13.204 -44.275 1.00 88.75 912 TRP A O 1
ATOM 7185 N N . GLN A 1 913 ? -25.010 -12.016 -44.881 1.00 87.31 913 GLN A N 1
ATOM 7186 C CA . GLN A 1 913 ? -25.252 -12.565 -46.223 1.00 87.31 913 GLN A CA 1
ATOM 7187 C C . GLN A 1 913 ? -25.652 -11.445 -47.185 1.00 87.31 913 GLN A C 1
ATOM 7189 O O . GLN A 1 913 ? -26.345 -10.510 -46.722 1.00 87.31 913 GLN A O 1
#

Secondary structure (DSSP, 8-state):
----------------------------------------------------------------------------------HHHHHHHHHHT-PPP--HHHHTT--HHHHHHHHHHS--HHHHHT--HHHHHHHT-HHHHHHHHHHHHHHHTT--SS-TT-HHHHHHHHHHHHHHHHHS-PPPPPHHHHHHHHHHHHHHHHSGGGGS--HHHHHHHHHHHHHHHHTT-HHHHHHHHHHHHTT--HHHHHS-HHHHHHHHHHHHHHHHGGG-HHHHHHHTT-THHHHHHHHHHHHTGGGTTSTTTHHHHHHHHHHHHGGGSTTTHHHHHHHHHHHHHHS-SSSTTHHHHHHHHHHHHHHSGGGTTTTT-TTHHHHHHHHH--EEEEEETTEEEEESS--HHHHHHHHHHHHHHHHHHHHHHHS--TTTSPPPGGG-EEEEEEEEESSHHHHHHHIIIII----SSS-EEE---TTSTTEEEEEEEE--TT-SSS-SS-SSSTTHHHHHHHHHHHHHH-S-HHHHHHHS--HHHHHHHHHHHHHTT--HHHHHHHTT--S-HHHHTT--TTSTTHHHIIIIIHHHHHHHHHHH-HHHHHHHHHHHHHT-HHHHHIIIIIIITTTTHHHHHHHHHH--S-S--GGGGGGGGTT--SS--TTS--S-SSP---TTSEEETT-EEEETTEEEEEEEEETTEE-SS-EEEGGG--TTSPPEE-TTTTS-EEEEEEE--SS-------------------------------TTSEE-TT-EEEETTEEEEEEEEETTEE-SSS-EETTTS-TTTSBTTB-EE-TTS-EEEEEEES--------------PPPP---TTSEE-TT-EEEETTEEEEEEEEETTEE-TTS-EETTTS-TTTSBTTB-EE-TTS-EEEEE-

Foldseek 3Di:
DDDDDDDDDDDDDDDDDDDDDDDDDDDDDDDDDDDDDDDDDDDDDDDDDDDDDDDDDDDDDDDDDDDDDDDDDDDDDPDDQDPVSVVVVVVVVPQPQDDLVVLLPDAAPRNLVVLQPGDCLLVLLQDDPVSLLSLLVQNRLQSLLQVLLVCLLVPQLACPSVSLSSLSSNLSSLLCVVVDVHDDHDCSSVVSNVNSLVSNLPDPSCQDADLRSLSVLQSSLSSCVSSVNLLVCVVSLLVCLLRDALCQLPPYVSSLSSLLSSLLSLLCLLVRVNSLVVCLVPVCSLVSLLCSLVRNLVCWPHPSCSSNLSSLSSLLSNLLPPSSVVVSVVSLLCQCVVADCPDRSVLSNLLSLLSCCVSVVVCSVVSVRVCSLVVCLCPQQVDKDDLDQAEIEREGPDDVVLRVQLSVLLLVLCQLVCCLQFLDGNVQFDWQPQQLESHEYEYEYAALVRLCSCVCRSVVDDSPDQWAKASACRNDNPGYIYTYWYQDPDPPDDAPDDNGTGLSQLRSQLVSCCGRQANDPVLLLVQALCLLPSQLVSQCSRRQQNPVVLLVVLLVLPDFLLVLSNDDPSNSVCVNSSHSVSVLNVQCCLQPPVVLVLQLSLCRSVVVRVSNRCSSCPVPNRVCRVVSNVVSVVRDGDDDRSSNCCNNNNCVPPHDDSNDDQFDDDKPADQADKDFQQDWIGDRRFIWGKFKAAQRHGDRPDIDGNVQDPQPDPWGADPPVPRRITMHIDTPPVDDDDDDDDDDDDDDDDDDDDDDDDDDQDWPDDQADKDAQQDWIRDPNFIKGKFKAFQNHTDRPDIDGCVQEPPPQAAPVRWRADPVRRITMYIDTDDDDDDDDDDDDDDDADDWFADQADKDFAQDWTADPSDIKGKFKFFQNHTDRPDIDGCVQAPQVQAAPVRWRADPVRGMTMGID

Sequence (913 aa):
MGRLDLICCAAFPNRTLLSNIVIRSTADMTITLKRTTLACLMALGSLTSNLALADVGLPENTIQIHGAVKTAKQTQQSENLSPKAMARMMADSADTPCDVDEITRYRGRDLIEKVISKECRQQIFGASDAQASILFHESIMLDIAREYRRLAANYNSTNETQIDKLQEYLRAGYYRQNTLNLPKYSNTLKNEIVPGLRSLLTSNNSRRISQGNGQVLAGSYKMIHLLGEITNF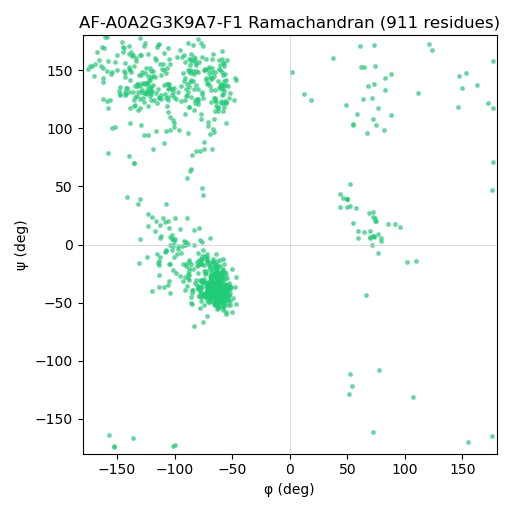LPIIKAKMDGVTTEFIRSESRLSNSTYYLAELIQRIKNVPDAVAIVKRDTSYLKTFSNLIRNSESLIGTENEEILVEAMVGLGNMLESTELKQEVLPIMRDALARYSFQGYGDRIWITAALKLNRYDKKNCSSYNVCDVKERWEKLILTNQRNCAPNIKILSQGFSDANLTESCRLLLEEHRLFTQSMFGLEPSKANIIPTKFNAGLEVIAFKSLEDYKQYGGAVYGISTNNGGITMEGSPNIPGNIQRFYAFHKDDITSGPVGNKLLWNLEHEFIHYVDNIYNFKSYADATNNSKIVWWMEGAAEYFTYKNNNTAAIEIGKKKTYPLSTIFQNTYDMPDYLVRCYKWGYLAVRFMFERHRDNIEQLLAALRSGDYKEYNRILLNQIGTRYDSEFNSWLDTVNTGGTFAGERYYGGRNNAKGIDNEKSGPSGKTTFEAEEKYFNGDVVMYDGKNYRLSIVSDGKPNPTFYIYGVDAAPTHPAWRSKQDGGRTVAQWVLDNGGTTTPTTTTTPTKPTTPTKPTTPTTPSSSTFVNNAQYRHGDQVVFNGRNYAFNVILDGKSTTSYPIFGSTCAPVTCTSYSPFRNSDNRVQSYWQEGQVAGGGTSTSGGTTSSADSFNIRQQYRDQDQTVSGGRTYRLTVKVDGRNTTKFPLYGGTCAPASCTASVPFVSSDRRSTAYWQ